Protein AF-A0A8X6FNW6-F1 (afdb_monomer_lite)

InterPro domains:
  IPR007780 NAD-glutamate dehydrogenase, bacteria [PTHR43403] (2-848)
  IPR028971 NAD-glutamate dehydrogenase, catalytic domain [PF05088] (2-462)
  IPR036291 NAD(P)-binding domain superfamily [SSF51735] (190-478)
  IPR046346 Aminoacid dehydrogenase-like, N-terminal domain superfamily [SSF53223] (3-201)
  IPR048381 NAD-specific glutamate dehydrogenase, C-terminal [PF21074] (510-844)

Secondary structure (DSSP, 8-state):
--EEEE-TTSTT-SEEEEEEEGGGSTTPPSSPPSEEEEEEESSEEEEEEESSSSEEEEEEE-S-TTTHHHHHHHHHHHHHHHGGGSSSEEEEEEEEESS--SSHHHHHHHHHHHHHHHHHHHHTTS-EEETTEEEPPTT-EE-S------EEEE-TTTTT-HHHHHHHHHHTT-TTGGGSEETSTTS--HHHHTHHHHHHHHHHHHHHHHTT--TTS-EEEEEES-TTSHHHHHHHTS-TTEEEEEEE-SSEEEE-SS--HHHHHHHHHHHHHSTT--GGGS-GGGSPTT-EEEETT-S-EE--HHHHHHHT---SEE-HHHHHHHHHT---SEEEE-SSS--EE-TT--HHHH--GGGGGG-EEGGG--SSEEEE-SS-SB-HHHHHHHHHTT-B---HHHHTHHHHHHHHHHHHHHHHHHHHHHTTS--HHHHHHHHHTTHHHHHHHHIIIIIHHHHHHHHHHHHTHHHHHHHHHHHHHHHHHTTS--HHHHTPPPHHHHHHHHHHT----HHHHHHHHHHHHHHHHHHHHTSSGGG-HHHHHHHHHHHS-HHHHHHHHHHHHT-TTHHHHHHHHHHHHHHHHH-TTHHHHHHHHH---HHHHHHHHHHHHHHTTHHHHHHHHHTTTTTS-HHHHHHHHHHHHHHHHHHHHHHHHHTTTS----HHHHHHHHHHHHHHHHTHHHHS-HHHHHHHHHHHHHHHTTT--HHHHHHHHHHHHHTTHHHHHHHHHHHT--HHHHHHHHHHHHHHTTHHHHHHHHHHHHTTS-HHHHHHHHHHHHHHHHHHHHHHHHHHHT---STTHHHHHHHHTHHHHHHHHHHHHHHHHS---HHHHHHHHHHHHHHH-

Sequence (849 aa):
MAILRTSYYQDNKPYLSIKFDSSKVNGLPDPRPYRELYVYSNLFEGIHLRGGKLARGGLRWSDRTEDFRTEVLGLMKAQMTKNAVIVPVGAKGGFVIKQVYKDKDTLREKSVECYKSFIRGMLDITDNVVDGEIIPPENVIRYDEDDPYLVVAADKGTASFSDYANQIASEYNFWLGDAFASGGSAGYDHKKMGITARGAWIAAQRHFWKMNKDIYQDTTVIGIGDMAGDLFGNGMLLSKNIHLIGAFNHMHIFVDPNPDAEKSFTERKRLFELPFSTWMDYNKDLISKGGGVFERSSKQVNISQEIKKCFDITEDILPPSDLIRYLLKAKVDFIWNGGIGTFVKAKSENHSMVGDKANDELRVNGKDIRASMFIEGGNLGCTQLGRIEYAEKGGYINADFVDNSAGVICSDLEVNIKIAFVSAMKAGGISLEKRNEILASMVDEVASKVLENHNKIETKALLLECLQAKERLEQHHRLLLSLEKSGLLNRSVEFLPTEEEIARMLTGAEGFSSPQLSVLMSYARTAIKNEIIHSDLSEKDLISHDYLLGYFPKKMVTKFKDFILKHQLRREIISTCIANDVVNRMGCIFINNLTENTGIKIQEAVNIYIVVNHLYDLNSLWQKIDELDGKIDVNSYLQIVRNVQKFIGRVSFWLVKNLGKLSFIELDDVTKFKDAIETLGQNLTDVLDEHLLKIYSHGSTSLVELNINKDLAKKVADLCVLAYALDIISVAEQTSLSILDAGKIYFELKSLLRFDLIRTIAIKMKSRSSYWDRSLVNDLLDDLSNYHHKLAVKVIKATDNPEDKVQTWACNDKDYIERYNSFLDEMVASKLDLSKLIFIIRRIKVLAS

pLDDT: mean 91.39, std 7.03, range [43.12, 98.56]

Structure (mmCIF, N/CA/C/O backbone):
data_AF-A0A8X6FNW6-F1
#
_entry.id   AF-A0A8X6FNW6-F1
#
loop_
_atom_site.group_PDB
_atom_site.id
_atom_site.type_symbol
_atom_site.label_atom_id
_atom_site.label_alt_id
_atom_site.label_comp_id
_atom_site.label_asym_id
_atom_site.label_entity_id
_atom_site.label_seq_id
_atom_site.pdbx_PDB_ins_code
_atom_site.Cartn_x
_atom_site.Cartn_y
_atom_site.Cartn_z
_atom_site.occupancy
_atom_site.B_iso_or_equiv
_atom_site.auth_seq_id
_atom_site.auth_comp_id
_atom_site.auth_asym_id
_atom_site.auth_atom_id
_atom_site.pdbx_PDB_model_num
ATOM 1 N N . MET A 1 1 ? -10.280 -33.467 -13.645 1.00 69.62 1 MET A N 1
ATOM 2 C CA . MET A 1 1 ? -9.731 -33.067 -14.957 1.00 69.62 1 MET A CA 1
ATOM 3 C C . MET A 1 1 ? -9.057 -31.706 -14.830 1.00 69.62 1 MET A C 1
ATOM 5 O O . MET A 1 1 ? -9.580 -30.884 -14.086 1.00 69.62 1 MET A O 1
ATOM 9 N N . ALA A 1 2 ? -7.900 -31.500 -15.471 1.00 91.56 2 ALA A N 1
ATOM 10 C CA . ALA A 1 2 ? -7.172 -30.225 -15.433 1.00 91.56 2 ALA A CA 1
ATOM 11 C C . ALA A 1 2 ? -7.619 -29.248 -16.535 1.00 91.56 2 ALA A C 1
ATOM 13 O O . ALA A 1 2 ? -7.612 -28.046 -16.310 1.00 91.56 2 ALA A O 1
ATOM 14 N N . ILE A 1 3 ? -8.044 -29.745 -17.701 1.00 95.81 3 ILE A N 1
ATOM 15 C CA . ILE A 1 3 ? -8.644 -28.920 -18.760 1.00 95.81 3 ILE A CA 1
ATOM 16 C C . ILE A 1 3 ? -10.084 -28.582 -18.367 1.00 95.81 3 ILE A C 1
ATOM 18 O O . ILE A 1 3 ? -10.847 -29.479 -18.020 1.00 95.81 3 ILE A O 1
ATOM 22 N N . LEU A 1 4 ? -10.441 -27.301 -18.412 1.00 96.69 4 LEU A N 1
ATOM 23 C CA . LEU A 1 4 ? -11.764 -26.785 -18.051 1.00 96.69 4 LEU A CA 1
ATOM 24 C C . LEU A 1 4 ? -12.568 -26.310 -19.257 1.00 96.69 4 LEU A C 1
ATOM 26 O O . LEU A 1 4 ? -13.781 -26.489 -19.276 1.00 96.69 4 LEU A O 1
ATOM 30 N N . ARG A 1 5 ? -11.899 -25.702 -20.244 1.00 97.19 5 ARG A N 1
ATOM 31 C CA . ARG A 1 5 ? -12.516 -25.214 -21.485 1.00 97.19 5 ARG A CA 1
ATOM 32 C C . ARG A 1 5 ? -11.602 -25.449 -22.675 1.00 97.19 5 ARG A C 1
ATOM 34 O O . ARG A 1 5 ? -10.382 -25.431 -22.511 1.00 97.19 5 ARG A O 1
ATOM 41 N N . THR A 1 6 ? -12.183 -25.648 -23.854 1.00 95.81 6 THR A N 1
ATOM 42 C CA . THR A 1 6 ? -11.438 -25.788 -25.112 1.00 95.81 6 THR A CA 1
ATOM 43 C C . THR A 1 6 ? -12.213 -25.207 -26.289 1.00 95.81 6 THR A C 1
ATOM 45 O O . THR A 1 6 ? -13.417 -25.439 -26.400 1.00 95.81 6 THR A O 1
ATOM 48 N N . SER A 1 7 ? -11.513 -24.494 -27.175 1.00 94.81 7 SER A N 1
ATOM 49 C CA . SER A 1 7 ? -12.056 -23.989 -28.444 1.00 94.81 7 SER A CA 1
ATOM 50 C C . SER A 1 7 ? -11.981 -25.014 -29.582 1.00 94.81 7 SER A C 1
ATOM 52 O O . SER A 1 7 ? -12.259 -24.672 -30.723 1.00 94.81 7 SER A O 1
ATOM 54 N N . TYR A 1 8 ? -11.576 -26.261 -29.307 1.00 93.81 8 TYR A N 1
ATOM 55 C CA . TYR A 1 8 ? -11.372 -27.295 -30.334 1.00 93.81 8 TYR A CA 1
ATOM 56 C C . TYR A 1 8 ? -12.597 -27.537 -31.233 1.00 93.81 8 TYR A C 1
ATOM 58 O O . TYR A 1 8 ? -12.437 -27.908 -32.390 1.00 93.81 8 TYR A O 1
ATOM 66 N N . TYR A 1 9 ? -13.805 -27.322 -30.708 1.00 93.12 9 TYR A N 1
ATOM 67 C CA . TYR A 1 9 ? -15.066 -27.535 -31.426 1.00 93.12 9 TYR A CA 1
ATOM 68 C C . TYR A 1 9 ? -15.568 -26.284 -32.164 1.00 93.12 9 TYR A C 1
ATOM 70 O O . TYR A 1 9 ? -16.660 -26.302 -32.723 1.00 93.12 9 TYR A O 1
ATOM 78 N N . GLN A 1 10 ? -14.795 -25.195 -32.161 1.00 92.06 10 GLN A N 1
ATOM 79 C CA . GLN A 1 10 ? -15.064 -24.022 -32.985 1.00 92.06 10 GLN A CA 1
ATOM 80 C C . GLN A 1 10 ? -14.381 -24.193 -34.345 1.00 92.06 10 GLN A C 1
ATOM 82 O O . GLN A 1 10 ? -13.161 -24.343 -34.427 1.00 92.06 10 GLN A O 1
ATOM 87 N N . ASP A 1 11 ? -15.162 -24.145 -35.422 1.00 86.12 11 ASP A N 1
ATOM 88 C CA . ASP A 1 11 ? -14.648 -24.342 -36.776 1.00 86.12 11 ASP A CA 1
ATOM 89 C C . ASP A 1 11 ? -13.796 -23.155 -37.273 1.00 86.12 11 ASP A C 1
ATOM 91 O O . ASP A 1 11 ? -14.007 -21.997 -36.908 1.00 86.12 11 ASP A O 1
ATOM 95 N N . ASN A 1 12 ? -12.857 -23.441 -38.186 1.00 84.75 12 ASN A N 1
ATOM 96 C CA . ASN A 1 12 ? -12.107 -22.455 -38.982 1.00 84.75 12 ASN A CA 1
ATOM 97 C C . ASN A 1 12 ? -11.229 -21.448 -38.203 1.00 84.75 12 ASN A C 1
ATOM 99 O O . ASN A 1 12 ? -10.963 -20.348 -38.695 1.00 84.75 12 ASN A O 1
ATOM 103 N N . LYS A 1 13 ? -10.721 -21.803 -37.016 1.00 90.06 13 LYS A N 1
ATOM 104 C CA . LYS A 1 13 ? -9.771 -20.963 -36.259 1.00 90.06 13 LYS A CA 1
ATOM 105 C C . LYS A 1 13 ? -8.309 -21.382 -36.519 1.00 90.06 13 LYS A C 1
ATOM 107 O O . LYS A 1 13 ? -7.996 -22.569 -36.453 1.00 90.06 13 LYS A O 1
ATOM 112 N N . PRO A 1 14 ? -7.365 -20.445 -36.755 1.00 92.38 14 PRO A N 1
ATOM 113 C CA . PRO A 1 14 ? -5.943 -20.758 -36.975 1.00 92.38 14 PRO A CA 1
ATOM 114 C C . PRO A 1 14 ? -5.152 -20.998 -35.669 1.00 92.38 14 PRO A C 1
ATOM 116 O O . PRO A 1 14 ? -3.916 -20.930 -35.654 1.00 92.38 14 PRO A O 1
ATOM 119 N N . TYR A 1 15 ? -5.851 -21.220 -34.555 1.00 95.88 15 TYR A N 1
ATOM 120 C CA . TYR A 1 15 ? -5.300 -21.422 -33.219 1.00 95.88 15 TYR A CA 1
ATOM 121 C C . TYR A 1 15 ? -6.226 -22.312 -32.374 1.00 95.88 15 TYR A C 1
ATOM 123 O O . TYR A 1 15 ? -7.418 -22.422 -32.654 1.00 95.88 15 TYR A O 1
ATOM 131 N N . LEU A 1 16 ? -5.675 -22.918 -31.322 1.00 96.69 16 LEU A N 1
ATOM 132 C CA . LEU A 1 16 ? -6.391 -23.686 -30.305 1.00 96.69 16 LEU A CA 1
ATOM 133 C C . LEU A 1 16 ? -6.255 -22.991 -28.950 1.00 96.69 16 LEU A C 1
ATOM 135 O O . LEU A 1 16 ? -5.136 -22.706 -28.521 1.00 96.69 16 LEU A O 1
ATOM 139 N N . SER A 1 17 ? -7.376 -22.788 -28.265 1.00 97.25 17 SER A N 1
ATOM 140 C CA . SER A 1 17 ? -7.434 -22.188 -26.936 1.00 97.25 17 SER A CA 1
ATOM 141 C C . SER A 1 17 ? -7.870 -23.206 -25.890 1.00 97.25 17 SER A C 1
ATOM 143 O O . SER A 1 17 ? -8.838 -23.939 -26.093 1.00 97.25 17 SER A O 1
ATOM 145 N N . ILE A 1 18 ? -7.177 -23.242 -24.751 1.00 97.44 18 ILE A N 1
ATOM 146 C CA . ILE A 1 18 ? -7.451 -24.157 -23.639 1.00 97.44 18 ILE A CA 1
ATOM 147 C C . ILE A 1 18 ? -7.398 -23.388 -22.317 1.00 97.44 18 ILE A C 1
ATOM 149 O O . ILE A 1 18 ? -6.474 -22.614 -22.079 1.00 97.44 18 ILE A O 1
ATOM 153 N N . LYS A 1 19 ? -8.364 -23.632 -21.427 1.00 97.56 19 LYS A N 1
ATOM 154 C CA . LYS A 1 19 ? -8.332 -23.161 -20.034 1.00 97.56 19 LYS A CA 1
ATOM 155 C C . LYS A 1 19 ? -7.944 -24.301 -19.104 1.00 97.56 19 LYS A C 1
ATOM 157 O O . LYS A 1 19 ? -8.602 -25.341 -19.123 1.00 97.56 19 LYS A O 1
ATOM 162 N N . PHE A 1 20 ? -6.948 -24.089 -18.249 1.00 96.69 20 PHE A N 1
ATOM 163 C CA . PHE A 1 20 ? -6.513 -25.063 -17.249 1.00 96.69 20 PHE A CA 1
ATOM 164 C C . PHE A 1 20 ? -6.850 -24.632 -15.820 1.00 96.69 20 PHE A C 1
ATOM 166 O O . PHE A 1 20 ? -6.682 -23.471 -15.444 1.00 96.69 20 PHE A O 1
ATOM 173 N N . ASP A 1 21 ? -7.256 -25.604 -15.004 1.00 96.19 21 ASP A N 1
ATOM 174 C CA . ASP A 1 21 ? -7.169 -25.565 -13.547 1.00 96.19 21 ASP A CA 1
ATOM 175 C C . ASP A 1 21 ? -5.727 -25.871 -13.129 1.00 96.19 21 ASP A C 1
ATOM 177 O O . ASP A 1 21 ? -5.350 -27.036 -12.975 1.00 96.19 21 ASP A O 1
ATOM 181 N N . SER A 1 22 ? -4.906 -24.832 -12.967 1.00 94.25 22 SER A N 1
ATOM 182 C CA . SER A 1 22 ? -3.479 -24.995 -12.670 1.00 94.25 22 SER A CA 1
ATOM 183 C C . SER A 1 22 ? -3.233 -25.744 -11.352 1.00 94.25 22 SER A C 1
ATOM 185 O O . SER A 1 22 ? -2.226 -26.432 -11.224 1.00 94.25 22 SER A O 1
ATOM 187 N N . SER A 1 23 ? -4.172 -25.717 -10.397 1.00 91.25 23 SER A N 1
ATOM 188 C CA . SER A 1 23 ? -4.050 -26.490 -9.150 1.00 91.25 23 SER A CA 1
ATOM 189 C C . SER A 1 23 ? -4.001 -28.010 -9.380 1.00 91.25 23 SER A C 1
ATOM 191 O O . SER A 1 23 ? -3.415 -28.733 -8.573 1.00 91.25 23 SER A O 1
ATOM 193 N N . LYS A 1 24 ? -4.565 -28.485 -10.501 1.00 93.38 24 LYS A N 1
ATOM 194 C CA . LYS A 1 24 ? -4.645 -29.899 -10.901 1.00 93.38 24 LYS A CA 1
ATOM 195 C C . LYS A 1 24 ? -3.563 -30.318 -11.902 1.00 93.38 24 LYS A C 1
ATOM 197 O O . LYS A 1 24 ? -3.575 -31.464 -12.350 1.00 93.38 24 LYS A O 1
ATOM 202 N N . VAL A 1 25 ? -2.661 -29.414 -12.289 1.00 90.94 25 VAL A N 1
ATOM 203 C CA . VAL A 1 25 ? -1.548 -29.723 -13.196 1.00 90.94 25 VAL A CA 1
ATOM 204 C C . VAL A 1 25 ? -0.340 -30.168 -12.372 1.00 90.94 25 VAL A C 1
ATOM 206 O O . VAL A 1 25 ? 0.179 -29.422 -11.541 1.00 90.94 25 VAL A O 1
ATOM 209 N N . ASN A 1 26 ? 0.113 -31.401 -12.599 1.00 87.62 26 ASN A N 1
ATOM 210 C CA . ASN A 1 26 ? 1.246 -31.975 -11.876 1.00 87.62 26 ASN A CA 1
ATOM 211 C C . ASN A 1 26 ? 2.559 -31.273 -12.250 1.00 87.62 26 ASN A C 1
ATOM 213 O O . ASN A 1 26 ? 2.825 -31.033 -13.425 1.00 87.62 26 ASN A O 1
ATOM 217 N N . GLY A 1 27 ? 3.399 -30.996 -11.249 1.00 84.38 27 GLY A N 1
ATOM 218 C CA . GLY A 1 27 ? 4.738 -30.434 -11.453 1.00 84.38 27 GLY A CA 1
ATOM 219 C C . GLY A 1 27 ? 4.792 -28.924 -11.702 1.00 84.38 27 GLY A C 1
ATOM 220 O O . GLY A 1 27 ? 5.873 -28.418 -11.995 1.00 84.38 27 GLY A O 1
ATOM 221 N N . LEU A 1 28 ? 3.677 -28.190 -11.573 1.00 85.88 28 LEU A N 1
ATOM 222 C CA . LEU A 1 28 ? 3.727 -26.726 -11.626 1.00 85.88 28 LEU A CA 1
ATOM 223 C C . LEU A 1 28 ? 4.434 -26.147 -10.385 1.00 85.88 28 LEU A C 1
ATOM 225 O O . LEU A 1 28 ? 4.091 -26.537 -9.263 1.00 85.88 28 LEU A O 1
ATOM 229 N N . PRO A 1 29 ? 5.382 -25.209 -10.572 1.00 85.38 29 PRO A N 1
ATOM 230 C CA . PRO A 1 29 ? 6.039 -24.516 -9.470 1.00 85.38 29 PRO A CA 1
ATOM 231 C C . PRO A 1 29 ? 5.087 -23.537 -8.772 1.00 85.38 29 PRO A C 1
ATOM 233 O O . PRO A 1 29 ? 4.120 -23.053 -9.365 1.00 85.38 29 PRO A O 1
ATOM 236 N N . ASP A 1 30 ? 5.392 -23.222 -7.515 1.00 83.38 30 ASP A N 1
ATOM 237 C CA . ASP A 1 30 ? 4.671 -22.201 -6.757 1.00 83.38 30 ASP A CA 1
ATOM 238 C C . ASP A 1 30 ? 5.130 -20.772 -7.124 1.00 83.38 30 ASP A C 1
ATOM 240 O O . ASP A 1 30 ? 6.300 -20.565 -7.465 1.00 83.38 30 ASP A O 1
ATOM 244 N N . PRO A 1 31 ? 4.244 -19.762 -7.008 1.00 85.25 31 PRO A N 1
ATOM 245 C CA . PRO A 1 31 ? 2.820 -19.890 -6.693 1.00 85.25 31 PRO A CA 1
ATOM 246 C C . PRO A 1 31 ? 2.027 -20.423 -7.892 1.00 85.25 31 PRO A C 1
ATOM 248 O O . PRO A 1 31 ? 2.167 -19.928 -9.011 1.00 85.25 31 PRO A O 1
ATOM 251 N N . ARG A 1 32 ? 1.152 -21.408 -7.662 1.00 90.06 32 ARG A N 1
ATOM 252 C CA . ARG A 1 32 ? 0.285 -21.930 -8.725 1.00 90.06 32 ARG A CA 1
ATOM 253 C C . ARG A 1 32 ? -0.775 -20.886 -9.090 1.00 90.06 32 ARG A C 1
ATOM 255 O O . ARG A 1 32 ? -1.486 -20.425 -8.197 1.00 90.06 32 ARG A O 1
ATOM 262 N N . PRO A 1 33 ? -0.932 -20.534 -10.379 1.00 93.00 33 PRO A N 1
ATOM 263 C CA . PRO A 1 33 ? -2.035 -19.688 -10.816 1.00 93.00 33 PRO A CA 1
ATOM 264 C C . PRO A 1 33 ? -3.387 -20.292 -10.411 1.00 93.00 33 PRO A C 1
ATOM 266 O O . PRO A 1 33 ? -3.526 -21.505 -10.275 1.00 93.00 33 PRO A O 1
ATOM 269 N N . TYR A 1 34 ? -4.419 -19.466 -10.276 1.00 93.69 34 TYR A N 1
ATOM 270 C CA . TYR A 1 34 ? -5.795 -19.955 -10.231 1.00 93.69 34 TYR A CA 1
ATOM 271 C C . TYR A 1 34 ? -6.136 -20.632 -11.562 1.00 93.69 34 TYR A C 1
ATOM 273 O O . TYR A 1 34 ? -6.587 -21.776 -11.577 1.00 93.69 34 TYR A O 1
ATOM 281 N N . ARG A 1 35 ? -5.886 -19.954 -12.691 1.00 94.94 35 ARG A N 1
ATOM 282 C CA . ARG A 1 35 ? -6.144 -20.479 -14.042 1.00 94.94 35 ARG A CA 1
ATOM 283 C C . ARG A 1 35 ? -5.074 -20.045 -15.033 1.00 94.94 35 ARG A C 1
ATOM 285 O O . ARG A 1 35 ? -4.542 -18.939 -14.936 1.00 94.94 35 ARG A O 1
ATOM 292 N N . GLU A 1 36 ? -4.842 -20.889 -16.029 1.00 96.19 36 GLU A N 1
ATOM 293 C CA . GLU A 1 36 ? -4.059 -20.573 -17.224 1.00 96.19 36 GLU A CA 1
ATOM 294 C C . GLU A 1 36 ? -4.981 -20.589 -18.445 1.00 96.19 36 GLU A C 1
ATOM 296 O O . GLU A 1 36 ? -5.675 -21.578 -18.680 1.00 96.19 36 GLU A O 1
ATOM 301 N N . LEU A 1 37 ? -4.983 -19.501 -19.218 1.00 97.44 37 LEU A N 1
ATOM 302 C CA . LEU A 1 37 ? -5.491 -19.496 -20.588 1.00 97.44 37 LEU A CA 1
ATOM 303 C C . LEU A 1 37 ? -4.305 -19.716 -21.517 1.00 97.44 37 LEU A C 1
ATOM 305 O O . LEU A 1 37 ? -3.367 -18.924 -21.511 1.00 97.44 37 LEU A O 1
ATOM 309 N N . TYR A 1 38 ? -4.349 -20.784 -22.294 1.00 97.56 38 TYR A N 1
ATOM 310 C CA . TYR A 1 38 ? -3.318 -21.157 -23.246 1.00 97.56 38 TYR A CA 1
ATOM 311 C C . TYR A 1 38 ? -3.856 -21.016 -24.661 1.00 97.56 38 TYR A C 1
ATOM 313 O O . TYR A 1 38 ? -4.935 -21.530 -24.945 1.00 97.56 38 TYR A O 1
ATOM 321 N N . VAL A 1 39 ? -3.115 -20.346 -25.541 1.00 98.06 39 VAL A N 1
ATOM 322 C CA . VAL A 1 39 ? -3.467 -20.207 -26.957 1.00 98.06 39 VAL A CA 1
ATOM 323 C C . VAL A 1 39 ? -2.274 -20.621 -27.803 1.00 98.06 39 VAL A C 1
ATOM 325 O O . VAL A 1 39 ? -1.193 -20.035 -27.718 1.00 98.06 39 VAL A O 1
ATOM 328 N N . TYR A 1 40 ? -2.478 -21.630 -28.641 1.00 97.38 40 TYR A N 1
ATOM 329 C CA . TYR A 1 40 ? -1.457 -22.179 -29.519 1.00 97.38 40 TYR A CA 1
ATOM 330 C C . TYR A 1 40 ? -1.823 -21.959 -30.983 1.00 97.38 40 TYR A C 1
ATOM 332 O O . TYR A 1 40 ? -2.922 -22.292 -31.411 1.00 97.38 40 TYR A O 1
ATOM 340 N N . SER A 1 41 ? -0.869 -21.480 -31.776 1.00 95.94 41 SER A N 1
ATOM 341 C CA . SER A 1 41 ? -0.936 -21.438 -33.237 1.00 95.94 41 SER A CA 1
ATOM 342 C C . SER A 1 41 ? 0.387 -21.923 -33.837 1.00 95.94 41 SER A C 1
ATOM 344 O O . SER A 1 41 ? 1.416 -21.959 -33.162 1.00 95.94 41 SER A O 1
ATOM 346 N N . ASN A 1 42 ? 0.411 -22.224 -35.135 1.00 93.62 42 ASN A N 1
ATOM 347 C CA . ASN A 1 42 ? 1.668 -22.462 -35.853 1.00 93.62 42 ASN A CA 1
ATOM 348 C C . ASN A 1 42 ? 2.562 -21.206 -35.902 1.00 93.62 42 ASN A C 1
ATOM 350 O O . ASN A 1 42 ? 3.773 -21.322 -36.067 1.00 93.62 42 ASN A O 1
ATOM 354 N N . LEU A 1 43 ? 1.983 -20.009 -35.733 1.00 93.94 43 LEU A N 1
ATOM 355 C CA . LEU A 1 43 ? 2.712 -18.736 -35.783 1.00 93.94 43 LEU A CA 1
ATOM 356 C C . LEU A 1 43 ? 3.188 -18.245 -34.410 1.00 93.94 43 LEU A C 1
ATOM 358 O O . LEU A 1 43 ? 4.223 -17.583 -34.321 1.00 93.94 43 LEU A O 1
ATOM 362 N N . PHE A 1 44 ? 2.459 -18.566 -33.341 1.00 96.25 44 PHE A N 1
ATOM 363 C CA . PHE A 1 44 ? 2.745 -18.071 -31.996 1.00 96.25 44 PHE A CA 1
ATOM 364 C C . PHE A 1 44 ? 2.290 -19.047 -30.911 1.00 96.25 44 PHE A C 1
ATOM 366 O O . PHE A 1 44 ? 1.548 -19.999 -31.154 1.00 96.25 44 PHE A O 1
ATOM 373 N N . GLU A 1 45 ? 2.739 -18.796 -29.692 1.00 96.81 45 GLU A N 1
ATOM 374 C CA . GLU A 1 45 ? 2.238 -19.444 -28.485 1.00 96.81 45 GLU A CA 1
ATOM 375 C C . GLU A 1 45 ? 2.076 -18.395 -27.393 1.00 96.81 45 GLU A C 1
ATOM 377 O O . GLU A 1 45 ? 2.947 -17.539 -27.237 1.00 96.81 45 GLU A O 1
ATOM 382 N N . GLY A 1 46 ? 0.960 -18.435 -26.668 1.00 97.38 46 GLY A N 1
ATOM 383 C CA . GLY A 1 46 ? 0.639 -17.463 -25.632 1.00 97.38 46 GLY A CA 1
ATOM 384 C C . GLY A 1 46 ? 0.011 -18.099 -24.401 1.00 97.38 46 GLY A C 1
ATOM 385 O O . GLY A 1 46 ? -0.753 -19.059 -24.500 1.00 97.38 46 GLY A O 1
ATOM 386 N N . ILE A 1 47 ? 0.321 -17.531 -23.237 1.00 97.25 47 ILE A N 1
ATOM 387 C CA . ILE A 1 47 ? -0.328 -17.850 -21.964 1.00 97.25 47 ILE A CA 1
ATOM 388 C C . ILE A 1 47 ? -0.839 -16.598 -21.271 1.00 97.25 47 ILE A C 1
ATOM 390 O O . ILE A 1 47 ? -0.238 -15.532 -21.382 1.00 97.25 47 ILE A O 1
ATOM 394 N N . HIS A 1 48 ? -1.908 -16.745 -20.497 1.00 97.38 48 HIS A N 1
ATOM 395 C CA . HIS A 1 48 ? -2.377 -15.759 -19.535 1.00 97.38 48 HIS A CA 1
ATOM 396 C C . HIS A 1 48 ? -2.684 -16.443 -18.200 1.00 97.38 48 HIS A C 1
ATOM 398 O O . HIS A 1 48 ? -3.635 -17.217 -18.080 1.00 97.38 48 HIS A O 1
ATOM 404 N N . LEU A 1 49 ? -1.845 -16.170 -17.202 1.00 96.75 49 LEU A N 1
ATOM 405 C CA . LEU A 1 49 ? -1.912 -16.722 -15.855 1.00 96.75 49 LEU A CA 1
ATOM 406 C C . LEU A 1 49 ? -2.682 -15.764 -14.951 1.00 96.75 49 LEU A C 1
ATOM 408 O O . LEU A 1 49 ? -2.345 -14.583 -14.862 1.00 96.75 49 LEU A O 1
ATOM 412 N N . ARG A 1 50 ? -3.712 -16.266 -14.273 1.00 95.81 50 ARG A N 1
ATOM 413 C CA . ARG A 1 50 ? -4.585 -15.484 -13.388 1.00 95.81 50 ARG A CA 1
ATOM 414 C C . ARG A 1 50 ? -4.428 -15.952 -11.955 1.00 95.81 50 ARG A C 1
ATOM 416 O O . ARG A 1 50 ? -4.488 -17.151 -11.715 1.00 95.81 50 ARG A O 1
ATOM 423 N N . GLY A 1 51 ? -4.315 -15.024 -11.008 1.00 92.25 51 GLY A N 1
ATOM 424 C CA . GLY A 1 51 ? -4.326 -15.313 -9.570 1.00 92.25 51 GLY A CA 1
ATOM 425 C C . GLY A 1 51 ? -5.725 -15.518 -8.973 1.00 92.25 51 GLY A C 1
ATOM 426 O O . GLY A 1 51 ? -5.840 -15.926 -7.826 1.00 92.25 51 GLY A O 1
ATOM 427 N N . GLY A 1 52 ? -6.794 -15.249 -9.731 1.00 92.69 52 GLY A N 1
ATOM 428 C CA . GLY A 1 52 ? -8.185 -15.381 -9.284 1.00 92.69 52 GLY A CA 1
ATOM 429 C C . GLY A 1 52 ? -9.189 -15.095 -10.406 1.00 92.69 52 GLY A C 1
ATOM 430 O O . GLY A 1 52 ? -8.791 -14.851 -11.550 1.00 92.69 52 GLY A O 1
ATOM 431 N N . LYS A 1 53 ? -10.490 -15.123 -10.085 1.00 91.62 53 LYS A N 1
ATOM 432 C CA . LYS A 1 53 ? -11.575 -14.819 -11.040 1.00 91.62 53 LYS A CA 1
ATOM 433 C C . LYS A 1 53 ? -11.496 -13.376 -11.547 1.00 91.62 53 LYS A C 1
ATOM 435 O O . LYS A 1 53 ? -11.383 -13.126 -12.739 1.00 91.62 53 LYS A O 1
ATOM 440 N N . LEU A 1 54 ? -11.459 -12.408 -10.646 1.00 91.88 54 LEU A N 1
ATOM 441 C CA . LEU A 1 54 ? -11.256 -11.008 -11.005 1.00 91.88 54 LEU A CA 1
ATOM 442 C C . LEU A 1 54 ? -9.762 -10.718 -11.003 1.00 91.88 54 LEU A C 1
ATOM 444 O O . LEU A 1 54 ? -9.203 -10.391 -9.962 1.00 91.88 54 LEU A O 1
ATOM 448 N N . ALA A 1 55 ? -9.100 -10.899 -12.145 1.00 91.25 55 ALA A N 1
ATOM 449 C CA . ALA A 1 55 ? -7.657 -10.718 -12.260 1.00 91.25 55 ALA A CA 1
ATOM 450 C C . ALA A 1 55 ? -7.288 -9.856 -13.467 1.00 91.25 55 ALA A C 1
ATOM 452 O O . ALA A 1 55 ? -7.950 -9.903 -14.503 1.00 91.25 55 ALA A O 1
ATOM 453 N N . ARG A 1 56 ? -6.209 -9.083 -13.324 1.00 88.12 56 ARG A N 1
ATOM 454 C CA . ARG A 1 56 ? -5.742 -8.130 -14.335 1.00 88.12 56 ARG A CA 1
ATOM 455 C C . ARG A 1 56 ? -4.233 -8.202 -14.498 1.00 88.12 56 ARG A C 1
ATOM 457 O O . ARG A 1 56 ? -3.492 -8.230 -13.515 1.00 88.12 56 ARG A O 1
ATOM 464 N N . GLY A 1 57 ? -3.782 -8.180 -15.750 1.00 85.75 57 GLY A N 1
ATOM 465 C CA . GLY A 1 57 ? -2.377 -8.358 -16.082 1.00 85.75 57 GLY A CA 1
ATOM 466 C C . GLY A 1 57 ? -1.975 -7.780 -17.427 1.00 85.75 57 GLY A C 1
ATOM 467 O O . GLY A 1 57 ? -2.755 -7.759 -18.373 1.00 85.75 57 GLY A O 1
ATOM 468 N N . GLY A 1 58 ? -0.723 -7.330 -17.510 1.00 89.75 58 GLY A N 1
ATOM 469 C CA . GLY A 1 58 ? -0.117 -6.933 -18.779 1.00 89.75 58 GLY A CA 1
ATOM 470 C C . GLY A 1 58 ? 0.201 -8.141 -19.665 1.00 89.75 58 GLY A C 1
ATOM 471 O O . GLY A 1 58 ? 0.552 -9.201 -19.137 1.00 89.75 58 GLY A O 1
ATOM 472 N N . LEU A 1 59 ? 0.125 -7.973 -20.987 1.00 93.75 59 LEU A N 1
ATOM 473 C CA . LEU A 1 59 ? 0.523 -8.979 -21.977 1.00 93.75 59 LEU A CA 1
ATOM 474 C C . LEU A 1 59 ? 1.895 -8.645 -22.561 1.00 93.75 59 LEU A C 1
ATOM 476 O O . LEU A 1 59 ? 2.036 -7.653 -23.271 1.00 93.75 59 LEU A O 1
ATOM 480 N N . ARG A 1 60 ? 2.908 -9.469 -22.287 1.00 92.75 60 ARG A N 1
ATOM 481 C CA . ARG A 1 60 ? 4.276 -9.269 -22.784 1.00 92.75 60 ARG A CA 1
ATOM 482 C C . ARG A 1 60 ? 4.497 -9.955 -24.129 1.00 92.75 60 ARG A C 1
ATOM 484 O O . ARG A 1 60 ? 4.212 -11.139 -24.273 1.00 92.75 60 ARG A O 1
ATOM 491 N N . TRP A 1 61 ? 5.088 -9.245 -25.082 1.00 93.50 61 TRP A N 1
ATOM 492 C CA . TRP A 1 61 ? 5.741 -9.907 -26.210 1.00 93.50 61 TRP A CA 1
ATOM 493 C C . TRP A 1 61 ? 7.161 -10.275 -25.770 1.00 93.50 61 TRP A C 1
ATOM 495 O O . TRP A 1 61 ? 7.982 -9.390 -25.520 1.00 93.50 61 TRP A O 1
ATOM 505 N N . SER A 1 62 ? 7.410 -11.573 -25.589 1.00 89.00 62 SER A N 1
ATOM 506 C CA . SER A 1 62 ? 8.692 -12.091 -25.109 1.00 89.00 62 SER A CA 1
ATOM 507 C C . SER A 1 62 ? 9.584 -12.517 -26.274 1.00 89.00 62 SER A C 1
ATOM 509 O O . SER A 1 62 ? 9.119 -13.081 -27.266 1.00 89.00 62 SER A O 1
ATOM 511 N N . ASP A 1 63 ? 10.877 -12.252 -26.133 1.00 83.75 63 ASP A N 1
ATOM 512 C CA . ASP A 1 63 ? 11.960 -12.757 -26.978 1.00 83.75 63 ASP A CA 1
ATOM 513 C C . ASP A 1 63 ? 12.532 -14.094 -26.462 1.00 83.75 63 ASP A C 1
ATOM 515 O O . ASP A 1 63 ? 13.417 -14.675 -27.087 1.00 83.75 63 ASP A O 1
ATOM 519 N N . ARG A 1 64 ? 12.007 -14.618 -25.345 1.00 83.50 64 ARG A N 1
ATOM 520 C CA . ARG A 1 64 ? 12.501 -15.817 -24.656 1.00 83.50 64 ARG A CA 1
ATOM 521 C C . ARG A 1 64 ? 11.728 -17.081 -25.040 1.00 83.50 64 ARG A C 1
ATOM 523 O O . ARG A 1 64 ? 10.964 -17.624 -24.247 1.00 83.50 64 ARG A O 1
ATOM 530 N N . THR A 1 65 ? 11.917 -17.581 -26.257 1.00 83.19 65 THR A N 1
ATOM 531 C CA . THR A 1 65 ? 11.129 -18.715 -26.789 1.00 83.19 65 THR A CA 1
ATOM 532 C C . THR A 1 65 ? 11.162 -19.984 -25.930 1.00 83.19 65 THR A C 1
ATOM 534 O O . THR A 1 65 ? 10.174 -20.710 -25.905 1.00 83.19 65 THR A O 1
ATOM 537 N N . GLU A 1 66 ? 12.259 -20.253 -25.218 1.00 83.06 66 GLU A N 1
ATOM 538 C CA . GLU A 1 66 ? 12.434 -21.487 -24.434 1.00 83.06 66 GLU A CA 1
ATOM 539 C C . GLU A 1 66 ? 11.843 -21.417 -23.017 1.00 83.06 66 GLU A C 1
ATOM 541 O O . GLU A 1 66 ? 11.414 -22.438 -22.484 1.00 83.06 66 GLU A O 1
ATOM 546 N N . ASP A 1 67 ? 11.799 -20.234 -22.394 1.00 84.06 67 ASP A N 1
ATOM 547 C CA . ASP A 1 67 ? 11.427 -20.091 -20.981 1.00 84.06 67 ASP A CA 1
ATOM 548 C C . ASP A 1 67 ? 10.485 -18.911 -20.674 1.00 84.06 67 ASP A C 1
ATOM 550 O O . ASP A 1 67 ? 10.297 -18.557 -19.504 1.00 84.06 67 ASP A O 1
ATOM 554 N N . PHE A 1 68 ? 9.800 -18.350 -21.685 1.00 89.56 68 PHE A N 1
ATOM 555 C CA . PHE A 1 68 ? 8.813 -17.273 -21.489 1.00 89.56 68 PHE A CA 1
ATOM 556 C C . PHE A 1 68 ? 7.717 -17.639 -20.478 1.00 89.56 68 PHE A C 1
ATOM 558 O O . PHE A 1 68 ? 7.183 -16.764 -19.802 1.00 89.56 68 PHE A O 1
ATOM 565 N N . ARG A 1 69 ? 7.378 -18.927 -20.329 1.00 91.44 69 ARG A N 1
ATOM 566 C CA . ARG A 1 69 ? 6.386 -19.374 -19.339 1.00 91.44 69 ARG A CA 1
ATOM 567 C C . ARG A 1 69 ? 6.848 -19.094 -17.906 1.00 91.44 69 ARG A C 1
ATOM 569 O O . ARG A 1 69 ? 6.064 -18.604 -17.096 1.00 91.44 69 ARG A O 1
ATOM 576 N N . THR A 1 70 ? 8.126 -19.339 -17.616 1.00 86.94 70 THR A N 1
ATOM 577 C CA . THR A 1 70 ? 8.756 -19.027 -16.324 1.00 86.94 70 THR A CA 1
ATOM 578 C C . THR A 1 70 ? 8.842 -17.516 -16.111 1.00 86.94 70 THR A C 1
ATOM 580 O O . THR A 1 70 ? 8.548 -17.032 -15.018 1.00 86.94 70 THR A O 1
ATOM 583 N N . GLU A 1 71 ? 9.169 -16.755 -17.162 1.00 85.38 71 GLU A N 1
ATOM 584 C CA . GLU A 1 71 ? 9.153 -15.286 -17.129 1.00 85.38 71 GLU A CA 1
ATOM 585 C C . GLU A 1 71 ? 7.760 -14.748 -16.754 1.00 85.38 71 GLU A C 1
ATOM 587 O O . GLU A 1 71 ? 7.624 -13.944 -15.829 1.00 85.38 71 GLU A O 1
ATOM 592 N N . VAL A 1 72 ? 6.711 -15.210 -17.440 1.00 90.81 72 VAL A N 1
ATOM 593 C CA . VAL A 1 72 ? 5.328 -14.779 -17.194 1.00 90.81 72 VAL A CA 1
ATOM 594 C C . VAL A 1 72 ? 4.872 -15.166 -15.787 1.00 90.81 72 VAL A C 1
ATOM 596 O O . VAL A 1 72 ? 4.215 -14.356 -15.134 1.00 90.81 72 VAL A O 1
ATOM 599 N N . LEU A 1 73 ? 5.253 -16.346 -15.285 1.00 90.06 73 LEU A N 1
ATOM 600 C CA . LEU A 1 73 ? 4.943 -16.759 -13.915 1.00 90.06 73 LEU A CA 1
ATOM 601 C C . LEU A 1 73 ? 5.594 -15.838 -12.872 1.00 90.06 73 LEU A C 1
ATOM 603 O O . LEU A 1 73 ? 4.911 -15.378 -11.956 1.00 90.06 73 LEU A O 1
ATOM 607 N N . GLY A 1 74 ? 6.880 -15.511 -13.033 1.00 84.75 74 GLY A N 1
ATOM 608 C CA . GLY A 1 74 ? 7.576 -14.577 -12.141 1.00 84.75 74 GLY A CA 1
ATOM 609 C C . GLY A 1 74 ? 6.928 -13.187 -12.124 1.00 84.75 74 GLY A C 1
ATOM 610 O O . GLY A 1 74 ? 6.753 -12.582 -11.066 1.00 84.75 74 GLY A O 1
ATOM 611 N N . LEU A 1 75 ? 6.487 -12.704 -13.288 1.00 86.69 75 LEU A N 1
ATOM 612 C CA . LEU A 1 75 ? 5.774 -11.430 -13.414 1.00 86.69 75 LEU A CA 1
ATOM 613 C C . LEU A 1 75 ? 4.345 -11.479 -12.850 1.00 86.69 75 LEU A C 1
ATOM 615 O O . LEU A 1 75 ? 3.879 -10.480 -12.304 1.00 86.69 75 LEU A O 1
ATOM 619 N N . MET A 1 76 ? 3.644 -12.610 -12.977 1.00 90.81 76 MET A N 1
ATOM 620 C CA . MET A 1 76 ? 2.335 -12.815 -12.348 1.00 90.81 76 MET A CA 1
ATOM 621 C C . MET A 1 76 ? 2.468 -12.758 -10.827 1.00 90.81 76 MET A C 1
ATOM 623 O O . MET A 1 76 ? 1.695 -12.049 -10.189 1.00 90.81 76 MET A O 1
ATOM 627 N N . LYS A 1 77 ? 3.477 -13.433 -10.261 1.00 86.50 77 LYS A N 1
ATOM 628 C CA . LYS A 1 77 ? 3.778 -13.382 -8.825 1.00 86.50 77 LYS A CA 1
ATOM 629 C C . LYS A 1 77 ? 3.979 -11.941 -8.352 1.00 86.50 77 LYS A C 1
ATOM 631 O O . LYS A 1 77 ? 3.320 -11.522 -7.409 1.00 86.50 77 LYS A O 1
ATOM 636 N N . ALA A 1 78 ? 4.816 -11.164 -9.043 1.00 83.94 78 ALA A N 1
ATOM 637 C CA . ALA A 1 78 ? 5.024 -9.753 -8.706 1.00 83.94 78 ALA A CA 1
ATOM 638 C C . ALA A 1 78 ? 3.720 -8.930 -8.773 1.00 83.94 78 ALA A C 1
ATOM 640 O O . ALA A 1 78 ? 3.515 -8.016 -7.977 1.00 83.94 78 ALA A O 1
ATOM 641 N N . GLN A 1 79 ? 2.805 -9.273 -9.687 1.00 86.50 79 GLN A N 1
ATOM 642 C CA . GLN A 1 79 ? 1.497 -8.622 -9.755 1.00 86.50 79 GLN A CA 1
ATOM 643 C C . GLN A 1 79 ? 0.537 -9.024 -8.635 1.00 86.50 79 GLN A C 1
ATOM 645 O O . GLN A 1 79 ? -0.386 -8.267 -8.345 1.00 86.50 79 GLN A O 1
ATOM 650 N N . MET A 1 80 ? 0.713 -10.180 -7.990 1.00 86.25 80 MET A N 1
ATOM 651 C CA . MET A 1 80 ? -0.163 -10.585 -6.888 1.00 86.25 80 MET A CA 1
ATOM 652 C C . MET A 1 80 ? -0.020 -9.655 -5.682 1.00 86.25 80 MET A C 1
ATOM 654 O O . MET A 1 80 ? -1.033 -9.211 -5.146 1.00 86.25 80 MET A O 1
ATOM 658 N N . THR A 1 81 ? 1.211 -9.304 -5.298 1.00 86.94 81 THR A N 1
ATOM 659 C CA . THR A 1 81 ? 1.462 -8.349 -4.207 1.00 86.94 81 THR A CA 1
ATOM 660 C C . THR A 1 81 ? 1.129 -6.922 -4.629 1.00 86.94 81 THR A C 1
ATOM 662 O O . THR A 1 81 ? 0.437 -6.213 -3.899 1.00 86.94 81 THR A O 1
ATOM 665 N N . LYS A 1 82 ? 1.515 -6.520 -5.847 1.00 87.31 82 LYS A N 1
ATOM 666 C CA . LYS A 1 82 ? 1.229 -5.181 -6.383 1.00 87.31 82 LYS A CA 1
ATOM 667 C C . LYS A 1 82 ? -0.260 -4.866 -6.487 1.00 87.31 82 LYS A C 1
ATOM 669 O O . LYS A 1 82 ? -0.663 -3.734 -6.245 1.00 87.31 82 LYS A O 1
ATOM 674 N N . ASN A 1 83 ? -1.089 -5.856 -6.804 1.00 90.88 83 ASN A N 1
ATOM 675 C CA . ASN A 1 83 ? -2.526 -5.654 -6.936 1.00 90.88 83 ASN A CA 1
ATOM 676 C C . ASN A 1 83 ? -3.292 -5.751 -5.604 1.00 90.88 83 ASN A C 1
ATOM 678 O O . ASN A 1 83 ? -4.512 -5.591 -5.594 1.00 90.88 83 ASN A O 1
ATOM 682 N N . ALA A 1 84 ? -2.620 -5.968 -4.466 1.00 91.19 84 ALA A N 1
ATOM 683 C CA . ALA A 1 84 ? -3.287 -6.042 -3.162 1.00 91.19 84 ALA A CA 1
ATOM 684 C C . ALA A 1 84 ? -4.082 -4.764 -2.824 1.00 91.19 84 ALA A C 1
ATOM 686 O O . ALA A 1 84 ? -5.066 -4.826 -2.091 1.00 91.19 84 ALA A O 1
ATOM 687 N N . VAL A 1 85 ? -3.661 -3.620 -3.372 1.00 92.25 85 VAL A N 1
ATOM 688 C CA . VAL A 1 85 ? -4.251 -2.285 -3.175 1.00 92.25 85 VAL A CA 1
ATOM 689 C C . VAL A 1 85 ? -5.452 -1.950 -4.053 1.00 92.25 85 VAL A C 1
ATOM 691 O O . VAL A 1 85 ? -6.109 -0.934 -3.807 1.00 92.25 85 VAL A O 1
ATOM 694 N N . ILE A 1 86 ? -5.705 -2.747 -5.090 1.00 93.69 86 ILE A N 1
ATOM 695 C CA . ILE A 1 86 ? -6.745 -2.507 -6.094 1.00 93.69 86 ILE A CA 1
ATOM 696 C C . ILE A 1 86 ? -7.739 -3.670 -6.146 1.00 93.69 86 ILE A C 1
ATOM 698 O O . ILE A 1 86 ? -7.588 -4.676 -5.445 1.00 93.69 86 ILE A O 1
ATOM 702 N N . VAL A 1 87 ? -8.780 -3.507 -6.963 1.00 94.19 87 VAL A N 1
ATOM 703 C CA . VAL A 1 87 ? -9.902 -4.443 -7.055 1.00 94.19 87 VAL A CA 1
ATOM 704 C C . VAL A 1 87 ? -9.463 -5.824 -7.567 1.00 94.19 87 VAL A C 1
ATOM 706 O O . VAL A 1 87 ? -9.512 -6.783 -6.784 1.00 94.19 87 VAL A O 1
ATOM 709 N N . PRO A 1 88 ? -8.989 -5.971 -8.822 1.00 92.25 88 PRO A N 1
ATOM 710 C CA . PRO A 1 88 ? -8.604 -7.270 -9.354 1.00 92.25 88 PRO A CA 1
ATOM 711 C C . PRO A 1 88 ? -7.301 -7.763 -8.725 1.00 92.25 88 PRO A C 1
ATOM 713 O O . PRO A 1 88 ? -6.401 -6.981 -8.443 1.00 92.25 88 PRO A O 1
ATOM 716 N N . VAL A 1 89 ? -7.156 -9.078 -8.570 1.00 91.31 89 VAL A N 1
ATOM 717 C CA . VAL A 1 89 ? -5.880 -9.703 -8.194 1.00 91.31 89 VAL A CA 1
ATOM 718 C C . VAL A 1 89 ? -4.893 -9.721 -9.370 1.00 91.31 89 VAL A C 1
ATOM 720 O O . VAL A 1 89 ? -5.212 -9.334 -10.499 1.00 91.31 89 VAL A O 1
ATOM 723 N N . GLY A 1 90 ? -3.657 -10.148 -9.109 1.00 90.56 90 GLY A N 1
ATOM 724 C CA . GLY A 1 90 ? -2.605 -10.232 -10.121 1.00 90.56 90 GLY A CA 1
ATOM 725 C C . GLY A 1 90 ? -2.915 -11.223 -11.245 1.00 90.56 90 GLY A C 1
ATOM 726 O O . GLY A 1 90 ? -3.317 -12.359 -10.998 1.00 90.56 90 GLY A O 1
ATOM 727 N N . ALA A 1 91 ? -2.678 -10.808 -12.486 1.00 93.00 91 ALA A N 1
ATOM 728 C CA . ALA A 1 91 ? -2.512 -11.697 -13.629 1.00 93.00 91 ALA A CA 1
ATOM 729 C C . ALA A 1 91 ? -1.296 -11.272 -14.459 1.00 93.00 91 ALA A C 1
ATOM 731 O O . ALA A 1 91 ? -0.766 -10.163 -14.326 1.00 93.00 91 ALA A O 1
ATOM 732 N N . LYS A 1 92 ? -0.863 -12.153 -15.355 1.00 95.12 92 LYS A N 1
ATOM 733 C CA . LYS A 1 92 ? 0.108 -11.818 -16.390 1.00 95.12 92 LYS A CA 1
ATOM 734 C C . LYS A 1 92 ? -0.080 -12.710 -17.594 1.00 95.12 92 LYS A C 1
ATOM 736 O O . LYS A 1 92 ? -0.240 -13.915 -17.439 1.00 95.12 92 LYS A O 1
ATOM 741 N N . GLY A 1 93 ? 0.014 -12.132 -18.784 1.00 95.31 93 GLY A N 1
ATOM 742 C CA . GLY A 1 93 ? 0.175 -12.921 -19.990 1.00 95.31 93 GLY A CA 1
ATOM 743 C C . GLY A 1 93 ? 1.469 -12.627 -20.717 1.00 95.31 93 GLY A C 1
ATOM 744 O O . GLY A 1 93 ? 2.126 -11.605 -20.504 1.00 95.31 93 GLY A O 1
ATOM 745 N N . GLY A 1 94 ? 1.820 -13.537 -21.605 1.00 95.69 94 GLY A N 1
ATOM 746 C CA . GLY A 1 94 ? 2.916 -13.351 -22.528 1.00 95.69 94 GLY A CA 1
ATOM 747 C C . GLY A 1 94 ? 2.798 -14.288 -23.710 1.00 95.69 94 GLY A C 1
ATOM 748 O O . GLY A 1 94 ? 2.217 -15.367 -23.596 1.00 95.69 94 GLY A O 1
ATOM 749 N N . PHE A 1 95 ? 3.332 -13.852 -24.842 1.00 96.75 95 PHE A N 1
ATOM 750 C CA . PHE A 1 95 ? 3.366 -14.641 -26.060 1.00 96.75 95 PHE A CA 1
ATOM 751 C C . PHE A 1 95 ? 4.717 -14.519 -26.759 1.00 96.75 95 PHE A C 1
ATOM 753 O O . PHE A 1 95 ? 5.421 -13.511 -26.632 1.00 96.75 95 PHE A O 1
ATOM 760 N N . VAL A 1 96 ? 5.052 -15.564 -27.507 1.00 95.50 96 VAL A N 1
ATOM 761 C CA . VAL A 1 96 ? 6.252 -15.668 -28.337 1.00 95.50 96 VAL A CA 1
ATOM 762 C C . VAL A 1 96 ? 5.847 -15.931 -29.780 1.00 95.50 96 VAL A C 1
ATOM 764 O O . VAL A 1 96 ? 4.874 -16.639 -30.049 1.00 95.50 96 VAL A O 1
ATOM 767 N N . ILE A 1 97 ? 6.600 -15.366 -30.719 1.00 94.31 97 ILE A N 1
ATOM 768 C CA . ILE A 1 97 ? 6.433 -15.622 -32.152 1.00 94.31 97 ILE A CA 1
ATOM 769 C C . ILE A 1 97 ? 7.385 -16.757 -32.524 1.00 94.31 97 ILE A C 1
ATOM 771 O O . ILE A 1 97 ? 8.568 -16.703 -32.198 1.00 94.31 97 ILE A O 1
ATOM 775 N N . LYS A 1 98 ? 6.871 -17.792 -33.190 1.00 91.50 98 LYS A N 1
ATOM 776 C CA . LYS A 1 98 ? 7.641 -19.004 -33.525 1.00 91.50 98 LYS A CA 1
ATOM 777 C C . LYS A 1 98 ? 8.492 -18.843 -34.780 1.00 91.50 98 LYS A C 1
ATOM 779 O O . LYS A 1 98 ? 9.465 -19.567 -34.966 1.00 91.50 98 LYS A O 1
ATOM 784 N N . GLN A 1 99 ? 8.113 -17.914 -35.653 1.00 86.38 99 GLN A N 1
ATOM 785 C CA . GLN A 1 99 ? 8.835 -17.622 -36.886 1.00 86.38 99 GLN A CA 1
ATOM 786 C C . GLN A 1 99 ? 9.796 -16.448 -36.701 1.00 86.38 99 GLN A C 1
ATOM 788 O O . GLN A 1 99 ? 9.452 -15.431 -36.099 1.00 86.38 99 GLN A O 1
ATOM 793 N N . VAL A 1 100 ? 11.000 -16.585 -37.257 1.00 80.38 100 VAL A N 1
ATOM 794 C CA . VAL A 1 100 ? 12.028 -15.542 -37.230 1.00 80.38 100 VAL A CA 1
ATOM 795 C C . VAL A 1 100 ? 11.884 -14.660 -38.465 1.00 80.38 100 VAL A C 1
ATOM 797 O O . VAL A 1 100 ? 12.080 -15.119 -39.590 1.00 80.38 100 VAL A O 1
ATOM 800 N N . TYR A 1 101 ? 11.601 -13.379 -38.250 1.00 85.00 101 TYR A N 1
ATOM 801 C CA . TYR A 1 101 ? 11.555 -12.365 -39.301 1.00 85.00 101 TYR A CA 1
ATOM 802 C C . TYR A 1 101 ? 12.779 -11.453 -39.175 1.00 85.00 101 TYR A C 1
ATOM 804 O O . TYR A 1 101 ? 13.031 -10.897 -38.109 1.00 85.00 101 TYR A O 1
ATOM 812 N N . LYS A 1 102 ? 13.567 -11.322 -40.252 1.00 85.19 102 LYS A N 1
ATOM 813 C CA . LYS A 1 102 ? 14.777 -10.472 -40.266 1.00 85.19 102 LYS A CA 1
ATOM 814 C C . LYS A 1 102 ? 14.451 -8.984 -40.391 1.00 85.19 102 LYS A C 1
ATOM 816 O O . LYS A 1 102 ? 15.196 -8.151 -39.885 1.00 85.19 102 LYS A O 1
ATOM 821 N N . ASP A 1 103 ? 13.364 -8.671 -41.087 1.00 89.88 103 ASP A N 1
ATOM 822 C CA . ASP A 1 103 ? 12.891 -7.307 -41.277 1.00 89.88 103 ASP A CA 1
ATOM 823 C C . ASP A 1 103 ? 12.077 -6.837 -40.061 1.00 89.88 103 ASP A C 1
ATOM 825 O O . ASP A 1 103 ? 11.173 -7.539 -39.600 1.00 89.88 103 ASP A O 1
ATOM 829 N N . LYS A 1 104 ? 12.414 -5.657 -39.526 1.00 84.06 104 LYS A N 1
ATOM 830 C CA . LYS A 1 104 ? 11.819 -5.141 -38.281 1.00 84.06 104 LYS A CA 1
ATOM 831 C C . LYS A 1 104 ? 10.363 -4.724 -38.462 1.00 84.06 104 LYS A C 1
ATOM 833 O O . LYS A 1 104 ? 9.571 -4.935 -37.542 1.00 84.06 104 LYS A O 1
ATOM 838 N N . ASP A 1 105 ? 10.017 -4.162 -39.615 1.00 87.69 105 ASP A N 1
ATOM 839 C CA . ASP A 1 105 ? 8.654 -3.707 -39.890 1.00 87.69 105 ASP A CA 1
ATOM 840 C C . ASP A 1 105 ? 7.722 -4.908 -40.066 1.00 87.69 105 ASP A C 1
ATOM 842 O O . ASP A 1 105 ? 6.695 -4.993 -39.393 1.00 87.69 105 ASP A O 1
ATOM 846 N N . THR A 1 106 ? 8.157 -5.911 -40.832 1.00 89.56 106 THR A N 1
ATOM 847 C CA . THR A 1 106 ? 7.462 -7.199 -40.969 1.00 89.56 106 THR A CA 1
ATOM 848 C C . THR A 1 106 ? 7.308 -7.898 -39.618 1.00 89.56 106 THR A C 1
ATOM 850 O O . THR A 1 106 ? 6.230 -8.392 -39.290 1.00 89.56 106 THR A O 1
ATOM 853 N N . LEU A 1 107 ? 8.362 -7.934 -38.792 1.00 88.56 107 LEU A N 1
ATOM 854 C CA . LEU A 1 107 ? 8.293 -8.531 -37.456 1.00 88.56 107 LEU A CA 1
ATOM 855 C C . LEU A 1 107 ? 7.241 -7.832 -36.585 1.00 88.56 107 LEU A C 1
ATOM 857 O O . LEU A 1 107 ? 6.495 -8.495 -35.864 1.00 88.56 107 LEU A O 1
ATOM 861 N N . ARG A 1 108 ? 7.172 -6.498 -36.652 1.00 88.38 108 ARG A N 1
ATOM 862 C CA . ARG A 1 108 ? 6.192 -5.701 -35.910 1.00 88.38 108 ARG A CA 1
ATOM 863 C C . ARG A 1 108 ? 4.770 -5.926 -36.417 1.00 88.38 108 ARG A C 1
ATOM 865 O O . ARG A 1 108 ? 3.855 -6.058 -35.611 1.00 88.38 108 ARG A O 1
ATOM 872 N N . GLU A 1 109 ? 4.568 -5.985 -37.726 1.00 92.00 109 GLU A N 1
ATOM 873 C CA . GLU A 1 109 ? 3.265 -6.297 -38.313 1.00 92.00 109 GLU A CA 1
ATOM 874 C C . GLU A 1 109 ? 2.782 -7.685 -37.865 1.00 92.00 109 GLU A C 1
ATOM 876 O O . GLU A 1 109 ? 1.678 -7.835 -37.335 1.00 92.00 109 GLU A O 1
ATOM 881 N N . LYS A 1 110 ? 3.655 -8.693 -37.964 1.00 92.81 110 LYS A N 1
ATOM 882 C CA . LYS A 1 110 ? 3.350 -10.069 -37.554 1.00 92.81 110 LYS A CA 1
ATOM 883 C C . LYS A 1 110 ? 3.138 -10.200 -36.049 1.00 92.81 110 LYS A C 1
ATOM 885 O O . LYS A 1 110 ? 2.299 -10.998 -35.626 1.00 92.81 110 LYS A O 1
ATOM 890 N N . SER A 1 111 ? 3.827 -9.406 -35.229 1.00 92.56 111 SER A N 1
ATOM 891 C CA . SER A 1 111 ? 3.589 -9.390 -33.783 1.00 92.56 111 SER A CA 1
ATOM 892 C C . SER A 1 111 ? 2.213 -8.830 -33.433 1.00 92.56 111 SER A C 1
ATOM 894 O O . SER A 1 111 ? 1.542 -9.388 -32.563 1.00 92.56 111 SER A O 1
ATOM 896 N N . VAL A 1 112 ? 1.743 -7.806 -34.154 1.00 94.88 112 VAL A N 1
ATOM 897 C CA . VAL A 1 112 ? 0.375 -7.287 -34.017 1.00 94.88 112 VAL A CA 1
ATOM 898 C C . VAL A 1 112 ? -0.654 -8.341 -34.434 1.00 94.88 112 VAL A C 1
ATOM 900 O O . VAL A 1 112 ? -1.629 -8.545 -33.714 1.00 94.88 112 VAL A O 1
ATOM 903 N N . GLU A 1 113 ? -0.453 -9.052 -35.547 1.00 95.25 113 GLU A N 1
ATOM 904 C CA . GLU A 1 113 ? -1.358 -10.136 -35.975 1.00 95.25 113 GLU A CA 1
ATOM 905 C C . GLU A 1 113 ? -1.447 -11.276 -34.945 1.00 95.25 113 GLU A C 1
ATOM 907 O O . GLU A 1 113 ? -2.545 -11.737 -34.610 1.00 95.25 113 GLU A O 1
ATOM 912 N N . CYS A 1 114 ? -0.301 -11.707 -34.407 1.00 96.12 114 CYS A N 1
ATOM 913 C CA . CYS A 1 114 ? -0.241 -12.737 -33.369 1.00 96.12 114 CYS A CA 1
ATOM 914 C C . CYS A 1 114 ? -0.918 -12.261 -32.080 1.00 96.12 114 CYS A C 1
ATOM 916 O O . CYS A 1 114 ? -1.713 -12.997 -31.502 1.00 96.12 114 CYS A O 1
ATOM 918 N N . TYR A 1 115 ? -0.678 -11.013 -31.666 1.00 96.56 115 TYR A N 1
ATOM 919 C CA . TYR A 1 115 ? -1.344 -10.405 -30.515 1.00 96.56 115 TYR A CA 1
ATOM 920 C C . TYR A 1 115 ? -2.866 -10.376 -30.685 1.00 96.56 115 TYR A C 1
ATOM 922 O O . TYR A 1 115 ? -3.596 -10.820 -29.802 1.00 96.56 115 TYR A O 1
ATOM 930 N N . LYS A 1 116 ? -3.359 -9.916 -31.842 1.00 96.88 116 LYS A N 1
ATOM 931 C CA . LYS A 1 116 ? -4.797 -9.901 -32.149 1.00 96.88 116 LYS A CA 1
ATOM 932 C C . LYS A 1 116 ? -5.392 -11.309 -32.082 1.00 96.88 116 LYS A C 1
ATOM 934 O O . LYS A 1 116 ? -6.444 -11.504 -31.482 1.00 96.88 116 LYS A O 1
ATOM 939 N N . SER A 1 117 ? -4.702 -12.297 -32.651 1.00 97.06 117 SER A N 1
ATOM 940 C CA . SER A 1 117 ? -5.120 -13.704 -32.598 1.00 97.06 117 SER A CA 1
ATOM 941 C C . SER A 1 117 ? -5.114 -14.257 -31.172 1.00 97.06 117 SER A C 1
ATOM 943 O O . SER A 1 117 ? -6.014 -15.001 -30.802 1.00 97.06 117 SER A O 1
ATOM 945 N N . PHE A 1 118 ? -4.148 -13.851 -30.348 1.00 97.75 118 PHE A N 1
ATOM 946 C CA . PHE A 1 118 ? -4.080 -14.236 -28.944 1.00 97.75 118 PHE A CA 1
ATOM 947 C C . PHE A 1 118 ? -5.263 -13.683 -28.135 1.00 97.75 118 PHE A C 1
ATOM 949 O O . PHE A 1 118 ? -5.899 -14.438 -27.402 1.00 97.75 118 PHE A O 1
ATOM 956 N N . ILE A 1 119 ? -5.608 -12.400 -28.309 1.00 97.31 119 ILE A N 1
ATOM 957 C CA . ILE A 1 119 ? -6.792 -11.797 -27.674 1.00 97.31 119 ILE A CA 1
ATOM 958 C C . ILE A 1 119 ? -8.068 -12.534 -28.091 1.00 97.31 119 ILE A C 1
ATOM 960 O O . ILE A 1 119 ? -8.850 -12.923 -27.225 1.00 97.31 119 ILE A O 1
ATOM 964 N N . ARG A 1 120 ? -8.255 -12.774 -29.398 1.00 97.31 120 ARG A N 1
ATOM 965 C CA . ARG A 1 120 ? -9.410 -13.527 -29.911 1.00 97.31 120 ARG A CA 1
ATOM 966 C C . ARG A 1 120 ? -9.480 -14.925 -29.306 1.00 97.31 120 ARG A C 1
ATOM 968 O O . ARG A 1 120 ? -10.517 -15.297 -28.778 1.00 97.31 120 ARG A O 1
ATOM 975 N N . GLY A 1 121 ? -8.358 -15.641 -29.270 1.00 96.81 121 GLY A N 1
ATOM 976 C CA . GLY A 1 121 ? -8.281 -16.963 -28.659 1.00 96.81 121 GLY A CA 1
ATOM 977 C C . GLY A 1 121 ? -8.650 -16.984 -27.174 1.00 96.81 121 GLY A C 1
ATOM 978 O O . GLY A 1 121 ? -9.269 -17.947 -26.730 1.00 96.81 121 GLY A O 1
ATOM 979 N N . MET A 1 122 ? -8.323 -15.943 -26.403 1.00 97.25 122 MET A N 1
ATOM 980 C CA . MET A 1 122 ? -8.761 -15.853 -25.005 1.00 97.25 122 MET A CA 1
ATOM 981 C C . MET A 1 122 ? -10.262 -15.555 -24.886 1.00 97.25 122 MET A C 1
ATOM 983 O O . MET A 1 122 ? -10.934 -16.169 -24.055 1.00 97.25 122 MET A O 1
ATOM 987 N N . LEU A 1 123 ? -10.799 -14.652 -25.712 1.00 96.69 123 LEU A N 1
ATOM 988 C CA . LEU A 1 123 ? -12.231 -14.325 -25.719 1.00 96.69 123 LEU A CA 1
ATOM 989 C C . LEU A 1 123 ? -13.090 -15.505 -26.195 1.00 96.69 123 LEU A C 1
ATOM 991 O O . LEU A 1 123 ? -14.155 -15.735 -25.636 1.00 96.69 123 LEU A O 1
ATOM 995 N N . ASP A 1 124 ? -12.579 -16.314 -27.125 1.00 96.19 124 ASP A N 1
ATOM 996 C CA . ASP A 1 124 ? -13.230 -17.520 -27.653 1.00 96.19 124 ASP A CA 1
ATOM 997 C C . ASP A 1 124 ? -13.566 -18.564 -26.559 1.00 96.19 124 ASP A C 1
ATOM 999 O O . ASP A 1 124 ? -14.384 -19.446 -26.800 1.00 96.19 124 ASP A O 1
ATOM 1003 N N . ILE A 1 125 ? -12.967 -18.477 -25.360 1.00 96.44 125 ILE A N 1
ATOM 1004 C CA . ILE A 1 125 ? -13.212 -19.376 -24.211 1.00 96.44 125 ILE A CA 1
ATOM 1005 C C . ILE A 1 125 ? -13.645 -18.642 -22.923 1.00 96.44 125 ILE A C 1
ATOM 1007 O O . ILE A 1 125 ? -13.705 -19.262 -21.853 1.00 96.44 125 ILE A O 1
ATOM 1011 N N . THR A 1 126 ? -13.955 -17.345 -23.004 1.00 96.62 126 THR A N 1
ATOM 1012 C CA . THR A 1 126 ? -14.370 -16.492 -21.871 1.00 96.62 126 THR A CA 1
ATOM 1013 C C . THR A 1 126 ? -15.857 -16.155 -21.981 1.00 96.62 126 THR A C 1
ATOM 1015 O O . THR A 1 126 ? -16.316 -15.809 -23.061 1.00 96.62 126 THR A O 1
ATOM 1018 N N . ASP A 1 127 ? -16.616 -16.245 -20.885 1.00 96.56 127 ASP A N 1
ATOM 1019 C CA . ASP A 1 127 ? -18.053 -15.918 -20.925 1.00 96.56 127 ASP A CA 1
ATOM 1020 C C . ASP A 1 127 ? -18.272 -14.411 -21.157 1.00 96.56 127 ASP A C 1
ATOM 1022 O O . ASP A 1 127 ? -17.392 -13.600 -20.885 1.00 96.56 127 ASP A O 1
ATOM 1026 N N . ASN A 1 128 ? -19.441 -14.010 -21.652 1.00 95.56 128 ASN A N 1
ATOM 1027 C CA . ASN A 1 128 ? -19.821 -12.606 -21.836 1.00 95.56 128 ASN A CA 1
ATOM 1028 C C . ASN A 1 128 ? -20.999 -12.230 -20.917 1.00 95.56 128 ASN A C 1
ATOM 1030 O O . ASN A 1 128 ? -21.647 -13.109 -20.357 1.00 95.56 128 ASN A O 1
ATOM 1034 N N . VAL A 1 129 ? -21.293 -10.932 -20.776 1.00 93.50 129 VAL A N 1
ATOM 1035 C CA . VAL A 1 129 ? -22.484 -10.428 -20.069 1.00 93.50 129 VAL A CA 1
ATOM 1036 C C . VAL A 1 129 ? -23.359 -9.627 -21.031 1.00 93.50 129 VAL A C 1
ATOM 1038 O O . VAL A 1 129 ? -22.980 -8.545 -21.490 1.00 93.50 129 VAL A O 1
ATOM 1041 N N . VAL A 1 130 ? -24.553 -10.137 -21.317 1.00 90.25 130 VAL A N 1
ATOM 1042 C CA . VAL A 1 130 ? -25.532 -9.499 -22.207 1.00 90.25 130 VAL A CA 1
ATOM 1043 C C . VAL A 1 130 ? -26.810 -9.268 -21.415 1.00 90.25 130 VAL A C 1
ATOM 1045 O O . VAL A 1 130 ? -27.360 -10.199 -20.844 1.00 90.25 130 VAL A O 1
ATOM 1048 N N . ASP A 1 131 ? -27.234 -8.007 -21.314 1.00 84.88 131 ASP A N 1
ATOM 1049 C CA . ASP A 1 131 ? -28.428 -7.587 -20.562 1.00 84.88 131 ASP A CA 1
ATOM 1050 C C . ASP A 1 131 ? -28.494 -8.082 -19.103 1.00 84.88 131 ASP A C 1
ATOM 1052 O O . ASP A 1 131 ? -29.565 -8.262 -18.535 1.00 84.88 131 ASP A O 1
ATOM 1056 N N . GLY A 1 132 ? -27.325 -8.247 -18.475 1.00 84.75 132 GLY A N 1
ATOM 1057 C CA . GLY A 1 132 ? -27.185 -8.715 -17.091 1.00 84.75 132 GLY A CA 1
ATOM 1058 C C . GLY A 1 132 ? -27.040 -10.230 -16.950 1.00 84.75 132 GLY A C 1
ATOM 1059 O O . GLY A 1 132 ? -26.663 -10.690 -15.876 1.00 84.75 132 GLY A O 1
ATOM 1060 N N . GLU A 1 133 ? -27.243 -10.984 -18.028 1.00 91.50 133 GLU A N 1
ATOM 1061 C CA . GLU A 1 133 ? -27.139 -12.441 -18.052 1.00 91.50 133 GLU A CA 1
ATOM 1062 C C . GLU A 1 133 ? -25.777 -12.901 -18.576 1.00 91.50 133 GLU A C 1
ATOM 1064 O O . GLU A 1 133 ? -25.190 -12.291 -19.478 1.00 91.50 133 GLU A O 1
ATOM 1069 N N . ILE A 1 134 ? -25.270 -14.001 -18.017 1.00 94.88 134 ILE A N 1
ATOM 1070 C CA . ILE A 1 134 ? -23.997 -14.589 -18.436 1.00 94.88 134 ILE A CA 1
ATOM 1071 C C . ILE A 1 134 ? -24.231 -15.487 -19.650 1.00 94.88 134 ILE A C 1
ATOM 1073 O O . ILE A 1 134 ? -24.974 -16.465 -19.587 1.00 94.88 134 ILE A O 1
ATOM 1077 N N . ILE A 1 135 ? -23.554 -15.171 -20.753 1.00 95.50 135 ILE A N 1
ATOM 1078 C CA . ILE A 1 135 ? -23.646 -15.907 -22.014 1.00 95.50 135 ILE A CA 1
ATOM 1079 C C . ILE A 1 135 ? -22.319 -16.630 -22.278 1.00 95.50 135 ILE A C 1
ATOM 1081 O O . ILE A 1 135 ? -21.294 -15.968 -22.461 1.00 95.50 135 ILE A O 1
ATOM 1085 N N . PRO A 1 136 ? -22.293 -17.973 -22.309 1.00 94.44 136 PRO A N 1
ATOM 1086 C CA . PRO A 1 136 ? -21.083 -18.717 -22.638 1.00 94.44 136 PRO A CA 1
ATOM 1087 C C . PRO A 1 136 ? -20.724 -18.625 -24.132 1.00 94.44 136 PRO A C 1
ATOM 1089 O O . PRO A 1 136 ? -21.616 -18.437 -24.960 1.00 94.44 136 PRO A O 1
ATOM 1092 N N . PRO A 1 137 ? -19.445 -18.827 -24.509 1.00 93.06 137 PRO A N 1
ATOM 1093 C CA . PRO A 1 137 ? -19.043 -18.902 -25.910 1.00 93.06 137 PRO A CA 1
ATOM 1094 C C . PRO A 1 137 ? -19.697 -20.071 -26.647 1.00 93.06 137 PRO A C 1
ATOM 1096 O O . PRO A 1 137 ? -19.848 -21.168 -26.099 1.00 93.06 137 PRO A O 1
ATOM 1099 N N . GLU A 1 138 ? -20.011 -19.860 -27.923 1.00 91.62 138 GLU A N 1
ATOM 1100 C CA . GLU A 1 138 ? -20.539 -20.910 -28.791 1.00 91.62 138 GLU A CA 1
ATOM 1101 C C . GLU A 1 138 ? -19.517 -22.034 -29.002 1.00 91.62 138 GLU A C 1
ATOM 1103 O O . GLU A 1 138 ? -18.315 -21.794 -29.156 1.00 91.62 138 GLU A O 1
ATOM 1108 N N . ASN A 1 139 ? -20.012 -23.275 -29.040 1.00 93.69 139 ASN A N 1
ATOM 1109 C CA . ASN A 1 139 ? -19.223 -24.478 -29.321 1.00 93.69 139 ASN A CA 1
ATOM 1110 C C . ASN A 1 139 ? -17.981 -24.641 -28.420 1.00 93.69 139 ASN A C 1
ATOM 1112 O O . ASN A 1 139 ? -16.932 -25.113 -28.856 1.00 93.69 139 ASN A O 1
ATOM 1116 N N . VAL A 1 140 ? -18.104 -24.280 -27.137 1.00 93.81 140 VAL A N 1
ATOM 1117 C CA . VAL A 1 140 ? -17.086 -24.528 -26.106 1.00 93.81 140 VAL A CA 1
ATOM 1118 C C . VAL A 1 140 ? -17.616 -25.510 -25.073 1.00 93.81 140 VAL A C 1
ATOM 1120 O O . VAL A 1 140 ? -18.664 -25.301 -24.466 1.00 93.81 140 VAL A O 1
ATOM 1123 N N . ILE A 1 141 ? -16.852 -26.571 -24.811 1.00 88.25 141 ILE A N 1
ATOM 1124 C CA . ILE A 1 141 ? -17.135 -27.459 -23.680 1.00 88.25 141 ILE A CA 1
ATOM 1125 C C . ILE A 1 141 ? -16.652 -26.784 -22.395 1.00 88.25 141 ILE A C 1
ATOM 1127 O O . ILE A 1 141 ? -15.487 -26.397 -22.318 1.00 88.25 141 ILE A O 1
ATOM 1131 N N . ARG A 1 142 ? -17.528 -26.672 -21.389 1.00 91.88 142 ARG A N 1
ATOM 1132 C CA . ARG A 1 142 ? -17.261 -26.028 -20.091 1.00 91.88 142 ARG A CA 1
ATOM 1133 C C . ARG A 1 142 ? -17.375 -27.048 -18.956 1.00 91.88 142 ARG A C 1
ATOM 1135 O O . ARG A 1 142 ? -18.363 -27.769 -18.871 1.00 91.88 142 ARG A O 1
ATOM 1142 N N . TYR A 1 143 ? -16.369 -27.092 -18.086 1.00 93.94 143 TYR A N 1
ATOM 1143 C CA . TYR A 1 143 ? -16.340 -27.930 -16.874 1.00 93.94 143 TYR A CA 1
ATOM 1144 C C . TYR A 1 143 ? -16.152 -27.119 -15.587 1.00 93.94 143 TYR A C 1
ATOM 1146 O O . TYR A 1 143 ? -15.950 -27.683 -14.511 1.00 93.94 143 TYR A O 1
ATOM 1154 N N . ASP A 1 144 ? -16.155 -25.798 -15.704 1.00 94.31 144 ASP A N 1
ATOM 1155 C CA . ASP A 1 144 ? -16.072 -24.847 -14.611 1.00 94.31 144 ASP A CA 1
ATOM 1156 C C . ASP A 1 144 ? -17.325 -23.971 -14.540 1.00 94.31 144 ASP A C 1
ATOM 1158 O O . ASP A 1 144 ? -18.254 -24.097 -15.333 1.00 94.31 144 ASP A O 1
ATOM 1162 N N . GLU A 1 145 ? -17.341 -23.110 -13.533 1.00 93.62 145 GLU A N 1
ATOM 1163 C CA . GLU A 1 145 ? -18.360 -22.089 -13.325 1.00 93.62 145 GLU A CA 1
ATOM 1164 C C . GLU A 1 145 ? -18.244 -20.926 -14.323 1.00 93.62 145 GLU A C 1
ATOM 1166 O O . GLU A 1 145 ? -17.313 -20.853 -15.137 1.00 93.62 145 GLU A O 1
ATOM 1171 N N . ASP A 1 146 ? -19.194 -20.000 -14.219 1.00 95.19 146 ASP A N 1
ATOM 1172 C CA . ASP A 1 146 ? -19.212 -18.769 -14.993 1.00 95.19 146 ASP A CA 1
ATOM 1173 C C . ASP A 1 146 ? -17.971 -17.904 -14.731 1.00 95.19 146 ASP A C 1
ATOM 1175 O O . ASP A 1 146 ? -17.537 -17.694 -13.594 1.00 95.19 146 ASP A O 1
ATOM 1179 N N . ASP A 1 147 ? -17.392 -17.395 -15.813 1.00 94.62 147 ASP A N 1
ATOM 1180 C CA . ASP A 1 147 ? -16.156 -16.625 -15.809 1.00 94.62 147 ASP A CA 1
ATOM 1181 C C . ASP A 1 147 ? -16.175 -15.538 -16.895 1.00 94.62 147 ASP A C 1
ATOM 1183 O O . ASP A 1 147 ? -15.515 -15.684 -17.932 1.00 94.62 147 ASP A O 1
ATOM 1187 N N . PRO A 1 148 ? -16.950 -14.456 -16.684 1.00 94.81 148 PRO A N 1
ATOM 1188 C CA . PRO A 1 148 ? -17.123 -13.415 -17.687 1.00 94.81 148 PRO A CA 1
ATOM 1189 C C . PRO A 1 148 ? -16.073 -12.299 -17.628 1.00 94.81 148 PRO A C 1
ATOM 1191 O O . PRO A 1 148 ? -16.106 -11.373 -18.437 1.00 94.81 148 PRO A O 1
ATOM 1194 N N . TYR A 1 149 ? -15.164 -12.314 -16.649 1.00 93.81 149 TYR A N 1
ATOM 1195 C CA . TYR A 1 149 ? -14.226 -11.213 -16.435 1.00 93.81 149 TYR A CA 1
ATOM 1196 C C . TYR A 1 149 ? -12.841 -11.515 -17.013 1.00 93.81 149 TYR A C 1
ATOM 1198 O O . TYR A 1 149 ? -12.102 -12.364 -16.508 1.00 93.81 149 TYR A O 1
ATOM 1206 N N . LEU A 1 150 ? -12.452 -10.741 -18.028 1.00 93.31 150 LEU A N 1
ATOM 1207 C CA . LEU A 1 150 ? -11.110 -10.741 -18.603 1.00 93.31 150 LEU A CA 1
ATOM 1208 C C . LEU A 1 150 ? -10.695 -9.300 -18.909 1.00 93.31 150 LEU A C 1
ATOM 1210 O O . LEU A 1 150 ? -11.314 -8.641 -19.737 1.00 93.31 150 LEU A O 1
ATOM 1214 N N . VAL A 1 151 ? -9.639 -8.824 -18.246 1.00 90.75 151 VAL A N 1
ATOM 1215 C CA . VAL A 1 151 ? -9.042 -7.502 -18.489 1.00 90.75 151 VAL A CA 1
ATOM 1216 C C . VAL A 1 151 ? -7.553 -7.664 -18.736 1.00 90.75 151 VAL A C 1
ATOM 1218 O O . VAL A 1 151 ? -6.844 -8.321 -17.968 1.00 90.75 151 VAL A O 1
ATOM 1221 N N . VAL A 1 152 ? -7.071 -7.015 -19.789 1.00 90.81 152 VAL A N 1
ATOM 1222 C CA . VAL A 1 152 ? -5.664 -7.024 -20.187 1.00 90.81 152 VAL A CA 1
ATOM 1223 C C . VAL A 1 152 ? -5.058 -5.627 -20.056 1.00 90.81 152 VAL A C 1
ATOM 1225 O O . VAL A 1 152 ? -5.747 -4.616 -19.936 1.00 90.81 152 VAL A O 1
ATOM 1228 N N . ALA A 1 153 ? -3.736 -5.549 -20.049 1.00 86.81 153 ALA A N 1
ATOM 1229 C CA . ALA A 1 153 ? -3.012 -4.286 -20.105 1.00 86.81 153 ALA A CA 1
ATOM 1230 C C . ALA A 1 153 ? -1.798 -4.408 -21.030 1.00 86.81 153 ALA A C 1
ATOM 1232 O O . ALA A 1 153 ? -1.367 -5.510 -21.387 1.00 86.81 153 ALA A O 1
ATOM 1233 N N . ALA A 1 154 ? -1.231 -3.269 -21.407 1.00 83.38 154 ALA A N 1
ATOM 1234 C CA . ALA A 1 154 ? 0.036 -3.241 -22.116 1.00 83.38 154 ALA A CA 1
ATOM 1235 C C . ALA A 1 154 ? 1.208 -3.641 -21.197 1.00 83.38 154 ALA A C 1
ATOM 1237 O O . ALA A 1 154 ? 1.173 -3.437 -19.982 1.00 83.38 154 ALA A O 1
ATOM 1238 N N . ASP A 1 155 ? 2.256 -4.210 -21.789 1.00 84.06 155 ASP A N 1
ATOM 1239 C CA . ASP A 1 155 ? 3.540 -4.497 -21.147 1.00 84.06 155 ASP A CA 1
ATOM 1240 C C . ASP A 1 155 ? 4.698 -4.285 -22.147 1.00 84.06 155 ASP A C 1
ATOM 1242 O O . ASP A 1 155 ? 4.527 -3.693 -23.219 1.00 84.06 155 ASP A O 1
ATOM 1246 N N . LYS A 1 156 ? 5.903 -4.766 -21.816 1.00 80.50 156 LYS A N 1
ATOM 1247 C CA . LYS A 1 156 ? 7.060 -4.738 -22.713 1.00 80.50 156 LYS A CA 1
ATOM 1248 C C . LYS A 1 156 ? 6.697 -5.396 -24.052 1.00 80.50 156 LYS A C 1
ATOM 1250 O O . LYS A 1 156 ? 6.179 -6.512 -24.098 1.00 80.50 156 LYS A O 1
ATOM 1255 N N . GLY A 1 157 ? 6.975 -4.672 -25.136 1.00 81.44 157 GLY A N 1
ATOM 1256 C CA . GLY A 1 157 ? 6.697 -5.097 -26.510 1.00 81.44 157 GLY A CA 1
ATOM 1257 C C . GLY A 1 157 ? 5.253 -4.881 -26.984 1.00 81.44 157 GLY A C 1
ATOM 1258 O O . GLY A 1 157 ? 4.995 -5.042 -28.169 1.00 81.44 157 GLY A O 1
ATOM 1259 N N . THR A 1 158 ? 4.328 -4.462 -26.113 1.00 84.88 158 THR A N 1
ATOM 1260 C CA . THR A 1 158 ? 2.904 -4.255 -26.452 1.00 84.88 158 THR A CA 1
ATOM 1261 C C . THR A 1 158 ? 2.374 -2.883 -26.020 1.00 84.88 158 THR A C 1
ATOM 1263 O O . THR A 1 158 ? 1.167 -2.662 -26.006 1.00 84.88 158 THR A O 1
ATOM 1266 N N . ALA A 1 159 ? 3.263 -1.934 -25.700 1.00 76.38 159 ALA A N 1
ATOM 1267 C CA . ALA A 1 159 ? 2.925 -0.602 -25.182 1.00 76.38 159 ALA A CA 1
ATOM 1268 C C . ALA A 1 159 ? 1.824 0.130 -25.978 1.00 76.38 159 ALA A C 1
ATOM 1270 O O . ALA A 1 159 ? 0.974 0.779 -25.384 1.00 76.38 159 ALA A O 1
ATOM 1271 N N . SER A 1 160 ? 1.812 0.002 -27.310 1.00 81.12 160 SER A N 1
ATOM 1272 C CA . SER A 1 160 ? 0.830 0.654 -28.188 1.00 81.12 160 SER A CA 1
ATOM 1273 C C . SER A 1 160 ? -0.337 -0.253 -28.607 1.00 81.12 160 SER A C 1
ATOM 1275 O O . SER A 1 160 ? -1.015 0.056 -29.582 1.00 81.12 160 SER A O 1
ATOM 1277 N N . PHE A 1 161 ? -0.518 -1.424 -27.983 1.00 89.50 161 PHE A N 1
ATOM 1278 C CA . PHE A 1 161 ? -1.447 -2.454 -28.475 1.00 89.50 161 PHE A CA 1
ATOM 1279 C C . PHE A 1 161 ? -2.819 -2.445 -27.781 1.00 89.50 161 PHE A C 1
ATOM 1281 O O . PHE A 1 161 ? -3.723 -3.132 -28.255 1.00 89.50 161 PHE A O 1
ATOM 1288 N N . SER A 1 162 ? -3.014 -1.660 -26.712 1.00 88.19 162 SER A N 1
ATOM 1289 C CA . SER A 1 162 ? -4.292 -1.599 -25.979 1.00 88.19 162 SER A CA 1
ATOM 1290 C C . SER A 1 162 ? -5.487 -1.249 -26.873 1.00 88.19 162 SER A C 1
ATOM 1292 O O . SER A 1 162 ? -6.564 -1.815 -26.704 1.00 88.19 162 SER A O 1
ATOM 1294 N N . ASP A 1 163 ? -5.296 -0.385 -27.873 1.00 89.50 163 ASP A N 1
ATOM 1295 C CA . ASP A 1 163 ? -6.361 -0.023 -28.815 1.00 89.50 163 ASP A CA 1
ATOM 1296 C C . ASP A 1 163 ? -6.802 -1.211 -29.680 1.00 89.50 163 ASP A C 1
ATOM 1298 O O . ASP A 1 163 ? -7.995 -1.385 -29.914 1.00 89.50 163 ASP A O 1
ATOM 1302 N N . TYR A 1 164 ? -5.877 -2.095 -30.074 1.00 93.38 164 TYR A N 1
ATOM 1303 C CA . TYR A 1 164 ? -6.236 -3.328 -30.781 1.00 93.38 164 TYR A CA 1
ATOM 1304 C C . TYR A 1 164 ? -7.036 -4.284 -29.896 1.00 93.38 164 TYR A C 1
ATOM 1306 O O . TYR A 1 164 ? -7.975 -4.914 -30.375 1.00 93.38 164 TYR A O 1
ATOM 1314 N N . ALA A 1 165 ? -6.683 -4.396 -28.613 1.00 93.50 165 ALA A N 1
ATOM 1315 C CA . ALA A 1 165 ? -7.431 -5.221 -27.669 1.00 93.50 165 ALA A CA 1
ATOM 1316 C C . ALA A 1 165 ? -8.858 -4.692 -27.461 1.00 93.50 165 ALA A C 1
ATOM 1318 O O . ALA A 1 165 ? -9.805 -5.471 -27.523 1.00 93.50 165 ALA A O 1
ATOM 1319 N N . ASN A 1 166 ? -9.022 -3.376 -27.289 1.00 92.19 166 ASN A N 1
ATOM 1320 C CA . ASN A 1 166 ? -10.338 -2.744 -27.157 1.00 92.19 166 ASN A CA 1
ATOM 1321 C C . ASN A 1 166 ? -11.169 -2.845 -28.446 1.00 92.19 166 ASN A C 1
ATOM 1323 O O . ASN A 1 166 ? -12.370 -3.104 -28.379 1.00 92.19 166 ASN A O 1
ATOM 1327 N N . GLN A 1 167 ? -10.541 -2.709 -29.619 1.00 93.06 167 GLN A N 1
ATOM 1328 C CA . GLN A 1 167 ? -11.205 -2.938 -30.903 1.00 93.06 167 GLN A CA 1
ATOM 1329 C C . GLN A 1 167 ? -11.747 -4.371 -30.995 1.00 93.06 167 GLN A C 1
ATOM 1331 O O . GLN A 1 167 ? -12.905 -4.561 -31.351 1.00 93.06 167 GLN A O 1
ATOM 1336 N N . ILE A 1 168 ? -10.948 -5.374 -30.623 1.00 95.62 168 ILE A N 1
ATOM 1337 C CA . ILE A 1 168 ? -11.393 -6.774 -30.632 1.00 95.62 168 ILE A CA 1
ATOM 1338 C C . ILE A 1 168 ? -12.503 -7.008 -29.603 1.00 95.62 168 ILE A C 1
ATOM 1340 O O . ILE A 1 168 ? -13.485 -7.668 -29.919 1.00 95.62 168 ILE A O 1
ATOM 1344 N N . ALA A 1 169 ? -12.408 -6.450 -28.396 1.00 94.06 169 ALA A N 1
ATOM 1345 C CA . ALA A 1 169 ? -13.494 -6.549 -27.419 1.00 94.06 169 ALA A CA 1
ATOM 1346 C C . ALA A 1 169 ? -14.817 -5.990 -27.978 1.00 94.06 169 ALA A C 1
ATOM 1348 O O . ALA A 1 169 ? -15.873 -6.590 -27.785 1.00 94.06 169 ALA A O 1
ATOM 1349 N N . SER A 1 170 ? -14.746 -4.893 -28.740 1.00 91.75 170 SER A N 1
ATOM 1350 C CA . SER A 1 170 ? -15.884 -4.330 -29.471 1.00 91.75 170 SER A CA 1
ATOM 1351 C C . SER A 1 170 ? -16.405 -5.269 -30.569 1.00 91.75 170 SER A C 1
ATOM 1353 O O . SER A 1 170 ? -17.615 -5.423 -30.688 1.00 91.75 170 SER A O 1
ATOM 1355 N N . GLU A 1 171 ? -15.530 -5.929 -31.342 1.00 94.19 171 GLU A N 1
ATOM 1356 C CA . GLU A 1 171 ? -15.919 -6.948 -32.343 1.00 94.19 171 GLU A CA 1
ATOM 1357 C C . GLU A 1 171 ? -16.712 -8.108 -31.710 1.00 94.19 171 GLU A C 1
ATOM 1359 O O . GLU A 1 171 ? -17.642 -8.625 -32.323 1.00 94.19 171 GLU A O 1
ATOM 1364 N N . TYR A 1 172 ? -16.370 -8.495 -30.477 1.00 93.62 172 TYR A N 1
ATOM 1365 C CA . TYR A 1 172 ? -17.035 -9.569 -29.726 1.00 93.62 172 TYR A CA 1
ATOM 1366 C C . TYR A 1 172 ? -18.289 -9.099 -28.970 1.00 93.62 172 TYR A C 1
ATOM 1368 O O . TYR A 1 172 ? -18.912 -9.900 -28.274 1.00 93.62 172 TYR A O 1
ATOM 1376 N N . ASN A 1 173 ? -18.655 -7.811 -29.057 1.00 92.50 173 ASN A N 1
ATOM 1377 C CA . ASN A 1 173 ? -19.663 -7.186 -28.192 1.00 92.50 173 ASN A CA 1
ATOM 1378 C C . ASN A 1 173 ? -19.433 -7.523 -26.709 1.00 92.50 173 ASN A C 1
ATOM 1380 O O . ASN A 1 173 ? -20.367 -7.792 -25.947 1.00 92.50 173 ASN A O 1
ATOM 1384 N N . PHE A 1 174 ? -18.164 -7.570 -26.307 1.00 94.75 174 PHE A N 1
ATOM 1385 C CA . PHE A 1 174 ? -17.785 -7.950 -24.962 1.00 94.75 174 PHE A CA 1
ATOM 1386 C C . PHE A 1 174 ? -18.220 -6.868 -23.974 1.00 94.75 174 PHE A C 1
ATOM 1388 O O . PHE A 1 174 ? -18.043 -5.673 -24.222 1.00 94.75 174 PHE A O 1
ATOM 1395 N N . TRP A 1 175 ? -18.796 -7.273 -22.846 1.00 92.44 175 TRP A N 1
ATOM 1396 C CA . TRP A 1 175 ? -19.512 -6.370 -21.942 1.00 92.44 175 TRP A CA 1
ATOM 1397 C C . TRP A 1 175 ? -18.665 -5.238 -21.353 1.00 92.44 175 TRP A C 1
ATOM 1399 O O . TRP A 1 175 ? -19.212 -4.184 -21.032 1.00 92.44 175 TRP A O 1
ATOM 1409 N N . LEU A 1 176 ? -17.348 -5.440 -21.242 1.00 90.81 176 LEU A N 1
ATOM 1410 C CA . LEU A 1 176 ? -16.397 -4.429 -20.778 1.00 90.81 176 LEU A CA 1
ATOM 1411 C C . LEU A 1 176 ? -16.155 -3.311 -21.803 1.00 90.81 176 LEU A C 1
ATOM 1413 O O . LEU A 1 176 ? -15.678 -2.243 -21.424 1.00 90.81 176 LEU A O 1
ATOM 1417 N N . GLY A 1 177 ? -16.467 -3.521 -23.086 1.00 88.00 177 GLY A N 1
ATOM 1418 C CA . GLY A 1 177 ? -16.195 -2.550 -24.144 1.00 88.00 177 GLY A CA 1
ATOM 1419 C C . GLY A 1 177 ? -14.732 -2.092 -24.138 1.00 88.00 177 GLY A C 1
ATOM 1420 O O . GLY A 1 177 ? -13.811 -2.906 -24.078 1.00 88.00 177 GLY A O 1
ATOM 1421 N N . ASP A 1 178 ? -14.504 -0.778 -24.136 1.00 86.00 178 ASP A N 1
ATOM 1422 C CA . ASP A 1 178 ? -13.163 -0.178 -24.101 1.00 86.00 178 ASP A CA 1
ATOM 1423 C C . ASP A 1 178 ? -12.525 -0.109 -22.694 1.00 86.00 178 ASP A C 1
ATOM 1425 O O . ASP A 1 178 ? -11.461 0.498 -22.511 1.00 86.00 178 ASP A O 1
ATOM 1429 N N . ALA A 1 179 ? -13.169 -0.726 -21.695 1.00 88.31 179 ALA A N 1
ATOM 1430 C CA . ALA A 1 179 ? -12.576 -1.044 -20.397 1.00 88.31 179 ALA A CA 1
ATOM 1431 C C . ALA A 1 179 ? -11.795 -2.373 -20.420 1.00 88.31 179 ALA A C 1
ATOM 1433 O O . ALA A 1 179 ? -11.102 -2.682 -19.451 1.00 88.31 179 ALA A O 1
ATOM 1434 N N . PHE A 1 180 ? -11.888 -3.153 -21.508 1.00 91.38 180 PHE A N 1
ATOM 1435 C CA . PHE A 1 180 ? -11.195 -4.436 -21.663 1.00 91.38 180 PHE A CA 1
ATOM 1436 C C . PHE A 1 180 ? -9.670 -4.304 -21.558 1.00 91.38 180 PHE A C 1
ATOM 1438 O O . PHE A 1 180 ? -9.011 -5.146 -20.943 1.00 91.38 180 PHE A O 1
ATOM 1445 N N . ALA A 1 181 ? -9.109 -3.237 -22.131 1.00 88.88 181 ALA A N 1
ATOM 1446 C CA . ALA A 1 181 ? -7.700 -2.897 -22.037 1.00 88.88 181 ALA A CA 1
ATOM 1447 C C . ALA A 1 181 ? -7.492 -1.458 -21.545 1.00 88.88 181 ALA A C 1
ATOM 1449 O O . ALA A 1 181 ? -7.934 -0.488 -22.166 1.00 88.88 181 ALA A O 1
ATOM 1450 N N . SER A 1 182 ? -6.759 -1.313 -20.438 1.00 79.88 182 SER A N 1
ATOM 1451 C CA . SER A 1 182 ? -6.370 -0.005 -19.890 1.00 79.88 182 SER A CA 1
ATOM 1452 C C . SER A 1 182 ? -5.224 0.641 -20.681 1.00 79.88 182 SER A C 1
ATOM 1454 O O . SER A 1 182 ? -4.374 -0.071 -21.228 1.00 79.88 182 SER A O 1
ATOM 1456 N N . GLY A 1 183 ? -5.139 1.976 -20.665 1.00 71.69 183 GLY A N 1
ATOM 1457 C CA . GLY A 1 183 ? -4.024 2.718 -21.274 1.00 71.69 183 GLY A CA 1
ATOM 1458 C C . GLY A 1 183 ? -4.087 2.817 -22.803 1.00 71.69 183 GLY A C 1
ATOM 1459 O O . GLY A 1 183 ? -3.058 2.981 -23.452 1.00 71.69 183 GLY A O 1
ATOM 1460 N N . GLY A 1 184 ? -5.283 2.666 -23.380 1.00 73.50 184 GLY A N 1
ATOM 1461 C CA . GLY A 1 184 ? -5.543 3.003 -24.783 1.00 73.50 184 GLY A CA 1
ATOM 1462 C C . GLY A 1 184 ? -5.649 4.515 -25.016 1.00 73.50 184 GLY A C 1
ATOM 1463 O O . GLY A 1 184 ? -5.606 5.310 -24.077 1.00 73.50 184 GLY A O 1
ATOM 1464 N N . SER A 1 185 ? -5.848 4.913 -26.269 1.00 73.56 185 SER A N 1
ATOM 1465 C CA . SER A 1 185 ? -5.944 6.314 -26.718 1.00 73.56 185 SER A CA 1
ATOM 1466 C C . SER A 1 185 ? -7.077 7.123 -26.073 1.00 73.56 185 SER A C 1
ATOM 1468 O O . SER A 1 185 ? -6.958 8.338 -25.935 1.00 73.56 185 SER A O 1
ATOM 1470 N N . ALA A 1 186 ? -8.151 6.459 -25.642 1.00 71.62 186 ALA A N 1
ATOM 1471 C CA . ALA A 1 186 ? -9.261 7.064 -24.899 1.00 71.62 186 ALA A CA 1
ATOM 1472 C C . ALA A 1 186 ? -9.116 6.936 -23.365 1.00 71.62 186 ALA A C 1
ATOM 1474 O O . ALA A 1 186 ? -10.094 7.103 -22.642 1.00 71.62 186 ALA A O 1
ATOM 1475 N N . GLY A 1 187 ? -7.939 6.551 -22.858 1.00 81.06 187 GLY A N 1
ATOM 1476 C CA . GLY A 1 187 ? -7.645 6.377 -21.432 1.00 81.06 187 GLY A CA 1
ATOM 1477 C C . GLY A 1 187 ? -6.852 7.531 -20.815 1.00 81.06 187 GLY A C 1
ATOM 1478 O O . GLY A 1 187 ? -6.674 8.591 -21.416 1.00 81.06 187 GLY A O 1
ATOM 1479 N N . TYR A 1 188 ? -6.354 7.314 -19.598 1.00 86.25 188 TYR A N 1
ATOM 1480 C CA . TYR A 1 188 ? -5.464 8.258 -18.933 1.00 86.25 188 TYR A CA 1
ATOM 1481 C C . TYR A 1 188 ? -4.014 8.030 -19.382 1.00 86.25 188 TYR A C 1
ATOM 1483 O O . TYR A 1 188 ? -3.486 6.924 -19.300 1.00 86.25 188 TYR A O 1
ATOM 1491 N N . ASP A 1 189 ? -3.347 9.079 -19.864 1.00 85.44 189 ASP A N 1
ATOM 1492 C CA . ASP A 1 189 ? -1.957 9.001 -20.327 1.00 85.44 189 ASP A CA 1
ATOM 1493 C C . ASP A 1 189 ? -0.998 9.132 -19.135 1.00 85.44 189 ASP A C 1
ATOM 1495 O O . ASP A 1 189 ? -0.749 10.226 -18.621 1.00 85.44 189 ASP A O 1
ATOM 1499 N N . HIS A 1 190 ? -0.460 7.998 -18.683 1.00 84.44 190 HIS A N 1
ATOM 1500 C CA . HIS A 1 190 ? 0.394 7.934 -17.495 1.00 84.44 190 HIS A CA 1
ATOM 1501 C C . HIS A 1 190 ? 1.673 8.765 -17.630 1.00 84.44 190 HIS A C 1
ATOM 1503 O O . HIS A 1 190 ? 2.112 9.331 -16.626 1.00 84.44 190 HIS A O 1
ATOM 1509 N N . LYS A 1 191 ? 2.227 8.884 -18.848 1.00 85.12 191 LYS A N 1
ATOM 1510 C CA . LYS A 1 191 ? 3.435 9.673 -19.104 1.00 85.12 191 LYS A CA 1
ATOM 1511 C C . LYS A 1 191 ? 3.140 11.159 -19.035 1.00 85.12 191 LYS A C 1
ATOM 1513 O O . LYS A 1 191 ? 3.887 11.883 -18.383 1.00 85.12 191 LYS A O 1
ATOM 1518 N N . LYS A 1 192 ? 2.044 11.614 -19.651 1.00 88.69 192 LYS A N 1
ATOM 1519 C CA . LYS A 1 192 ? 1.616 13.021 -19.553 1.00 88.69 192 LYS A CA 1
ATOM 1520 C C . LYS A 1 192 ? 1.227 13.403 -18.129 1.00 88.69 192 LYS A C 1
ATOM 1522 O O . LYS A 1 192 ? 1.523 14.508 -17.694 1.00 88.69 192 LYS A O 1
ATOM 1527 N N . MET A 1 193 ? 0.584 12.496 -17.396 1.00 92.25 193 MET A N 1
ATOM 1528 C CA . MET A 1 193 ? 0.229 12.719 -15.991 1.00 92.25 193 MET A CA 1
ATOM 1529 C C . MET A 1 193 ? 1.432 12.615 -15.041 1.00 92.25 193 MET A C 1
ATOM 1531 O O . MET A 1 193 ? 1.353 13.091 -13.903 1.00 92.25 193 MET A O 1
ATOM 1535 N N . GLY A 1 194 ? 2.501 11.932 -15.466 1.00 93.12 194 GLY A N 1
ATOM 1536 C CA . GLY A 1 194 ? 3.648 11.564 -14.636 1.00 93.12 194 GLY A CA 1
ATOM 1537 C C . GLY A 1 194 ? 3.261 10.743 -13.405 1.00 93.12 194 GLY A C 1
ATOM 1538 O O . GLY A 1 194 ? 3.940 10.815 -12.382 1.00 93.12 194 GLY A O 1
ATOM 1539 N N . ILE A 1 195 ? 2.139 10.015 -13.454 1.00 94.62 195 ILE A N 1
ATOM 1540 C CA . ILE A 1 195 ? 1.445 9.538 -12.247 1.00 94.62 195 ILE A CA 1
ATOM 1541 C C . ILE A 1 195 ? 2.287 8.544 -11.438 1.00 94.62 195 ILE A C 1
ATOM 1543 O O . ILE A 1 195 ? 2.353 8.642 -10.214 1.00 94.62 195 ILE A O 1
ATOM 1547 N N . THR A 1 196 ? 2.996 7.638 -12.116 1.00 94.00 196 THR A N 1
ATOM 1548 C CA . THR A 1 196 ? 3.875 6.653 -11.471 1.00 94.00 196 THR A CA 1
ATOM 1549 C C . THR A 1 196 ? 5.086 7.330 -10.828 1.00 94.00 196 THR A C 1
ATOM 1551 O O . THR A 1 196 ? 5.411 7.035 -9.682 1.00 94.00 196 THR A O 1
ATOM 1554 N N . ALA A 1 197 ? 5.721 8.278 -11.529 1.00 96.06 197 ALA A N 1
ATOM 1555 C CA . ALA A 1 197 ? 6.865 9.024 -11.003 1.00 96.06 197 ALA A CA 1
ATOM 1556 C C . ALA A 1 197 ? 6.476 9.883 -9.796 1.00 96.06 197 ALA A C 1
ATOM 1558 O O . ALA A 1 197 ? 7.185 9.898 -8.795 1.00 96.06 197 ALA A O 1
ATOM 1559 N N . ARG A 1 198 ? 5.318 10.547 -9.859 1.00 97.31 198 ARG A N 1
ATOM 1560 C CA . ARG A 1 198 ? 4.769 11.326 -8.743 1.00 97.31 198 ARG A CA 1
ATOM 1561 C C . ARG A 1 198 ? 4.470 10.447 -7.528 1.00 97.31 198 ARG A C 1
ATOM 1563 O O . ARG A 1 198 ? 4.766 10.865 -6.415 1.00 97.31 198 ARG A O 1
ATOM 1570 N N . GLY A 1 199 ? 3.948 9.235 -7.729 1.00 96.94 199 GLY A N 1
ATOM 1571 C CA . GLY A 1 199 ? 3.742 8.268 -6.644 1.00 96.94 199 GLY A CA 1
ATOM 1572 C C . GLY A 1 199 ? 5.049 7.824 -5.981 1.00 96.94 199 GLY A C 1
ATOM 1573 O O . GLY A 1 199 ? 5.193 7.921 -4.764 1.00 96.94 199 GLY A O 1
ATOM 1574 N N . ALA A 1 200 ? 6.051 7.444 -6.778 1.00 96.56 200 ALA A N 1
ATOM 1575 C CA . ALA A 1 200 ? 7.372 7.076 -6.260 1.00 96.56 200 ALA A CA 1
ATOM 1576 C C . ALA A 1 200 ? 8.055 8.250 -5.532 1.00 96.56 200 ALA A C 1
ATOM 1578 O O . ALA A 1 200 ? 8.737 8.065 -4.525 1.00 96.56 200 ALA A O 1
ATOM 1579 N N . TRP A 1 201 ? 7.814 9.482 -5.985 1.00 97.06 201 TRP A N 1
ATOM 1580 C CA . TRP A 1 201 ? 8.288 10.691 -5.313 1.00 97.06 201 TRP A CA 1
ATOM 1581 C C . TRP A 1 201 ? 7.620 10.918 -3.950 1.00 97.06 201 TRP A C 1
ATOM 1583 O O . TRP A 1 201 ? 8.289 11.307 -2.995 1.00 97.06 201 TRP A O 1
ATOM 1593 N N . ILE A 1 202 ? 6.320 10.632 -3.816 1.00 96.38 202 ILE A N 1
ATOM 1594 C CA . ILE A 1 202 ? 5.620 10.664 -2.519 1.00 96.38 202 ILE A CA 1
ATOM 1595 C C . ILE A 1 202 ? 6.192 9.608 -1.564 1.00 96.38 202 ILE A C 1
ATOM 1597 O O . ILE A 1 202 ? 6.358 9.897 -0.376 1.00 96.38 202 ILE A O 1
ATOM 1601 N N . ALA A 1 203 ? 6.542 8.419 -2.063 1.00 95.38 203 ALA A N 1
ATOM 1602 C CA . ALA A 1 203 ? 7.229 7.404 -1.266 1.00 95.38 203 ALA A CA 1
ATOM 1603 C C . ALA A 1 203 ? 8.609 7.900 -0.792 1.00 95.38 203 ALA A C 1
ATOM 1605 O O . ALA A 1 203 ? 8.927 7.805 0.396 1.00 95.38 203 ALA A O 1
ATOM 1606 N N . ALA A 1 204 ? 9.381 8.544 -1.673 1.00 95.81 204 ALA A N 1
ATOM 1607 C CA . ALA A 1 204 ? 10.652 9.175 -1.316 1.00 95.81 204 ALA A CA 1
ATOM 1608 C C . ALA A 1 204 ? 10.482 10.256 -0.230 1.00 95.81 204 ALA A C 1
ATOM 1610 O O . ALA A 1 204 ? 11.241 10.278 0.742 1.00 95.81 204 ALA A O 1
ATOM 1611 N N . GLN A 1 205 ? 9.436 11.089 -0.313 1.00 95.75 205 GLN A N 1
ATOM 1612 C CA . GLN A 1 205 ? 9.112 12.078 0.727 1.00 95.75 205 GLN A CA 1
ATOM 1613 C C . GLN A 1 205 ? 8.944 11.442 2.114 1.00 95.75 205 GLN A C 1
ATOM 1615 O O . GLN A 1 205 ? 9.317 12.059 3.108 1.00 95.75 205 GLN A O 1
ATOM 1620 N N . ARG A 1 206 ? 8.429 10.206 2.211 1.00 95.69 206 ARG A N 1
ATOM 1621 C CA . ARG A 1 206 ? 8.302 9.497 3.498 1.00 95.69 206 ARG A CA 1
ATOM 1622 C C . ARG A 1 206 ? 9.667 9.214 4.124 1.00 95.69 206 ARG A C 1
ATOM 1624 O O . ARG A 1 206 ? 9.834 9.363 5.335 1.00 95.69 206 ARG A O 1
ATOM 1631 N N . HIS A 1 207 ? 10.646 8.816 3.313 1.00 95.88 207 HIS A N 1
ATOM 1632 C CA . HIS A 1 207 ? 12.013 8.591 3.779 1.00 95.88 207 HIS A CA 1
ATOM 1633 C C . HIS A 1 207 ? 12.682 9.902 4.192 1.00 95.88 207 HIS A C 1
ATOM 1635 O O . HIS A 1 207 ? 13.255 9.966 5.278 1.00 95.88 207 HIS A O 1
ATOM 1641 N N . PHE A 1 208 ? 12.535 10.961 3.391 1.00 94.81 208 PHE A N 1
ATOM 1642 C CA . PHE A 1 208 ? 12.992 12.313 3.735 1.00 94.81 208 PHE A CA 1
ATOM 1643 C C . PHE A 1 208 ? 12.405 12.802 5.061 1.00 94.81 208 PHE A C 1
ATOM 1645 O O . PHE A 1 208 ? 13.152 13.232 5.939 1.00 94.81 208 PHE A O 1
ATOM 1652 N N . TRP A 1 209 ? 11.099 12.614 5.261 1.00 95.25 209 TRP A N 1
ATOM 1653 C CA . TRP A 1 209 ? 10.430 12.962 6.509 1.00 95.25 209 TRP A CA 1
ATOM 1654 C C . TRP A 1 209 ? 11.007 12.197 7.706 1.00 95.25 209 TRP A C 1
ATOM 1656 O O . TRP A 1 209 ? 11.309 12.801 8.730 1.00 95.25 209 TRP A O 1
ATOM 1666 N N . LYS A 1 210 ? 11.268 10.889 7.563 1.00 93.94 210 LYS A N 1
ATOM 1667 C CA . LYS A 1 210 ? 11.943 10.085 8.598 1.00 93.94 210 LYS A CA 1
ATOM 1668 C C . LYS A 1 210 ? 13.360 10.583 8.917 1.00 93.94 210 LYS A C 1
ATOM 1670 O O . LYS A 1 210 ? 13.820 10.421 10.044 1.00 93.94 210 LYS A O 1
ATOM 1675 N N . MET A 1 211 ? 14.049 11.171 7.943 1.00 92.94 211 MET A N 1
ATOM 1676 C CA . MET A 1 211 ? 15.383 11.756 8.107 1.00 92.94 211 MET A CA 1
ATOM 1677 C C . MET A 1 211 ? 15.363 13.214 8.584 1.00 92.94 211 MET A C 1
ATOM 1679 O O . MET A 1 211 ? 16.434 13.803 8.719 1.00 92.94 211 MET A O 1
ATOM 1683 N N . ASN A 1 212 ? 14.185 13.806 8.820 1.00 91.88 212 ASN A N 1
ATOM 1684 C CA . ASN A 1 212 ? 14.021 15.240 9.079 1.00 91.88 212 ASN A CA 1
ATOM 1685 C C . ASN A 1 212 ? 14.661 16.122 7.988 1.00 91.88 212 ASN A C 1
ATOM 1687 O O . ASN A 1 212 ? 15.245 17.166 8.275 1.00 91.88 212 ASN A O 1
ATOM 1691 N N . LYS A 1 213 ? 14.557 15.684 6.729 1.00 90.69 213 LYS A N 1
ATOM 1692 C CA . LYS A 1 213 ? 14.982 16.419 5.532 1.00 90.69 213 LYS A CA 1
ATOM 1693 C C . LYS A 1 213 ? 13.771 16.729 4.650 1.00 90.69 213 LYS A C 1
ATOM 1695 O O . LYS A 1 213 ? 12.772 16.014 4.688 1.00 90.69 213 LYS A O 1
ATOM 1700 N N . ASP A 1 214 ? 13.896 17.746 3.804 1.00 89.00 214 ASP A N 1
ATOM 1701 C CA . ASP A 1 214 ? 12.924 18.053 2.752 1.00 89.00 214 ASP A CA 1
ATOM 1702 C C . ASP A 1 214 ? 13.493 17.643 1.386 1.00 89.00 214 ASP A C 1
ATOM 1704 O O . ASP A 1 214 ? 14.612 18.014 1.038 1.00 89.00 214 ASP A O 1
ATOM 1708 N N . ILE A 1 215 ? 12.721 16.876 0.612 1.00 89.44 215 ILE A N 1
ATOM 1709 C CA . ILE A 1 215 ? 13.107 16.405 -0.726 1.00 89.44 215 ILE A CA 1
ATOM 1710 C C . ILE A 1 215 ? 13.265 17.552 -1.737 1.00 89.44 215 ILE A C 1
ATOM 1712 O O . ILE A 1 215 ? 13.874 17.379 -2.792 1.00 89.44 215 ILE A O 1
ATOM 1716 N N . TYR A 1 216 ? 12.692 18.722 -1.446 1.00 90.94 216 TYR A N 1
ATOM 1717 C CA . TYR A 1 216 ? 12.813 19.904 -2.291 1.00 90.94 216 TYR A CA 1
ATOM 1718 C C . TYR A 1 216 ? 14.052 20.747 -1.972 1.00 90.94 216 TYR A C 1
ATOM 1720 O O . TYR A 1 216 ? 14.222 21.789 -2.591 1.00 90.94 216 TYR A O 1
ATOM 1728 N N . GLN A 1 217 ? 14.926 20.332 -1.053 1.00 91.62 217 GLN A N 1
ATOM 1729 C CA . GLN A 1 217 ? 16.250 20.942 -0.869 1.00 91.62 217 GLN A CA 1
ATOM 1730 C C . GLN A 1 217 ? 17.286 20.344 -1.836 1.00 91.62 217 GLN A C 1
ATOM 1732 O O . GLN A 1 217 ? 17.005 19.369 -2.538 1.00 91.62 217 GLN A O 1
ATOM 1737 N N . ASP A 1 218 ? 18.484 20.933 -1.878 1.00 93.19 218 ASP A N 1
ATOM 1738 C CA . ASP A 1 218 ? 19.592 20.454 -2.713 1.00 93.19 218 ASP A CA 1
ATOM 1739 C C . ASP A 1 218 ? 19.916 18.994 -2.397 1.00 93.19 218 ASP A C 1
ATOM 1741 O O . ASP A 1 218 ? 20.241 18.638 -1.263 1.00 93.19 218 ASP A O 1
ATOM 1745 N N . THR A 1 219 ? 19.790 18.141 -3.414 1.00 94.88 219 THR A N 1
ATOM 1746 C CA . THR A 1 219 ? 19.848 16.688 -3.244 1.00 94.88 219 THR A CA 1
ATOM 1747 C C . THR A 1 219 ? 20.685 16.039 -4.337 1.00 94.88 219 THR A C 1
ATOM 1749 O O . THR A 1 219 ? 20.453 16.263 -5.526 1.00 94.88 219 THR A O 1
ATOM 1752 N N . THR A 1 220 ? 21.632 15.188 -3.944 1.00 97.19 220 THR A N 1
ATOM 1753 C CA . THR A 1 220 ? 22.472 14.423 -4.880 1.00 97.19 220 THR A CA 1
ATOM 1754 C C . THR A 1 220 ? 21.794 13.127 -5.317 1.00 97.19 220 THR A C 1
ATOM 1756 O O . THR A 1 220 ? 21.300 12.359 -4.487 1.00 97.19 220 THR A O 1
ATOM 1759 N N . VAL A 1 221 ? 21.775 12.871 -6.628 1.00 97.81 221 VAL A N 1
ATOM 1760 C CA . VAL A 1 221 ? 21.044 11.740 -7.215 1.00 97.81 221 VAL A CA 1
ATOM 1761 C C . VAL A 1 221 ? 21.910 10.944 -8.184 1.00 97.81 221 VAL A C 1
ATOM 1763 O O . VAL A 1 221 ? 22.596 11.511 -9.036 1.00 97.81 221 VAL A O 1
ATOM 1766 N N . ILE A 1 222 ? 21.806 9.616 -8.084 1.00 98.56 222 ILE A N 1
ATOM 1767 C CA . ILE A 1 222 ? 22.196 8.684 -9.146 1.00 98.56 222 ILE A CA 1
ATOM 1768 C C . ILE A 1 222 ? 20.942 8.133 -9.814 1.00 98.56 222 ILE A C 1
ATOM 1770 O O . ILE A 1 222 ? 20.020 7.663 -9.151 1.00 98.56 222 ILE A O 1
ATOM 1774 N N . GLY A 1 223 ? 20.912 8.180 -11.138 1.00 97.62 223 GLY A N 1
ATOM 1775 C CA . GLY A 1 223 ? 19.772 7.777 -11.937 1.00 97.62 223 GLY A CA 1
ATOM 1776 C C . GLY A 1 223 ? 19.964 6.452 -12.681 1.00 97.62 223 GLY A C 1
ATOM 1777 O O . GLY A 1 223 ? 21.013 6.195 -13.263 1.00 97.62 223 GLY A O 1
ATOM 1778 N N . ILE A 1 224 ? 18.914 5.639 -12.758 1.00 97.69 224 ILE A N 1
ATOM 1779 C CA . ILE A 1 224 ? 18.849 4.494 -13.675 1.00 97.69 224 ILE A CA 1
ATOM 1780 C C . ILE A 1 224 ? 17.759 4.778 -14.706 1.00 97.69 224 ILE A C 1
ATOM 1782 O O . ILE A 1 224 ? 16.576 4.701 -14.384 1.00 97.69 224 ILE A O 1
ATOM 1786 N N . GLY A 1 225 ? 18.133 5.138 -15.931 1.00 95.25 225 GLY A N 1
ATOM 1787 C CA . GLY A 1 225 ? 17.195 5.503 -16.992 1.00 95.25 225 GLY A CA 1
ATOM 1788 C C . GLY A 1 225 ? 17.672 6.646 -17.890 1.00 95.25 225 GLY A C 1
ATOM 1789 O O . GLY A 1 225 ? 18.860 6.959 -17.968 1.00 95.25 225 GLY A O 1
ATOM 1790 N N . ASP A 1 226 ? 16.721 7.231 -18.616 1.00 93.31 226 ASP A N 1
ATOM 1791 C CA . ASP A 1 226 ? 16.934 8.302 -19.595 1.00 93.31 226 ASP A CA 1
ATOM 1792 C C . ASP A 1 226 ? 15.804 9.338 -19.494 1.00 93.31 226 ASP A C 1
ATOM 1794 O O . ASP A 1 226 ? 14.670 8.978 -19.161 1.00 93.31 226 ASP A O 1
ATOM 1798 N N . MET A 1 227 ? 16.090 10.603 -19.807 1.00 95.25 227 MET A N 1
ATOM 1799 C CA . MET A 1 227 ? 15.108 11.687 -19.819 1.00 95.25 227 MET A CA 1
ATOM 1800 C C . MET A 1 227 ? 13.937 11.419 -20.771 1.00 95.25 227 MET A C 1
ATOM 1802 O O . MET A 1 227 ? 12.828 11.828 -20.461 1.00 95.25 227 MET A O 1
ATOM 1806 N N . ALA A 1 228 ? 14.108 10.675 -21.867 1.00 90.81 228 ALA A N 1
ATOM 1807 C CA . ALA A 1 228 ? 12.974 10.307 -22.726 1.00 90.81 228 ALA A CA 1
ATOM 1808 C C . ALA A 1 228 ? 11.968 9.342 -22.050 1.00 90.81 228 ALA A C 1
ATOM 1810 O O . ALA A 1 228 ? 10.816 9.206 -22.494 1.00 90.81 228 ALA A O 1
ATOM 1811 N N . GLY A 1 229 ? 12.395 8.643 -20.993 1.00 88.62 229 GLY A N 1
ATOM 1812 C CA . GLY A 1 229 ? 11.589 7.671 -20.261 1.00 88.62 229 GLY A CA 1
ATOM 1813 C C . GLY A 1 229 ? 10.484 8.329 -19.436 1.00 88.62 229 GLY A C 1
ATOM 1814 O O . GLY A 1 229 ? 10.694 9.375 -18.834 1.00 88.62 229 GLY A O 1
ATOM 1815 N N . ASP A 1 230 ? 9.314 7.686 -19.369 1.00 86.75 230 ASP A N 1
ATOM 1816 C CA . ASP A 1 230 ? 8.173 8.157 -18.566 1.00 86.75 230 ASP A CA 1
ATOM 1817 C C . ASP A 1 230 ? 8.581 8.386 -17.104 1.00 86.75 230 ASP A C 1
ATOM 1819 O O . ASP A 1 230 ? 8.558 9.504 -16.600 1.00 86.75 230 ASP A O 1
ATOM 1823 N N . LEU A 1 231 ? 9.024 7.326 -16.439 1.00 91.38 231 LEU A N 1
ATOM 1824 C CA . LEU A 1 231 ? 9.284 7.354 -15.010 1.00 91.38 231 LEU A CA 1
ATOM 1825 C C . LEU A 1 231 ? 10.533 8.167 -14.641 1.00 91.38 231 LEU A C 1
ATOM 1827 O O . LEU A 1 231 ? 10.507 8.971 -13.709 1.00 91.38 231 LEU A O 1
ATOM 1831 N N . PHE A 1 232 ? 11.634 7.940 -15.360 1.00 95.19 232 PHE A N 1
ATOM 1832 C CA . PHE A 1 232 ? 12.890 8.643 -15.121 1.00 95.19 232 PHE A CA 1
ATOM 1833 C C . PHE A 1 232 ? 12.747 10.137 -15.407 1.00 95.19 232 PHE A C 1
ATOM 1835 O O . PHE A 1 232 ? 13.041 10.958 -14.542 1.00 95.19 232 PHE A O 1
ATOM 1842 N N . GLY A 1 233 ? 12.254 10.475 -16.599 1.00 94.94 233 GLY A N 1
ATOM 1843 C CA . GLY A 1 233 ? 12.125 11.846 -17.056 1.00 94.94 233 GLY A CA 1
ATOM 1844 C C . GLY A 1 233 ? 11.182 12.661 -16.182 1.00 94.94 233 GLY A C 1
ATOM 1845 O O . GLY A 1 233 ? 11.583 13.710 -15.684 1.00 94.94 233 GLY A O 1
ATOM 1846 N N . ASN A 1 234 ? 9.976 12.145 -15.906 1.00 96.31 234 ASN A N 1
ATOM 1847 C CA . ASN A 1 234 ? 9.046 12.822 -15.002 1.00 96.31 234 ASN A CA 1
ATOM 1848 C C . ASN A 1 234 ? 9.657 12.996 -13.605 1.00 96.31 234 ASN A C 1
ATOM 1850 O O . ASN A 1 234 ? 9.622 14.100 -13.073 1.00 96.31 234 ASN A O 1
ATOM 1854 N N . GLY A 1 235 ? 10.263 11.948 -13.031 1.00 95.81 235 GLY A N 1
ATOM 1855 C CA . GLY A 1 235 ? 10.853 11.997 -11.688 1.00 95.81 235 GLY A CA 1
ATOM 1856 C C . GLY A 1 235 ? 11.971 13.029 -11.554 1.00 95.81 235 GLY A C 1
ATOM 1857 O O . GLY A 1 235 ? 11.990 13.815 -10.609 1.00 95.81 235 GLY A O 1
ATOM 1858 N N . MET A 1 236 ? 12.865 13.093 -12.542 1.00 96.00 236 MET A N 1
ATOM 1859 C CA . MET A 1 236 ? 13.965 14.059 -12.569 1.00 96.00 236 MET A CA 1
ATOM 1860 C C . MET A 1 236 ? 13.511 15.508 -12.799 1.00 96.00 236 MET A C 1
ATOM 1862 O O . MET A 1 236 ? 14.315 16.419 -12.615 1.00 96.00 236 MET A O 1
ATOM 1866 N N . LEU A 1 237 ? 12.241 15.741 -13.144 1.00 96.75 237 LEU A N 1
ATOM 1867 C CA . LEU A 1 237 ? 11.659 17.075 -13.313 1.00 96.75 237 LEU A CA 1
ATOM 1868 C C . LEU A 1 237 ? 10.748 17.509 -12.152 1.00 96.75 237 LEU A C 1
ATOM 1870 O O . LEU A 1 237 ? 10.227 18.623 -12.182 1.00 96.75 237 LEU A O 1
ATOM 1874 N N . LEU A 1 238 ? 10.579 16.684 -11.110 1.00 95.75 238 LEU A N 1
ATOM 1875 C CA . LEU A 1 238 ? 9.747 17.027 -9.945 1.00 95.75 238 LEU A CA 1
ATOM 1876 C C . LEU A 1 238 ? 10.402 18.038 -8.992 1.00 95.75 238 LEU A C 1
ATOM 1878 O O . LEU A 1 238 ? 9.703 18.645 -8.182 1.00 95.75 238 LEU A O 1
ATOM 1882 N N . SER A 1 239 ? 11.717 18.249 -9.089 1.00 95.56 239 SER A N 1
ATOM 1883 C CA . SER A 1 239 ? 12.436 19.259 -8.309 1.00 95.56 239 SER A CA 1
ATOM 1884 C C . SER A 1 239 ? 13.560 19.900 -9.123 1.00 95.56 239 SER A C 1
ATOM 1886 O O . SER A 1 239 ? 14.310 19.223 -9.831 1.00 95.56 239 SER A O 1
ATOM 1888 N N . LYS A 1 240 ? 13.690 21.225 -8.989 1.00 95.44 240 LYS A N 1
ATOM 1889 C CA . LYS A 1 240 ? 14.785 22.009 -9.580 1.00 95.44 240 LYS A CA 1
ATOM 1890 C C . LYS A 1 240 ? 16.105 21.844 -8.828 1.00 95.44 240 LYS A C 1
ATOM 1892 O O . LYS A 1 240 ? 17.145 22.102 -9.412 1.00 95.44 240 LYS A O 1
ATOM 1897 N N . ASN A 1 241 ? 16.057 21.356 -7.589 1.00 95.31 241 ASN A N 1
ATOM 1898 C CA . ASN A 1 241 ? 17.205 21.268 -6.680 1.00 95.31 241 ASN A CA 1
ATOM 1899 C C . ASN A 1 241 ? 17.898 19.889 -6.737 1.00 95.31 241 ASN A C 1
ATOM 1901 O O . ASN A 1 241 ? 18.674 19.509 -5.863 1.00 95.31 241 ASN A O 1
ATOM 1905 N N . ILE A 1 242 ? 17.600 19.100 -7.774 1.00 96.25 242 ILE A N 1
ATOM 1906 C CA . ILE A 1 242 ? 18.261 17.816 -8.022 1.00 96.25 242 ILE A CA 1
ATOM 1907 C C . ILE A 1 242 ? 19.625 18.066 -8.665 1.00 96.25 242 ILE A C 1
ATOM 1909 O O . ILE A 1 242 ? 19.700 18.550 -9.795 1.00 96.25 242 ILE A O 1
ATOM 1913 N N . HIS A 1 243 ? 20.677 17.610 -7.994 1.00 97.44 243 HIS A N 1
ATOM 1914 C CA . HIS A 1 243 ? 22.012 17.440 -8.552 1.00 97.44 243 HIS A CA 1
ATOM 1915 C C . HIS A 1 243 ? 22.148 16.006 -9.077 1.00 97.44 243 HIS A C 1
ATOM 1917 O O . HIS A 1 243 ? 22.528 15.089 -8.344 1.00 97.44 243 HIS A O 1
ATOM 1923 N N . LEU A 1 244 ? 21.794 15.793 -10.349 1.00 97.88 244 LEU A N 1
ATOM 1924 C CA . LEU A 1 244 ? 21.965 14.499 -11.013 1.00 97.88 244 LEU A CA 1
ATOM 1925 C C . LEU A 1 244 ? 23.438 14.325 -11.395 1.00 97.88 244 LEU A C 1
ATOM 1927 O O . LEU A 1 244 ? 23.863 14.814 -12.437 1.00 97.88 244 LEU A O 1
ATOM 1931 N N . ILE A 1 245 ? 24.208 13.645 -10.546 1.00 98.44 245 ILE A N 1
ATOM 1932 C CA . ILE A 1 245 ? 25.665 13.541 -10.723 1.00 98.44 245 ILE A CA 1
ATOM 1933 C C . ILE A 1 245 ? 26.089 12.348 -11.586 1.00 98.44 245 ILE A C 1
ATOM 1935 O O . ILE A 1 245 ? 27.197 12.302 -12.117 1.00 98.44 245 ILE A O 1
ATOM 1939 N N . GLY A 1 246 ? 25.196 11.375 -11.758 1.00 98.31 246 GLY A N 1
ATOM 1940 C CA . GLY A 1 246 ? 25.415 10.235 -12.633 1.00 98.31 246 GLY A CA 1
ATOM 1941 C C . GLY A 1 246 ? 24.107 9.564 -13.023 1.00 98.31 246 GLY A C 1
ATOM 1942 O O . GLY A 1 246 ? 23.184 9.473 -12.216 1.00 98.31 246 GLY A O 1
ATOM 1943 N N . ALA A 1 247 ? 24.017 9.078 -14.254 1.00 98.31 247 ALA A N 1
ATOM 1944 C CA . ALA A 1 247 ? 22.908 8.259 -14.715 1.00 98.31 247 ALA A CA 1
ATOM 1945 C C . ALA A 1 247 ? 23.373 7.231 -15.745 1.00 98.31 247 ALA A C 1
ATOM 1947 O O . ALA A 1 247 ? 24.371 7.438 -16.429 1.00 98.31 247 ALA A O 1
ATOM 1948 N N . PHE A 1 248 ? 22.654 6.124 -15.896 1.00 97.69 248 PHE A N 1
ATOM 1949 C CA . PHE A 1 248 ? 22.943 5.173 -16.968 1.00 97.69 248 PHE A CA 1
ATOM 1950 C C . PHE A 1 248 ? 21.677 4.535 -17.530 1.00 97.69 248 PHE A C 1
ATOM 1952 O O . PHE A 1 248 ? 20.684 4.348 -16.826 1.00 97.69 248 PHE A O 1
ATOM 1959 N N . ASN A 1 249 ? 21.727 4.167 -18.809 1.00 94.06 249 ASN A N 1
ATOM 1960 C CA . ASN A 1 249 ? 20.683 3.401 -19.483 1.00 94.06 249 ASN A CA 1
ATOM 1961 C C . ASN A 1 249 ? 21.303 2.192 -20.229 1.00 94.06 249 ASN A C 1
ATOM 1963 O O . ASN A 1 249 ? 22.372 1.684 -19.877 1.00 94.06 249 ASN A O 1
ATOM 1967 N N . HIS A 1 250 ? 20.608 1.665 -21.237 1.00 90.00 250 HIS A N 1
ATOM 1968 C CA . HIS A 1 250 ? 21.097 0.537 -22.036 1.00 90.00 250 HIS A CA 1
ATOM 1969 C C . HIS A 1 250 ? 22.180 0.923 -23.065 1.00 90.00 250 HIS A C 1
ATOM 1971 O O . HIS A 1 250 ? 22.860 0.033 -23.564 1.00 90.00 250 HIS A O 1
ATOM 1977 N N . MET A 1 251 ? 22.361 2.217 -23.352 1.00 93.94 251 MET A N 1
ATOM 1978 C CA . MET A 1 251 ? 23.295 2.760 -24.350 1.00 93.94 251 MET A CA 1
ATOM 1979 C C . MET A 1 251 ? 24.428 3.582 -23.728 1.00 93.94 251 MET A C 1
ATOM 1981 O O . MET A 1 251 ? 25.578 3.409 -24.102 1.00 93.94 251 MET A O 1
ATOM 1985 N N . HIS A 1 252 ? 24.129 4.443 -22.757 1.00 97.69 252 HIS A N 1
ATOM 1986 C CA . HIS A 1 252 ? 25.020 5.497 -22.288 1.00 97.69 252 HIS A CA 1
ATOM 1987 C C . HIS A 1 252 ? 25.162 5.518 -20.763 1.00 97.69 252 HIS A C 1
ATOM 1989 O O . HIS A 1 252 ? 24.269 5.089 -20.024 1.00 97.69 252 HIS A O 1
ATOM 1995 N N . ILE A 1 253 ? 26.274 6.096 -20.311 1.00 98.31 253 ILE A N 1
ATOM 1996 C CA . ILE A 1 253 ? 26.542 6.506 -18.934 1.00 98.31 253 ILE A CA 1
ATOM 1997 C C . ILE A 1 253 ? 26.766 8.022 -18.949 1.00 98.31 253 ILE A C 1
ATOM 1999 O O . ILE A 1 253 ? 27.722 8.502 -19.552 1.00 98.31 253 ILE A O 1
ATOM 2003 N N . PHE A 1 254 ? 25.879 8.773 -18.307 1.00 98.56 254 PHE A N 1
ATOM 2004 C CA . PHE A 1 254 ? 25.991 10.210 -18.074 1.00 98.56 254 PHE A CA 1
ATOM 2005 C C . PHE A 1 254 ? 26.669 10.457 -16.725 1.00 98.56 254 PHE A C 1
ATOM 2007 O O . PHE A 1 254 ? 26.308 9.826 -15.731 1.00 98.56 254 PHE A O 1
ATOM 2014 N N . VAL A 1 255 ? 27.632 11.375 -16.677 1.00 98.56 255 VAL A N 1
ATOM 2015 C CA . VAL A 1 255 ? 28.313 11.786 -15.446 1.00 98.56 255 VAL A CA 1
ATOM 2016 C C . VAL A 1 255 ? 28.521 13.293 -15.445 1.00 98.56 255 VAL A C 1
ATOM 2018 O O . VAL A 1 255 ? 29.140 13.839 -16.357 1.00 98.56 255 VAL A O 1
ATOM 2021 N N . ASP A 1 256 ? 28.083 13.944 -14.375 1.00 98.38 256 ASP A N 1
ATOM 2022 C CA . ASP A 1 256 ? 28.315 15.359 -14.117 1.00 98.38 256 ASP A CA 1
ATOM 2023 C C . ASP A 1 256 ? 28.795 15.521 -12.661 1.00 98.38 256 ASP A C 1
ATOM 2025 O O . ASP A 1 256 ? 27.987 15.439 -11.741 1.00 98.38 256 ASP A O 1
ATOM 2029 N N . PRO A 1 257 ? 30.106 15.682 -12.400 1.00 97.50 257 PRO A N 1
ATOM 2030 C CA . PRO A 1 257 ? 30.633 15.669 -11.031 1.00 97.50 257 PRO A CA 1
ATOM 2031 C C . PRO A 1 257 ? 30.109 16.780 -10.108 1.00 97.50 257 PRO A C 1
ATOM 2033 O O . PRO A 1 257 ? 30.133 16.614 -8.888 1.00 97.50 257 PRO A O 1
ATOM 2036 N N . ASN A 1 258 ? 29.695 17.921 -10.666 1.00 96.88 258 ASN A N 1
ATOM 2037 C CA . ASN A 1 258 ? 29.228 19.092 -9.926 1.00 96.88 258 ASN A CA 1
ATOM 2038 C C . ASN A 1 258 ? 28.221 19.921 -10.759 1.00 96.88 258 ASN A C 1
ATOM 2040 O O . ASN A 1 258 ? 28.560 21.027 -11.200 1.00 96.88 258 ASN A O 1
ATOM 2044 N N . PRO A 1 259 ? 27.005 19.399 -11.006 1.00 97.00 259 PRO A N 1
ATOM 2045 C CA . PRO A 1 259 ? 26.015 20.046 -11.856 1.00 97.00 259 PRO A CA 1
ATOM 2046 C C . PRO A 1 259 ? 25.470 21.317 -11.198 1.00 97.00 259 PRO A C 1
ATOM 2048 O O . PRO A 1 259 ? 25.174 21.342 -10.000 1.00 97.00 259 PRO A O 1
ATOM 2051 N N . ASP A 1 260 ? 25.253 22.350 -12.011 1.00 97.12 260 ASP A N 1
ATOM 2052 C CA . ASP A 1 260 ? 24.429 23.509 -11.656 1.00 97.12 260 ASP A CA 1
ATOM 2053 C C . ASP A 1 260 ? 22.950 23.098 -11.723 1.00 97.12 260 ASP A C 1
ATOM 2055 O O . ASP A 1 260 ? 22.462 22.678 -12.778 1.00 97.12 260 ASP A O 1
ATOM 2059 N N . ALA A 1 261 ? 22.243 23.161 -10.595 1.00 94.88 261 ALA A N 1
ATOM 2060 C CA . ALA A 1 261 ? 20.895 22.609 -10.466 1.00 94.88 261 ALA A CA 1
ATOM 2061 C C . ALA A 1 261 ? 19.886 23.276 -11.423 1.00 94.88 261 ALA A C 1
ATOM 2063 O O . ALA A 1 261 ? 19.111 22.590 -12.092 1.00 94.88 261 ALA A O 1
ATOM 2064 N N . GLU A 1 262 ? 19.943 24.602 -11.578 1.00 95.81 262 GLU A N 1
ATOM 2065 C CA . GLU A 1 262 ? 19.008 25.356 -12.418 1.00 95.81 262 GLU A CA 1
ATOM 2066 C C . GLU A 1 262 ? 19.273 25.137 -13.915 1.00 95.81 262 GLU A C 1
ATOM 2068 O O . GLU A 1 262 ? 18.346 24.859 -14.692 1.00 95.81 262 GLU A O 1
ATOM 2073 N N . LYS A 1 263 ? 20.545 25.207 -14.331 1.00 97.31 263 LYS A N 1
ATOM 2074 C CA . LYS A 1 263 ? 20.933 24.980 -15.732 1.00 97.31 263 LYS A CA 1
ATOM 2075 C C . LYS A 1 263 ? 20.675 23.539 -16.151 1.00 97.31 263 LYS A C 1
ATOM 2077 O O . LYS A 1 263 ? 20.069 23.306 -17.197 1.00 97.31 263 LYS A O 1
ATOM 2082 N N . SER A 1 264 ? 21.078 22.578 -15.321 1.00 96.56 264 SER A N 1
ATOM 2083 C CA . SER A 1 264 ? 20.859 21.155 -15.598 1.00 96.56 264 SER A CA 1
ATOM 2084 C C . SER A 1 264 ? 19.376 20.784 -15.564 1.00 96.56 264 SER A C 1
ATOM 2086 O O . SER A 1 264 ? 18.950 19.924 -16.328 1.00 96.56 264 SER A O 1
ATOM 2088 N N . PHE A 1 265 ? 18.543 21.429 -14.736 1.00 97.81 265 PHE A N 1
ATOM 2089 C CA . PHE A 1 265 ? 17.089 21.249 -14.787 1.00 97.81 265 PHE A CA 1
ATOM 2090 C C . PHE A 1 265 ? 16.511 21.703 -16.130 1.00 97.81 265 PHE A C 1
ATOM 2092 O O . PHE A 1 265 ? 15.741 20.969 -16.752 1.00 97.81 265 PHE A O 1
ATOM 2099 N N . THR A 1 266 ? 16.899 22.894 -16.591 1.00 98.19 266 THR A N 1
ATOM 2100 C CA . THR A 1 266 ? 16.431 23.439 -17.874 1.00 98.19 266 THR A CA 1
ATOM 2101 C C . THR A 1 266 ? 16.824 22.526 -19.035 1.00 98.19 266 THR A C 1
ATOM 2103 O O . THR A 1 266 ? 15.997 22.227 -19.896 1.00 98.19 266 THR A O 1
ATOM 2106 N N . GLU A 1 267 ? 18.052 22.009 -19.018 1.00 98.06 267 GLU A N 1
ATOM 2107 C CA . GLU A 1 267 ? 18.539 21.084 -20.039 1.00 98.06 267 GLU A CA 1
ATOM 2108 C C . GLU A 1 267 ? 17.851 19.714 -19.984 1.00 98.06 267 GLU A C 1
ATOM 2110 O O . GLU A 1 267 ? 17.407 19.197 -21.009 1.00 98.06 267 GLU A O 1
ATOM 2115 N N . ARG A 1 268 ? 17.663 19.145 -18.787 1.00 97.62 268 ARG A N 1
ATOM 2116 C CA . ARG A 1 268 ? 16.878 17.915 -18.599 1.00 97.62 268 ARG A CA 1
ATOM 2117 C C . ARG A 1 268 ? 15.455 18.078 -19.132 1.00 97.62 268 ARG A C 1
ATOM 2119 O O . ARG A 1 268 ? 14.951 17.179 -19.802 1.00 97.62 268 ARG A O 1
ATOM 2126 N N . LYS A 1 269 ? 14.818 19.230 -18.895 1.00 97.75 269 LYS A N 1
ATOM 2127 C CA . LYS A 1 269 ? 13.482 19.527 -19.426 1.00 97.75 269 LYS A CA 1
ATOM 2128 C C . LYS A 1 269 ? 13.480 19.564 -20.957 1.00 97.75 269 LYS A C 1
ATOM 2130 O O . LYS A 1 269 ? 12.621 18.933 -21.567 1.00 97.75 269 LYS A O 1
ATOM 2135 N N . ARG A 1 270 ? 14.467 20.223 -21.575 1.00 97.88 270 ARG A N 1
ATOM 2136 C CA . ARG A 1 270 ? 14.630 20.232 -23.038 1.00 97.88 270 ARG A CA 1
ATOM 2137 C C . ARG A 1 270 ? 14.762 18.813 -23.596 1.00 97.88 270 ARG A C 1
ATOM 2139 O O . ARG A 1 270 ? 14.114 18.492 -24.587 1.00 97.88 270 ARG A O 1
ATOM 2146 N N . LEU A 1 271 ? 15.565 17.957 -22.957 1.00 97.12 271 LEU A N 1
ATOM 2147 C CA . LEU A 1 271 ? 15.711 16.555 -23.361 1.00 97.12 271 LEU A CA 1
ATOM 2148 C C . LEU A 1 271 ? 14.413 15.761 -23.209 1.00 97.12 271 LEU A C 1
ATOM 2150 O O . LEU A 1 271 ? 14.085 14.981 -24.094 1.00 97.12 271 LEU A O 1
ATOM 2154 N N . PHE A 1 272 ? 13.659 15.964 -22.129 1.00 96.19 272 PHE A N 1
ATOM 2155 C CA . PHE A 1 272 ? 12.367 15.302 -21.922 1.00 96.19 272 PHE A CA 1
ATOM 2156 C C . PHE A 1 272 ? 11.348 15.636 -23.025 1.00 96.19 272 PHE A C 1
ATOM 2158 O O . PHE A 1 272 ? 10.586 14.769 -23.454 1.00 96.19 272 PHE A O 1
ATOM 2165 N N . GLU A 1 273 ? 11.340 16.891 -23.484 1.00 95.12 273 GLU A N 1
ATOM 2166 C CA . GLU A 1 273 ? 10.438 17.390 -24.530 1.00 95.12 273 GLU A CA 1
ATOM 2167 C C . GLU A 1 273 ? 10.911 17.031 -25.950 1.00 95.12 273 GLU A C 1
ATOM 2169 O O . GLU A 1 273 ? 10.098 16.991 -26.876 1.00 95.12 273 GLU A O 1
ATOM 2174 N N . LEU A 1 274 ? 12.203 16.735 -26.131 1.00 94.62 274 LEU A N 1
ATOM 2175 C CA . LEU A 1 274 ? 12.781 16.337 -27.412 1.00 94.62 274 LEU A CA 1
ATOM 2176 C C . LEU A 1 274 ? 12.386 14.886 -27.768 1.00 94.62 274 LEU A C 1
ATOM 2178 O O . LEU A 1 274 ? 12.731 13.952 -27.036 1.00 94.62 274 LEU A O 1
ATOM 2182 N N . PRO A 1 275 ? 11.699 14.649 -28.903 1.00 88.75 275 PRO A N 1
ATOM 2183 C CA . PRO A 1 275 ? 11.324 13.301 -29.317 1.00 88.75 275 PRO A CA 1
ATOM 2184 C C . PRO A 1 275 ? 12.543 12.401 -29.540 1.00 88.75 275 PRO A C 1
ATOM 2186 O O . PRO A 1 275 ? 13.469 12.779 -30.250 1.00 88.75 275 PRO A O 1
ATOM 2189 N N . PHE A 1 276 ? 12.500 11.186 -28.982 1.00 85.19 276 PHE A N 1
ATOM 2190 C CA . PHE A 1 276 ? 13.556 10.166 -29.104 1.00 85.19 276 PHE A CA 1
ATOM 2191 C C . PHE A 1 276 ? 14.940 10.611 -28.610 1.00 85.19 276 PHE A C 1
ATOM 2193 O O . PHE A 1 276 ? 15.949 10.077 -29.069 1.00 85.19 276 PHE A O 1
ATOM 2200 N N . SER A 1 277 ? 14.983 11.565 -27.679 1.00 93.50 277 SER A N 1
ATOM 2201 C CA . SER A 1 277 ? 16.230 12.018 -27.077 1.00 93.50 277 SER A CA 1
ATOM 2202 C C . SER A 1 277 ? 16.981 10.897 -26.363 1.00 93.50 277 SER A C 1
ATOM 2204 O O . SER A 1 277 ? 16.418 9.893 -25.913 1.00 93.50 277 SER A O 1
ATOM 2206 N N . THR A 1 278 ? 18.286 11.099 -26.267 1.00 95.56 278 THR A N 1
ATOM 2207 C CA . THR A 1 278 ? 19.228 10.254 -25.549 1.00 95.56 278 THR A CA 1
ATOM 2208 C C . THR A 1 278 ? 20.176 11.127 -24.734 1.00 95.56 278 THR A C 1
ATOM 2210 O O . THR A 1 278 ? 20.304 12.328 -24.973 1.00 95.56 278 THR A O 1
ATOM 2213 N N . TRP A 1 279 ? 20.932 10.522 -23.818 1.00 97.19 279 TRP A N 1
ATOM 2214 C CA . TRP A 1 279 ? 22.007 11.237 -23.119 1.00 97.19 279 TRP A CA 1
ATOM 2215 C C . TRP A 1 279 ? 23.023 11.929 -24.045 1.00 97.19 279 TRP A C 1
ATOM 2217 O O . TRP A 1 279 ? 23.582 12.944 -23.646 1.00 97.19 279 TRP A O 1
ATOM 2227 N N . MET A 1 280 ? 23.241 11.448 -25.275 1.00 96.62 280 MET A N 1
ATOM 2228 C CA . MET A 1 280 ? 24.157 12.093 -26.229 1.00 96.62 280 MET A CA 1
ATOM 2229 C C . MET A 1 280 ? 23.654 13.448 -26.739 1.00 96.62 280 MET A C 1
ATOM 2231 O O . MET A 1 280 ? 24.461 14.259 -27.192 1.00 96.62 280 MET A O 1
ATOM 2235 N N . ASP A 1 281 ? 22.352 13.711 -26.625 1.00 97.25 281 ASP A N 1
ATOM 2236 C CA . ASP A 1 281 ? 21.750 14.995 -26.976 1.00 97.25 281 ASP A CA 1
ATOM 2237 C C . ASP A 1 281 ? 21.951 16.057 -25.885 1.00 97.25 281 ASP A C 1
ATOM 2239 O O . ASP A 1 281 ? 21.613 17.218 -26.117 1.00 97.25 281 ASP A O 1
ATOM 2243 N N . TYR A 1 282 ? 22.470 15.687 -24.703 1.00 97.88 282 TYR A N 1
ATOM 2244 C CA . TYR A 1 282 ? 22.746 16.619 -23.607 1.00 97.88 282 TYR A CA 1
ATOM 2245 C C . TYR A 1 282 ? 23.830 17.623 -24.017 1.00 97.88 282 TYR A C 1
ATOM 2247 O O . TYR A 1 282 ? 24.903 17.248 -24.502 1.00 97.88 282 TYR A O 1
ATOM 2255 N N . ASN A 1 283 ? 23.578 18.911 -23.792 1.00 97.56 283 ASN A N 1
ATOM 2256 C CA . ASN A 1 283 ? 24.526 19.967 -24.117 1.00 97.56 283 ASN A CA 1
ATOM 2257 C C . ASN A 1 283 ? 25.801 19.846 -23.264 1.00 97.56 283 ASN A C 1
ATOM 2259 O O . ASN A 1 283 ? 25.801 20.125 -22.064 1.00 97.56 283 ASN A O 1
ATOM 2263 N N . LYS A 1 284 ? 26.908 19.471 -23.914 1.00 95.94 284 LYS A N 1
ATOM 2264 C CA . LYS A 1 284 ? 28.212 19.239 -23.278 1.00 95.94 284 LYS A CA 1
ATOM 2265 C C . LYS A 1 284 ? 28.773 20.473 -22.574 1.00 95.94 284 LYS A C 1
ATOM 2267 O O . LYS A 1 284 ? 29.468 20.309 -21.580 1.00 95.94 284 LYS A O 1
ATOM 2272 N N . ASP A 1 285 ? 28.433 21.677 -23.033 1.00 96.50 285 ASP A N 1
ATOM 2273 C CA . ASP A 1 285 ? 28.893 22.930 -22.418 1.00 96.50 285 ASP A CA 1
ATOM 2274 C C . ASP A 1 285 ? 28.276 23.166 -21.028 1.00 96.50 285 ASP A C 1
ATOM 2276 O O . ASP A 1 285 ? 28.770 23.987 -20.255 1.00 96.50 285 ASP A O 1
ATOM 2280 N N . LEU A 1 286 ? 27.189 22.454 -20.705 1.00 97.31 286 LEU A N 1
ATOM 2281 C CA . LEU A 1 286 ? 26.521 22.514 -19.404 1.00 97.31 286 LEU A CA 1
ATOM 2282 C C . LEU A 1 286 ? 27.006 21.440 -18.424 1.00 97.31 286 LEU A C 1
ATOM 2284 O O . LEU A 1 286 ? 26.652 21.516 -17.249 1.00 97.31 286 LEU A O 1
ATOM 2288 N N . ILE A 1 287 ? 27.786 20.457 -18.883 1.00 97.75 287 ILE A N 1
ATOM 2289 C CA . ILE A 1 287 ? 28.360 19.418 -18.023 1.00 97.75 287 ILE A CA 1
ATOM 2290 C C . ILE A 1 287 ? 29.562 20.013 -17.290 1.00 97.75 287 ILE A C 1
ATOM 2292 O O . ILE A 1 287 ? 30.431 20.638 -17.904 1.00 97.75 287 ILE A O 1
ATOM 2296 N N . SER A 1 288 ? 29.637 19.824 -15.972 1.00 97.62 288 SER A N 1
ATOM 2297 C CA . SER A 1 288 ? 30.763 20.347 -15.201 1.00 97.62 288 SER A CA 1
ATOM 2298 C C . SER A 1 288 ? 32.097 19.706 -15.597 1.00 97.62 288 SER A C 1
ATOM 2300 O O . SER A 1 288 ? 32.180 18.647 -16.230 1.00 97.62 288 SER A O 1
ATOM 2302 N N . LYS A 1 289 ? 33.187 20.380 -15.218 1.00 97.12 289 LYS A N 1
ATOM 2303 C CA . LYS A 1 289 ? 34.546 19.972 -15.569 1.00 97.12 289 LYS A CA 1
ATOM 2304 C C . LYS A 1 289 ? 34.806 18.506 -15.198 1.00 97.12 289 LYS A C 1
ATOM 2306 O O . LYS A 1 289 ? 34.582 18.087 -14.068 1.00 97.12 289 LYS A O 1
ATOM 2311 N N . GLY A 1 290 ? 35.336 17.756 -16.162 1.00 94.56 290 GLY A N 1
ATOM 2312 C CA . GLY A 1 290 ? 35.690 16.348 -15.999 1.00 94.56 290 GLY A CA 1
ATOM 2313 C C . GLY A 1 290 ? 34.527 15.370 -16.186 1.00 94.56 290 GLY A C 1
ATOM 2314 O O . GLY A 1 290 ? 34.797 14.172 -16.240 1.00 94.56 290 GLY A O 1
ATOM 2315 N N . GLY A 1 291 ? 33.282 15.846 -16.307 1.00 97.12 291 GLY A N 1
ATOM 2316 C CA . GLY A 1 291 ? 32.115 15.031 -16.650 1.00 97.12 291 GLY A CA 1
ATOM 2317 C C . GLY A 1 291 ? 31.998 14.719 -18.144 1.00 97.12 291 GLY A C 1
ATOM 2318 O O . GLY A 1 291 ? 32.793 15.176 -18.968 1.00 97.12 291 GLY A O 1
ATOM 2319 N N . GLY A 1 292 ? 30.988 13.929 -18.502 1.00 97.38 292 GLY A N 1
ATOM 2320 C CA . GLY A 1 292 ? 30.696 13.587 -19.888 1.00 97.38 292 GLY A CA 1
ATOM 2321 C C . GLY A 1 292 ? 29.617 12.520 -20.049 1.00 97.38 292 GLY A C 1
ATOM 2322 O O . GLY A 1 292 ? 29.050 12.012 -19.083 1.00 97.38 292 GLY A O 1
ATOM 2323 N N . VAL A 1 293 ? 29.359 12.175 -21.311 1.00 98.00 293 VAL A N 1
ATOM 2324 C CA . VAL A 1 293 ? 28.491 11.062 -21.711 1.00 98.00 293 VAL A CA 1
ATOM 2325 C C . VAL A 1 293 ? 29.361 10.006 -22.376 1.00 98.00 293 VAL A C 1
ATOM 2327 O O . VAL A 1 293 ? 30.108 10.310 -23.308 1.00 98.00 293 VAL A O 1
ATOM 2330 N N . PHE A 1 294 ? 29.274 8.776 -21.884 1.00 97.75 294 PHE A N 1
ATOM 2331 C CA . PHE A 1 294 ? 30.099 7.654 -22.312 1.00 97.75 294 PHE A CA 1
ATOM 2332 C C . PHE A 1 294 ? 29.239 6.544 -22.909 1.00 97.75 294 PHE A C 1
ATOM 2334 O O . PHE A 1 294 ? 28.212 6.171 -22.346 1.00 97.75 294 PHE A O 1
ATOM 2341 N N . GLU A 1 295 ? 29.690 5.977 -24.023 1.00 97.06 295 GLU A N 1
ATOM 2342 C CA . GLU A 1 295 ? 29.052 4.825 -24.663 1.00 97.06 295 GLU A CA 1
ATOM 2343 C C . GLU A 1 295 ? 29.297 3.555 -23.846 1.00 97.06 295 GLU A C 1
ATOM 2345 O O . GLU A 1 295 ? 30.447 3.178 -23.592 1.00 97.06 295 GLU A O 1
ATOM 2350 N N . ARG A 1 296 ? 28.227 2.847 -23.483 1.00 94.94 296 ARG A N 1
ATOM 2351 C CA . ARG A 1 296 ? 28.284 1.598 -22.709 1.00 94.94 296 ARG A CA 1
ATOM 2352 C C . ARG A 1 296 ? 28.912 0.452 -23.508 1.00 94.94 296 ARG A C 1
ATOM 2354 O O . ARG A 1 296 ? 29.436 -0.484 -22.913 1.00 94.94 296 ARG A O 1
ATOM 2361 N N . SER A 1 297 ? 28.907 0.539 -24.839 1.00 94.00 297 SER A N 1
ATOM 2362 C CA . SER A 1 297 ? 29.601 -0.397 -25.734 1.00 94.00 297 SER A CA 1
ATOM 2363 C C . SER A 1 297 ? 31.111 -0.151 -25.841 1.00 94.00 297 SER A C 1
ATOM 2365 O O . SER A 1 297 ? 31.807 -0.909 -26.521 1.00 94.00 297 SER A O 1
ATOM 2367 N N . SER A 1 298 ? 31.639 0.907 -25.219 1.00 94.81 298 SER A N 1
ATOM 2368 C CA . SER A 1 298 ? 33.077 1.186 -25.214 1.00 94.81 298 SER A CA 1
ATOM 2369 C C . SER A 1 298 ? 33.849 0.104 -24.464 1.00 94.81 298 SER A C 1
ATOM 2371 O O . SER A 1 298 ? 33.380 -0.433 -23.466 1.00 94.81 298 SER A O 1
ATOM 2373 N N . LYS A 1 299 ? 35.087 -0.174 -24.888 1.00 93.38 299 LYS A N 1
ATOM 2374 C CA . LYS A 1 299 ? 35.968 -1.094 -24.144 1.00 93.38 299 LYS A CA 1
ATOM 2375 C C . LYS A 1 299 ? 36.405 -0.522 -22.797 1.00 93.38 299 LYS A C 1
ATOM 2377 O O . LYS A 1 299 ? 36.598 -1.270 -21.848 1.00 93.38 299 LYS A O 1
ATOM 2382 N N . GLN A 1 300 ? 36.599 0.792 -22.742 1.00 95.81 300 GLN A N 1
ATOM 2383 C CA . GLN A 1 300 ? 37.119 1.487 -21.576 1.00 95.81 300 GLN A CA 1
ATOM 2384 C C . GLN A 1 300 ? 36.689 2.956 -21.574 1.00 95.81 300 GLN A C 1
ATOM 2386 O O . GLN A 1 300 ? 36.460 3.540 -22.634 1.00 95.81 300 GLN A O 1
ATOM 2391 N N . VAL A 1 301 ? 36.622 3.542 -20.384 1.00 96.38 301 VAL A N 1
ATOM 2392 C CA . VAL A 1 301 ? 36.302 4.941 -20.108 1.00 96.38 301 VAL A CA 1
ATOM 2393 C C . VAL A 1 301 ? 37.469 5.547 -19.335 1.00 96.38 301 VAL A C 1
ATOM 2395 O O . VAL A 1 301 ? 37.886 4.990 -18.322 1.00 96.38 301 VAL A O 1
ATOM 2398 N N . ASN A 1 302 ? 37.995 6.679 -19.808 1.00 96.56 302 ASN A N 1
ATOM 2399 C CA . ASN A 1 302 ? 38.997 7.445 -19.067 1.00 96.56 302 ASN A CA 1
ATOM 2400 C C . ASN A 1 302 ? 38.312 8.205 -17.928 1.00 96.56 302 ASN A C 1
ATOM 2402 O O . ASN A 1 302 ? 37.347 8.934 -18.161 1.00 96.56 302 ASN A O 1
ATOM 2406 N N . ILE A 1 303 ? 38.825 8.057 -16.713 1.00 97.94 303 ILE A N 1
ATOM 2407 C CA . ILE A 1 303 ? 38.239 8.620 -15.501 1.00 97.94 303 ILE A CA 1
ATOM 2408 C C . ILE A 1 303 ? 39.017 9.876 -15.106 1.00 97.94 303 ILE A C 1
ATOM 2410 O O . ILE A 1 303 ? 40.191 9.819 -14.739 1.00 97.94 303 ILE A O 1
ATOM 2414 N N . SER A 1 304 ? 38.354 11.030 -15.187 1.00 97.88 304 SER A N 1
ATOM 2415 C CA . SER A 1 304 ? 38.920 12.320 -14.779 1.00 97.88 304 SER A CA 1
ATOM 2416 C C . SER A 1 304 ? 39.112 12.403 -13.261 1.00 97.88 304 SER A C 1
ATOM 2418 O O . SER A 1 304 ? 38.476 11.676 -12.498 1.00 97.88 304 SER A O 1
ATOM 2420 N N . GLN A 1 305 ? 39.959 13.326 -12.798 1.00 97.88 305 GLN A N 1
ATOM 2421 C CA . GLN A 1 305 ? 40.176 13.541 -11.361 1.00 97.88 305 GLN A CA 1
ATOM 2422 C C . GLN A 1 305 ? 38.888 13.976 -10.645 1.00 97.88 305 GLN A C 1
ATOM 2424 O O . GLN A 1 305 ? 38.649 13.595 -9.499 1.00 97.88 305 GLN A O 1
ATOM 2429 N N . GLU A 1 306 ? 38.032 14.737 -11.327 1.00 98.19 306 GLU A N 1
ATOM 2430 C CA . GLU A 1 306 ? 36.726 15.147 -10.823 1.00 98.19 306 GLU A CA 1
ATOM 2431 C C . GLU A 1 306 ? 35.781 13.945 -10.644 1.00 98.19 306 GLU A C 1
ATOM 2433 O O . GLU A 1 306 ? 35.172 13.816 -9.581 1.00 98.19 306 GLU A O 1
ATOM 2438 N N . ILE A 1 307 ? 35.722 13.016 -11.611 1.00 98.06 307 ILE A N 1
ATOM 2439 C CA . ILE A 1 307 ? 34.938 11.770 -11.490 1.00 98.06 307 ILE A CA 1
ATOM 2440 C C . ILE A 1 307 ? 35.500 10.880 -10.373 1.00 98.06 307 ILE A C 1
ATOM 2442 O O . ILE A 1 307 ? 34.731 10.355 -9.565 1.00 98.06 307 ILE A O 1
ATOM 2446 N N . LYS A 1 308 ? 36.832 10.755 -10.275 1.00 98.06 308 LYS A N 1
ATOM 2447 C CA . LYS A 1 308 ? 37.492 10.009 -9.193 1.00 98.06 308 LYS A CA 1
ATOM 2448 C C . LYS A 1 308 ? 37.076 10.494 -7.817 1.00 98.06 308 LYS A C 1
ATOM 2450 O O . LYS A 1 308 ? 36.678 9.694 -6.975 1.00 98.06 308 LYS A O 1
ATOM 2455 N N . LYS A 1 309 ? 37.120 11.811 -7.612 1.00 97.38 309 LYS A N 1
ATOM 2456 C CA . LYS A 1 309 ? 36.712 12.442 -6.356 1.00 97.38 309 LYS A CA 1
ATOM 2457 C C . LYS A 1 309 ? 35.212 12.294 -6.089 1.00 97.38 309 LYS A C 1
ATOM 2459 O O . LYS A 1 309 ? 34.826 12.148 -4.937 1.00 97.38 309 LYS A O 1
ATOM 2464 N N . CYS A 1 310 ? 34.379 12.354 -7.128 1.00 96.81 310 CYS A N 1
ATOM 2465 C CA . CYS A 1 310 ? 32.924 12.263 -7.000 1.00 96.81 310 CYS A CA 1
ATOM 2466 C C . CYS A 1 310 ? 32.463 10.870 -6.529 1.00 96.81 310 CYS A C 1
ATOM 2468 O O . CYS A 1 310 ? 31.569 10.769 -5.691 1.00 96.81 310 CYS A O 1
ATOM 2470 N N . PHE A 1 311 ? 33.092 9.797 -7.027 1.00 97.44 311 PHE A N 1
ATOM 2471 C CA . PHE A 1 311 ? 32.643 8.415 -6.784 1.00 97.44 311 PHE A CA 1
ATOM 2472 C C . PHE A 1 311 ? 33.618 7.537 -5.993 1.00 97.44 311 PHE A C 1
ATOM 2474 O O . PHE A 1 311 ? 33.392 6.332 -5.883 1.00 97.44 311 PHE A O 1
ATOM 2481 N N . ASP A 1 312 ? 34.668 8.126 -5.417 1.00 96.81 312 ASP A N 1
ATOM 2482 C CA . ASP A 1 312 ? 35.757 7.422 -4.725 1.00 96.81 312 ASP A CA 1
ATOM 2483 C C . ASP A 1 312 ? 36.451 6.364 -5.612 1.00 96.81 312 ASP A C 1
ATOM 2485 O O . ASP A 1 312 ? 36.696 5.235 -5.182 1.00 96.81 312 ASP A O 1
ATOM 2489 N N . ILE A 1 313 ? 36.755 6.721 -6.866 1.00 97.62 313 ILE A N 1
ATOM 2490 C CA . ILE A 1 313 ? 37.454 5.852 -7.832 1.00 97.62 313 ILE A CA 1
ATOM 2491 C C . ILE A 1 313 ? 38.958 6.132 -7.782 1.00 97.62 313 ILE A C 1
ATOM 2493 O O . ILE A 1 313 ? 39.383 7.286 -7.737 1.00 97.62 313 ILE A O 1
ATOM 2497 N N . THR A 1 314 ? 39.780 5.085 -7.845 1.00 96.94 314 THR A N 1
ATOM 2498 C CA . THR A 1 314 ? 41.249 5.219 -7.843 1.00 96.94 314 THR A CA 1
ATOM 2499 C C . THR A 1 314 ? 41.861 5.064 -9.236 1.00 96.94 314 THR A C 1
ATOM 2501 O O . THR A 1 314 ? 42.876 5.683 -9.556 1.00 96.94 314 THR A O 1
ATOM 2504 N N . GLU A 1 315 ? 41.209 4.293 -10.093 1.00 97.56 315 GLU A N 1
ATOM 2505 C CA . GLU A 1 315 ? 41.651 3.849 -11.406 1.00 97.56 315 GLU A CA 1
ATOM 2506 C C . GLU A 1 315 ? 41.521 4.966 -12.449 1.00 97.56 315 GLU A C 1
ATOM 2508 O O . GLU A 1 315 ? 40.525 5.681 -12.482 1.00 97.56 315 GLU A O 1
ATOM 2513 N N . ASP A 1 316 ? 42.523 5.130 -13.319 1.00 96.94 316 ASP A N 1
ATOM 2514 C CA . ASP A 1 316 ? 42.480 6.108 -14.424 1.00 96.94 316 ASP A CA 1
ATOM 2515 C C . ASP A 1 316 ? 41.586 5.662 -15.587 1.00 96.94 316 ASP A C 1
ATOM 2517 O O . ASP A 1 316 ? 41.130 6.488 -16.376 1.00 96.94 316 ASP A O 1
ATOM 2521 N N . ILE A 1 317 ? 41.361 4.354 -15.719 1.00 97.25 317 ILE A N 1
ATOM 2522 C CA . ILE A 1 317 ? 40.639 3.740 -16.829 1.00 97.25 317 ILE A CA 1
ATOM 2523 C C . ILE A 1 317 ? 39.783 2.601 -16.275 1.00 97.25 317 ILE A C 1
ATOM 2525 O O . ILE A 1 317 ? 40.298 1.741 -15.562 1.00 97.25 317 ILE A O 1
ATOM 2529 N N . LEU A 1 318 ? 38.495 2.575 -16.626 1.00 97.12 318 LEU A N 1
ATOM 2530 C CA . LEU A 1 318 ? 37.558 1.523 -16.220 1.00 97.12 318 LEU A CA 1
ATOM 2531 C C . LEU A 1 318 ? 36.744 0.998 -17.408 1.00 97.12 318 LEU A C 1
ATOM 2533 O O . LEU A 1 318 ? 36.378 1.780 -18.287 1.00 97.12 318 LEU A O 1
ATOM 2537 N N . PRO A 1 319 ? 36.368 -0.290 -17.429 1.00 97.00 319 PRO A N 1
ATOM 2538 C CA . PRO A 1 319 ? 35.244 -0.748 -18.236 1.00 97.00 319 PRO A CA 1
ATOM 2539 C C . PRO A 1 319 ? 33.952 0.012 -17.865 1.00 97.00 319 PRO A C 1
ATOM 2541 O O . PRO A 1 319 ? 33.749 0.332 -16.689 1.00 97.00 319 PRO A O 1
ATOM 2544 N N . PRO A 1 320 ? 33.025 0.261 -18.813 1.00 97.00 320 PRO A N 1
ATOM 2545 C CA . PRO A 1 320 ? 31.738 0.894 -18.506 1.00 97.00 320 PRO A CA 1
ATOM 2546 C C . PRO A 1 320 ? 30.933 0.174 -17.413 1.00 97.00 320 PRO A C 1
ATOM 2548 O O . PRO A 1 320 ? 30.252 0.817 -16.614 1.00 97.00 320 PRO A O 1
ATOM 2551 N N . SER A 1 321 ? 31.025 -1.158 -17.351 1.00 96.56 321 SER A N 1
ATOM 2552 C CA . SER A 1 321 ? 30.362 -1.971 -16.329 1.00 96.56 321 SER A CA 1
ATOM 255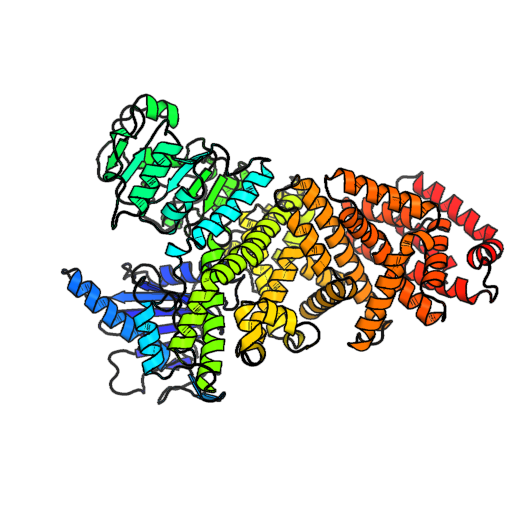3 C C . SER A 1 321 ? 30.856 -1.656 -14.917 1.00 96.56 321 SER A C 1
ATOM 2555 O O . SER A 1 321 ? 30.044 -1.508 -14.004 1.00 96.56 321 SER A O 1
ATOM 2557 N N . ASP A 1 322 ? 32.164 -1.465 -14.741 1.00 97.19 322 ASP A N 1
ATOM 2558 C CA . ASP A 1 322 ? 32.740 -1.084 -13.453 1.00 97.19 322 ASP A CA 1
ATOM 2559 C C . ASP A 1 322 ? 32.376 0.348 -13.065 1.00 97.19 322 ASP A C 1
ATOM 2561 O O . ASP A 1 322 ? 32.038 0.589 -11.905 1.00 97.19 322 ASP A O 1
ATOM 2565 N N . LEU A 1 323 ? 32.333 1.284 -14.020 1.00 98.19 323 LEU A N 1
ATOM 2566 C CA . LEU A 1 323 ? 31.849 2.640 -13.745 1.00 98.19 323 LEU A CA 1
ATOM 2567 C C . LEU A 1 323 ? 30.405 2.623 -13.216 1.00 98.19 323 LEU A C 1
ATOM 2569 O O . LEU A 1 323 ? 30.122 3.262 -12.206 1.00 98.19 323 LEU A O 1
ATOM 2573 N N . ILE A 1 324 ? 29.506 1.835 -13.817 1.00 98.25 324 ILE A N 1
ATOM 2574 C CA . ILE A 1 324 ? 28.130 1.672 -13.312 1.00 98.25 324 ILE A CA 1
ATOM 2575 C C . ILE A 1 324 ? 28.123 1.107 -11.884 1.00 98.25 324 ILE A C 1
ATOM 2577 O O . ILE A 1 324 ? 27.359 1.579 -11.040 1.00 98.25 324 ILE A O 1
ATOM 2581 N N . ARG A 1 325 ? 28.993 0.138 -11.569 1.00 98.25 325 ARG A N 1
ATOM 2582 C CA . ARG A 1 325 ? 29.118 -0.399 -10.202 1.00 98.25 325 ARG A CA 1
ATOM 2583 C C . ARG A 1 325 ? 29.568 0.671 -9.210 1.00 98.25 325 ARG A C 1
ATOM 2585 O O . ARG A 1 325 ? 29.076 0.671 -8.083 1.00 98.25 325 ARG A O 1
ATOM 2592 N N . TYR A 1 326 ? 30.464 1.575 -9.607 1.00 98.50 326 TYR A N 1
ATOM 2593 C CA . TYR A 1 326 ? 30.843 2.727 -8.787 1.00 98.50 326 TYR A CA 1
ATOM 2594 C C . TYR A 1 326 ? 29.672 3.698 -8.588 1.00 98.50 326 TYR A C 1
ATOM 2596 O O . TYR A 1 326 ? 29.433 4.106 -7.454 1.00 98.50 326 TYR A O 1
ATOM 2604 N N . LEU A 1 327 ? 28.880 3.985 -9.631 1.00 98.44 327 LEU A N 1
ATOM 2605 C CA . LEU A 1 327 ? 27.674 4.818 -9.513 1.00 98.44 327 LEU A CA 1
ATOM 2606 C C . LEU A 1 327 ? 26.649 4.213 -8.540 1.00 98.44 327 LEU A C 1
ATOM 2608 O O . LEU A 1 327 ? 26.161 4.903 -7.650 1.00 98.44 327 LEU A O 1
ATOM 2612 N N . LEU A 1 328 ? 26.362 2.911 -8.645 1.00 98.38 328 LEU A N 1
ATOM 2613 C CA . LEU A 1 328 ? 25.434 2.212 -7.740 1.00 98.38 328 LEU A CA 1
ATOM 2614 C C . LEU A 1 328 ? 25.920 2.183 -6.280 1.00 98.38 328 LEU A C 1
ATOM 2616 O O . LEU A 1 328 ? 25.119 2.043 -5.357 1.00 98.38 328 LEU A O 1
ATOM 2620 N N . LYS A 1 329 ? 27.232 2.316 -6.060 1.00 98.44 329 LYS A N 1
ATOM 2621 C CA . LYS A 1 329 ? 27.860 2.387 -4.735 1.00 98.44 329 LYS A CA 1
ATOM 2622 C C . LYS A 1 329 ? 28.192 3.819 -4.320 1.00 98.44 329 LYS A C 1
ATOM 2624 O O . LYS A 1 329 ? 28.854 3.996 -3.299 1.00 98.44 329 LYS A O 1
ATOM 2629 N N . ALA A 1 330 ? 27.801 4.839 -5.078 1.00 98.12 330 ALA A N 1
ATOM 2630 C CA . ALA A 1 330 ? 28.136 6.221 -4.761 1.00 98.12 330 ALA A CA 1
ATOM 2631 C C . ALA A 1 330 ? 27.491 6.658 -3.436 1.00 98.12 330 ALA A C 1
ATOM 2633 O O . ALA A 1 330 ? 26.404 6.205 -3.065 1.00 98.12 330 ALA A O 1
ATOM 2634 N N . LYS A 1 331 ? 28.169 7.549 -2.708 1.00 97.56 331 LYS A N 1
ATOM 2635 C CA . LYS A 1 331 ? 27.610 8.179 -1.511 1.00 97.56 331 LYS A CA 1
ATOM 2636 C C . LYS A 1 331 ? 26.768 9.380 -1.939 1.00 97.56 331 LYS A C 1
ATOM 2638 O O . LYS A 1 331 ? 27.308 10.453 -2.183 1.00 97.56 331 LYS A O 1
ATOM 2643 N N . VAL A 1 332 ? 25.459 9.178 -2.023 1.00 97.25 332 VAL A N 1
ATOM 2644 C CA . VAL A 1 332 ? 24.477 10.187 -2.452 1.00 97.25 332 VAL A CA 1
ATOM 2645 C C . VAL A 1 332 ? 23.245 10.178 -1.551 1.00 97.25 332 VAL A C 1
ATOM 2647 O O . VAL A 1 332 ? 23.062 9.270 -0.735 1.00 97.25 332 VAL A O 1
ATOM 2650 N N . ASP A 1 333 ? 22.378 11.175 -1.688 1.00 96.25 333 ASP A N 1
ATOM 2651 C CA . ASP A 1 333 ? 21.111 11.190 -0.962 1.00 96.25 333 ASP A CA 1
ATOM 2652 C C . ASP A 1 333 ? 20.187 10.077 -1.461 1.00 96.25 333 ASP A C 1
ATOM 2654 O O . ASP A 1 333 ? 19.690 9.305 -0.638 1.00 96.25 333 ASP A O 1
ATOM 2658 N N . PHE A 1 334 ? 20.006 9.914 -2.779 1.00 95.00 334 PHE A N 1
ATOM 2659 C CA . PHE A 1 334 ? 19.240 8.772 -3.279 1.00 95.00 334 PHE A CA 1
ATOM 2660 C C . PHE A 1 334 ? 19.579 8.261 -4.676 1.00 95.00 334 PHE A C 1
ATOM 2662 O O . PHE A 1 334 ? 20.029 8.996 -5.553 1.00 95.00 334 PHE A O 1
ATOM 2669 N N . ILE A 1 335 ? 19.309 6.969 -4.882 1.00 98.31 335 ILE A N 1
ATOM 2670 C CA . ILE A 1 335 ? 19.269 6.343 -6.206 1.00 98.31 335 ILE A CA 1
ATOM 2671 C C . ILE A 1 335 ? 17.821 6.344 -6.703 1.00 98.31 335 ILE A C 1
ATOM 2673 O O . ILE A 1 335 ? 16.925 5.846 -6.020 1.00 98.31 335 ILE A O 1
ATOM 2677 N N . TRP A 1 336 ? 17.595 6.884 -7.901 1.00 97.88 336 TRP A N 1
ATOM 2678 C CA . TRP A 1 336 ? 16.304 6.859 -8.586 1.00 97.88 336 TRP A CA 1
ATOM 2679 C C . TRP A 1 336 ? 16.293 5.778 -9.661 1.00 97.88 336 TRP A C 1
ATOM 2681 O O . TRP A 1 336 ? 16.889 5.942 -10.733 1.00 97.88 336 TRP A O 1
ATOM 2691 N N . ASN A 1 337 ? 15.590 4.676 -9.405 1.00 97.38 337 ASN A N 1
ATOM 2692 C CA . ASN A 1 337 ? 15.409 3.641 -10.409 1.00 97.38 337 ASN A CA 1
ATOM 2693 C C . ASN A 1 337 ? 14.205 3.950 -11.307 1.00 97.38 337 ASN A C 1
ATOM 2695 O O . ASN A 1 337 ? 13.065 3.634 -10.972 1.00 97.38 337 ASN A O 1
ATOM 2699 N N . GLY A 1 338 ? 14.485 4.549 -12.465 1.00 93.94 338 GLY A N 1
ATOM 2700 C CA . GLY A 1 338 ? 13.531 4.811 -13.540 1.00 93.94 338 GLY A CA 1
ATOM 2701 C C . GLY A 1 338 ? 13.519 3.751 -14.652 1.00 93.94 338 GLY A C 1
ATOM 2702 O O . GLY A 1 338 ? 12.812 3.926 -15.648 1.00 93.94 338 GLY A O 1
ATOM 2703 N N . GLY A 1 339 ? 14.340 2.704 -14.525 1.00 85.75 339 GLY A N 1
ATOM 2704 C CA . GLY A 1 339 ? 14.665 1.750 -15.582 1.00 85.75 339 GLY A CA 1
ATOM 2705 C C . GLY A 1 339 ? 14.107 0.347 -15.350 1.00 85.75 339 GLY A C 1
ATOM 2706 O O . GLY A 1 339 ? 13.313 0.099 -14.445 1.00 85.75 339 GLY A O 1
ATOM 2707 N N . ILE A 1 340 ? 14.525 -0.586 -16.210 1.00 82.38 340 ILE A N 1
ATOM 2708 C CA . ILE A 1 340 ? 14.175 -2.009 -16.129 1.00 82.38 340 ILE A CA 1
ATOM 2709 C C . ILE A 1 340 ? 15.470 -2.808 -15.985 1.00 82.38 340 ILE A C 1
ATOM 2711 O O . ILE A 1 340 ? 16.387 -2.638 -16.790 1.00 82.38 340 ILE A O 1
ATOM 2715 N N . GLY A 1 341 ? 15.514 -3.696 -14.997 1.00 86.06 341 GLY A N 1
ATOM 2716 C CA . GLY A 1 341 ? 16.650 -4.574 -14.725 1.00 86.06 341 GLY A CA 1
ATOM 2717 C C . GLY A 1 341 ? 16.894 -4.714 -13.230 1.00 86.06 341 GLY A C 1
ATOM 2718 O O . GLY A 1 341 ? 16.488 -3.848 -12.460 1.00 86.06 341 GLY A O 1
ATOM 2719 N N . THR A 1 342 ? 17.566 -5.791 -12.831 1.00 93.38 342 THR A N 1
ATOM 2720 C CA . THR A 1 342 ? 17.919 -6.055 -11.434 1.00 93.38 342 THR A CA 1
ATOM 2721 C C . THR A 1 342 ? 19.393 -5.755 -11.196 1.00 93.38 342 THR A C 1
ATOM 2723 O O . THR A 1 342 ? 20.279 -6.542 -11.546 1.00 93.38 342 THR A O 1
ATOM 2726 N N . PHE A 1 343 ? 19.646 -4.602 -10.577 1.00 96.44 343 PHE A N 1
ATOM 2727 C CA . PHE A 1 343 ? 20.968 -4.014 -10.337 1.00 96.44 343 PHE A CA 1
ATOM 2728 C C . PHE A 1 343 ? 21.517 -4.312 -8.941 1.00 96.44 343 PHE A C 1
ATOM 2730 O O . PHE A 1 343 ? 22.717 -4.164 -8.706 1.00 96.44 343 PHE A O 1
ATOM 2737 N N . VAL A 1 344 ? 20.666 -4.776 -8.025 1.00 98.00 344 VAL A N 1
ATOM 2738 C CA . VAL A 1 344 ? 21.039 -5.071 -6.638 1.00 98.00 344 VAL A CA 1
ATOM 2739 C C . VAL A 1 344 ? 20.556 -6.463 -6.246 1.00 98.00 344 VAL A C 1
ATOM 2741 O O . VAL A 1 344 ? 19.406 -6.818 -6.501 1.00 98.00 344 VAL A O 1
ATOM 2744 N N . LYS A 1 345 ? 21.426 -7.243 -5.601 1.00 97.88 345 LYS A N 1
ATOM 2745 C CA . LYS A 1 345 ? 21.094 -8.527 -4.957 1.00 97.88 345 LYS A CA 1
ATOM 2746 C C . LYS A 1 345 ? 21.650 -8.603 -3.535 1.00 97.88 345 LYS A C 1
ATOM 2748 O O . LYS A 1 345 ? 22.418 -7.732 -3.145 1.00 97.88 345 LYS A O 1
ATOM 2753 N N . ALA A 1 346 ? 21.331 -9.636 -2.768 1.00 97.81 346 ALA A N 1
ATOM 2754 C CA . ALA A 1 346 ? 22.066 -9.935 -1.540 1.00 97.81 346 ALA A CA 1
ATOM 2755 C C . ALA A 1 346 ? 23.420 -10.593 -1.843 1.00 97.81 346 ALA A C 1
ATOM 2757 O O . ALA A 1 346 ? 23.614 -11.235 -2.884 1.00 97.81 346 ALA A O 1
ATOM 2758 N N . LYS A 1 347 ? 24.364 -10.516 -0.896 1.00 97.38 347 LYS A N 1
ATOM 2759 C CA . LYS A 1 347 ? 25.629 -11.266 -0.979 1.00 97.38 347 LYS A CA 1
ATOM 2760 C C . LYS A 1 347 ? 25.404 -12.783 -1.073 1.00 97.38 347 LYS A C 1
ATOM 2762 O O . LYS A 1 347 ? 26.203 -13.465 -1.708 1.00 97.38 347 LYS A O 1
ATOM 2767 N N . SER A 1 348 ? 24.349 -13.298 -0.442 1.00 95.94 348 SER A N 1
ATOM 2768 C CA . SER A 1 348 ? 23.984 -14.722 -0.437 1.00 95.94 348 SER A CA 1
ATOM 2769 C C . SER A 1 348 ? 23.417 -15.223 -1.769 1.00 95.94 348 SER A C 1
ATOM 2771 O O . SER A 1 348 ? 23.381 -16.431 -1.991 1.00 95.94 348 SER A O 1
ATOM 2773 N N . GLU A 1 349 ? 22.994 -14.325 -2.660 1.00 95.50 349 GLU A N 1
ATOM 2774 C CA . GLU A 1 349 ? 22.457 -14.682 -3.971 1.00 95.50 349 GLU A CA 1
ATOM 2775 C C . GLU A 1 349 ? 23.565 -14.734 -5.026 1.00 95.50 349 GLU A C 1
ATOM 2777 O O . GLU A 1 349 ? 24.413 -13.841 -5.117 1.00 95.50 349 GLU A O 1
ATOM 2782 N N . ASN A 1 350 ? 23.511 -15.739 -5.897 1.00 93.19 350 ASN A N 1
ATOM 2783 C CA . ASN A 1 350 ? 24.352 -15.802 -7.090 1.00 93.19 350 ASN A CA 1
ATOM 2784 C C . ASN A 1 350 ? 23.624 -15.182 -8.289 1.00 93.19 350 ASN A C 1
ATOM 2786 O O . ASN A 1 350 ? 22.398 -15.177 -8.347 1.00 93.19 350 ASN A O 1
ATOM 2790 N N . HIS A 1 351 ? 24.366 -14.696 -9.288 1.00 89.62 351 HIS A N 1
ATOM 2791 C CA . HIS A 1 351 ? 23.780 -14.041 -10.467 1.00 89.62 351 HIS A CA 1
ATOM 2792 C C . HIS A 1 351 ? 22.775 -14.926 -11.223 1.00 89.62 351 HIS A C 1
ATOM 2794 O O . HIS A 1 351 ? 21.716 -14.449 -11.626 1.00 89.62 351 HIS A O 1
ATOM 2800 N N . SER A 1 352 ? 23.048 -16.231 -11.314 1.00 86.56 352 SER A N 1
ATOM 2801 C CA . SER A 1 352 ? 22.153 -17.205 -11.947 1.00 86.56 352 SER A CA 1
ATOM 2802 C C . SER A 1 352 ? 20.782 -17.318 -11.273 1.00 86.56 352 SER A C 1
ATOM 2804 O O . SER A 1 352 ? 19.805 -17.587 -11.965 1.00 86.56 352 SER A O 1
ATOM 2806 N N . MET A 1 353 ? 20.691 -17.084 -9.957 1.00 85.75 353 MET A N 1
ATOM 2807 C CA . MET A 1 353 ? 19.427 -17.115 -9.207 1.00 85.75 353 MET A CA 1
ATOM 2808 C C . MET A 1 353 ? 18.547 -15.898 -9.512 1.00 85.75 353 MET A C 1
ATOM 2810 O O . MET A 1 353 ? 17.327 -15.997 -9.445 1.00 85.75 353 MET A O 1
ATOM 2814 N N . VAL A 1 354 ? 19.157 -14.763 -9.870 1.00 86.81 354 VAL A N 1
ATOM 2815 C CA . VAL A 1 354 ? 18.439 -13.515 -10.178 1.00 86.81 354 VAL A CA 1
ATOM 2816 C C . VAL A 1 354 ? 17.743 -13.591 -11.541 1.00 86.81 354 VAL A C 1
ATOM 2818 O O . VAL A 1 354 ? 16.670 -13.027 -11.722 1.00 86.81 354 VAL A O 1
ATOM 2821 N N . GLY A 1 355 ? 18.340 -14.294 -12.511 1.00 79.81 355 GLY A N 1
ATOM 2822 C CA . GLY A 1 355 ? 17.719 -14.548 -13.818 1.00 79.81 355 GLY A CA 1
ATOM 2823 C C . GLY A 1 355 ? 17.778 -13.388 -14.825 1.00 79.81 355 GLY A C 1
ATOM 2824 O O . GLY A 1 355 ? 17.220 -13.508 -15.919 1.00 79.81 355 GLY A O 1
ATOM 2825 N N . ASP A 1 356 ? 18.486 -12.301 -14.501 1.00 84.38 356 ASP A N 1
ATOM 2826 C CA . ASP A 1 356 ? 18.696 -11.131 -15.367 1.00 84.38 356 ASP A CA 1
ATOM 2827 C C . ASP A 1 356 ? 20.147 -11.051 -15.877 1.00 84.38 356 ASP A C 1
ATOM 2829 O O . ASP A 1 356 ? 20.960 -10.246 -15.414 1.00 84.38 356 ASP A O 1
ATOM 2833 N N . LYS A 1 357 ? 20.471 -11.910 -16.851 1.00 85.25 357 LYS A N 1
ATOM 2834 C CA . LYS A 1 357 ? 21.834 -12.056 -17.394 1.00 85.25 357 LYS A CA 1
ATOM 2835 C C . LYS A 1 357 ? 22.417 -10.750 -17.945 1.00 85.25 357 LYS A C 1
ATOM 2837 O O . LYS A 1 357 ? 23.618 -10.525 -17.845 1.00 85.25 357 LYS A O 1
ATOM 2842 N N . ALA A 1 358 ? 21.576 -9.876 -18.505 1.00 84.62 358 ALA A N 1
ATOM 2843 C CA . ALA A 1 358 ? 22.011 -8.626 -19.135 1.00 84.62 358 ALA A CA 1
ATOM 2844 C C . ALA A 1 358 ? 22.636 -7.629 -18.143 1.00 84.62 358 ALA A C 1
ATOM 2846 O O . ALA A 1 358 ? 23.372 -6.728 -18.551 1.00 84.62 358 ALA A O 1
ATOM 2847 N N . ASN A 1 359 ? 22.345 -7.792 -16.851 1.00 90.69 359 ASN A N 1
ATOM 2848 C CA . ASN A 1 359 ? 22.845 -6.931 -15.786 1.00 90.69 359 ASN A CA 1
ATOM 2849 C C . ASN A 1 359 ? 23.778 -7.667 -14.812 1.00 90.69 359 ASN A C 1
ATOM 2851 O O . ASN A 1 359 ? 24.151 -7.089 -13.793 1.00 90.69 359 ASN A O 1
ATOM 2855 N N . ASP A 1 360 ? 24.192 -8.906 -15.108 1.00 92.88 360 ASP A N 1
ATOM 2856 C CA . ASP A 1 360 ? 25.049 -9.697 -14.214 1.00 92.88 360 ASP A CA 1
ATOM 2857 C C . ASP A 1 360 ? 26.355 -8.971 -13.870 1.00 92.88 360 ASP A C 1
ATOM 2859 O O . ASP A 1 360 ? 26.683 -8.837 -12.694 1.00 92.88 360 ASP A O 1
ATOM 2863 N N . GLU A 1 361 ? 27.043 -8.422 -14.872 1.00 92.69 361 GLU A N 1
ATOM 2864 C CA . GLU A 1 361 ? 28.308 -7.695 -14.688 1.00 92.69 361 GLU A CA 1
ATOM 2865 C C . GLU A 1 361 ? 28.143 -6.345 -13.975 1.00 92.69 361 GLU A C 1
ATOM 2867 O O . GLU A 1 361 ? 29.105 -5.823 -13.419 1.00 92.69 361 GLU A O 1
ATOM 2872 N N . LEU A 1 362 ? 26.936 -5.773 -13.973 1.00 94.31 362 LEU A N 1
ATOM 2873 C CA . LEU A 1 362 ? 26.649 -4.474 -13.352 1.00 94.31 362 LEU A CA 1
ATOM 2874 C C . LEU A 1 362 ? 26.225 -4.601 -11.890 1.00 94.31 362 LEU A C 1
ATOM 2876 O O . LEU A 1 362 ? 26.297 -3.638 -11.126 1.00 94.31 362 LEU A O 1
ATOM 2880 N N . ARG A 1 363 ? 25.715 -5.774 -11.515 1.00 96.50 363 ARG A N 1
ATOM 2881 C CA . ARG A 1 363 ? 24.969 -5.965 -10.277 1.00 96.50 363 ARG A CA 1
ATOM 2882 C C . ARG A 1 363 ? 25.870 -5.859 -9.049 1.00 96.50 363 ARG A C 1
ATOM 2884 O O . ARG A 1 363 ? 26.935 -6.473 -8.975 1.00 96.50 363 ARG A O 1
ATOM 2891 N N . VAL A 1 364 ? 25.408 -5.115 -8.050 1.00 98.12 364 VAL A N 1
ATOM 2892 C CA . VAL A 1 364 ? 26.085 -4.944 -6.755 1.00 98.12 364 VAL A CA 1
ATOM 2893 C C . VAL A 1 364 ? 25.316 -5.649 -5.637 1.00 98.12 364 VAL A C 1
ATOM 2895 O O . VAL A 1 364 ? 24.182 -6.090 -5.838 1.00 98.12 364 VAL A O 1
ATOM 2898 N N . ASN A 1 365 ? 25.935 -5.791 -4.461 1.00 98.56 365 ASN A N 1
ATOM 2899 C CA . ASN A 1 365 ? 25.217 -6.297 -3.292 1.00 98.56 365 ASN A CA 1
ATOM 2900 C C . ASN A 1 365 ? 24.565 -5.143 -2.523 1.00 98.56 365 ASN A C 1
ATOM 2902 O O . ASN A 1 365 ? 25.151 -4.060 -2.450 1.00 98.56 365 ASN A O 1
ATOM 2906 N N . GLY A 1 366 ? 23.411 -5.383 -1.903 1.00 98.19 366 GLY A N 1
ATOM 2907 C CA . GLY A 1 366 ? 22.685 -4.391 -1.104 1.00 98.19 366 GLY A CA 1
ATOM 2908 C C . GLY A 1 366 ? 23.542 -3.791 0.011 1.00 98.19 366 GLY A C 1
ATOM 2909 O O . GLY A 1 366 ? 23.550 -2.577 0.199 1.00 98.19 366 GLY A O 1
ATOM 2910 N N . LYS A 1 367 ? 24.375 -4.610 0.666 1.00 97.94 367 LYS A N 1
ATOM 2911 C CA . LYS A 1 367 ? 25.316 -4.147 1.706 1.00 97.94 367 LYS A CA 1
ATOM 2912 C C . LYS A 1 367 ? 26.383 -3.159 1.216 1.00 97.94 367 LYS A C 1
ATOM 2914 O O . LYS A 1 367 ? 27.050 -2.547 2.046 1.00 97.94 367 LYS A O 1
ATOM 2919 N N . ASP A 1 368 ? 26.630 -3.095 -0.095 1.00 98.06 368 ASP A N 1
ATOM 2920 C CA . ASP A 1 368 ? 27.679 -2.259 -0.690 1.00 98.06 368 ASP A CA 1
ATOM 2921 C C . ASP A 1 368 ? 27.123 -0.891 -1.150 1.00 98.06 368 ASP A C 1
ATOM 2923 O O . ASP A 1 368 ? 27.897 -0.020 -1.552 1.00 98.06 368 ASP A O 1
ATOM 2927 N N . ILE A 1 369 ? 25.800 -0.685 -1.097 1.00 98.44 369 ILE A N 1
ATOM 2928 C CA . ILE A 1 369 ? 25.148 0.581 -1.457 1.00 98.44 369 ILE A CA 1
ATOM 2929 C C . ILE A 1 369 ? 25.371 1.607 -0.347 1.00 98.44 369 ILE A C 1
ATOM 2931 O O . ILE A 1 369 ? 25.127 1.338 0.828 1.00 98.44 369 ILE A O 1
ATOM 2935 N N . ARG A 1 370 ? 25.810 2.809 -0.737 1.00 98.19 370 ARG A N 1
ATOM 2936 C CA . ARG A 1 370 ? 26.096 3.930 0.177 1.00 98.19 370 ARG A CA 1
ATOM 2937 C C . ARG A 1 370 ? 25.127 5.105 0.037 1.00 98.19 370 ARG A C 1
ATOM 2939 O O . ARG A 1 370 ? 25.278 6.092 0.755 1.00 98.19 370 ARG A O 1
ATOM 2946 N N . ALA A 1 371 ? 24.162 5.015 -0.878 1.00 98.06 371 ALA A N 1
ATOM 2947 C CA . ALA A 1 371 ? 23.078 5.983 -0.967 1.00 98.06 371 ALA A CA 1
ATOM 2948 C C . ALA A 1 371 ? 22.262 5.976 0.335 1.00 98.06 371 ALA A C 1
ATOM 2950 O O . ALA A 1 371 ? 22.121 4.922 0.961 1.00 98.06 371 ALA A O 1
ATOM 2951 N N . SER A 1 372 ? 21.712 7.122 0.740 1.00 97.44 372 SER A N 1
ATOM 2952 C 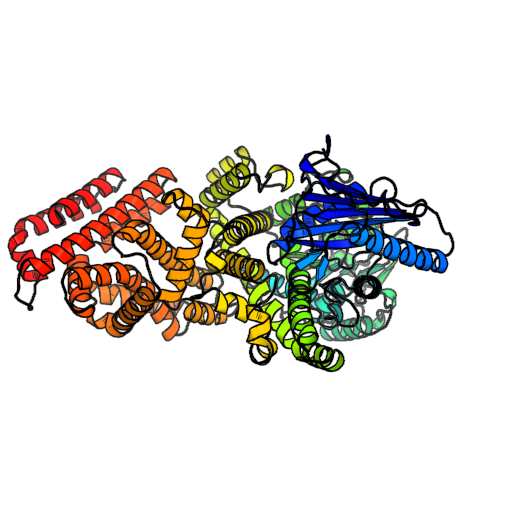CA . SER A 1 372 ? 20.863 7.176 1.941 1.00 97.44 372 SER A CA 1
ATOM 2953 C C . SER A 1 372 ? 19.536 6.448 1.710 1.00 97.44 372 SER A C 1
ATOM 2955 O O . SER A 1 372 ? 19.048 5.760 2.604 1.00 97.44 372 SER A O 1
ATOM 2957 N N . MET A 1 373 ? 18.978 6.544 0.501 1.00 96.56 373 MET A N 1
ATOM 2958 C CA . MET A 1 373 ? 17.795 5.783 0.096 1.00 96.56 373 MET A CA 1
ATOM 2959 C C . MET A 1 373 ? 17.875 5.294 -1.357 1.00 96.56 373 MET A C 1
ATOM 2961 O O . MET A 1 373 ? 18.634 5.817 -2.176 1.00 96.56 373 MET A O 1
ATOM 2965 N N . PHE A 1 374 ? 17.045 4.313 -1.690 1.00 98.12 374 PHE A N 1
ATOM 2966 C CA . PHE A 1 374 ? 16.891 3.777 -3.039 1.00 98.12 374 PHE A CA 1
ATOM 2967 C C . PHE A 1 374 ? 15.397 3.711 -3.361 1.00 98.12 374 PHE A C 1
ATOM 2969 O O . PHE A 1 374 ? 14.653 3.032 -2.657 1.00 98.12 374 PHE A O 1
ATOM 2976 N N . ILE A 1 375 ? 14.968 4.412 -4.413 1.00 97.50 375 ILE A N 1
ATOM 2977 C CA . ILE A 1 375 ? 13.556 4.523 -4.799 1.00 97.50 375 ILE A CA 1
ATOM 2978 C C . ILE A 1 375 ? 13.298 3.701 -6.057 1.00 97.50 375 ILE A C 1
ATOM 2980 O O . ILE A 1 375 ? 13.875 3.965 -7.118 1.00 97.50 375 ILE A O 1
ATOM 2984 N N . GLU A 1 376 ? 12.412 2.715 -5.951 1.00 95.56 376 GLU A N 1
ATOM 2985 C CA . GLU A 1 376 ? 12.075 1.803 -7.043 1.00 95.56 376 GLU A CA 1
ATOM 2986 C C . GLU A 1 376 ? 10.802 2.228 -7.768 1.00 95.56 376 GLU A C 1
ATOM 2988 O O . GLU A 1 376 ? 9.749 1.598 -7.679 1.00 95.56 376 GLU A O 1
ATOM 2993 N N . GLY A 1 377 ? 10.911 3.287 -8.570 1.00 90.69 377 GLY A N 1
ATOM 2994 C CA . GLY A 1 377 ? 9.845 3.604 -9.516 1.00 90.69 377 GLY A CA 1
ATOM 2995 C C . GLY A 1 377 ? 9.676 2.497 -10.572 1.00 90.69 377 GLY A C 1
ATOM 2996 O O . GLY A 1 377 ? 8.564 2.201 -11.009 1.00 90.69 377 GLY A O 1
ATOM 2997 N N . GLY A 1 378 ? 10.784 1.902 -11.025 1.00 86.75 378 GLY A N 1
ATOM 2998 C CA . GLY A 1 378 ? 10.806 0.776 -11.956 1.00 86.75 378 GLY A CA 1
ATOM 2999 C C . GLY A 1 378 ? 10.534 -0.543 -11.237 1.00 86.75 378 GLY A C 1
ATOM 3000 O O . GLY A 1 378 ? 10.661 -0.629 -10.020 1.00 86.75 378 GLY A O 1
ATOM 3001 N N . ASN A 1 379 ? 10.173 -1.591 -11.978 1.00 84.31 379 ASN A N 1
ATOM 3002 C CA . ASN A 1 379 ? 9.992 -2.917 -11.376 1.00 84.31 379 ASN A CA 1
ATOM 3003 C C . ASN A 1 379 ? 11.345 -3.636 -11.239 1.00 84.31 379 ASN A C 1
ATOM 3005 O O . ASN A 1 379 ? 12.142 -3.626 -12.181 1.00 84.31 379 ASN A O 1
ATOM 3009 N N . LEU A 1 380 ? 11.533 -4.341 -10.121 1.00 84.12 380 LEU A N 1
ATOM 3010 C CA . LEU A 1 380 ? 12.630 -5.277 -9.851 1.00 84.12 380 LEU A CA 1
ATOM 3011 C C . LEU A 1 380 ? 14.044 -4.685 -9.990 1.00 84.12 380 LEU A C 1
ATOM 3013 O O . LEU A 1 380 ? 14.950 -5.381 -10.450 1.00 84.12 380 LEU A O 1
ATOM 3017 N N . GLY A 1 381 ? 14.253 -3.436 -9.558 1.00 93.31 381 GLY A N 1
ATOM 3018 C CA . GLY A 1 381 ? 15.588 -2.831 -9.437 1.00 93.31 381 GLY A CA 1
ATOM 3019 C C . GLY A 1 381 ? 16.503 -3.601 -8.487 1.00 93.31 381 GLY A C 1
ATOM 3020 O O . GLY A 1 381 ? 17.703 -3.747 -8.734 1.00 93.31 381 GLY A O 1
ATOM 3021 N N . CYS A 1 382 ? 15.901 -4.144 -7.435 1.00 96.62 382 CYS A N 1
ATOM 3022 C CA . CYS A 1 382 ? 16.532 -4.945 -6.401 1.00 96.62 382 CYS A CA 1
ATOM 3023 C C . CYS A 1 382 ? 15.836 -6.311 -6.284 1.00 96.62 382 CYS A C 1
ATOM 3025 O O . CYS A 1 382 ? 14.611 -6.408 -6.393 1.00 96.62 382 CYS A O 1
ATOM 3027 N N . THR A 1 383 ? 16.588 -7.376 -5.995 1.00 95.38 383 THR A N 1
ATOM 3028 C CA . THR A 1 383 ? 15.981 -8.605 -5.455 1.00 95.38 383 THR A CA 1
ATOM 3029 C C . THR A 1 383 ? 15.425 -8.332 -4.058 1.00 95.38 383 THR A C 1
ATOM 3031 O O . THR A 1 383 ? 15.898 -7.432 -3.361 1.00 95.38 383 THR A O 1
ATOM 3034 N N . GLN A 1 384 ? 14.460 -9.134 -3.601 1.00 94.75 384 GLN A N 1
ATOM 3035 C CA . GLN A 1 384 ? 13.897 -8.970 -2.257 1.00 94.75 384 GLN A CA 1
ATOM 3036 C C . GLN A 1 384 ? 14.971 -9.077 -1.163 1.00 94.75 384 GLN A C 1
ATOM 3038 O O . GLN A 1 384 ? 15.029 -8.227 -0.276 1.00 94.75 384 GLN A O 1
ATOM 3043 N N . LEU A 1 385 ? 15.867 -10.063 -1.259 1.00 97.06 385 LEU A N 1
ATOM 3044 C CA . LEU A 1 385 ? 16.975 -10.212 -0.315 1.00 97.06 385 LEU A CA 1
ATOM 3045 C C . LEU A 1 385 ? 17.975 -9.050 -0.416 1.00 97.06 385 LEU A C 1
ATOM 3047 O O . LEU A 1 385 ? 18.496 -8.612 0.605 1.00 97.06 385 LEU A O 1
ATOM 3051 N N . GLY A 1 386 ? 18.212 -8.503 -1.613 1.00 98.00 386 GLY A N 1
ATOM 3052 C CA . GLY A 1 386 ? 19.040 -7.311 -1.802 1.00 98.00 386 GLY A CA 1
ATOM 3053 C C . GLY A 1 386 ? 18.461 -6.068 -1.125 1.00 98.00 386 GLY A C 1
ATOM 3054 O O . GLY A 1 386 ? 19.210 -5.308 -0.510 1.00 98.00 386 GLY A O 1
ATOM 3055 N N . ARG A 1 387 ? 17.131 -5.890 -1.167 1.00 98.12 387 ARG A N 1
ATOM 3056 C CA . ARG A 1 387 ? 16.446 -4.819 -0.421 1.00 98.12 387 ARG A CA 1
ATOM 3057 C C . ARG A 1 387 ? 16.625 -4.984 1.082 1.00 98.12 387 ARG A C 1
ATOM 3059 O O . ARG A 1 387 ? 16.922 -4.009 1.764 1.00 98.12 387 ARG A O 1
ATOM 3066 N N . ILE A 1 388 ? 16.444 -6.207 1.586 1.00 97.94 388 ILE A N 1
ATOM 3067 C CA . ILE A 1 388 ? 16.588 -6.524 3.012 1.00 97.94 388 ILE A CA 1
ATOM 3068 C C . ILE A 1 388 ? 18.028 -6.251 3.464 1.00 97.94 388 ILE A C 1
ATOM 3070 O O . ILE A 1 388 ? 18.225 -5.504 4.416 1.00 97.94 388 ILE A O 1
ATOM 3074 N N . GLU A 1 389 ? 19.031 -6.745 2.730 1.00 98.19 389 GLU A N 1
ATOM 3075 C CA . GLU A 1 389 ? 20.449 -6.534 3.051 1.00 98.19 389 GLU A CA 1
ATOM 3076 C C . GLU A 1 389 ? 20.826 -5.037 3.063 1.00 98.19 389 GLU A C 1
ATOM 3078 O O . GLU A 1 389 ? 21.582 -4.592 3.927 1.00 98.19 389 GLU A O 1
ATOM 3083 N N . TYR A 1 390 ? 20.287 -4.240 2.132 1.00 98.56 390 TYR A N 1
ATOM 3084 C CA . TYR A 1 390 ? 20.479 -2.785 2.125 1.00 98.56 390 TYR A CA 1
ATOM 3085 C C . TYR A 1 390 ? 19.786 -2.100 3.317 1.00 98.56 390 TYR A C 1
ATOM 3087 O O . TYR A 1 390 ? 20.392 -1.260 3.989 1.00 98.56 390 TYR A O 1
ATOM 3095 N N . ALA A 1 391 ? 18.548 -2.494 3.633 1.00 97.56 391 ALA A N 1
ATOM 3096 C CA . ALA A 1 391 ? 17.795 -1.955 4.764 1.00 97.56 391 ALA A CA 1
ATOM 3097 C C . ALA A 1 391 ? 18.461 -2.264 6.117 1.00 97.56 391 ALA A C 1
ATOM 3099 O O . ALA A 1 391 ? 18.536 -1.396 6.986 1.00 97.56 391 ALA A O 1
ATOM 3100 N N . GLU A 1 392 ? 19.018 -3.466 6.285 1.00 95.25 392 GLU A N 1
ATOM 3101 C CA . GLU A 1 392 ? 19.781 -3.873 7.474 1.00 95.25 392 GLU A CA 1
ATOM 3102 C C . GLU A 1 392 ? 21.066 -3.051 7.675 1.00 95.25 392 GLU A C 1
ATOM 3104 O O . GLU A 1 392 ? 21.554 -2.914 8.797 1.00 95.25 392 GLU A O 1
ATOM 3109 N N . LYS A 1 393 ? 21.615 -2.459 6.605 1.00 96.44 393 LYS A N 1
ATOM 3110 C CA . LYS A 1 393 ? 22.738 -1.507 6.678 1.00 96.44 393 LYS A CA 1
ATOM 3111 C C . LYS A 1 393 ? 22.316 -0.065 6.949 1.00 96.44 393 LYS A C 1
ATOM 3113 O O . LYS A 1 393 ? 23.173 0.814 6.984 1.00 96.44 393 LYS A O 1
ATOM 3118 N N . GLY A 1 394 ? 21.030 0.172 7.200 1.00 94.62 394 GLY A N 1
ATOM 3119 C CA . GLY A 1 394 ? 20.479 1.491 7.502 1.00 94.62 394 GLY A CA 1
ATOM 3120 C C . GLY A 1 394 ? 20.026 2.276 6.272 1.00 94.62 394 GLY A C 1
ATOM 3121 O O . GLY A 1 394 ? 19.660 3.440 6.414 1.00 94.62 394 GLY A O 1
ATOM 3122 N N . GLY A 1 395 ? 20.032 1.658 5.086 1.00 97.06 395 GLY A N 1
ATOM 3123 C CA . GLY A 1 395 ? 19.465 2.241 3.876 1.00 97.06 395 GLY A CA 1
ATOM 3124 C C . GLY A 1 395 ? 17.940 2.321 3.927 1.00 97.06 395 GLY A C 1
ATOM 3125 O O . GLY A 1 395 ? 17.275 1.437 4.472 1.00 97.06 395 GLY A O 1
ATOM 3126 N N . TYR A 1 396 ? 17.359 3.369 3.346 1.00 97.69 396 TYR A N 1
ATOM 3127 C CA . TYR A 1 396 ? 15.905 3.485 3.222 1.00 97.69 396 TYR A CA 1
ATOM 3128 C C . TYR A 1 396 ? 15.432 2.960 1.863 1.00 97.69 396 TYR A C 1
ATOM 3130 O O . TYR A 1 396 ? 15.830 3.467 0.817 1.00 97.69 396 TYR A O 1
ATOM 3138 N N . ILE A 1 397 ? 14.591 1.929 1.879 1.00 98.00 397 ILE A N 1
ATOM 3139 C CA . ILE A 1 397 ? 14.032 1.299 0.680 1.00 98.00 397 ILE A CA 1
ATOM 3140 C C . ILE A 1 397 ? 12.685 0.653 1.022 1.00 98.00 397 ILE A C 1
ATOM 3142 O O . ILE A 1 397 ? 12.531 0.082 2.105 1.00 98.00 397 ILE A O 1
ATOM 3146 N N . ASN A 1 398 ? 11.725 0.718 0.102 1.00 97.00 398 ASN A N 1
ATOM 3147 C CA . ASN A 1 398 ? 10.491 -0.070 0.151 1.00 97.00 398 ASN A CA 1
ATOM 3148 C C . ASN A 1 398 ? 10.541 -1.175 -0.911 1.00 97.00 398 ASN A C 1
ATOM 3150 O O . ASN A 1 398 ? 11.493 -1.275 -1.681 1.00 97.00 398 ASN A O 1
ATOM 3154 N N . ALA A 1 399 ? 9.517 -2.023 -0.976 1.00 95.06 399 ALA A N 1
ATOM 3155 C CA . ALA A 1 399 ? 9.345 -2.842 -2.171 1.00 95.06 399 ALA A CA 1
ATOM 3156 C C . ALA A 1 399 ? 8.876 -1.976 -3.356 1.00 95.06 399 ALA A C 1
ATOM 3158 O O . ALA A 1 399 ? 8.072 -1.059 -3.183 1.00 95.06 399 ALA A O 1
ATOM 3159 N N . ASP A 1 400 ? 9.327 -2.308 -4.566 1.00 93.19 400 ASP A N 1
ATOM 3160 C CA . ASP A 1 400 ? 8.961 -1.621 -5.813 1.00 93.19 400 ASP A CA 1
ATOM 3161 C C . ASP A 1 400 ? 7.447 -1.457 -6.000 1.00 93.19 400 ASP A C 1
ATOM 3163 O O . ASP A 1 400 ? 6.967 -0.389 -6.371 1.00 93.19 400 ASP A O 1
ATOM 3167 N N . PHE A 1 401 ? 6.676 -2.496 -5.683 1.00 91.81 401 PHE A N 1
ATOM 3168 C CA . PHE A 1 401 ? 5.222 -2.488 -5.801 1.00 91.81 401 PHE A CA 1
ATOM 3169 C C . PHE A 1 401 ? 4.514 -1.514 -4.848 1.00 91.81 401 PHE A C 1
ATOM 3171 O O . PHE A 1 401 ? 3.326 -1.259 -5.043 1.00 91.81 401 PHE A O 1
ATOM 3178 N N . VAL A 1 402 ? 5.218 -0.966 -3.851 1.00 94.62 402 VAL A N 1
ATOM 3179 C CA . VAL A 1 402 ? 4.743 0.141 -3.009 1.00 94.62 402 VAL A CA 1
ATOM 3180 C C . VAL A 1 402 ? 5.086 1.479 -3.661 1.00 94.62 402 VAL A C 1
ATOM 3182 O O . VAL A 1 402 ? 4.199 2.308 -3.859 1.00 94.62 402 VAL A O 1
ATOM 3185 N N . ASP A 1 403 ? 6.349 1.677 -4.046 1.00 94.62 403 ASP A N 1
ATOM 3186 C CA . ASP A 1 403 ? 6.826 2.943 -4.620 1.00 94.62 403 ASP A CA 1
ATOM 3187 C C . ASP A 1 403 ? 6.114 3.268 -5.945 1.00 94.62 403 ASP A C 1
ATOM 3189 O O . ASP A 1 403 ? 5.715 4.406 -6.191 1.00 94.62 403 ASP A O 1
ATOM 3193 N N . ASN A 1 404 ? 5.886 2.261 -6.792 1.00 91.62 404 ASN A N 1
ATOM 3194 C CA . ASN A 1 404 ? 5.302 2.433 -8.122 1.00 91.62 404 ASN A CA 1
ATOM 3195 C C . ASN A 1 404 ? 3.805 2.073 -8.220 1.00 91.62 404 ASN A C 1
ATOM 3197 O O . ASN A 1 404 ? 3.266 1.910 -9.325 1.00 91.62 404 ASN A O 1
ATOM 3201 N N . SER A 1 405 ? 3.108 1.984 -7.078 1.00 92.69 405 SER A N 1
ATOM 3202 C CA . SER A 1 405 ? 1.695 1.579 -7.002 1.00 92.69 405 SER A CA 1
ATOM 3203 C C . SER A 1 405 ? 0.743 2.556 -7.706 1.00 92.69 405 SER A C 1
ATOM 3205 O O . SER A 1 405 ? -0.258 2.137 -8.292 1.00 92.69 405 SER A O 1
ATOM 3207 N N . ALA A 1 406 ? 1.075 3.852 -7.748 1.00 94.44 406 ALA A N 1
ATOM 3208 C CA . ALA A 1 406 ? 0.222 4.896 -8.328 1.00 94.44 406 ALA A CA 1
ATOM 3209 C C . ALA A 1 406 ? -0.208 4.600 -9.777 1.00 94.44 406 ALA A C 1
ATOM 3211 O O . ALA A 1 406 ? -1.355 4.850 -10.150 1.00 94.44 406 ALA A O 1
ATOM 3212 N N . GLY A 1 407 ? 0.676 4.002 -10.583 1.00 90.69 407 GLY A N 1
ATOM 3213 C CA . GLY A 1 407 ? 0.336 3.598 -11.946 1.00 90.69 407 GLY A CA 1
ATOM 3214 C C . GLY A 1 407 ? -0.780 2.550 -11.981 1.00 90.69 407 GLY A C 1
ATOM 3215 O O . GLY A 1 407 ? -1.751 2.702 -12.718 1.00 90.69 407 GLY A O 1
ATOM 3216 N N . VAL A 1 408 ? -0.692 1.499 -11.159 1.00 90.12 408 VAL A N 1
ATOM 3217 C CA . VAL A 1 408 ? -1.699 0.426 -11.188 1.00 90.12 408 VAL A CA 1
ATOM 3218 C C . VAL A 1 408 ? -3.049 0.887 -10.630 1.00 90.12 408 VAL A C 1
ATOM 3220 O O . VAL A 1 408 ? -4.082 0.506 -11.182 1.00 90.12 408 VAL A O 1
ATOM 3223 N N . ILE A 1 409 ? -3.029 1.771 -9.624 1.00 93.81 409 ILE A N 1
ATOM 3224 C CA . ILE A 1 409 ? -4.218 2.401 -9.029 1.00 93.81 409 ILE A CA 1
ATOM 3225 C C . ILE A 1 409 ? -4.923 3.306 -10.048 1.00 93.81 409 ILE A C 1
ATOM 3227 O O . ILE A 1 409 ? -6.139 3.222 -10.201 1.00 93.81 409 ILE A O 1
ATOM 3231 N N . CYS A 1 410 ? -4.171 4.133 -10.785 1.00 93.75 410 CYS A N 1
ATOM 3232 C CA . CYS A 1 410 ? -4.718 4.998 -11.837 1.00 93.75 410 CYS A CA 1
ATOM 3233 C C . CYS A 1 410 ? -5.483 4.184 -12.885 1.00 93.75 410 CYS A C 1
ATOM 3235 O O . CYS A 1 410 ? -6.616 4.506 -13.239 1.00 93.75 410 CYS A O 1
ATOM 3237 N N . SER A 1 411 ? -4.899 3.072 -13.330 1.00 89.81 411 SER A N 1
ATOM 3238 C CA . SER A 1 411 ? -5.569 2.220 -14.303 1.00 89.81 411 SER A CA 1
ATOM 3239 C C . SER A 1 411 ? -6.758 1.433 -13.735 1.00 89.81 411 SER A C 1
ATOM 3241 O O . SER A 1 411 ? -7.677 1.132 -14.487 1.00 89.81 411 SER A O 1
ATOM 3243 N N . ASP A 1 412 ? -6.749 1.059 -12.451 1.00 93.25 412 ASP A N 1
ATOM 3244 C CA . ASP A 1 412 ? -7.911 0.428 -11.803 1.00 93.25 412 ASP A CA 1
ATOM 3245 C C . ASP A 1 412 ? -9.109 1.389 -11.774 1.00 93.25 412 ASP A C 1
ATOM 3247 O O . ASP A 1 412 ? -10.214 1.025 -12.180 1.00 93.25 412 ASP A O 1
ATOM 3251 N N . LEU A 1 413 ? -8.858 2.652 -11.408 1.00 94.06 413 LEU A N 1
ATOM 3252 C CA . LEU A 1 413 ? -9.857 3.717 -11.484 1.00 94.06 413 LEU A CA 1
ATOM 3253 C C . LEU A 1 413 ? -10.357 3.918 -12.916 1.00 94.06 413 LEU A C 1
ATOM 3255 O O . LEU A 1 413 ? -11.564 4.011 -13.118 1.00 94.06 413 LEU A O 1
ATOM 3259 N N . GLU A 1 414 ? -9.463 3.948 -13.912 1.00 92.62 414 GLU A N 1
ATOM 3260 C CA . GLU A 1 414 ? -9.847 4.072 -15.325 1.00 92.62 414 GLU A CA 1
ATOM 3261 C C . GLU A 1 414 ? -10.838 2.979 -15.743 1.00 92.62 414 GLU A C 1
ATOM 3263 O O . GLU A 1 414 ? -11.886 3.285 -16.312 1.00 92.62 414 GLU A O 1
ATOM 3268 N N . VAL A 1 415 ? -10.523 1.714 -15.444 1.00 92.19 415 VAL A N 1
ATOM 3269 C CA . VAL A 1 415 ? -11.360 0.565 -15.818 1.00 92.19 415 VAL A CA 1
ATOM 3270 C C . VAL A 1 415 ? -12.738 0.674 -15.169 1.00 92.19 415 VAL A C 1
ATOM 3272 O O . VAL A 1 415 ? -13.745 0.587 -15.867 1.00 92.19 415 VAL A O 1
ATOM 3275 N N . ASN A 1 416 ? -12.810 0.939 -13.864 1.00 95.00 416 ASN A N 1
ATOM 3276 C CA . ASN A 1 416 ? -14.092 1.034 -13.159 1.00 95.00 416 ASN A CA 1
ATOM 3277 C C . ASN A 1 416 ? -14.915 2.266 -13.585 1.00 95.00 416 ASN A C 1
ATOM 3279 O O . ASN A 1 416 ? -16.134 2.180 -13.732 1.00 95.00 416 ASN A O 1
ATOM 3283 N N . ILE A 1 417 ? -14.272 3.405 -13.867 1.00 95.00 417 ILE A N 1
ATOM 3284 C CA . ILE A 1 417 ? -14.943 4.579 -14.453 1.00 95.00 417 ILE A CA 1
ATOM 3285 C C . ILE A 1 417 ? -15.560 4.215 -15.811 1.00 95.00 417 ILE A C 1
ATOM 3287 O O . ILE A 1 417 ? -16.716 4.547 -16.080 1.00 95.00 417 ILE A O 1
ATOM 3291 N N . LYS A 1 418 ? -14.816 3.501 -16.664 1.00 92.62 418 LYS A N 1
ATOM 3292 C CA . LYS A 1 418 ? -15.313 3.062 -17.972 1.00 92.62 418 LYS A CA 1
ATOM 3293 C C . LYS A 1 418 ? -16.460 2.060 -17.850 1.00 92.62 418 LYS A C 1
ATOM 3295 O O . LYS A 1 418 ? -17.445 2.227 -18.557 1.00 92.62 418 LYS A O 1
ATOM 3300 N N . ILE A 1 419 ? -16.404 1.096 -16.927 1.00 92.56 419 ILE A N 1
ATOM 3301 C CA . ILE A 1 419 ? -17.507 0.142 -16.685 1.00 92.56 419 ILE A CA 1
ATOM 3302 C C . ILE A 1 419 ? -18.805 0.878 -16.312 1.00 92.56 419 ILE A C 1
ATOM 3304 O O . ILE A 1 419 ? -19.878 0.586 -16.856 1.00 92.56 419 ILE A O 1
ATOM 3308 N N . ALA A 1 420 ? -18.719 1.877 -15.429 1.00 93.69 420 ALA A N 1
ATOM 3309 C CA . ALA A 1 420 ? -19.872 2.701 -15.076 1.00 93.69 420 ALA A CA 1
ATOM 3310 C C . ALA A 1 420 ? -20.422 3.475 -16.288 1.00 93.69 420 ALA A C 1
ATOM 3312 O O . ALA A 1 420 ? -21.636 3.533 -16.493 1.00 93.69 420 ALA A O 1
ATOM 3313 N N . PHE A 1 421 ? -19.542 4.032 -17.127 1.00 93.12 421 PHE A N 1
ATOM 3314 C CA . PHE A 1 421 ? -19.957 4.735 -18.339 1.00 93.12 421 PHE A CA 1
ATOM 3315 C C . PHE A 1 421 ? -20.543 3.820 -19.410 1.00 93.12 421 PHE A C 1
ATOM 3317 O O . PHE A 1 421 ? -21.521 4.213 -20.037 1.00 93.12 421 PHE A O 1
ATOM 3324 N N . VAL A 1 422 ? -20.016 2.608 -19.596 1.00 89.94 422 VAL A N 1
ATOM 3325 C CA . VAL A 1 422 ? -20.603 1.610 -20.503 1.00 89.94 422 VAL A CA 1
ATOM 3326 C C . VAL A 1 422 ? -22.052 1.338 -20.105 1.00 89.94 422 VAL A C 1
ATOM 3328 O O . VAL A 1 422 ? -22.937 1.326 -20.959 1.00 89.94 422 VAL A O 1
ATOM 3331 N N . SER A 1 423 ? -22.319 1.210 -18.803 1.00 88.62 423 SER A N 1
ATOM 3332 C CA . SER A 1 423 ? -23.680 1.031 -18.285 1.00 88.62 423 SER A CA 1
ATOM 3333 C C . SER A 1 423 ? -24.570 2.253 -18.562 1.00 88.62 423 SER A C 1
ATOM 3335 O O . SER A 1 423 ? -25.703 2.101 -19.018 1.00 88.62 423 SER A O 1
ATOM 3337 N N . ALA A 1 424 ? -24.047 3.468 -18.364 1.00 90.44 424 ALA A N 1
ATOM 3338 C CA . ALA A 1 424 ? -24.766 4.710 -18.661 1.00 90.44 424 ALA A CA 1
ATOM 3339 C C . ALA A 1 424 ? -25.061 4.898 -20.159 1.00 90.44 424 ALA A C 1
ATOM 3341 O O . ALA A 1 424 ? -26.142 5.358 -20.524 1.00 90.44 424 ALA A O 1
ATOM 3342 N N . MET A 1 425 ? -24.124 4.517 -21.029 1.00 90.38 425 MET A N 1
ATOM 3343 C CA . MET A 1 425 ? -24.281 4.562 -22.484 1.00 90.38 425 MET A CA 1
ATOM 3344 C C . MET A 1 425 ? -25.329 3.556 -22.967 1.00 90.38 425 MET A C 1
ATOM 3346 O O . MET A 1 425 ? -26.200 3.924 -23.751 1.00 90.38 425 MET A O 1
ATOM 3350 N N . LYS A 1 426 ? -25.299 2.312 -22.463 1.00 86.25 426 LYS A N 1
ATOM 3351 C CA . LYS A 1 426 ? -26.301 1.282 -22.796 1.00 86.25 426 LYS A CA 1
ATOM 3352 C C . LYS A 1 426 ? -27.721 1.703 -22.407 1.00 86.25 426 LYS A C 1
ATOM 3354 O O . LYS A 1 426 ? -28.658 1.426 -23.143 1.00 86.25 426 LYS A O 1
ATOM 3359 N N . ALA A 1 427 ? -27.874 2.426 -21.298 1.00 86.31 427 ALA A N 1
ATOM 3360 C CA . ALA A 1 427 ? -29.156 2.986 -20.870 1.00 86.31 427 ALA A CA 1
ATOM 3361 C C . ALA A 1 427 ? -29.597 4.240 -21.662 1.00 86.31 427 ALA A C 1
ATOM 3363 O O . ALA A 1 427 ? -30.600 4.857 -21.312 1.00 86.31 427 ALA A O 1
ATOM 3364 N N . GLY A 1 428 ? -28.846 4.659 -22.690 1.00 83.00 428 GLY A N 1
ATOM 3365 C CA . GLY A 1 428 ? -29.127 5.866 -23.475 1.00 83.00 428 GLY A CA 1
ATOM 3366 C C . GLY A 1 428 ? -28.839 7.180 -22.739 1.00 83.00 428 GLY A C 1
ATOM 3367 O O . GLY A 1 428 ? -29.274 8.239 -23.185 1.00 83.00 428 GLY A O 1
ATOM 3368 N N . GLY A 1 429 ? -28.119 7.137 -21.613 1.00 80.06 429 GLY A N 1
ATOM 3369 C CA . GLY A 1 429 ? -27.887 8.295 -20.748 1.00 80.06 429 GLY A CA 1
ATOM 3370 C C . GLY A 1 429 ? -26.826 9.277 -21.258 1.00 80.06 429 GLY A C 1
ATOM 3371 O O . GLY A 1 429 ? -26.901 10.462 -20.935 1.00 80.06 429 GLY A O 1
ATOM 3372 N N . ILE A 1 430 ? -25.841 8.815 -22.041 1.00 92.12 430 ILE A N 1
ATOM 3373 C CA . ILE A 1 430 ? -24.777 9.641 -22.648 1.00 92.12 430 ILE A CA 1
ATOM 3374 C C . ILE A 1 430 ? -24.275 9.040 -23.969 1.00 92.12 430 ILE A C 1
ATOM 3376 O O . ILE A 1 430 ? -24.280 7.822 -24.135 1.00 92.12 430 ILE A O 1
ATOM 3380 N N . SER A 1 431 ? -23.786 9.886 -24.884 1.00 91.69 431 SER A N 1
ATOM 3381 C CA . SER A 1 431 ? -23.075 9.444 -26.094 1.00 91.69 431 SER A CA 1
ATOM 3382 C C . SER A 1 431 ? -21.594 9.146 -25.817 1.00 91.69 431 SER A C 1
ATOM 3384 O O . SER A 1 431 ? -21.044 9.561 -24.790 1.00 91.69 431 SER A O 1
ATOM 3386 N N . LEU A 1 432 ? -20.926 8.464 -26.755 1.00 89.19 432 LEU A N 1
ATOM 3387 C CA . LEU A 1 432 ? -19.492 8.165 -26.684 1.00 89.19 432 LEU A CA 1
ATOM 3388 C C . LEU A 1 432 ? -18.638 9.443 -26.653 1.00 89.19 432 LEU A C 1
ATOM 3390 O O . LEU A 1 432 ? -17.695 9.543 -25.867 1.00 89.19 432 LEU A O 1
ATOM 3394 N N . GLU A 1 433 ? -18.992 10.436 -27.467 1.00 90.12 433 GLU A N 1
ATOM 3395 C CA . GLU A 1 433 ? -18.315 11.733 -27.535 1.00 90.12 433 GLU A CA 1
ATOM 3396 C C . GLU A 1 433 ? -18.424 12.438 -26.186 1.00 90.12 433 GLU A C 1
ATOM 3398 O O . GLU A 1 433 ? -17.417 12.855 -25.608 1.00 90.12 433 GLU A O 1
ATOM 3403 N N . LYS A 1 434 ? -19.641 12.483 -25.623 1.00 91.44 434 LYS A N 1
ATOM 3404 C CA . LYS A 1 434 ? -19.862 13.137 -24.335 1.00 91.44 434 LYS A CA 1
ATOM 3405 C C . LYS A 1 434 ? -19.142 12.423 -23.195 1.00 91.44 434 LYS A C 1
ATOM 3407 O O . LYS A 1 434 ? -18.601 13.079 -22.303 1.00 91.44 434 LYS A O 1
ATOM 3412 N N . ARG A 1 435 ? -19.103 11.089 -23.226 1.00 92.56 435 ARG A N 1
ATOM 3413 C CA . ARG A 1 435 ? -18.327 10.271 -22.288 1.00 92.56 435 ARG A CA 1
ATOM 3414 C C . ARG A 1 435 ? -16.847 10.647 -22.326 1.00 92.56 435 ARG A C 1
ATOM 3416 O O . ARG A 1 435 ? -16.263 10.878 -21.269 1.00 92.56 435 ARG A O 1
ATOM 3423 N N . ASN A 1 436 ? -16.255 10.740 -23.517 1.00 91.69 436 ASN A N 1
ATOM 3424 C CA . ASN A 1 436 ? -14.838 11.072 -23.689 1.00 91.69 436 ASN A CA 1
ATOM 3425 C C . ASN A 1 436 ? -14.513 12.491 -23.193 1.00 91.69 436 ASN A C 1
ATOM 3427 O O . ASN A 1 436 ? -13.507 12.679 -22.510 1.00 91.69 436 ASN A O 1
ATOM 3431 N N . GLU A 1 437 ? -15.389 13.471 -23.447 1.00 92.19 437 GLU A N 1
ATOM 3432 C CA . GLU A 1 437 ? -15.253 14.824 -22.884 1.00 92.19 437 GLU A CA 1
ATOM 3433 C C . GLU A 1 437 ? -15.235 14.809 -21.348 1.00 92.19 437 GLU A C 1
ATOM 3435 O O . GLU A 1 437 ? -14.399 15.460 -20.715 1.00 92.19 437 GLU A O 1
ATOM 3440 N N . ILE A 1 438 ? -16.155 14.059 -20.728 1.00 92.31 438 ILE A N 1
ATOM 3441 C CA . ILE A 1 438 ? -16.235 13.960 -19.266 1.00 92.31 438 ILE A CA 1
ATOM 3442 C C . ILE A 1 438 ? -14.971 13.294 -18.716 1.00 92.31 438 ILE A C 1
ATOM 3444 O O . ILE A 1 438 ? -14.389 13.824 -17.768 1.00 92.31 438 ILE A O 1
ATOM 3448 N N . LEU A 1 439 ? -14.526 12.190 -19.323 1.00 91.81 439 LEU A N 1
ATOM 3449 C CA . LEU A 1 439 ? -13.327 11.453 -18.919 1.00 91.81 439 LEU A CA 1
ATOM 3450 C C . LEU A 1 439 ? -12.075 12.342 -18.945 1.00 91.81 439 LEU A C 1
ATOM 3452 O O . LEU A 1 439 ? -11.357 12.411 -17.944 1.00 91.81 439 LEU A O 1
ATOM 3456 N N . ALA A 1 440 ? -11.874 13.088 -20.037 1.00 91.38 440 ALA A N 1
ATOM 3457 C CA . ALA A 1 440 ? -10.779 14.047 -20.179 1.00 91.38 440 ALA A CA 1
ATOM 3458 C C . ALA A 1 440 ? -10.852 15.175 -19.135 1.00 91.38 440 ALA A C 1
ATOM 3460 O O . ALA A 1 440 ? -9.833 15.599 -18.597 1.00 91.38 440 ALA A O 1
ATOM 3461 N N . SER A 1 441 ? -12.057 15.622 -18.768 1.00 93.00 441 SER A N 1
ATOM 3462 C CA . SER A 1 441 ? -12.233 16.656 -17.739 1.00 93.00 441 SER A CA 1
ATOM 3463 C C . SER A 1 441 ? -11.920 16.188 -16.306 1.00 93.00 441 SER A C 1
ATOM 3465 O O . SER A 1 441 ? -11.908 17.016 -15.391 1.00 93.00 441 SER A O 1
ATOM 3467 N N . MET A 1 442 ? -11.740 14.881 -16.079 1.00 94.50 442 MET A N 1
ATOM 3468 C CA . MET A 1 442 ? -11.502 14.282 -14.757 1.00 94.50 442 MET A CA 1
ATOM 3469 C C . MET A 1 442 ? -10.027 13.943 -14.491 1.00 94.50 442 MET A C 1
ATOM 3471 O O . MET A 1 442 ? -9.731 13.446 -13.410 1.00 94.50 442 MET A O 1
ATOM 3475 N N . VAL A 1 443 ? -9.102 14.218 -15.423 1.00 93.38 443 VAL A N 1
ATOM 3476 C CA . VAL A 1 443 ? -7.670 13.858 -15.302 1.00 93.38 443 VAL A CA 1
ATOM 3477 C C . VAL A 1 443 ? -7.067 14.308 -13.965 1.00 93.38 443 VAL A C 1
ATOM 3479 O O . VAL A 1 443 ? -6.503 13.485 -13.243 1.00 93.38 443 VAL A O 1
ATOM 3482 N N . ASP A 1 444 ? -7.232 15.581 -13.597 1.00 93.94 444 ASP A N 1
ATOM 3483 C CA . ASP A 1 444 ? -6.662 16.127 -12.356 1.00 93.94 444 ASP A CA 1
ATOM 3484 C C . ASP A 1 444 ? -7.312 15.540 -11.100 1.00 93.94 444 ASP A C 1
ATOM 3486 O O . ASP A 1 444 ? -6.641 15.283 -10.099 1.00 93.94 444 ASP A O 1
ATOM 3490 N N . GLU A 1 445 ? -8.620 15.285 -11.157 1.00 94.62 445 GLU A N 1
ATOM 3491 C CA . GLU A 1 445 ? -9.362 14.686 -10.051 1.00 94.62 445 GLU A CA 1
ATOM 3492 C C . GLU A 1 445 ? -8.936 13.229 -9.824 1.00 94.62 445 GLU A C 1
ATOM 3494 O O . GLU A 1 445 ? -8.698 12.828 -8.685 1.00 94.62 445 GLU A O 1
ATOM 3499 N N . VAL A 1 446 ? -8.758 12.454 -10.899 1.00 95.56 446 VAL A N 1
ATOM 3500 C CA . VAL A 1 446 ? -8.221 11.089 -10.832 1.00 95.56 446 VAL A CA 1
ATOM 3501 C C . VAL A 1 446 ? -6.787 11.102 -10.310 1.00 95.56 446 VAL A C 1
ATOM 3503 O O . VAL A 1 446 ? -6.475 10.340 -9.397 1.00 95.56 446 VAL A O 1
ATOM 3506 N N . ALA A 1 447 ? -5.929 12.002 -10.802 1.00 95.75 447 ALA A N 1
ATOM 3507 C CA . ALA A 1 447 ? -4.559 12.134 -10.309 1.00 95.75 447 ALA A CA 1
ATOM 3508 C C . ALA A 1 447 ? -4.514 12.453 -8.806 1.00 95.75 447 ALA A C 1
ATOM 3510 O O . ALA A 1 447 ? -3.775 11.811 -8.061 1.00 95.75 447 ALA A O 1
ATOM 3511 N N . SER A 1 448 ? -5.328 13.409 -8.345 1.00 95.19 448 SER A N 1
ATOM 3512 C CA . SER A 1 448 ? -5.442 13.751 -6.923 1.00 95.19 448 SER A CA 1
ATOM 3513 C C . SER A 1 448 ? -5.912 12.554 -6.099 1.00 95.19 448 SER A C 1
ATOM 3515 O O . SER A 1 448 ? -5.347 12.267 -5.047 1.00 95.19 448 SER A O 1
ATOM 3517 N N . LYS A 1 449 ? -6.886 11.794 -6.602 1.00 94.62 449 LYS A N 1
ATOM 3518 C CA . LYS A 1 449 ? -7.418 10.626 -5.905 1.00 94.62 449 LYS A CA 1
ATOM 3519 C C . LYS A 1 449 ? -6.405 9.486 -5.786 1.00 94.62 449 LYS A C 1
ATOM 3521 O O . LYS A 1 449 ? -6.337 8.846 -4.741 1.00 94.62 449 LYS A O 1
ATOM 3526 N N . VAL A 1 450 ? -5.604 9.258 -6.825 1.00 96.38 450 VAL A N 1
ATOM 3527 C CA . VAL A 1 450 ? -4.502 8.284 -6.811 1.00 96.38 450 VAL A CA 1
ATOM 3528 C C . VAL A 1 450 ? -3.416 8.704 -5.819 1.00 96.38 450 VAL A C 1
ATOM 3530 O O . VAL A 1 450 ? -2.957 7.885 -5.027 1.00 96.38 450 VAL A O 1
ATOM 3533 N N . LEU A 1 451 ? -2.994 9.969 -5.858 1.00 96.19 451 LEU A N 1
ATOM 3534 C CA . LEU A 1 451 ? -1.832 10.434 -5.102 1.00 96.19 451 LEU A CA 1
ATOM 3535 C C . LEU A 1 451 ? -2.163 10.740 -3.638 1.00 96.19 451 LEU A C 1
ATOM 3537 O O . LEU A 1 451 ? -1.499 10.217 -2.748 1.00 96.19 451 LEU A O 1
ATOM 3541 N N . GLU A 1 452 ? -3.197 11.537 -3.372 1.00 91.44 452 GLU A N 1
ATOM 3542 C CA . GLU A 1 452 ? -3.524 12.000 -2.017 1.00 91.44 452 GLU A CA 1
ATOM 3543 C C . GLU A 1 452 ? -4.366 10.984 -1.242 1.00 91.44 452 GLU A C 1
ATOM 3545 O O . GLU A 1 452 ? -4.066 10.693 -0.087 1.00 91.44 452 GLU A O 1
ATOM 3550 N N . ASN A 1 453 ? -5.395 10.408 -1.872 1.00 86.31 453 ASN A N 1
ATOM 3551 C CA . ASN A 1 453 ? -6.360 9.550 -1.169 1.00 86.31 453 ASN A CA 1
ATOM 3552 C C . ASN A 1 453 ? -5.949 8.073 -1.137 1.00 86.31 453 ASN A C 1
ATOM 3554 O O . ASN A 1 453 ? -6.627 7.269 -0.497 1.00 86.31 453 ASN A O 1
ATOM 3558 N N . HIS A 1 454 ? -4.875 7.700 -1.837 1.00 91.19 454 HIS A N 1
ATOM 3559 C CA . HIS A 1 454 ? -4.381 6.327 -1.861 1.00 91.19 454 HIS A CA 1
ATOM 3560 C C . HIS A 1 454 ? -2.877 6.263 -1.583 1.00 91.19 454 HIS A C 1
ATOM 3562 O O . HIS A 1 454 ? -2.484 5.923 -0.467 1.00 91.19 454 HIS A O 1
ATOM 3568 N N . ASN A 1 455 ? -2.036 6.662 -2.541 1.00 93.31 455 ASN A N 1
ATOM 3569 C CA . ASN A 1 455 ? -0.588 6.442 -2.488 1.00 93.31 455 ASN A CA 1
ATOM 3570 C C . ASN A 1 455 ? 0.090 7.098 -1.265 1.00 93.31 455 ASN A C 1
ATOM 3572 O O . ASN A 1 455 ? 0.901 6.467 -0.583 1.00 93.31 455 ASN A O 1
ATOM 3576 N N . LYS A 1 456 ? -0.283 8.335 -0.920 1.00 94.56 456 LYS A N 1
ATOM 3577 C CA . LYS A 1 456 ? 0.223 9.036 0.271 1.00 94.56 456 LYS A CA 1
ATOM 3578 C C . LYS A 1 456 ? -0.170 8.350 1.577 1.00 94.56 456 LYS A C 1
ATOM 3580 O O . LYS A 1 456 ? 0.653 8.235 2.484 1.00 94.56 456 LYS A O 1
ATOM 3585 N N . ILE A 1 457 ? -1.411 7.875 1.679 1.00 94.06 457 ILE A N 1
ATOM 3586 C CA . ILE A 1 457 ? -1.899 7.193 2.884 1.00 94.06 457 ILE A CA 1
ATOM 3587 C C . ILE A 1 457 ? -1.213 5.828 3.027 1.00 94.06 457 ILE A C 1
ATOM 3589 O O . ILE A 1 457 ? -0.767 5.486 4.120 1.00 94.06 457 ILE A O 1
ATOM 3593 N N . GLU A 1 458 ? -1.063 5.082 1.933 1.00 94.19 458 GLU A N 1
ATOM 3594 C CA . GLU A 1 458 ? -0.398 3.777 1.924 1.00 94.19 458 GLU A CA 1
ATOM 3595 C C . GLU A 1 458 ? 1.081 3.867 2.326 1.00 94.19 458 GLU A C 1
ATOM 3597 O O . GLU A 1 458 ? 1.525 3.177 3.246 1.00 94.19 458 GLU A O 1
ATOM 3602 N N . THR A 1 459 ? 1.849 4.738 1.670 1.00 96.00 459 THR A N 1
ATOM 3603 C CA . THR A 1 459 ? 3.287 4.888 1.949 1.00 96.00 459 THR A CA 1
ATOM 3604 C C . THR A 1 459 ? 3.529 5.410 3.370 1.00 96.00 459 THR A C 1
ATOM 3606 O O . THR A 1 459 ? 4.477 4.994 4.041 1.00 96.00 459 THR A O 1
ATOM 3609 N N . LYS A 1 460 ? 2.630 6.260 3.889 1.00 96.50 460 LYS A N 1
ATOM 3610 C CA . LYS A 1 460 ? 2.622 6.667 5.299 1.00 96.50 460 LYS A CA 1
ATOM 3611 C C . LYS A 1 460 ? 2.319 5.498 6.233 1.00 96.50 460 LYS A C 1
ATOM 3613 O O . LYS A 1 460 ? 3.019 5.343 7.229 1.00 96.50 460 LYS A O 1
ATOM 3618 N N . ALA A 1 461 ? 1.316 4.676 5.933 1.00 97.12 461 ALA A N 1
ATOM 3619 C CA . ALA A 1 461 ? 0.977 3.518 6.755 1.00 97.12 461 ALA A CA 1
ATOM 3620 C C . ALA A 1 461 ? 2.170 2.560 6.888 1.00 97.12 461 ALA A C 1
ATOM 3622 O O . ALA A 1 461 ? 2.494 2.145 8.001 1.00 97.12 461 ALA A O 1
ATOM 3623 N N . LEU A 1 462 ? 2.886 2.296 5.788 1.00 98.12 462 LEU A N 1
ATOM 3624 C CA . LEU A 1 462 ? 4.112 1.495 5.809 1.00 98.12 462 LEU A CA 1
ATOM 3625 C C . LEU A 1 462 ? 5.201 2.132 6.683 1.00 98.12 462 LEU A C 1
ATOM 3627 O O . LEU A 1 462 ? 5.785 1.445 7.522 1.00 98.12 462 LEU A O 1
ATOM 3631 N N . LEU A 1 463 ? 5.454 3.439 6.542 1.00 97.69 463 LEU A N 1
ATOM 3632 C CA . LEU A 1 463 ? 6.423 4.155 7.380 1.00 97.69 463 LEU A CA 1
ATOM 3633 C C . LEU A 1 463 ? 6.088 4.018 8.875 1.00 97.69 463 LEU A C 1
ATOM 3635 O O . LEU A 1 463 ? 6.965 3.695 9.679 1.00 97.69 463 LEU A O 1
ATOM 3639 N N . LEU A 1 464 ? 4.827 4.242 9.250 1.00 97.62 464 LEU A N 1
ATOM 3640 C CA . LEU A 1 464 ? 4.377 4.150 10.641 1.00 97.62 464 LEU A CA 1
ATOM 3641 C C . LEU A 1 464 ? 4.439 2.716 11.181 1.00 97.62 464 LEU A C 1
ATOM 3643 O O . LEU A 1 464 ? 4.725 2.527 12.365 1.00 97.62 464 LEU A O 1
ATOM 3647 N N . GLU A 1 465 ? 4.193 1.708 10.342 1.00 97.88 465 GLU A N 1
ATOM 3648 C CA . GLU A 1 465 ? 4.366 0.304 10.719 1.00 97.88 465 GLU A CA 1
ATOM 3649 C C . GLU A 1 465 ? 5.852 -0.018 10.939 1.00 97.88 465 GLU A C 1
ATOM 3651 O O . GLU A 1 465 ? 6.202 -0.618 11.954 1.00 97.88 465 GLU A O 1
ATOM 3656 N N . CYS A 1 466 ? 6.743 0.477 10.070 1.00 97.12 466 CYS A N 1
ATOM 3657 C CA . CYS A 1 466 ? 8.194 0.316 10.206 1.00 97.12 466 CYS A CA 1
ATOM 3658 C C . CYS A 1 466 ? 8.734 0.930 11.505 1.00 97.12 466 CYS A C 1
ATOM 3660 O O . CYS A 1 466 ? 9.566 0.324 12.177 1.00 97.12 466 CYS A O 1
ATOM 3662 N N . LEU A 1 467 ? 8.257 2.119 11.892 1.00 96.19 467 LEU A N 1
ATOM 3663 C CA . LEU A 1 467 ? 8.655 2.769 13.150 1.00 96.19 467 LEU A CA 1
ATOM 3664 C C . LEU A 1 467 ? 8.235 1.972 14.394 1.00 96.19 467 LEU A C 1
ATOM 3666 O O . LEU A 1 467 ? 8.820 2.135 15.461 1.00 96.19 467 LEU A O 1
ATOM 3670 N N . GLN A 1 468 ? 7.239 1.097 14.259 1.00 94.56 468 GLN A N 1
ATOM 3671 C CA . GLN A 1 468 ? 6.718 0.264 15.342 1.00 94.56 468 GLN A CA 1
ATOM 3672 C C . GLN A 1 468 ? 7.135 -1.207 15.219 1.00 94.56 468 GLN A C 1
ATOM 3674 O O . GLN A 1 468 ? 6.759 -2.007 16.076 1.00 94.56 468 GLN A O 1
ATOM 3679 N N . ALA A 1 469 ? 7.912 -1.571 14.192 1.00 95.44 469 ALA A N 1
ATOM 3680 C CA . ALA A 1 469 ? 8.217 -2.957 13.841 1.00 95.44 469 ALA A CA 1
ATOM 3681 C C . ALA A 1 469 ? 8.820 -3.742 15.007 1.00 95.44 469 ALA A C 1
ATOM 3683 O O . ALA A 1 469 ? 8.367 -4.832 15.344 1.00 95.44 469 ALA A O 1
ATOM 3684 N N . LYS A 1 470 ? 9.789 -3.130 15.688 1.00 93.38 470 LYS A N 1
ATOM 3685 C CA . LYS A 1 470 ? 10.462 -3.702 16.857 1.00 93.38 470 LYS A CA 1
ATOM 3686 C C . LYS A 1 470 ? 9.501 -4.000 18.014 1.00 93.38 470 LYS A C 1
ATOM 3688 O O . LYS A 1 470 ? 9.566 -5.066 18.610 1.00 93.38 470 LYS A O 1
ATOM 3693 N N . GLU A 1 471 ? 8.588 -3.078 18.332 1.00 89.19 471 GLU A N 1
ATOM 3694 C CA . GLU A 1 471 ? 7.606 -3.256 19.420 1.00 89.19 471 GLU A CA 1
ATOM 3695 C C . GLU A 1 471 ? 6.498 -4.266 19.064 1.00 89.19 471 GLU A C 1
ATOM 3697 O O . GLU A 1 471 ? 5.754 -4.714 19.941 1.00 89.19 471 GLU A O 1
ATOM 3702 N N . ARG A 1 472 ? 6.347 -4.585 17.774 1.00 91.69 472 ARG A N 1
ATOM 3703 C CA . ARG A 1 472 ? 5.245 -5.383 17.224 1.00 91.69 472 ARG A CA 1
ATOM 3704 C C . ARG A 1 472 ? 5.688 -6.724 16.635 1.00 91.69 472 ARG A C 1
ATOM 3706 O O . ARG A 1 472 ? 4.819 -7.448 16.157 1.00 91.69 472 ARG A O 1
ATOM 3713 N N . LEU A 1 473 ? 6.973 -7.085 16.720 1.00 94.25 473 LEU A N 1
ATOM 3714 C CA . LEU A 1 473 ? 7.532 -8.282 16.078 1.00 94.25 473 LEU A CA 1
ATOM 3715 C C . LEU A 1 473 ? 6.741 -9.561 16.400 1.00 94.25 473 LEU A C 1
ATOM 3717 O O . LEU A 1 473 ? 6.425 -10.325 15.495 1.00 94.25 473 LEU A O 1
ATOM 3721 N N . GLU A 1 474 ? 6.351 -9.774 17.660 1.00 91.00 474 GLU A N 1
ATOM 3722 C CA . GLU A 1 474 ? 5.556 -10.952 18.045 1.00 91.00 474 GLU A CA 1
ATOM 3723 C C . GLU A 1 474 ? 4.169 -10.966 17.369 1.00 91.00 474 GLU A C 1
ATOM 3725 O O . GLU A 1 474 ? 3.678 -12.016 16.959 1.00 91.00 474 GLU A O 1
ATOM 3730 N N . GLN A 1 475 ? 3.537 -9.802 17.194 1.00 93.00 475 GLN A N 1
ATOM 3731 C CA . GLN A 1 475 ? 2.266 -9.688 16.470 1.00 93.00 475 GLN A CA 1
ATOM 3732 C C . GLN A 1 475 ? 2.445 -9.858 14.953 1.00 93.00 475 GLN A C 1
ATOM 3734 O O . GLN A 1 475 ? 1.581 -10.446 14.304 1.00 93.00 475 GLN A O 1
ATOM 3739 N N . HIS A 1 476 ? 3.558 -9.385 14.382 1.00 97.31 476 HIS A N 1
ATOM 3740 C CA . HIS A 1 476 ? 3.899 -9.635 12.976 1.00 97.31 476 HIS A CA 1
ATOM 3741 C C . HIS A 1 476 ? 4.156 -11.120 12.712 1.00 97.31 476 HIS A C 1
ATOM 3743 O O . HIS A 1 476 ? 3.683 -11.646 11.708 1.00 97.31 476 HIS A O 1
ATOM 3749 N N . HIS A 1 477 ? 4.834 -11.810 13.631 1.00 96.00 477 HIS A N 1
ATOM 3750 C CA . HIS A 1 477 ? 5.060 -13.255 13.561 1.00 96.00 477 HIS A CA 1
ATOM 3751 C C . HIS A 1 477 ? 3.752 -14.049 13.615 1.00 96.00 477 HIS A C 1
ATOM 3753 O O . HIS A 1 477 ? 3.544 -14.960 12.820 1.00 96.00 477 HIS A O 1
ATOM 3759 N N . ARG A 1 478 ? 2.819 -13.668 14.489 1.00 94.75 478 ARG A N 1
ATOM 3760 C CA . ARG A 1 478 ? 1.498 -14.313 14.553 1.00 94.75 478 ARG A CA 1
ATOM 3761 C C . ARG A 1 478 ? 0.678 -14.120 13.286 1.00 94.75 478 ARG A C 1
ATOM 3763 O O . ARG A 1 478 ? 0.101 -15.078 12.779 1.00 94.75 478 ARG A O 1
ATOM 3770 N N . LEU A 1 479 ? 0.697 -12.912 12.727 1.00 97.44 479 LEU A N 1
ATOM 3771 C CA . LEU A 1 479 ? 0.086 -12.647 11.428 1.00 97.44 479 LEU A CA 1
ATOM 3772 C C . LEU A 1 479 ? 0.723 -13.502 10.318 1.00 97.44 479 LEU A C 1
ATOM 3774 O O . LEU A 1 479 ? -0.005 -14.088 9.523 1.00 97.44 479 LEU A O 1
ATOM 3778 N N . LEU A 1 480 ? 2.056 -13.616 10.289 1.00 97.75 480 LEU A N 1
ATOM 3779 C CA . LEU A 1 480 ? 2.785 -14.484 9.357 1.00 97.75 480 LEU A CA 1
ATOM 3780 C C . LEU A 1 480 ? 2.287 -15.938 9.446 1.00 97.75 480 LEU A C 1
ATOM 3782 O O . LEU A 1 480 ? 1.880 -16.504 8.434 1.00 97.75 480 LEU A O 1
ATOM 3786 N N . LEU A 1 481 ? 2.223 -16.504 10.655 1.00 96.56 481 LEU A N 1
ATOM 3787 C CA . LEU A 1 481 ? 1.727 -17.866 10.893 1.00 96.56 481 LEU A CA 1
ATOM 3788 C C . LEU A 1 481 ? 0.259 -18.048 10.476 1.00 96.56 481 LEU A C 1
ATOM 3790 O O . LEU A 1 481 ? -0.107 -19.075 9.905 1.00 96.56 481 LEU A O 1
ATOM 3794 N N . SER A 1 482 ? -0.589 -17.056 10.749 1.00 96.06 482 SER A N 1
ATOM 3795 C CA . SER A 1 482 ? -2.010 -17.060 10.377 1.00 96.06 482 SER A CA 1
ATOM 3796 C C . SER A 1 482 ? -2.202 -17.077 8.851 1.00 96.06 482 SER A C 1
ATOM 3798 O O . SER A 1 482 ? -2.985 -17.867 8.309 1.00 96.06 482 SER A O 1
ATOM 3800 N N . LEU A 1 483 ? -1.419 -16.270 8.129 1.00 96.38 483 LEU A N 1
ATOM 3801 C CA . LEU A 1 483 ? -1.434 -16.213 6.665 1.00 96.38 483 LEU A CA 1
ATOM 3802 C C . LEU A 1 483 ? -0.907 -17.504 6.017 1.00 96.38 483 LEU A C 1
ATOM 3804 O O . LEU A 1 483 ? -1.427 -17.932 4.988 1.00 96.38 483 LEU A O 1
ATOM 3808 N N . GLU A 1 484 ? 0.077 -18.163 6.625 1.00 95.56 484 GLU A N 1
ATOM 3809 C CA . GLU A 1 484 ? 0.544 -19.473 6.157 1.00 95.56 484 GLU A CA 1
ATOM 3810 C C . GLU A 1 484 ? -0.467 -20.582 6.426 1.00 95.56 484 GLU A C 1
ATOM 3812 O O . GLU A 1 484 ? -0.741 -21.403 5.552 1.00 95.56 484 GLU A O 1
ATOM 3817 N N . LYS A 1 485 ? -1.078 -20.585 7.615 1.00 94.81 485 LYS A N 1
ATOM 3818 C CA . LYS A 1 485 ? -2.104 -21.568 7.980 1.00 94.81 485 LYS A CA 1
ATOM 3819 C C . LYS A 1 485 ? -3.326 -21.493 7.060 1.00 94.81 485 LYS A C 1
ATOM 3821 O O . LYS A 1 485 ? -3.942 -22.520 6.791 1.00 94.81 485 LYS A O 1
ATOM 3826 N N . SER A 1 486 ? -3.671 -20.299 6.580 1.00 91.06 486 SER A N 1
ATOM 3827 C CA . SER A 1 486 ? -4.745 -20.095 5.595 1.00 91.06 486 SER A CA 1
ATOM 3828 C C . SER A 1 486 ? -4.335 -20.424 4.152 1.00 91.06 486 SER A C 1
ATOM 3830 O O . SER A 1 486 ? -5.183 -20.402 3.263 1.00 91.06 486 SER A O 1
ATOM 3832 N N . GLY A 1 487 ? -3.060 -20.743 3.900 1.00 90.25 487 GLY A N 1
ATOM 3833 C CA . GLY A 1 487 ? -2.535 -21.034 2.564 1.00 90.25 487 GLY A CA 1
ATOM 3834 C C . GLY A 1 487 ? -2.401 -19.807 1.658 1.00 90.25 487 GLY A C 1
ATOM 3835 O O . GLY A 1 487 ? -2.128 -19.962 0.470 1.00 90.25 487 GLY A O 1
ATOM 3836 N N . LEU A 1 488 ? -2.589 -18.594 2.191 1.00 88.56 488 LEU A N 1
ATOM 3837 C CA . LEU A 1 488 ? -2.471 -17.350 1.426 1.00 88.56 488 LEU A CA 1
ATOM 3838 C C . LEU A 1 488 ? -1.017 -16.943 1.198 1.00 88.56 488 LEU A C 1
ATOM 3840 O O . LEU A 1 488 ? -0.730 -16.274 0.213 1.00 88.56 488 LEU A O 1
ATOM 3844 N N . LEU A 1 489 ? -0.116 -17.324 2.102 1.00 92.56 489 LEU A N 1
ATOM 3845 C CA . LEU A 1 489 ? 1.285 -16.926 2.091 1.00 92.56 489 LEU A CA 1
ATOM 3846 C C . LEU A 1 489 ? 2.190 -18.156 2.189 1.00 92.56 489 LEU A C 1
ATOM 3848 O O . LEU A 1 489 ? 1.921 -19.076 2.954 1.00 92.56 489 LEU A O 1
ATOM 3852 N N . ASN A 1 490 ? 3.304 -18.133 1.461 1.00 91.44 490 ASN A N 1
ATOM 3853 C CA . ASN A 1 490 ? 4.417 -19.053 1.663 1.00 91.44 490 ASN A CA 1
ATOM 3854 C C . ASN A 1 490 ? 5.673 -18.226 1.957 1.00 91.44 490 ASN A C 1
ATOM 3856 O O . ASN A 1 490 ? 6.206 -17.566 1.059 1.00 91.44 490 ASN A O 1
ATOM 3860 N N . ARG A 1 491 ? 6.156 -18.254 3.208 1.00 93.81 491 ARG A N 1
ATOM 3861 C CA . ARG A 1 491 ? 7.266 -17.387 3.634 1.00 93.81 491 ARG A CA 1
ATOM 3862 C C . ARG A 1 491 ? 8.560 -17.626 2.858 1.00 93.81 491 ARG A C 1
ATOM 3864 O O . ARG A 1 491 ? 9.288 -16.675 2.599 1.00 93.81 491 ARG A O 1
ATOM 3871 N N . SER A 1 492 ? 8.820 -18.866 2.433 1.00 91.19 492 SER A N 1
ATOM 3872 C CA . SER A 1 492 ? 10.031 -19.208 1.673 1.00 91.19 492 SER A CA 1
ATOM 3873 C C . SER A 1 492 ? 10.023 -18.596 0.270 1.00 91.19 492 SER A C 1
ATOM 3875 O O . SER A 1 492 ? 11.050 -18.125 -0.210 1.00 91.19 492 SER A O 1
ATOM 3877 N N . VAL A 1 493 ? 8.844 -18.536 -0.358 1.00 87.81 493 VAL A N 1
ATOM 3878 C CA . VAL A 1 493 ? 8.646 -17.930 -1.681 1.00 87.81 493 VAL A CA 1
ATOM 3879 C C . VAL A 1 493 ? 8.776 -16.410 -1.604 1.00 87.81 493 VAL A C 1
ATOM 3881 O O . VAL A 1 493 ? 9.275 -15.792 -2.543 1.00 87.81 493 VAL A O 1
ATOM 3884 N N . GLU A 1 494 ? 8.341 -15.802 -0.503 1.00 91.44 494 GLU A N 1
ATOM 3885 C CA . GLU A 1 494 ? 8.369 -14.348 -0.303 1.00 91.44 494 GLU A CA 1
ATOM 3886 C C . GLU A 1 494 ? 9.617 -13.826 0.421 1.00 91.44 494 GLU A C 1
ATOM 3888 O O . GLU A 1 494 ? 9.738 -12.623 0.658 1.00 91.44 494 GLU A O 1
ATOM 3893 N N . PHE A 1 495 ? 10.564 -14.711 0.742 1.00 92.94 495 PHE A N 1
ATOM 3894 C CA . PHE A 1 495 ? 11.794 -14.370 1.462 1.00 92.94 495 PHE A CA 1
ATOM 3895 C C . PHE A 1 495 ? 11.520 -13.695 2.822 1.00 92.94 495 PHE A C 1
ATOM 3897 O O . PHE A 1 495 ? 12.200 -12.744 3.218 1.00 92.94 495 PHE A O 1
ATOM 3904 N N . LEU A 1 496 ? 10.490 -14.172 3.527 1.00 96.25 496 LEU A N 1
ATOM 3905 C CA . LEU A 1 496 ? 10.160 -13.747 4.886 1.00 96.25 496 LEU A CA 1
ATOM 3906 C C . LEU A 1 496 ? 10.880 -14.631 5.926 1.00 96.25 496 LEU A C 1
ATOM 3908 O O . LEU A 1 496 ? 11.147 -15.800 5.636 1.00 96.25 496 LEU A O 1
ATOM 3912 N N . PRO A 1 497 ? 11.173 -14.108 7.136 1.00 96.25 497 PRO A N 1
ATOM 3913 C CA . PRO A 1 497 ? 11.993 -14.810 8.122 1.00 96.25 497 PRO A CA 1
ATOM 3914 C C . PRO A 1 497 ? 11.465 -16.183 8.565 1.00 96.25 497 PRO A C 1
ATOM 3916 O O . PRO A 1 497 ? 10.272 -16.385 8.818 1.00 96.25 497 PRO A O 1
ATOM 3919 N N . THR A 1 498 ? 12.396 -17.118 8.714 1.00 96.06 498 THR A N 1
ATOM 3920 C CA . THR A 1 498 ? 12.207 -18.430 9.350 1.00 96.06 498 THR A CA 1
ATOM 3921 C C . THR A 1 498 ? 11.919 -18.303 10.848 1.00 96.06 498 THR A C 1
ATOM 3923 O O . THR A 1 498 ? 12.124 -17.249 11.452 1.00 96.06 498 THR A O 1
ATOM 3926 N N . GLU A 1 499 ? 11.457 -19.385 11.476 1.00 95.25 499 GLU A N 1
ATOM 3927 C CA . GLU A 1 499 ? 11.236 -19.417 12.928 1.00 95.25 499 GLU A CA 1
ATOM 3928 C C . GLU A 1 499 ? 12.534 -19.141 13.707 1.00 95.25 499 GLU A C 1
ATOM 3930 O O . GLU A 1 499 ? 12.535 -18.370 14.668 1.00 95.25 499 GLU A O 1
ATOM 3935 N N . GLU A 1 500 ? 13.666 -19.690 13.256 1.00 95.56 500 GLU A N 1
ATOM 3936 C CA . GLU A 1 500 ? 14.977 -19.467 13.870 1.00 95.56 500 GLU A CA 1
ATOM 3937 C C . GLU A 1 500 ? 15.454 -18.015 13.722 1.00 95.56 500 GLU A C 1
ATOM 3939 O O . GLU A 1 500 ? 16.096 -17.465 14.622 1.00 95.56 500 GLU A O 1
ATOM 3944 N N . GLU A 1 501 ? 15.161 -17.368 12.593 1.00 95.38 501 GLU A N 1
ATOM 3945 C CA . GLU A 1 501 ? 15.437 -15.943 12.395 1.00 95.38 501 GLU A CA 1
ATOM 3946 C C . GLU A 1 501 ? 14.577 -15.075 13.309 1.00 95.38 501 GLU A C 1
ATOM 3948 O O . GLU A 1 501 ? 15.122 -14.216 13.998 1.00 95.38 501 GLU A O 1
ATOM 3953 N N . ILE A 1 502 ? 13.272 -15.339 13.404 1.00 95.31 502 ILE A N 1
ATOM 3954 C CA . ILE A 1 502 ? 12.369 -14.576 14.278 1.00 95.31 502 ILE A CA 1
ATOM 3955 C C . ILE A 1 502 ? 12.776 -14.716 15.748 1.00 95.31 502 ILE A C 1
ATOM 3957 O O . ILE A 1 502 ? 12.814 -13.719 16.472 1.00 95.31 502 ILE A O 1
ATOM 3961 N N . ALA A 1 503 ? 13.154 -15.920 16.189 1.00 92.25 503 ALA A N 1
ATOM 3962 C CA . ALA A 1 503 ? 13.665 -16.140 17.540 1.00 92.25 503 ALA A CA 1
ATOM 3963 C C . ALA A 1 503 ? 14.916 -15.289 17.825 1.00 92.25 503 ALA A C 1
ATOM 3965 O O . ALA A 1 503 ? 15.010 -14.654 18.879 1.00 92.25 503 ALA A O 1
ATOM 3966 N N . ARG A 1 504 ? 15.850 -15.202 16.867 1.00 93.50 504 ARG A N 1
ATOM 3967 C CA . ARG A 1 504 ? 17.021 -14.318 16.979 1.00 93.50 504 ARG A CA 1
ATOM 3968 C C . ARG A 1 504 ? 16.618 -12.845 17.018 1.00 93.50 504 ARG A C 1
ATOM 3970 O O . ARG A 1 504 ? 17.087 -12.129 17.902 1.00 93.50 504 ARG A O 1
ATOM 3977 N N . MET A 1 505 ? 15.713 -12.410 16.144 1.00 93.56 505 MET A N 1
ATOM 3978 C CA . MET A 1 505 ? 15.227 -11.025 16.100 1.00 93.56 505 MET A CA 1
ATOM 3979 C C . MET A 1 505 ? 14.570 -10.597 17.422 1.00 93.56 505 MET A C 1
ATOM 3981 O O . MET A 1 505 ? 14.811 -9.485 17.893 1.00 93.56 505 MET A O 1
ATOM 3985 N N . LEU A 1 506 ? 13.809 -11.488 18.072 1.00 87.94 506 LEU A N 1
ATOM 3986 C CA . LEU A 1 506 ? 13.226 -11.242 19.398 1.00 87.94 506 LEU A CA 1
ATOM 3987 C C . LEU A 1 506 ? 14.310 -10.997 20.458 1.00 87.94 506 LEU A C 1
ATOM 3989 O O . LEU A 1 506 ? 14.192 -10.064 21.251 1.00 87.94 506 LEU A O 1
ATOM 3993 N N . THR A 1 507 ? 15.388 -11.789 20.451 1.00 87.75 507 THR A N 1
ATOM 3994 C CA . THR A 1 507 ? 16.512 -11.604 21.389 1.00 87.75 507 THR A CA 1
ATOM 3995 C C . THR A 1 507 ? 17.365 -10.370 21.081 1.00 87.75 507 THR A C 1
ATOM 3997 O O . THR A 1 507 ? 17.833 -9.710 22.006 1.00 87.75 507 THR A O 1
ATOM 4000 N N . GLY A 1 508 ? 17.534 -10.029 19.799 1.00 86.81 508 GLY A N 1
ATOM 4001 C CA . GLY A 1 508 ? 18.279 -8.853 19.334 1.00 86.81 508 GLY A CA 1
ATOM 4002 C C . GLY A 1 508 ? 17.497 -7.541 19.434 1.00 86.81 508 GLY A C 1
ATOM 4003 O O . GLY A 1 508 ? 18.053 -6.468 19.203 1.00 86.81 508 GLY A O 1
ATOM 4004 N N . ALA A 1 509 ? 16.214 -7.611 19.805 1.00 84.00 509 ALA A N 1
ATOM 4005 C CA . ALA A 1 509 ? 15.297 -6.481 19.809 1.00 84.00 509 ALA A CA 1
ATOM 4006 C C . ALA A 1 509 ? 15.246 -5.792 18.427 1.00 84.00 509 ALA A C 1
ATOM 4008 O O . ALA A 1 509 ? 15.338 -4.565 18.318 1.00 84.00 509 ALA A O 1
ATOM 4009 N N . GLU A 1 510 ? 15.119 -6.602 17.380 1.00 91.19 510 GLU A N 1
ATOM 4010 C CA . GLU A 1 510 ? 14.952 -6.199 15.983 1.00 91.19 510 GLU A CA 1
ATOM 4011 C C . GLU A 1 510 ? 13.473 -6.311 15.567 1.00 91.19 510 GLU A C 1
ATOM 4013 O O . GLU A 1 510 ? 12.621 -6.741 16.342 1.00 91.19 510 GLU A O 1
ATOM 4018 N N . GLY A 1 511 ? 13.138 -5.880 14.354 1.00 95.00 511 GLY A N 1
ATOM 4019 C CA . GLY A 1 511 ? 11.797 -5.998 13.778 1.00 95.00 511 GLY A CA 1
ATOM 4020 C C . GLY A 1 511 ? 11.889 -6.208 12.270 1.00 95.00 511 GLY A C 1
ATOM 4021 O O . GLY A 1 511 ? 12.970 -6.071 11.700 1.00 95.00 511 GLY A O 1
ATOM 4022 N N . PHE A 1 512 ? 10.776 -6.539 11.615 1.00 97.44 512 PHE A N 1
ATOM 4023 C CA . PHE A 1 512 ? 10.769 -6.664 10.155 1.00 97.44 512 PHE A CA 1
ATOM 4024 C C . PHE A 1 512 ? 11.178 -5.350 9.477 1.00 97.44 512 PHE A C 1
ATOM 4026 O O . PHE A 1 512 ? 10.759 -4.260 9.872 1.00 97.44 512 PHE A O 1
ATOM 4033 N N . SER A 1 513 ? 11.999 -5.474 8.437 1.00 97.12 513 SER A N 1
ATOM 4034 C CA . SER A 1 513 ? 12.417 -4.365 7.580 1.00 97.12 513 SER A CA 1
ATOM 4035 C C . SER A 1 513 ? 11.258 -3.859 6.709 1.00 97.12 513 SER A C 1
ATOM 4037 O O . SER A 1 513 ? 10.257 -4.555 6.518 1.00 97.12 513 SER A O 1
ATOM 4039 N N . SER A 1 514 ? 11.392 -2.659 6.129 1.00 97.44 514 SER A N 1
ATOM 4040 C CA . SER A 1 514 ? 10.365 -2.102 5.227 1.00 97.44 514 SER A CA 1
ATOM 4041 C C . SER A 1 514 ? 10.016 -3.032 4.047 1.00 97.44 514 SER A C 1
ATOM 4043 O O . SER A 1 514 ? 8.825 -3.262 3.815 1.00 97.44 514 SER A O 1
ATOM 4045 N N . PRO A 1 515 ? 10.981 -3.671 3.350 1.00 97.50 515 PRO A N 1
ATOM 4046 C CA . PRO A 1 515 ? 10.668 -4.642 2.297 1.00 97.50 515 PRO A CA 1
ATOM 4047 C C . PRO A 1 515 ? 9.871 -5.859 2.788 1.00 97.50 515 PRO A C 1
ATOM 4049 O O . PRO A 1 515 ? 8.996 -6.345 2.073 1.00 97.50 515 PRO A O 1
ATOM 4052 N N . GLN A 1 516 ? 10.133 -6.349 4.004 1.00 97.81 516 GLN A N 1
ATOM 4053 C CA . GLN A 1 516 ? 9.388 -7.469 4.598 1.00 97.81 516 GLN A CA 1
ATOM 4054 C C . GLN A 1 516 ? 7.975 -7.043 5.019 1.00 97.81 516 GLN A C 1
ATOM 4056 O O . GLN A 1 516 ? 7.005 -7.753 4.753 1.00 97.81 516 GLN A O 1
ATOM 4061 N N . LEU A 1 517 ? 7.834 -5.857 5.619 1.00 98.12 517 LEU A N 1
ATOM 4062 C CA . LEU A 1 517 ? 6.531 -5.301 5.990 1.00 98.12 517 LEU A CA 1
ATOM 4063 C C . LEU A 1 517 ? 5.674 -4.963 4.766 1.00 98.12 517 LEU A C 1
ATOM 4065 O O . LEU A 1 517 ? 4.470 -5.190 4.807 1.00 98.12 517 LEU A O 1
ATOM 4069 N N . SER A 1 518 ? 6.278 -4.512 3.663 1.00 97.31 518 SER A N 1
ATOM 4070 C CA . SER A 1 518 ? 5.581 -4.272 2.389 1.00 97.31 518 SER A CA 1
ATOM 4071 C C . SER A 1 518 ? 4.853 -5.532 1.901 1.00 97.31 518 SER A C 1
ATOM 4073 O O . SER A 1 518 ? 3.686 -5.482 1.503 1.00 97.31 518 SER A O 1
ATOM 4075 N N . VAL A 1 519 ? 5.522 -6.687 1.991 1.00 96.62 519 VAL A N 1
ATOM 4076 C CA . VAL A 1 519 ? 4.942 -7.995 1.663 1.00 96.62 519 VAL A CA 1
ATOM 4077 C C . VAL A 1 519 ? 3.850 -8.360 2.669 1.00 96.62 519 VAL A C 1
ATOM 4079 O O . VAL A 1 519 ? 2.712 -8.614 2.273 1.00 96.62 519 VAL A O 1
ATOM 4082 N N . LEU A 1 520 ? 4.157 -8.337 3.970 1.00 97.44 520 LEU A N 1
ATOM 4083 C CA . LEU A 1 520 ? 3.215 -8.756 5.012 1.00 97.44 520 LEU A CA 1
ATOM 4084 C C . LEU A 1 520 ? 1.917 -7.929 4.997 1.00 97.44 520 LEU A C 1
ATOM 4086 O O . LEU A 1 520 ? 0.826 -8.487 5.111 1.00 97.44 520 LEU A O 1
ATOM 4090 N N . MET A 1 521 ? 2.018 -6.611 4.793 1.00 97.56 521 MET A N 1
ATOM 4091 C CA . MET A 1 521 ? 0.864 -5.717 4.657 1.00 97.56 521 MET A CA 1
ATOM 4092 C C . MET A 1 521 ? 0.009 -6.058 3.432 1.00 97.56 521 MET A C 1
ATOM 4094 O O . MET A 1 521 ? -1.219 -6.060 3.533 1.00 97.56 521 MET A O 1
ATOM 4098 N N . SER A 1 522 ? 0.633 -6.398 2.301 1.00 95.88 522 SER A N 1
ATOM 4099 C CA . SER A 1 522 ? -0.075 -6.780 1.071 1.00 95.88 522 SER A CA 1
ATOM 4100 C C . SER A 1 522 ? -0.883 -8.069 1.254 1.00 95.88 522 SER A C 1
ATOM 4102 O O . SER A 1 522 ? -2.049 -8.143 0.852 1.00 95.88 522 SER A O 1
ATOM 4104 N N . TYR A 1 523 ? -0.306 -9.069 1.924 1.00 96.38 523 TYR A N 1
ATOM 4105 C CA . TYR A 1 523 ? -1.001 -10.324 2.218 1.00 96.38 523 TYR A CA 1
ATOM 4106 C C . TYR A 1 523 ? -2.097 -10.161 3.276 1.00 96.38 523 TYR A C 1
ATOM 4108 O O . TYR A 1 523 ? -3.187 -10.702 3.099 1.00 96.38 523 TYR A O 1
ATOM 4116 N N . ALA A 1 524 ? -1.875 -9.353 4.318 1.00 97.38 524 ALA A N 1
ATOM 4117 C CA . ALA A 1 524 ? -2.909 -9.037 5.306 1.00 97.38 524 ALA A CA 1
ATOM 4118 C C . ALA A 1 524 ? -4.126 -8.353 4.664 1.00 97.38 524 ALA A C 1
ATOM 4120 O O . ALA A 1 524 ? -5.270 -8.732 4.913 1.00 97.38 524 ALA A O 1
ATOM 4121 N N . ARG A 1 525 ? -3.879 -7.383 3.778 1.00 96.38 525 ARG A N 1
ATOM 4122 C CA . ARG A 1 525 ? -4.922 -6.695 3.011 1.00 96.38 525 ARG A CA 1
ATOM 4123 C C . ARG A 1 525 ? -5.684 -7.657 2.104 1.00 96.38 525 ARG A C 1
ATOM 4125 O O . ARG A 1 525 ? -6.908 -7.603 2.051 1.00 96.38 525 ARG A O 1
ATOM 4132 N N . THR A 1 526 ? -4.972 -8.562 1.435 1.00 94.12 526 THR A N 1
ATOM 4133 C CA . THR A 1 526 ? -5.578 -9.591 0.580 1.00 94.12 526 THR A CA 1
ATOM 4134 C C . THR A 1 526 ? -6.459 -10.544 1.389 1.00 94.12 526 THR A C 1
ATOM 4136 O O . THR A 1 526 ? -7.578 -10.827 0.968 1.00 94.12 526 THR A O 1
ATOM 4139 N N . ALA A 1 527 ? -6.007 -10.977 2.570 1.00 95.50 527 ALA A N 1
ATOM 4140 C CA . ALA A 1 527 ? -6.795 -11.815 3.472 1.00 95.50 527 ALA A CA 1
ATOM 4141 C C . ALA A 1 527 ? -8.093 -11.115 3.902 1.00 95.50 527 ALA A C 1
ATOM 4143 O O . ALA A 1 527 ? -9.176 -11.670 3.741 1.00 95.50 527 ALA A O 1
ATOM 4144 N N . ILE A 1 528 ? -7.996 -9.860 4.359 1.00 96.50 528 ILE A N 1
ATOM 4145 C CA . ILE A 1 528 ? -9.161 -9.055 4.752 1.00 96.50 528 ILE A CA 1
ATOM 4146 C C . ILE A 1 528 ? -10.118 -8.867 3.567 1.00 96.50 528 ILE A C 1
ATOM 4148 O O . ILE A 1 528 ? -11.316 -9.103 3.702 1.00 96.50 528 ILE A O 1
ATOM 4152 N N . LYS A 1 529 ? -9.598 -8.488 2.392 1.00 95.31 529 LYS A N 1
ATOM 4153 C CA . LYS A 1 529 ? -10.395 -8.292 1.173 1.00 95.31 529 LYS A CA 1
ATOM 4154 C C . LYS A 1 529 ? -11.172 -9.558 0.804 1.00 95.31 529 LYS A C 1
ATOM 4156 O O . LYS A 1 529 ? -12.368 -9.473 0.539 1.00 95.31 529 LYS A O 1
ATOM 4161 N N . ASN A 1 530 ? -10.511 -10.715 0.810 1.00 92.44 530 ASN A N 1
ATOM 4162 C CA . ASN A 1 530 ? -11.136 -11.986 0.451 1.00 92.44 530 ASN A CA 1
ATOM 4163 C C . ASN A 1 530 ? -12.278 -12.350 1.407 1.00 92.44 530 ASN A C 1
ATOM 4165 O O . ASN A 1 530 ? -13.339 -12.754 0.941 1.00 92.44 530 ASN A O 1
ATOM 4169 N N . GLU A 1 531 ? -12.108 -12.162 2.714 1.00 92.81 531 GLU A N 1
ATOM 4170 C CA . GLU A 1 531 ? -13.165 -12.447 3.695 1.00 92.81 531 GLU A CA 1
ATOM 4171 C C . GLU A 1 531 ? -14.374 -11.513 3.540 1.00 92.81 531 GLU A C 1
ATOM 4173 O O . GLU A 1 531 ? -15.516 -11.956 3.650 1.00 92.81 531 GLU A O 1
ATOM 4178 N N . ILE A 1 532 ? -14.151 -10.234 3.213 1.00 92.00 532 ILE A N 1
ATOM 4179 C CA . ILE A 1 532 ? -15.247 -9.280 2.987 1.00 92.00 532 ILE A CA 1
ATOM 4180 C C . ILE A 1 532 ? -16.036 -9.639 1.718 1.00 92.00 532 ILE A C 1
ATOM 4182 O O . ILE A 1 532 ? -17.266 -9.649 1.766 1.00 92.00 532 ILE A O 1
ATOM 4186 N N . ILE A 1 533 ? -15.358 -9.984 0.613 1.00 91.12 533 ILE A N 1
ATOM 4187 C CA . ILE A 1 533 ? -16.000 -10.345 -0.670 1.00 91.12 533 ILE A CA 1
ATOM 4188 C C . ILE A 1 533 ? -16.962 -11.537 -0.514 1.00 91.12 533 ILE A C 1
ATOM 4190 O O . ILE A 1 533 ? -18.002 -11.585 -1.173 1.00 91.12 533 ILE A O 1
ATOM 4194 N N . HIS A 1 534 ? -16.637 -12.491 0.360 1.00 89.62 534 HIS A N 1
ATOM 4195 C CA . HIS A 1 534 ? -17.464 -13.676 0.615 1.00 89.62 534 HIS A CA 1
ATOM 4196 C C . HIS A 1 534 ? -18.486 -13.478 1.752 1.00 89.62 534 HIS A C 1
ATOM 4198 O O . HIS A 1 534 ? -19.104 -14.445 2.196 1.00 89.62 534 HIS A O 1
ATOM 4204 N N . SER A 1 535 ? -18.679 -12.241 2.219 1.00 88.25 535 SER A N 1
ATOM 4205 C CA . SER A 1 535 ? -19.633 -11.878 3.274 1.00 88.25 535 SER A CA 1
ATOM 4206 C C . SER A 1 535 ? -20.754 -10.963 2.762 1.00 88.25 535 SER A C 1
ATOM 4208 O O . SER A 1 535 ? -20.697 -10.440 1.649 1.00 88.25 535 SER A O 1
ATOM 4210 N N . ASP A 1 536 ? -21.756 -10.723 3.610 1.00 85.19 536 ASP A N 1
ATOM 4211 C CA . ASP A 1 536 ? -22.859 -9.779 3.382 1.00 85.19 536 ASP A CA 1
ATOM 4212 C C . ASP A 1 536 ? -22.474 -8.313 3.675 1.00 85.19 536 ASP A C 1
ATOM 4214 O O . ASP A 1 536 ? -23.273 -7.400 3.479 1.00 85.19 536 ASP A O 1
ATOM 4218 N N . LEU A 1 537 ? -21.248 -8.046 4.144 1.00 81.69 537 LEU A N 1
ATOM 4219 C CA . LEU A 1 537 ? -20.848 -6.720 4.630 1.00 81.69 537 LEU A CA 1
ATOM 4220 C C . LEU A 1 537 ? -20.941 -5.634 3.547 1.00 81.69 537 LEU A C 1
ATOM 4222 O O . LEU A 1 537 ? -21.312 -4.498 3.832 1.00 81.69 537 LEU A O 1
ATOM 4226 N N . SER A 1 538 ? -20.636 -5.991 2.298 1.00 79.94 538 SER A N 1
ATOM 4227 C CA . SER A 1 538 ? -20.719 -5.075 1.150 1.00 79.94 538 SER A CA 1
ATOM 4228 C C . SER A 1 538 ? -22.155 -4.700 0.746 1.00 79.94 538 SER A C 1
ATOM 4230 O O . SER A 1 538 ? -22.344 -3.732 0.008 1.00 79.94 538 SER A O 1
ATOM 4232 N N . GLU A 1 539 ? -23.151 -5.437 1.244 1.00 78.50 539 GLU A N 1
ATOM 4233 C CA . GLU A 1 539 ? -24.580 -5.242 0.964 1.00 78.50 539 GLU A CA 1
ATOM 4234 C C . GLU A 1 539 ? -25.276 -4.414 2.052 1.00 78.50 539 GLU A C 1
ATOM 4236 O O . GLU A 1 539 ? -26.391 -3.945 1.853 1.00 78.50 539 GLU A O 1
ATOM 4241 N N . LYS A 1 540 ? -24.620 -4.184 3.198 1.00 74.38 540 LYS A N 1
ATOM 4242 C CA . LYS A 1 540 ? -25.182 -3.382 4.293 1.00 74.38 540 LYS A CA 1
ATOM 4243 C C . LYS A 1 540 ? -25.146 -1.904 3.926 1.00 74.38 540 LYS A C 1
ATOM 4245 O O . LYS A 1 540 ? -24.082 -1.283 3.856 1.00 74.38 540 LYS A O 1
ATOM 4250 N N . ASP A 1 541 ? -26.319 -1.331 3.686 1.00 67.69 541 ASP A N 1
ATOM 4251 C CA . ASP A 1 541 ? -26.455 -0.001 3.089 1.00 67.69 541 ASP A CA 1
ATOM 4252 C C . ASP A 1 541 ? -25.925 1.150 3.953 1.00 67.69 541 ASP A C 1
ATOM 4254 O O . ASP A 1 541 ? -25.511 2.157 3.380 1.00 67.69 541 ASP A O 1
ATOM 4258 N N . LEU A 1 542 ? -25.867 0.988 5.286 1.00 61.97 542 LEU A N 1
ATOM 4259 C CA . LEU A 1 542 ? -25.497 2.051 6.235 1.00 61.97 542 LEU A CA 1
ATOM 4260 C C . LEU A 1 542 ? -24.157 2.728 5.881 1.00 61.97 542 LEU A C 1
ATOM 4262 O O . LEU A 1 542 ? -24.009 3.925 6.100 1.00 61.97 542 LEU A O 1
ATOM 4266 N N . ILE A 1 543 ? -23.171 1.970 5.373 1.00 69.12 543 ILE A N 1
ATOM 4267 C CA . ILE A 1 543 ? -21.783 2.456 5.199 1.00 69.12 543 ILE A CA 1
ATOM 4268 C C . ILE A 1 543 ? -21.163 2.019 3.859 1.00 69.12 543 ILE A C 1
ATOM 4270 O O . ILE A 1 543 ? -20.251 2.666 3.341 1.00 69.12 543 ILE A O 1
ATOM 4274 N N . SER A 1 544 ? -21.680 0.958 3.233 1.00 73.81 544 SER A N 1
ATOM 4275 C CA . SER A 1 544 ? -21.171 0.460 1.947 1.00 73.81 544 SER A CA 1
ATOM 4276 C C . SER A 1 544 ? -21.279 1.491 0.811 1.00 73.81 544 SER A C 1
ATOM 4278 O O . SER A 1 544 ? -20.421 1.539 -0.074 1.00 73.81 544 SER A O 1
ATOM 4280 N N . HIS A 1 545 ? -22.288 2.365 0.869 1.00 84.94 545 HIS A N 1
ATOM 4281 C CA . HIS A 1 545 ? -22.493 3.451 -0.085 1.00 84.94 545 HIS A CA 1
ATOM 4282 C C . HIS A 1 545 ? -21.369 4.488 -0.061 1.00 84.94 545 HIS A C 1
ATOM 4284 O O . HIS A 1 545 ? -20.899 4.889 -1.125 1.00 84.94 545 HIS A O 1
ATOM 4290 N N . ASP A 1 546 ? -20.903 4.893 1.119 1.00 87.25 546 ASP A N 1
ATOM 4291 C CA . ASP A 1 546 ? -19.880 5.934 1.245 1.00 87.25 546 ASP A CA 1
ATOM 4292 C C . ASP A 1 546 ? -18.528 5.461 0.711 1.00 87.25 546 ASP A C 1
ATOM 4294 O O . ASP A 1 546 ? -17.862 6.199 -0.018 1.00 87.25 546 ASP A O 1
ATOM 4298 N N . TYR A 1 547 ? -18.149 4.207 0.982 1.00 92.50 547 TYR A N 1
ATOM 4299 C CA . TYR A 1 547 ? -16.944 3.615 0.395 1.00 92.50 547 TYR A CA 1
ATOM 4300 C C . TYR A 1 547 ? -17.040 3.528 -1.134 1.00 92.50 547 TYR A C 1
ATOM 4302 O O . TYR A 1 547 ? -16.084 3.875 -1.830 1.00 92.50 547 TYR A O 1
ATOM 4310 N N . LEU A 1 548 ? -18.193 3.109 -1.668 1.00 94.56 548 LEU A N 1
ATOM 4311 C CA . LEU A 1 548 ? -18.401 2.996 -3.111 1.00 94.56 548 LEU A CA 1
ATOM 4312 C C . LEU A 1 548 ? -18.378 4.362 -3.803 1.00 94.56 548 LEU A C 1
ATOM 4314 O O . LEU A 1 548 ? -17.652 4.553 -4.773 1.00 94.56 548 LEU A O 1
ATOM 4318 N N . LEU A 1 549 ? -19.150 5.331 -3.314 1.00 94.19 549 LEU A N 1
ATOM 4319 C CA . LEU A 1 549 ? -19.196 6.672 -3.899 1.00 94.19 549 LEU A CA 1
ATOM 4320 C C . LEU A 1 549 ? -17.855 7.390 -3.722 1.00 94.19 549 LEU A C 1
ATOM 4322 O O . LEU A 1 549 ? -17.375 8.035 -4.651 1.00 94.19 549 LEU A O 1
ATOM 4326 N N . GLY A 1 550 ? -17.207 7.205 -2.570 1.00 93.12 550 GLY A N 1
ATOM 4327 C CA . GLY A 1 550 ? -15.868 7.702 -2.288 1.00 93.12 550 GLY A CA 1
ATOM 4328 C C . GLY A 1 550 ? -14.778 7.086 -3.166 1.00 93.12 550 GLY A C 1
ATOM 4329 O O . GLY A 1 550 ? -13.688 7.652 -3.236 1.00 93.12 550 GLY A O 1
ATOM 4330 N N . TYR A 1 551 ? -15.031 5.970 -3.864 1.00 95.31 551 TYR A N 1
ATOM 4331 C CA . TYR A 1 551 ? -14.112 5.387 -4.846 1.00 95.31 551 TYR A CA 1
ATOM 4332 C C . TYR A 1 551 ? -14.075 6.180 -6.163 1.00 95.31 551 TYR A C 1
ATOM 4334 O O . TYR A 1 551 ? -12.995 6.352 -6.733 1.00 95.31 551 TYR A O 1
ATOM 4342 N N . PHE A 1 552 ? -15.206 6.726 -6.613 1.00 96.12 552 PHE A N 1
ATOM 4343 C CA . PHE A 1 552 ? -15.318 7.413 -7.902 1.00 96.12 552 PHE A CA 1
ATOM 4344 C C . PHE A 1 552 ? -15.026 8.924 -7.810 1.00 96.12 552 PHE A C 1
ATOM 4346 O O . PHE A 1 552 ? -15.111 9.514 -6.731 1.00 96.12 552 PHE A O 1
ATOM 4353 N N . PRO A 1 553 ? -14.679 9.587 -8.932 1.00 95.56 553 PRO A N 1
ATOM 4354 C CA . PRO A 1 553 ? -14.588 11.047 -8.990 1.00 95.56 553 PRO A CA 1
ATOM 4355 C C . PRO A 1 553 ? -15.923 11.717 -8.623 1.00 95.56 553 PRO A C 1
ATOM 4357 O O . PRO A 1 553 ? -16.987 11.271 -9.062 1.00 95.56 553 PRO A O 1
ATOM 4360 N N . LYS A 1 554 ? -15.886 12.834 -7.888 1.00 93.44 554 LYS A N 1
ATOM 4361 C CA . LYS A 1 554 ? -17.059 13.617 -7.465 1.00 93.44 554 LYS A CA 1
ATOM 4362 C C . LYS A 1 554 ? -17.922 14.022 -8.652 1.00 93.44 554 LYS A C 1
ATOM 4364 O O . LYS A 1 554 ? -19.141 13.887 -8.583 1.00 93.44 554 LYS A O 1
ATOM 4369 N N . LYS A 1 555 ? -17.308 14.448 -9.766 1.00 90.44 555 LYS A N 1
ATOM 4370 C CA . LYS A 1 555 ? -18.036 14.769 -11.010 1.00 90.44 555 LYS A CA 1
ATOM 4371 C C . LYS A 1 555 ? -18.918 13.609 -11.479 1.00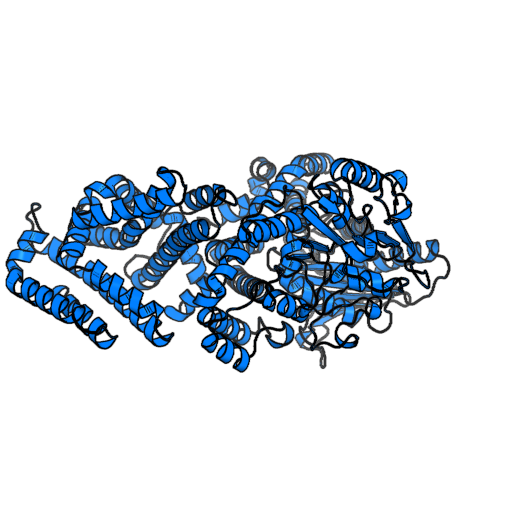 90.44 555 LYS A C 1
ATOM 4373 O O . LYS A 1 555 ? -20.027 13.839 -11.965 1.00 90.44 555 LYS A O 1
ATOM 4378 N N . MET A 1 556 ? -18.429 12.379 -11.331 1.00 93.62 556 MET A N 1
ATOM 4379 C CA . MET A 1 556 ? -19.155 11.174 -11.711 1.00 93.62 556 MET A CA 1
ATOM 4380 C C . MET A 1 556 ? -20.237 10.835 -10.686 1.00 93.62 556 MET A C 1
ATOM 4382 O O . MET A 1 556 ? -21.370 10.573 -11.074 1.00 93.62 556 MET A O 1
ATOM 4386 N N . VAL A 1 557 ? -19.928 10.939 -9.390 1.00 94.50 557 VAL A N 1
ATOM 4387 C CA . VAL A 1 557 ? -20.894 10.739 -8.298 1.00 94.50 557 VAL A CA 1
ATOM 4388 C C . VAL A 1 557 ? -22.100 11.670 -8.430 1.00 94.50 557 VAL A C 1
ATOM 4390 O O . VAL A 1 557 ? -23.226 11.223 -8.259 1.00 94.50 557 VAL A O 1
ATOM 4393 N N . THR A 1 558 ? -21.904 12.942 -8.786 1.00 92.44 558 THR A N 1
ATOM 4394 C CA . THR A 1 558 ? -23.013 13.899 -8.930 1.00 92.44 558 THR A CA 1
ATOM 4395 C C . THR A 1 558 ? -23.956 13.559 -10.087 1.00 92.44 558 THR A C 1
ATOM 4397 O O . THR A 1 558 ? -25.157 13.774 -9.965 1.00 92.44 558 THR A O 1
ATOM 4400 N N . LYS A 1 559 ? -23.439 13.057 -11.217 1.00 91.19 559 LYS A N 1
ATOM 4401 C CA . LYS A 1 559 ? -24.226 12.877 -12.456 1.00 91.19 559 LYS A CA 1
ATOM 4402 C C . LYS A 1 559 ? -24.647 11.438 -12.742 1.00 91.19 559 LYS A C 1
ATOM 4404 O O . LYS A 1 559 ? -25.636 11.224 -13.428 1.00 91.19 559 LYS A O 1
ATOM 4409 N N . PHE A 1 560 ? -23.891 10.466 -12.245 1.00 93.81 560 PHE A N 1
ATOM 4410 C CA . PHE A 1 560 ? -24.023 9.047 -12.579 1.00 93.81 560 PHE A CA 1
ATOM 4411 C C . PHE A 1 560 ? -24.148 8.175 -11.326 1.00 93.81 560 PHE A C 1
ATOM 4413 O O . PHE A 1 560 ? -23.807 6.993 -11.363 1.00 93.81 560 PHE A O 1
ATOM 4420 N N . LYS A 1 561 ? -24.638 8.752 -10.218 1.00 94.44 561 LYS A N 1
ATOM 4421 C CA . LYS A 1 561 ? -24.814 8.064 -8.931 1.00 94.44 561 LYS A CA 1
ATOM 4422 C C . LYS A 1 561 ? -25.491 6.706 -9.101 1.00 94.44 561 LYS A C 1
ATOM 4424 O O . LYS A 1 561 ? -24.941 5.705 -8.666 1.00 94.44 561 LYS A O 1
ATOM 4429 N N . ASP A 1 562 ? -26.624 6.654 -9.795 1.00 92.81 562 ASP A N 1
ATOM 4430 C CA . ASP A 1 562 ? -27.416 5.426 -9.931 1.00 92.81 562 ASP A CA 1
ATOM 4431 C C . ASP A 1 562 ? -26.668 4.308 -10.672 1.00 92.81 562 ASP A C 1
ATOM 4433 O O . ASP A 1 562 ? -26.801 3.136 -10.321 1.00 92.81 562 ASP A O 1
ATOM 4437 N N . PHE A 1 563 ? -25.831 4.660 -11.654 1.00 93.38 563 PHE A N 1
ATOM 4438 C CA . PHE A 1 563 ? -24.977 3.700 -12.361 1.00 93.38 563 PHE A CA 1
ATOM 4439 C C . PHE A 1 563 ? -23.823 3.210 -11.486 1.00 93.38 563 PHE A C 1
ATOM 4441 O O . PHE A 1 563 ? -23.451 2.043 -11.563 1.00 93.38 563 PHE A O 1
ATOM 4448 N N . ILE A 1 564 ? -23.287 4.074 -10.620 1.00 94.94 564 ILE A N 1
ATOM 4449 C CA . ILE A 1 564 ? -22.279 3.692 -9.626 1.00 94.94 564 ILE A CA 1
ATOM 4450 C C . ILE A 1 564 ? -22.880 2.726 -8.599 1.00 94.94 564 ILE A C 1
ATOM 4452 O O . ILE A 1 564 ? -22.268 1.709 -8.285 1.00 94.94 564 ILE A O 1
ATOM 4456 N N . LEU A 1 565 ? -24.091 2.992 -8.102 1.00 92.69 565 LEU A N 1
ATOM 4457 C CA . LEU A 1 565 ? -24.749 2.127 -7.113 1.00 92.69 565 LEU A CA 1
ATOM 4458 C C . LEU A 1 565 ? -25.080 0.730 -7.656 1.00 92.69 565 LEU A C 1
ATOM 4460 O O . LEU A 1 565 ? -25.124 -0.232 -6.888 1.00 92.69 565 LEU A O 1
ATOM 4464 N N . LYS A 1 566 ? -25.274 0.626 -8.974 1.00 91.62 566 LYS A N 1
ATOM 4465 C CA . LYS A 1 566 ? -25.512 -0.622 -9.715 1.00 91.62 566 LYS A CA 1
ATOM 4466 C C . LYS A 1 566 ? -24.250 -1.164 -10.398 1.00 91.62 566 LYS A C 1
ATOM 4468 O O . LYS A 1 566 ? -24.352 -2.019 -11.275 1.00 91.62 566 LYS A O 1
ATOM 4473 N N . HIS A 1 567 ? -23.069 -0.655 -10.045 1.00 93.25 567 HIS A N 1
ATOM 4474 C CA . HIS A 1 567 ? -21.817 -1.078 -10.664 1.00 93.25 567 HIS A CA 1
ATOM 4475 C C . HIS A 1 567 ? -21.611 -2.587 -10.484 1.00 93.25 567 HIS A C 1
ATOM 4477 O O . HIS A 1 567 ? -21.709 -3.094 -9.369 1.00 93.25 567 HIS A O 1
ATOM 4483 N N . GLN A 1 568 ? -21.274 -3.301 -11.561 1.00 90.75 568 GLN A N 1
ATOM 4484 C CA . GLN A 1 568 ? -21.161 -4.768 -11.533 1.00 90.75 568 GLN A CA 1
ATOM 4485 C C . GLN A 1 568 ? -20.103 -5.266 -10.537 1.00 90.75 568 GLN A C 1
ATOM 4487 O O . GLN A 1 568 ? -20.294 -6.294 -9.905 1.00 90.75 568 GLN A O 1
ATOM 4492 N N . LEU A 1 569 ? -19.026 -4.495 -10.346 1.00 93.44 569 LEU A N 1
ATOM 4493 C CA . LEU A 1 569 ? -17.970 -4.777 -9.360 1.00 93.44 569 LEU A CA 1
ATOM 4494 C C . LEU A 1 569 ? -18.153 -4.031 -8.027 1.00 93.44 569 LEU A C 1
ATOM 4496 O O . LEU A 1 569 ? -17.177 -3.753 -7.331 1.00 93.44 569 LEU A O 1
ATOM 4500 N N . ARG A 1 570 ? -19.380 -3.602 -7.690 1.00 93.56 570 ARG A N 1
ATOM 4501 C CA . ARG A 1 570 ? -19.662 -2.846 -6.453 1.00 93.56 570 ARG A CA 1
ATOM 4502 C C . ARG A 1 570 ? -19.091 -3.567 -5.229 1.00 93.56 570 ARG A C 1
ATOM 4504 O O . ARG A 1 570 ? -18.415 -2.938 -4.415 1.00 93.56 570 ARG A O 1
ATOM 4511 N N . ARG A 1 571 ? -19.337 -4.876 -5.120 1.00 93.06 571 ARG A N 1
ATOM 4512 C CA . ARG A 1 571 ? -18.899 -5.719 -3.999 1.00 93.06 571 ARG A CA 1
ATOM 4513 C C . ARG A 1 571 ? -17.381 -5.688 -3.833 1.00 93.06 571 ARG A C 1
ATOM 4515 O O . ARG A 1 571 ? -16.882 -5.477 -2.727 1.00 93.06 571 ARG A O 1
ATOM 4522 N N . GLU A 1 572 ? -16.638 -5.854 -4.918 1.00 94.62 572 GLU A N 1
ATOM 4523 C CA . GLU A 1 572 ? -15.181 -5.921 -4.888 1.00 94.62 572 GLU A CA 1
ATOM 4524 C C . GLU A 1 572 ? -14.536 -4.545 -4.701 1.00 94.62 572 GLU A C 1
ATOM 4526 O O . GLU A 1 572 ? -13.531 -4.444 -3.992 1.00 94.62 572 GLU A O 1
ATOM 4531 N N . ILE A 1 573 ? -15.138 -3.478 -5.242 1.00 96.00 573 ILE A N 1
ATOM 4532 C CA . ILE A 1 573 ? -14.730 -2.091 -4.969 1.00 96.00 573 ILE A CA 1
ATOM 4533 C C . ILE A 1 573 ? -14.856 -1.790 -3.474 1.00 96.00 573 ILE A C 1
ATOM 4535 O O . ILE A 1 573 ? -13.872 -1.402 -2.845 1.00 96.00 573 ILE A O 1
ATOM 4539 N N . ILE A 1 574 ? -16.032 -2.030 -2.883 1.00 95.12 574 ILE A N 1
ATOM 4540 C CA . ILE A 1 574 ? -16.282 -1.777 -1.456 1.00 95.12 574 ILE A CA 1
ATOM 4541 C C . ILE A 1 574 ? -15.312 -2.582 -0.589 1.00 95.12 574 ILE A C 1
ATOM 4543 O O . ILE A 1 574 ? -14.667 -2.024 0.297 1.00 95.12 574 ILE A O 1
ATOM 4547 N N . SER A 1 575 ? -15.154 -3.874 -0.880 1.00 95.19 575 SER A N 1
ATOM 4548 C CA . SER A 1 575 ? -14.256 -4.757 -0.126 1.00 95.19 575 SER A CA 1
ATOM 4549 C C . SER A 1 575 ? -12.805 -4.277 -0.166 1.00 95.19 575 SER A C 1
ATOM 4551 O O . SER A 1 575 ? -12.113 -4.283 0.851 1.00 95.19 575 SER A O 1
ATOM 4553 N N . THR A 1 576 ? -12.350 -3.812 -1.332 1.00 95.81 576 THR A N 1
ATOM 4554 C CA . THR A 1 576 ? -11.003 -3.256 -1.512 1.00 95.81 576 THR A CA 1
ATOM 4555 C C . THR A 1 576 ? -10.833 -1.950 -0.739 1.00 95.81 576 THR A C 1
ATOM 4557 O O . THR A 1 576 ? -9.827 -1.768 -0.055 1.00 95.81 576 THR A O 1
ATOM 4560 N N . CYS A 1 577 ? -11.817 -1.049 -0.804 1.00 95.69 577 CYS A N 1
ATOM 4561 C CA . CYS A 1 577 ? -11.800 0.212 -0.067 1.00 95.69 577 CYS A CA 1
ATOM 4562 C C . CYS A 1 577 ? -11.748 -0.006 1.450 1.00 95.69 577 CYS A C 1
ATOM 4564 O O . CYS A 1 577 ? -10.908 0.602 2.109 1.00 95.69 577 CYS A O 1
ATOM 4566 N N . ILE A 1 578 ? -12.574 -0.907 1.988 1.00 95.12 578 ILE A N 1
ATOM 4567 C CA . ILE A 1 578 ? -12.591 -1.240 3.419 1.00 95.12 578 ILE A CA 1
ATOM 4568 C C . ILE A 1 578 ? -11.259 -1.870 3.846 1.00 95.12 578 ILE A C 1
ATOM 4570 O O . ILE A 1 578 ? -10.678 -1.462 4.850 1.00 95.12 578 ILE A O 1
ATOM 4574 N N . ALA A 1 579 ? -10.741 -2.841 3.085 1.00 96.56 579 ALA A N 1
ATOM 4575 C CA . ALA A 1 579 ? -9.467 -3.484 3.406 1.00 96.56 579 ALA A CA 1
ATOM 4576 C C . ALA A 1 579 ? -8.302 -2.478 3.404 1.00 96.56 579 ALA A C 1
ATOM 4578 O O . ALA A 1 579 ? -7.452 -2.510 4.298 1.00 96.56 579 ALA A O 1
ATOM 4579 N N . ASN A 1 580 ? -8.279 -1.563 2.428 1.00 96.50 580 ASN A N 1
ATOM 4580 C CA . ASN A 1 580 ? -7.312 -0.469 2.380 1.00 96.50 580 ASN A CA 1
ATOM 4581 C C . ASN A 1 580 ? -7.440 0.444 3.599 1.00 96.50 580 ASN A C 1
ATOM 4583 O O . ASN A 1 580 ? -6.431 0.722 4.235 1.00 96.50 580 ASN A O 1
ATOM 4587 N N . ASP A 1 581 ? -8.650 0.878 3.943 1.00 95.62 581 ASP A N 1
ATOM 4588 C CA . ASP A 1 581 ? -8.898 1.772 5.074 1.00 95.62 581 ASP A CA 1
ATOM 4589 C C . ASP A 1 581 ? -8.428 1.158 6.402 1.00 95.62 581 ASP A C 1
ATOM 4591 O O . ASP A 1 581 ? -7.591 1.737 7.098 1.00 95.62 581 ASP A O 1
ATOM 4595 N N . VAL A 1 582 ? -8.833 -0.085 6.686 1.00 96.75 582 VAL A N 1
ATOM 4596 C CA . VAL A 1 582 ? -8.405 -0.827 7.882 1.00 96.75 582 VAL A CA 1
ATOM 4597 C C . VAL A 1 582 ? -6.881 -0.908 7.970 1.00 96.75 582 VAL A C 1
ATOM 4599 O O . VAL A 1 582 ? -6.299 -0.524 8.985 1.00 96.75 582 VAL A O 1
ATOM 4602 N N . VAL A 1 583 ? -6.216 -1.401 6.919 1.00 97.75 583 VAL A N 1
ATOM 4603 C CA . VAL A 1 583 ? -4.759 -1.609 6.942 1.00 97.75 583 VAL A CA 1
ATOM 4604 C C . VAL A 1 583 ? -4.016 -0.277 7.010 1.00 97.75 583 VAL A C 1
ATOM 4606 O O . VAL A 1 583 ? -3.039 -0.163 7.750 1.00 97.75 583 VAL A O 1
ATOM 4609 N N . ASN A 1 584 ? -4.490 0.746 6.300 1.00 96.69 584 ASN A N 1
ATOM 4610 C CA . ASN A 1 584 ? -3.838 2.049 6.256 1.00 96.69 584 ASN A CA 1
ATOM 4611 C C . ASN A 1 584 ? -3.985 2.826 7.576 1.00 96.69 584 ASN A C 1
ATOM 4613 O O . ASN A 1 584 ? -3.068 3.549 7.966 1.00 96.69 584 ASN A O 1
ATOM 4617 N N . ARG A 1 585 ? -5.115 2.685 8.284 1.00 95.94 585 ARG A N 1
ATOM 4618 C CA . ARG A 1 585 ? -5.368 3.384 9.556 1.00 95.94 585 ARG A CA 1
ATOM 4619 C C . ARG A 1 585 ? -4.873 2.616 10.774 1.00 95.94 585 ARG A C 1
ATOM 4621 O O . ARG A 1 585 ? -4.356 3.232 11.706 1.00 95.94 585 ARG A O 1
ATOM 4628 N N . MET A 1 586 ? -5.011 1.292 10.785 1.00 97.06 586 MET A N 1
ATOM 4629 C CA . MET A 1 586 ? -4.752 0.454 11.964 1.00 97.06 586 MET A CA 1
ATOM 4630 C C . MET A 1 586 ? -3.487 -0.407 11.866 1.00 97.06 586 MET A C 1
ATOM 4632 O O . MET A 1 586 ? -3.019 -0.915 12.889 1.00 97.06 586 MET A O 1
ATOM 4636 N N . GLY A 1 587 ? -2.908 -0.546 10.673 1.00 96.31 587 GLY A N 1
ATOM 4637 C CA . GLY A 1 587 ? -1.790 -1.449 10.403 1.00 96.31 587 GLY A CA 1
ATOM 4638 C C . GLY A 1 587 ? -2.238 -2.886 10.116 1.00 96.31 587 GLY A C 1
ATOM 4639 O O . GLY A 1 587 ? -3.393 -3.266 10.318 1.00 96.31 587 GLY A O 1
ATOM 4640 N N . CYS A 1 588 ? -1.304 -3.720 9.652 1.00 96.88 588 CYS A N 1
ATOM 4641 C CA . CYS A 1 588 ? -1.609 -5.081 9.183 1.00 96.88 588 CYS A CA 1
ATOM 4642 C C . CYS A 1 588 ? -1.986 -6.075 10.292 1.00 96.88 588 CYS A C 1
ATOM 4644 O O . CYS A 1 588 ? -2.646 -7.074 10.022 1.00 96.88 588 CYS A O 1
ATOM 4646 N N . ILE A 1 589 ? -1.601 -5.808 11.542 1.00 96.56 589 ILE A N 1
ATOM 4647 C CA . ILE A 1 589 ? -1.806 -6.739 12.662 1.00 96.56 589 ILE A CA 1
ATOM 4648 C C . ILE A 1 589 ? -3.159 -6.582 13.362 1.00 96.56 589 ILE A C 1
ATOM 4650 O O . ILE A 1 589 ? -3.524 -7.433 14.168 1.00 96.56 589 ILE A O 1
ATOM 4654 N N . PHE A 1 590 ? -3.887 -5.486 13.126 1.00 96.75 590 PHE A N 1
ATOM 4655 C CA . PHE A 1 590 ? -5.048 -5.122 13.943 1.00 96.75 590 PHE A CA 1
ATOM 4656 C C . PHE A 1 590 ? -6.158 -6.177 13.904 1.00 96.75 590 PHE A C 1
ATOM 4658 O O . PHE A 1 590 ? -6.570 -6.660 14.959 1.00 96.75 590 PHE A O 1
ATOM 4665 N N . ILE A 1 591 ? -6.589 -6.568 12.702 1.00 96.81 591 ILE A N 1
ATOM 4666 C CA . ILE A 1 591 ? -7.660 -7.553 12.527 1.00 96.81 591 ILE A CA 1
ATOM 4667 C C . ILE A 1 591 ? -7.245 -8.911 13.090 1.00 96.81 591 ILE A C 1
ATOM 4669 O O . ILE A 1 591 ? -7.977 -9.455 13.907 1.00 96.81 591 ILE A O 1
ATOM 4673 N N . ASN A 1 592 ? -6.046 -9.405 12.753 1.00 95.62 592 ASN A N 1
ATOM 4674 C CA . ASN A 1 592 ? -5.559 -10.690 13.267 1.00 95.62 592 ASN A CA 1
ATOM 4675 C C . ASN A 1 592 ? -5.478 -10.707 14.803 1.00 95.62 592 ASN A C 1
ATOM 4677 O O . ASN A 1 592 ? -5.864 -11.679 15.445 1.00 95.62 592 ASN A O 1
ATOM 4681 N N . ASN A 1 593 ? -5.027 -9.610 15.419 1.00 92.25 593 ASN A N 1
ATOM 4682 C CA . ASN A 1 593 ? -5.005 -9.501 16.876 1.00 92.25 593 ASN A CA 1
ATOM 4683 C C . ASN A 1 593 ? -6.416 -9.508 17.474 1.00 92.25 593 ASN A C 1
ATOM 4685 O O . ASN A 1 593 ? -6.620 -10.091 18.538 1.00 92.25 593 ASN A O 1
ATOM 4689 N N . LEU A 1 594 ? -7.384 -8.839 16.843 1.00 91.31 594 LEU A N 1
ATOM 4690 C CA . LEU A 1 594 ? -8.756 -8.826 17.342 1.00 91.31 594 LEU A CA 1
ATOM 4691 C C . LEU A 1 594 ? -9.381 -10.224 17.244 1.00 91.31 594 LEU A C 1
ATOM 4693 O O . LEU A 1 594 ? -9.962 -10.687 18.224 1.00 91.31 594 LEU A O 1
ATOM 4697 N N . THR A 1 595 ? -9.193 -10.922 16.121 1.00 92.50 595 THR A N 1
ATOM 4698 C CA . THR A 1 595 ? -9.707 -12.284 15.915 1.00 92.50 595 THR A CA 1
ATOM 4699 C C . THR A 1 595 ? -9.054 -13.292 16.858 1.00 92.50 595 THR A C 1
ATOM 4701 O O . THR A 1 595 ? -9.762 -14.065 17.494 1.00 92.50 595 THR A O 1
ATOM 4704 N N . GLU A 1 596 ? -7.728 -13.258 17.042 1.00 89.06 596 GLU A N 1
ATOM 4705 C CA . GLU A 1 596 ? -7.035 -14.183 17.956 1.00 89.06 596 GLU A CA 1
ATOM 4706 C C . GLU A 1 596 ? -7.467 -14.015 19.418 1.00 89.06 596 GLU A C 1
ATOM 4708 O O . GLU A 1 596 ? -7.656 -15.005 20.119 1.00 89.06 596 GLU A O 1
ATOM 4713 N N . ASN A 1 597 ? -7.638 -12.775 19.886 1.00 84.75 597 ASN A N 1
ATOM 4714 C CA . ASN A 1 597 ? -7.954 -12.510 21.295 1.00 84.75 597 ASN A CA 1
ATOM 4715 C C . ASN A 1 597 ? -9.438 -12.705 21.642 1.00 84.75 597 ASN A C 1
ATOM 4717 O O . ASN A 1 597 ? -9.796 -12.727 22.819 1.00 84.75 597 ASN A O 1
ATOM 4721 N N . THR A 1 598 ? -10.322 -12.775 20.645 1.00 85.56 598 THR A N 1
ATOM 4722 C CA . THR A 1 598 ? -11.774 -12.824 20.883 1.00 85.56 598 THR A CA 1
ATOM 4723 C C . THR A 1 598 ? -12.473 -14.027 20.261 1.00 85.56 598 THR A C 1
ATOM 4725 O O . THR A 1 598 ? -13.568 -14.366 20.699 1.00 85.56 598 THR A O 1
ATOM 4728 N N . GLY A 1 599 ? -11.853 -14.690 19.283 1.00 88.31 599 GLY A N 1
ATOM 4729 C CA . GLY A 1 599 ? -12.424 -15.833 18.570 1.00 88.31 599 GLY A CA 1
ATOM 4730 C C . GLY A 1 599 ? -13.430 -15.471 17.473 1.00 88.31 599 GLY A C 1
ATOM 4731 O O . GLY A 1 599 ? -13.996 -16.380 16.870 1.00 88.31 599 GLY A O 1
ATOM 4732 N N . ILE A 1 600 ? -13.656 -14.180 17.202 1.00 89.62 600 ILE A N 1
ATOM 4733 C CA . ILE A 1 600 ? -14.547 -13.728 16.121 1.00 89.62 600 ILE A CA 1
ATOM 4734 C C . ILE A 1 600 ? -13.909 -13.924 14.743 1.00 89.62 600 ILE A C 1
ATOM 4736 O O . ILE A 1 600 ? -12.686 -14.040 14.610 1.00 89.62 600 ILE A O 1
ATOM 4740 N N . LYS A 1 601 ? -14.738 -13.907 13.701 1.00 90.88 601 LYS A N 1
ATOM 4741 C CA . LYS A 1 601 ? -14.287 -13.992 12.309 1.00 90.88 601 LYS A CA 1
ATOM 4742 C C . LYS A 1 601 ? -13.759 -12.647 11.796 1.00 90.88 601 LYS A C 1
ATOM 4744 O O . LYS A 1 601 ? -14.066 -11.583 12.336 1.00 90.88 601 LYS A O 1
ATOM 4749 N N . ILE A 1 602 ? -12.990 -12.679 10.706 1.00 92.69 602 ILE A N 1
ATOM 4750 C CA . ILE A 1 602 ? -12.380 -11.483 10.099 1.00 92.69 602 ILE A CA 1
ATOM 4751 C C . ILE A 1 602 ? -13.443 -10.458 9.679 1.00 92.69 602 ILE A C 1
ATOM 4753 O O . ILE A 1 602 ? -13.315 -9.279 10.002 1.00 92.69 602 ILE A O 1
ATOM 4757 N N . GLN A 1 603 ? -14.519 -10.888 9.020 1.00 89.75 603 GLN A N 1
ATOM 4758 C CA . GLN A 1 603 ? -15.610 -10.009 8.593 1.00 89.75 603 GLN A CA 1
ATOM 4759 C C . GLN A 1 603 ? -16.335 -9.341 9.773 1.00 89.75 603 GLN A C 1
ATOM 4761 O O . GLN A 1 603 ? -16.745 -8.187 9.668 1.00 89.75 603 GLN A O 1
ATOM 4766 N N . GLU A 1 604 ? -16.438 -10.021 10.919 1.00 89.25 604 GLU A N 1
ATOM 4767 C CA . GLU A 1 604 ? -17.035 -9.466 12.140 1.00 89.25 604 GLU A CA 1
ATOM 4768 C C . GLU A 1 604 ? -16.116 -8.395 12.741 1.00 89.25 604 GLU A C 1
ATOM 4770 O O . GLU A 1 604 ? -16.570 -7.296 13.057 1.00 89.25 604 GLU A O 1
ATOM 4775 N N . ALA A 1 605 ? -14.810 -8.673 12.814 1.00 92.44 605 ALA A N 1
ATOM 4776 C CA . ALA A 1 605 ? -13.794 -7.715 13.250 1.00 92.44 605 ALA A CA 1
ATOM 4777 C C . ALA A 1 605 ? -13.780 -6.441 12.385 1.00 92.44 605 ALA A C 1
ATOM 4779 O O . ALA A 1 605 ? -13.700 -5.328 12.909 1.00 92.44 605 ALA A O 1
ATOM 4780 N N . VAL A 1 606 ? -13.893 -6.595 11.063 1.00 92.69 606 VAL A N 1
ATOM 4781 C CA . VAL A 1 606 ? -13.993 -5.472 10.121 1.00 92.69 606 VAL A CA 1
ATOM 4782 C C . VAL A 1 606 ? -15.293 -4.694 10.330 1.00 92.69 606 VAL A C 1
ATOM 4784 O O . VAL A 1 606 ? -15.260 -3.466 10.385 1.00 92.69 606 VAL A O 1
ATOM 4787 N N . ASN A 1 607 ? -16.428 -5.378 10.496 1.00 89.12 607 ASN A N 1
ATOM 4788 C CA . ASN A 1 607 ? -17.706 -4.722 10.773 1.00 89.12 607 ASN A CA 1
ATOM 4789 C C . ASN A 1 607 ? -17.646 -3.883 12.060 1.00 89.12 607 ASN A C 1
ATOM 4791 O O . ASN A 1 607 ? -18.097 -2.743 12.080 1.00 89.12 607 ASN A O 1
ATOM 4795 N N . ILE A 1 608 ? -17.022 -4.407 13.117 1.00 89.94 608 ILE A N 1
ATOM 4796 C CA . ILE A 1 608 ? -16.819 -3.669 14.370 1.00 89.94 608 ILE A CA 1
ATOM 4797 C C . ILE A 1 608 ? -15.963 -2.424 14.144 1.00 89.94 608 ILE A C 1
ATOM 4799 O O . ILE A 1 608 ? -16.324 -1.350 14.618 1.00 89.94 608 ILE A O 1
ATOM 4803 N N . TYR A 1 609 ? -14.864 -2.533 13.394 1.00 92.75 609 TYR A N 1
ATOM 4804 C CA . TYR A 1 609 ? -14.052 -1.369 13.036 1.00 92.75 609 TYR A CA 1
ATOM 4805 C C . TYR A 1 609 ? -14.886 -0.295 12.327 1.00 92.75 609 TYR A C 1
ATOM 4807 O O . TYR A 1 609 ? -14.818 0.879 12.688 1.00 92.75 609 TYR A O 1
ATOM 4815 N N . ILE A 1 610 ? -15.700 -0.694 11.352 1.00 89.88 610 ILE A N 1
ATOM 4816 C CA . ILE A 1 610 ? -16.575 0.210 10.604 1.00 89.88 610 ILE A CA 1
ATOM 4817 C C . ILE A 1 610 ? -17.567 0.919 11.546 1.00 89.88 610 ILE A C 1
ATOM 4819 O O . ILE A 1 610 ? -17.671 2.147 11.519 1.00 89.88 610 ILE A O 1
ATOM 4823 N N . VAL A 1 611 ? -18.235 0.168 12.428 1.00 88.06 611 VAL A N 1
ATOM 4824 C CA . VAL A 1 611 ? -19.176 0.712 13.423 1.00 88.06 611 VAL A CA 1
ATOM 4825 C C . VAL A 1 611 ? -18.481 1.703 14.358 1.00 88.06 611 VAL A C 1
ATOM 4827 O O . VAL A 1 611 ? -18.996 2.795 14.583 1.00 88.06 611 VAL A O 1
ATOM 4830 N N . VAL A 1 612 ? -17.282 1.380 14.854 1.00 91.94 612 VAL A N 1
ATOM 4831 C CA . VAL A 1 612 ? -16.507 2.280 15.728 1.00 91.94 612 VAL A CA 1
ATOM 4832 C C . VAL A 1 612 ? -16.144 3.583 15.019 1.00 91.94 612 VAL A C 1
ATOM 4834 O O . VAL A 1 612 ? -16.267 4.649 15.621 1.00 91.94 612 VAL A O 1
ATOM 4837 N N . ASN A 1 613 ? -15.725 3.532 13.750 1.00 91.94 613 ASN A N 1
ATOM 4838 C CA . ASN A 1 613 ? -15.425 4.757 13.004 1.00 91.94 613 ASN A CA 1
ATOM 4839 C C . ASN A 1 613 ? -16.660 5.644 12.835 1.00 91.94 613 ASN A C 1
ATOM 4841 O O . ASN A 1 613 ? -16.535 6.865 12.923 1.00 91.94 613 ASN A O 1
ATOM 4845 N N . HIS A 1 614 ? -17.834 5.045 12.627 1.00 88.38 614 HIS A N 1
ATOM 4846 C CA . HIS A 1 614 ? -19.079 5.787 12.460 1.00 88.38 614 HIS A CA 1
ATOM 4847 C C . HIS A 1 614 ? -19.589 6.392 13.777 1.00 88.38 614 HIS A C 1
ATOM 4849 O O . HIS A 1 614 ? -19.912 7.579 13.816 1.00 88.38 614 HIS A O 1
ATOM 4855 N N . LEU A 1 615 ? -19.618 5.605 14.860 1.00 90.00 615 LEU A N 1
ATOM 4856 C CA . LEU A 1 615 ? -20.112 6.031 16.177 1.00 90.00 615 LEU A CA 1
ATOM 4857 C C . LEU A 1 615 ? -19.364 7.248 16.735 1.00 90.00 615 LEU A C 1
ATOM 4859 O O . LEU A 1 615 ? -19.959 8.071 17.421 1.00 90.00 615 LEU A O 1
ATOM 4863 N N . TYR A 1 616 ? -18.069 7.360 16.438 1.00 93.25 616 TYR A N 1
ATOM 4864 C CA . TYR A 1 616 ? -17.200 8.406 16.980 1.00 93.25 616 TYR A CA 1
ATOM 4865 C C . TYR A 1 616 ? -16.752 9.449 15.941 1.00 93.25 616 TYR A C 1
ATOM 4867 O O . TYR A 1 616 ? -15.852 10.233 16.233 1.00 93.25 616 TYR A O 1
ATOM 4875 N N . ASP A 1 617 ? -17.334 9.447 14.734 1.00 91.62 617 ASP A N 1
ATOM 4876 C CA . ASP A 1 617 ? -16.944 10.322 13.610 1.00 91.62 617 ASP A CA 1
ATOM 4877 C C . ASP A 1 617 ? -15.417 10.376 13.378 1.00 91.62 617 ASP A C 1
ATOM 4879 O O . ASP A 1 617 ? -14.783 11.425 13.207 1.00 91.62 617 ASP A O 1
ATOM 4883 N N . LEU A 1 618 ? -14.782 9.200 13.393 1.00 94.88 618 LEU A N 1
ATOM 4884 C CA . LEU A 1 618 ? -13.324 9.113 13.293 1.00 94.88 618 LEU A CA 1
ATOM 4885 C C . LEU A 1 618 ? -12.816 9.523 11.911 1.00 94.88 618 LEU A C 1
ATOM 4887 O O . LEU A 1 618 ? -11.668 9.941 11.791 1.00 94.88 618 LEU A O 1
ATOM 4891 N N . ASN A 1 619 ? -13.663 9.480 10.881 1.00 92.19 619 ASN A N 1
ATOM 4892 C CA . ASN A 1 619 ? -13.320 9.959 9.543 1.00 92.19 619 ASN A CA 1
ATOM 4893 C C . ASN A 1 619 ? -12.961 11.453 9.549 1.00 92.19 619 ASN A C 1
ATOM 4895 O O . ASN A 1 619 ? -11.940 11.831 8.971 1.00 92.19 619 ASN A O 1
ATOM 4899 N N . SER A 1 620 ? -13.737 12.293 10.247 1.00 93.44 620 SER A N 1
ATOM 4900 C CA . SER A 1 620 ? -13.423 13.722 10.399 1.00 93.44 620 SER A CA 1
ATOM 4901 C C . SER A 1 620 ? -12.107 13.933 11.151 1.00 93.44 620 SER A C 1
ATOM 4903 O O . SER A 1 620 ? -11.276 14.762 10.771 1.00 93.44 620 SER A O 1
ATOM 4905 N N . LEU A 1 621 ? -11.872 13.143 12.204 1.00 95.81 621 LEU A N 1
ATOM 4906 C CA . LEU A 1 621 ? -10.627 13.206 12.965 1.00 95.81 621 LEU A CA 1
ATOM 4907 C C . LEU A 1 621 ? -9.415 12.799 12.114 1.00 95.81 621 LEU A C 1
ATOM 4909 O O . LEU A 1 621 ? -8.398 13.492 12.128 1.00 95.81 621 LEU A O 1
ATOM 4913 N N . TRP A 1 622 ? -9.525 11.714 11.344 1.00 95.75 622 TRP A N 1
ATOM 4914 C CA . TRP A 1 622 ? -8.462 11.253 10.456 1.00 95.75 622 TRP A CA 1
ATOM 4915 C C . TRP A 1 622 ? -8.106 12.287 9.395 1.00 95.75 622 TRP A C 1
ATOM 4917 O O . TRP A 1 622 ? -6.920 12.505 9.170 1.00 95.75 622 TRP A O 1
ATOM 4927 N N . GLN A 1 623 ? -9.091 12.976 8.810 1.00 93.62 623 GLN A N 1
ATOM 4928 C CA . GLN A 1 623 ? -8.841 14.064 7.859 1.00 93.62 623 GLN A CA 1
ATOM 4929 C C . GLN A 1 623 ? -7.987 15.176 8.484 1.00 93.62 623 GLN A C 1
ATOM 4931 O O . GLN A 1 623 ? -6.967 15.558 7.913 1.00 93.62 623 GLN A O 1
ATOM 4936 N N . LYS A 1 624 ? -8.323 15.626 9.702 1.00 95.62 624 LYS A N 1
ATOM 4937 C CA . LYS A 1 624 ? -7.524 16.636 10.423 1.00 95.62 624 LYS A CA 1
ATOM 4938 C C . LYS A 1 624 ? -6.115 16.146 10.764 1.00 95.62 624 LYS A C 1
ATOM 4940 O O . LYS A 1 624 ? -5.166 16.922 10.735 1.00 95.62 624 LYS A O 1
ATOM 4945 N N . ILE A 1 625 ? -5.960 14.864 11.095 1.00 95.75 625 ILE A N 1
ATOM 4946 C CA . ILE A 1 625 ? -4.643 14.264 11.349 1.00 95.75 625 ILE A CA 1
ATOM 4947 C C . ILE A 1 625 ? -3.838 14.167 10.046 1.00 95.75 625 ILE A C 1
ATOM 4949 O O . ILE A 1 625 ? -2.636 14.415 10.048 1.00 95.75 625 ILE A O 1
ATOM 4953 N N . ASP A 1 626 ? -4.468 13.838 8.919 1.00 93.69 626 ASP A N 1
ATOM 4954 C CA . ASP A 1 626 ? -3.813 13.764 7.610 1.00 93.69 626 ASP A CA 1
ATOM 4955 C C . ASP A 1 626 ? -3.283 15.128 7.139 1.00 93.69 626 ASP A C 1
ATOM 4957 O O . ASP A 1 626 ? -2.271 15.178 6.444 1.00 93.69 626 ASP A O 1
ATOM 4961 N N . GLU A 1 627 ? -3.878 16.240 7.578 1.00 93.62 627 GLU A N 1
ATOM 4962 C CA . GLU A 1 627 ? -3.373 17.591 7.299 1.00 93.62 627 GLU A CA 1
ATOM 4963 C C . GLU A 1 627 ? -2.016 17.898 7.955 1.00 93.62 627 GLU A C 1
ATOM 4965 O O . GLU A 1 627 ? -1.348 18.842 7.525 1.00 93.62 627 GLU A O 1
ATOM 4970 N N . LEU A 1 628 ? -1.599 17.132 8.972 1.00 94.00 628 LEU A N 1
ATOM 4971 C CA . LEU A 1 628 ? -0.304 17.278 9.658 1.00 94.00 628 LEU A CA 1
ATOM 4972 C C . LEU A 1 628 ? 0.850 16.557 8.944 1.00 94.00 628 LEU A C 1
ATOM 4974 O O . LEU A 1 628 ? 2.007 16.689 9.344 1.00 94.00 628 LEU A O 1
ATOM 4978 N N . ASP A 1 629 ? 0.537 15.764 7.922 1.00 91.38 629 ASP A N 1
ATOM 4979 C CA . ASP A 1 629 ? 1.486 14.970 7.147 1.00 91.38 629 ASP A CA 1
ATOM 4980 C C . ASP A 1 629 ? 2.654 15.828 6.625 1.00 91.38 629 ASP A C 1
ATOM 4982 O O . ASP A 1 629 ? 2.441 16.822 5.930 1.00 91.38 629 ASP A O 1
ATOM 4986 N N . GLY A 1 630 ? 3.884 15.469 7.014 1.00 89.19 630 GLY A N 1
ATOM 4987 C CA . GLY A 1 630 ? 5.104 16.198 6.651 1.00 89.19 630 GLY A CA 1
ATOM 4988 C C . GLY A 1 630 ? 5.281 17.571 7.318 1.00 89.19 630 GLY A C 1
ATOM 4989 O O . GLY A 1 630 ? 6.299 18.214 7.087 1.00 89.19 630 GLY A O 1
ATOM 4990 N N . LYS A 1 631 ? 4.329 18.033 8.144 1.00 91.88 631 LYS A N 1
ATOM 4991 C CA . LYS A 1 631 ? 4.382 19.350 8.815 1.00 91.88 631 LYS A CA 1
ATOM 4992 C C . LYS A 1 631 ? 4.937 19.303 10.237 1.00 91.88 631 LYS A C 1
ATOM 4994 O O . LYS A 1 631 ? 5.408 20.318 10.738 1.00 91.88 631 LYS A O 1
ATOM 4999 N N . ILE A 1 632 ? 4.853 18.149 10.892 1.00 94.44 632 ILE A N 1
ATOM 5000 C CA . ILE A 1 632 ? 5.394 17.906 12.238 1.00 94.44 632 ILE A CA 1
ATOM 5001 C C . ILE A 1 632 ? 6.397 16.754 12.197 1.00 94.44 632 ILE A C 1
ATOM 5003 O O . ILE A 1 632 ? 6.431 16.004 11.226 1.00 94.44 632 ILE A O 1
ATOM 5007 N N . ASP A 1 633 ? 7.195 16.580 13.250 1.00 94.31 633 ASP A N 1
ATOM 5008 C CA . ASP A 1 633 ? 8.092 15.426 13.378 1.00 94.31 633 ASP A CA 1
ATOM 5009 C C . ASP A 1 633 ? 7.319 14.094 13.284 1.00 94.31 633 ASP A C 1
ATOM 5011 O O . ASP A 1 633 ? 6.211 13.947 13.813 1.00 94.31 633 ASP A O 1
ATOM 5015 N N . VAL A 1 634 ? 7.911 13.102 12.612 1.00 95.94 634 VAL A N 1
ATOM 5016 C CA . VAL A 1 634 ? 7.251 11.817 12.338 1.00 95.94 634 VAL A CA 1
ATOM 5017 C C . VAL A 1 634 ? 6.911 11.037 13.615 1.00 95.94 634 VAL A C 1
ATOM 5019 O O . VAL A 1 634 ? 5.892 10.346 13.658 1.00 95.94 634 VAL A O 1
ATOM 5022 N N . ASN A 1 635 ? 7.707 11.161 14.684 1.00 94.94 635 ASN A N 1
ATOM 5023 C CA . ASN A 1 635 ? 7.424 10.488 15.954 1.00 94.94 635 ASN A CA 1
ATOM 5024 C C . ASN A 1 635 ? 6.272 11.172 16.694 1.00 94.94 635 ASN A C 1
ATOM 5026 O O . ASN A 1 635 ? 5.428 10.489 17.276 1.00 94.94 635 ASN A O 1
ATOM 5030 N N . SER A 1 636 ? 6.191 12.502 16.606 1.00 95.75 636 SER A N 1
ATOM 5031 C CA . SER A 1 636 ? 5.046 13.275 17.109 1.00 95.75 636 SER A CA 1
ATOM 5032 C C . SER A 1 636 ? 3.755 12.882 16.381 1.00 95.75 636 SER A C 1
ATOM 5034 O O . SER A 1 636 ? 2.737 12.597 17.015 1.00 95.75 636 SER A O 1
ATOM 5036 N N . TYR A 1 637 ? 3.812 12.754 15.050 1.00 96.75 637 TYR A N 1
ATOM 5037 C CA . TYR A 1 637 ? 2.696 12.244 14.248 1.00 96.75 637 TYR A CA 1
ATOM 5038 C C . TYR A 1 637 ? 2.293 10.827 14.672 1.00 96.75 637 TYR A C 1
ATOM 5040 O O . TYR A 1 637 ? 1.118 10.546 14.920 1.00 96.75 637 TYR A O 1
ATOM 5048 N N . LEU A 1 638 ? 3.273 9.930 14.809 1.00 96.38 638 LEU A N 1
ATOM 5049 C CA . LEU A 1 638 ? 3.046 8.557 15.242 1.00 96.38 638 LEU A CA 1
ATOM 5050 C C . LEU A 1 638 ? 2.397 8.496 16.631 1.00 96.38 638 LEU A C 1
ATOM 5052 O O . LEU A 1 638 ? 1.513 7.670 16.850 1.00 96.38 638 LEU A O 1
ATOM 5056 N N . GLN A 1 639 ? 2.789 9.362 17.566 1.00 95.12 639 GLN A N 1
ATOM 5057 C CA . GLN A 1 639 ? 2.181 9.428 18.894 1.00 95.12 639 GLN A CA 1
ATOM 5058 C C . GLN A 1 639 ? 0.681 9.747 18.819 1.00 95.12 639 GLN A C 1
ATOM 5060 O O . GLN A 1 639 ? -0.117 9.077 19.482 1.00 95.12 639 GLN A O 1
ATOM 5065 N N . ILE A 1 640 ? 0.286 10.702 17.973 1.00 96.44 640 ILE A N 1
ATOM 5066 C CA . ILE A 1 640 ? -1.122 11.061 17.748 1.00 96.44 640 ILE A CA 1
ATOM 5067 C C . ILE A 1 640 ? -1.882 9.873 17.147 1.00 96.44 640 ILE A C 1
ATOM 5069 O O . ILE A 1 640 ? -2.906 9.454 17.691 1.00 96.44 640 ILE A O 1
ATOM 5073 N N . VAL A 1 641 ? -1.345 9.264 16.084 1.00 96.88 641 VAL A N 1
ATOM 5074 C CA . VAL A 1 641 ? -1.948 8.082 15.443 1.00 96.88 641 VAL A CA 1
ATOM 5075 C C . VAL A 1 641 ? -2.108 6.933 16.439 1.00 96.88 641 VAL A C 1
ATOM 5077 O O . VAL A 1 641 ? -3.161 6.298 16.484 1.00 96.88 641 VAL A O 1
ATOM 5080 N N . ARG A 1 642 ? -1.107 6.680 17.294 1.00 94.94 642 ARG A N 1
ATOM 5081 C CA . ARG A 1 642 ? -1.173 5.632 18.324 1.00 94.94 642 ARG A CA 1
ATOM 5082 C C . ARG A 1 642 ? -2.290 5.879 19.331 1.00 94.94 642 ARG A C 1
ATOM 5084 O O . ARG A 1 642 ? -2.873 4.903 19.798 1.00 94.94 642 ARG A O 1
ATOM 5091 N N . ASN A 1 643 ? -2.590 7.128 19.684 1.00 94.75 643 ASN A N 1
ATOM 5092 C CA . ASN A 1 643 ? -3.700 7.429 20.592 1.00 94.75 643 ASN A CA 1
ATOM 5093 C C . ASN A 1 643 ? -5.042 7.038 19.963 1.00 94.75 643 ASN A C 1
ATOM 5095 O O . ASN A 1 643 ? -5.831 6.345 20.607 1.00 94.75 643 ASN A O 1
ATOM 5099 N N . VAL A 1 644 ? -5.246 7.367 18.684 1.00 97.44 644 VAL A N 1
ATOM 5100 C CA . VAL A 1 644 ? -6.457 6.978 17.944 1.00 97.44 644 VAL A CA 1
ATOM 5101 C C . VAL A 1 644 ? -6.529 5.458 17.745 1.00 97.44 644 VAL A C 1
ATOM 5103 O O . VAL A 1 644 ? -7.556 4.848 18.027 1.00 97.44 644 VAL A O 1
ATOM 5106 N N . GLN A 1 645 ? -5.429 4.801 17.361 1.00 96.50 645 GLN A N 1
ATOM 5107 C CA . GLN A 1 645 ? -5.384 3.339 17.207 1.00 96.50 645 GLN A CA 1
ATOM 5108 C C . GLN A 1 645 ? -5.672 2.602 18.527 1.00 96.50 645 GLN A C 1
ATOM 5110 O O . GLN A 1 645 ? -6.405 1.612 18.546 1.00 96.50 645 GLN A O 1
ATOM 5115 N N . LYS A 1 646 ? -5.120 3.078 19.653 1.00 92.88 646 LYS A N 1
ATOM 5116 C CA . LYS A 1 646 ? -5.401 2.517 20.987 1.00 92.88 646 LYS A CA 1
ATOM 5117 C C . LYS A 1 646 ? -6.869 2.684 21.362 1.00 92.88 646 LYS A C 1
ATOM 5119 O O . LYS A 1 646 ? -7.448 1.754 21.923 1.00 92.88 646 LYS A O 1
ATOM 5124 N N . PHE A 1 647 ? -7.448 3.844 21.062 1.00 96.00 647 PHE A N 1
ATOM 5125 C CA . PHE A 1 647 ? -8.867 4.108 21.259 1.00 96.00 647 PHE A CA 1
ATOM 5126 C C . PHE A 1 647 ? -9.726 3.120 20.458 1.00 96.00 647 PHE A C 1
ATOM 5128 O O . PHE A 1 647 ? -10.495 2.370 21.059 1.00 96.00 647 PHE A O 1
ATOM 5135 N N . ILE A 1 648 ? -9.511 3.027 19.140 1.00 96.94 648 ILE A N 1
ATOM 5136 C CA . ILE A 1 648 ? -10.254 2.113 18.259 1.00 96.94 648 ILE A CA 1
ATOM 5137 C C . ILE A 1 648 ? -10.129 0.674 18.752 1.00 96.94 648 ILE A C 1
ATOM 5139 O O . ILE A 1 648 ? -11.138 -0.010 18.900 1.00 96.94 648 ILE A O 1
ATOM 5143 N N . GLY A 1 649 ? -8.913 0.211 19.061 1.00 93.12 649 GLY A N 1
ATOM 5144 C CA . GLY A 1 649 ? -8.700 -1.154 19.540 1.00 93.12 649 GLY A CA 1
ATOM 5145 C C . GLY A 1 649 ? -9.401 -1.445 20.865 1.00 93.12 649 GLY A C 1
ATOM 5146 O O . GLY A 1 649 ? -9.960 -2.526 21.038 1.00 93.12 649 GLY A O 1
ATOM 5147 N N . ARG A 1 650 ? -9.430 -0.475 21.784 1.00 89.88 650 ARG A N 1
ATOM 5148 C CA . ARG A 1 650 ? -10.120 -0.609 23.070 1.00 89.88 650 ARG A CA 1
ATOM 5149 C C . ARG A 1 650 ? -11.637 -0.685 22.902 1.00 89.88 650 ARG A C 1
ATOM 5151 O O . ARG A 1 650 ? -12.253 -1.570 23.487 1.00 89.88 650 ARG A O 1
ATOM 5158 N N . VAL A 1 651 ? -12.222 0.230 22.132 1.00 92.62 651 VAL A N 1
ATOM 5159 C CA . VAL A 1 651 ? -13.673 0.262 21.892 1.00 92.62 651 VAL A CA 1
ATOM 5160 C C . VAL A 1 651 ? -14.110 -0.968 21.098 1.00 92.62 651 VAL A C 1
ATOM 5162 O O . VAL A 1 651 ? -15.106 -1.592 21.446 1.00 92.62 651 VAL A O 1
ATOM 5165 N N . SER A 1 652 ? -13.322 -1.381 20.100 1.00 92.31 652 SER A N 1
ATOM 5166 C CA . SER A 1 652 ? -13.586 -2.601 19.327 1.00 92.31 652 SER A CA 1
ATOM 5167 C C . SER A 1 652 ? -13.617 -3.834 20.228 1.00 92.31 652 SER A C 1
ATOM 5169 O O . SER A 1 652 ? -14.551 -4.624 20.156 1.00 92.31 652 SER A O 1
ATOM 5171 N N . PHE A 1 653 ? -12.634 -3.985 21.122 1.00 88.44 653 PHE A N 1
ATOM 5172 C CA . PHE A 1 653 ? -12.607 -5.103 22.066 1.00 88.44 653 PHE A CA 1
ATOM 5173 C C . PHE A 1 653 ? -13.807 -5.079 23.023 1.00 88.44 653 PHE A C 1
ATOM 5175 O O . PHE A 1 653 ? -14.431 -6.115 23.249 1.00 88.44 653 PHE A O 1
ATOM 5182 N N . TRP A 1 654 ? -14.165 -3.897 23.540 1.00 87.25 654 TRP A N 1
ATOM 5183 C CA . TRP A 1 654 ? -15.338 -3.736 24.400 1.00 87.25 654 TRP A CA 1
ATOM 5184 C C . TRP A 1 654 ? -16.625 -4.147 23.677 1.00 87.25 654 TRP A C 1
ATOM 5186 O O . TRP A 1 654 ? -17.411 -4.907 24.243 1.00 87.25 654 TRP A O 1
ATOM 5196 N N . LEU A 1 655 ? -16.810 -3.715 22.422 1.00 86.31 655 LEU A N 1
ATOM 5197 C CA . LEU A 1 655 ? -17.967 -4.083 21.605 1.00 86.31 655 LEU A CA 1
ATOM 5198 C C . LEU A 1 655 ? -18.057 -5.598 21.434 1.00 86.31 655 LEU A C 1
ATOM 5200 O O . LEU A 1 655 ? -19.106 -6.163 21.702 1.00 86.31 655 LEU A O 1
ATOM 5204 N N . VAL A 1 656 ? -16.959 -6.278 21.090 1.00 85.56 656 VAL A N 1
ATOM 5205 C CA . VAL A 1 656 ? -16.954 -7.747 20.948 1.00 85.56 656 VAL A CA 1
ATOM 5206 C C . VAL A 1 656 ? -17.445 -8.451 22.210 1.00 85.56 656 VAL A C 1
ATOM 5208 O O . VAL A 1 656 ? -18.275 -9.354 22.139 1.00 85.56 656 VAL A O 1
ATOM 5211 N N . LYS A 1 657 ? -16.944 -8.039 23.377 1.00 82.62 657 LYS A N 1
ATOM 5212 C CA . LYS A 1 657 ? -17.256 -8.690 24.656 1.00 82.62 657 LYS A CA 1
ATOM 5213 C C . LYS A 1 657 ? -18.652 -8.362 25.181 1.00 82.62 657 LYS A C 1
ATOM 5215 O O . LYS A 1 657 ? -19.227 -9.161 25.916 1.00 82.62 657 LYS A O 1
ATOM 5220 N N . ASN A 1 658 ? -19.196 -7.203 24.815 1.00 79.00 658 ASN A N 1
ATOM 5221 C CA . ASN A 1 658 ? -20.460 -6.691 25.346 1.00 79.00 658 ASN A CA 1
ATOM 5222 C C . ASN A 1 658 ? -21.578 -6.639 24.295 1.00 79.00 658 ASN A C 1
ATOM 5224 O O . ASN A 1 658 ? -22.682 -6.217 24.617 1.00 79.00 658 ASN A O 1
ATOM 5228 N N . LEU A 1 659 ? -21.337 -7.137 23.080 1.00 68.94 659 LEU A N 1
ATOM 5229 C CA . LEU A 1 659 ? -22.314 -7.201 21.989 1.00 68.94 659 LEU A CA 1
ATOM 5230 C C . LEU A 1 659 ? -23.582 -7.973 22.361 1.00 68.94 659 LEU A C 1
ATOM 5232 O O . LEU A 1 659 ? -24.623 -7.660 21.823 1.00 68.94 659 LEU A O 1
ATOM 5236 N N . GLY A 1 660 ? -23.527 -8.939 23.287 1.00 59.44 660 GLY A N 1
ATOM 5237 C CA . GLY A 1 660 ? -24.728 -9.619 23.801 1.00 59.44 660 GLY A CA 1
ATOM 5238 C C . GLY A 1 660 ? -25.517 -8.825 24.854 1.00 59.44 660 GLY A C 1
ATOM 5239 O O . GLY A 1 660 ? -26.623 -9.224 25.206 1.00 59.44 660 GLY A O 1
ATOM 5240 N N . LYS A 1 661 ? -24.949 -7.734 25.391 1.00 53.31 661 LYS A N 1
ATOM 5241 C CA . LYS A 1 661 ? -25.636 -6.782 26.286 1.00 53.31 661 LYS A CA 1
ATOM 5242 C C . LYS A 1 661 ? -26.337 -5.668 25.508 1.00 53.31 661 LYS A C 1
ATOM 5244 O O . LYS A 1 661 ? -27.240 -5.038 26.045 1.00 53.31 661 LYS A O 1
ATOM 5249 N N . LEU A 1 662 ? -25.895 -5.424 24.279 1.00 50.62 662 LEU A N 1
ATOM 5250 C CA . LEU A 1 662 ? -26.576 -4.579 23.314 1.00 50.62 662 LEU A CA 1
ATOM 5251 C C . LEU A 1 662 ? -27.514 -5.506 22.533 1.00 50.62 662 LEU A C 1
ATOM 5253 O O . LEU A 1 662 ? -27.091 -6.563 22.071 1.00 50.62 662 LEU A O 1
ATOM 5257 N N . SER A 1 663 ? -28.795 -5.175 22.387 1.00 43.12 663 SER A N 1
ATOM 5258 C CA . SER A 1 663 ? -29.558 -5.754 21.275 1.00 43.12 663 SER A CA 1
ATOM 5259 C C . SER A 1 663 ? -28.749 -5.507 19.996 1.00 43.12 663 SER A C 1
ATOM 5261 O O . SER A 1 663 ? -28.067 -4.486 19.912 1.00 43.12 663 SER A O 1
ATOM 5263 N N . PHE A 1 664 ? -28.706 -6.475 19.072 1.00 45.44 664 PHE A N 1
ATOM 5264 C CA . PHE A 1 664 ? -27.964 -6.360 17.809 1.00 45.44 664 PHE A CA 1
ATOM 5265 C C . PHE A 1 664 ? -28.016 -4.926 17.282 1.00 45.44 664 PHE A C 1
ATOM 5267 O O . PHE A 1 664 ? -29.104 -4.376 17.208 1.00 45.44 664 PHE A O 1
ATOM 5274 N N . ILE A 1 665 ? -26.860 -4.335 16.963 1.00 53.41 665 ILE A N 1
ATOM 5275 C CA . ILE A 1 665 ? -26.781 -2.931 16.545 1.00 53.41 665 ILE A CA 1
ATOM 5276 C C . ILE A 1 665 ? -27.518 -2.786 15.204 1.00 53.41 665 ILE A C 1
ATOM 5278 O O . ILE A 1 665 ? -26.932 -2.979 14.136 1.00 53.41 665 ILE A O 1
ATOM 5282 N N . GLU A 1 666 ? -28.816 -2.506 15.267 1.00 56.81 666 GLU A N 1
ATOM 5283 C CA . GLU A 1 666 ? -29.620 -2.054 14.140 1.00 56.81 666 GLU A CA 1
ATOM 5284 C C . GLU A 1 666 ? -29.255 -0.592 13.825 1.00 56.81 666 GLU A C 1
ATOM 5286 O O . GLU A 1 666 ? -28.618 0.099 14.624 1.00 56.81 666 GLU A O 1
ATOM 5291 N N . LEU A 1 667 ? -29.619 -0.100 12.634 1.00 55.94 667 LEU A N 1
ATOM 5292 C CA . LEU A 1 667 ? -29.293 1.272 12.211 1.00 55.94 667 LEU A CA 1
ATOM 5293 C C . LEU A 1 667 ? -29.796 2.342 13.201 1.00 55.94 667 LEU A C 1
ATOM 5295 O O . LEU A 1 667 ? -29.121 3.354 13.411 1.00 55.94 667 LEU A O 1
ATOM 5299 N N . ASP A 1 668 ? -30.954 2.110 13.817 1.00 58.72 668 ASP A N 1
ATOM 5300 C CA . ASP A 1 668 ? -31.571 3.051 14.754 1.00 58.72 668 ASP A CA 1
ATOM 5301 C C . ASP A 1 668 ? -30.775 3.152 16.070 1.00 58.72 668 ASP A C 1
ATOM 5303 O O . ASP A 1 668 ? -30.619 4.246 16.622 1.00 58.72 668 ASP A O 1
ATOM 5307 N N . ASP A 1 669 ? -30.157 2.051 16.515 1.00 67.88 669 ASP A N 1
ATOM 5308 C CA . ASP A 1 669 ? -29.294 2.027 17.704 1.00 67.88 669 ASP A CA 1
ATOM 5309 C C . ASP A 1 669 ? -27.980 2.792 17.476 1.00 67.88 669 ASP A C 1
ATOM 5311 O O . ASP A 1 669 ? -27.472 3.456 18.384 1.00 67.88 669 ASP A O 1
ATOM 5315 N N . VAL A 1 670 ? -27.441 2.776 16.249 1.00 74.81 670 VAL A N 1
ATOM 5316 C CA . VAL A 1 670 ? -26.220 3.527 15.896 1.00 74.81 670 VAL A CA 1
ATOM 5317 C C . VAL A 1 670 ? -26.427 5.031 16.062 1.00 74.81 670 VAL A C 1
ATOM 5319 O O . VAL A 1 670 ? -25.564 5.703 16.630 1.00 74.81 670 VAL A O 1
ATOM 5322 N N . THR A 1 671 ? -27.559 5.560 15.589 1.00 80.81 671 THR A N 1
ATOM 5323 C CA . THR A 1 671 ? -27.867 6.999 15.682 1.00 80.81 671 THR A CA 1
ATOM 5324 C C . THR A 1 671 ? -28.005 7.424 17.140 1.00 80.81 671 THR A C 1
ATOM 5326 O O . THR A 1 671 ? -27.350 8.369 17.575 1.00 80.81 671 THR A O 1
ATOM 5329 N N . LYS A 1 672 ? -28.760 6.654 17.933 1.00 82.69 672 LYS A N 1
ATOM 5330 C CA . LYS A 1 672 ? -28.942 6.913 19.365 1.00 82.69 672 LYS A CA 1
ATOM 5331 C C . LYS A 1 672 ? -27.614 6.915 20.127 1.00 82.69 672 LYS A C 1
ATOM 5333 O O . LYS A 1 672 ? -27.364 7.809 20.936 1.00 82.69 672 LYS A O 1
ATOM 5338 N N . PHE A 1 673 ? -26.749 5.930 19.880 1.00 87.44 673 PHE A N 1
ATOM 5339 C CA . PHE A 1 673 ? -25.437 5.874 20.527 1.00 87.44 673 PHE A CA 1
ATOM 5340 C C . PHE A 1 673 ? -24.528 7.014 20.089 1.00 87.44 673 PHE A C 1
ATOM 5342 O O . PHE A 1 673 ? -23.812 7.561 20.926 1.00 87.44 673 PHE A O 1
ATOM 5349 N N . LYS A 1 674 ? -24.573 7.406 18.816 1.00 89.88 674 LYS A N 1
ATOM 5350 C CA . LYS A 1 674 ? -23.811 8.546 18.307 1.00 89.88 674 LYS A CA 1
ATOM 5351 C C . LYS A 1 674 ? -24.217 9.852 18.995 1.00 89.88 674 LYS A C 1
ATOM 5353 O O . LYS A 1 674 ? -23.341 10.543 19.510 1.00 89.88 674 LYS A O 1
ATOM 5358 N N . ASP A 1 675 ? -25.513 10.141 19.091 1.00 90.88 675 ASP A N 1
ATOM 5359 C CA . ASP A 1 675 ? -26.024 11.350 19.757 1.00 90.88 675 ASP A CA 1
ATOM 5360 C C . ASP A 1 675 ? -25.639 11.381 21.244 1.00 90.88 675 ASP A C 1
ATOM 5362 O O . ASP A 1 675 ? -25.257 12.416 21.798 1.00 90.88 675 ASP A O 1
ATOM 5366 N N . ALA A 1 676 ? -25.685 10.220 21.900 1.00 92.25 676 ALA A N 1
ATOM 5367 C CA . ALA A 1 676 ? -25.277 10.062 23.287 1.00 92.25 676 ALA A CA 1
ATOM 5368 C C . ALA A 1 676 ? -23.759 10.284 23.476 1.00 92.25 676 ALA A C 1
ATOM 5370 O O . ALA A 1 676 ? -23.342 11.005 24.386 1.00 92.25 676 ALA A O 1
ATOM 5371 N N . ILE A 1 677 ? -22.926 9.721 22.592 1.00 94.69 677 ILE A N 1
ATOM 5372 C CA . ILE A 1 677 ? -21.472 9.949 22.565 1.00 94.69 677 ILE A CA 1
ATOM 5373 C C . ILE A 1 677 ? -21.164 11.434 22.347 1.00 94.69 677 ILE A C 1
ATOM 5375 O O . ILE A 1 677 ? -20.308 11.982 23.044 1.00 94.69 677 ILE A O 1
ATOM 5379 N N . GLU A 1 678 ? -21.855 12.093 21.415 1.00 94.00 678 GLU A N 1
ATOM 5380 C CA . GLU A 1 678 ? -21.671 13.517 21.132 1.00 94.00 678 GLU A CA 1
ATOM 5381 C C . GLU A 1 678 ? -22.074 14.382 22.332 1.00 94.00 678 GLU A C 1
ATOM 5383 O O . GLU A 1 678 ? -21.302 15.247 22.753 1.00 94.00 678 GLU A O 1
ATOM 5388 N N . THR A 1 679 ? -23.221 14.088 22.949 1.00 94.75 679 THR A N 1
ATOM 5389 C CA . THR A 1 679 ? -23.691 14.765 24.167 1.00 94.75 679 THR A CA 1
ATOM 5390 C C . THR A 1 679 ? -22.659 14.654 25.289 1.00 94.75 679 THR A C 1
ATOM 5392 O O . THR A 1 679 ? -22.320 15.653 25.925 1.00 94.75 679 THR A O 1
ATOM 5395 N N . LEU A 1 680 ? -22.108 13.458 25.515 1.00 93.75 680 LEU A N 1
ATOM 5396 C CA . LEU A 1 680 ? -21.053 13.253 26.505 1.00 93.75 680 LEU A CA 1
ATOM 5397 C C . LEU A 1 680 ? -19.773 14.021 26.130 1.00 93.75 680 LEU A C 1
ATOM 5399 O O . LEU A 1 680 ? -19.181 14.674 26.985 1.00 93.75 680 LEU A O 1
ATOM 5403 N N . GLY A 1 681 ? -19.370 13.990 24.855 1.00 92.50 681 GLY A N 1
ATOM 5404 C CA . GLY A 1 681 ? -18.186 14.673 24.322 1.00 92.50 681 GLY A CA 1
ATOM 5405 C C . GLY A 1 681 ? -18.220 16.199 24.467 1.00 92.50 681 GLY A C 1
ATOM 5406 O O . GLY A 1 681 ? -17.195 16.821 24.759 1.00 92.50 681 GLY A O 1
ATOM 5407 N N . GLN A 1 682 ? -19.395 16.808 24.301 1.00 93.50 682 GLN A N 1
ATOM 5408 C CA . GLN A 1 682 ? -19.593 18.251 24.466 1.00 93.50 682 GLN A CA 1
ATOM 5409 C C . GLN A 1 682 ? -19.545 18.693 25.940 1.00 93.50 682 GLN A C 1
ATOM 5411 O O . GLN A 1 682 ? -19.182 19.835 26.209 1.00 93.50 682 GLN A O 1
ATOM 5416 N N . ASN A 1 683 ? -19.834 17.786 26.881 1.00 94.31 683 ASN A N 1
ATOM 5417 C CA . ASN A 1 683 ? -19.962 18.076 28.315 1.00 94.31 683 ASN A CA 1
ATOM 5418 C C . ASN A 1 683 ? -18.909 17.349 29.179 1.00 94.31 683 ASN A C 1
ATOM 5420 O O . ASN A 1 683 ? -19.107 17.161 30.378 1.00 94.31 683 ASN A O 1
ATOM 5424 N N . LEU A 1 684 ? -17.776 16.921 28.599 1.00 91.00 684 LEU A N 1
ATOM 5425 C CA . LEU A 1 684 ? -16.766 16.125 29.316 1.00 91.00 684 LEU A CA 1
ATOM 5426 C C . LEU A 1 684 ? -16.247 16.811 30.585 1.00 91.00 684 LEU A C 1
ATOM 5428 O O . LEU A 1 684 ? -16.080 16.155 31.609 1.00 91.00 684 LEU A O 1
ATOM 5432 N N . THR A 1 685 ? -16.001 18.122 30.539 1.00 89.31 685 THR A N 1
ATOM 5433 C CA . THR A 1 685 ? -15.462 18.870 31.687 1.00 89.31 685 THR A CA 1
ATOM 5434 C C . THR A 1 685 ? -16.419 18.931 32.870 1.00 89.31 685 THR A C 1
ATOM 5436 O O . THR A 1 685 ? -15.955 19.054 33.998 1.00 89.31 685 THR A O 1
ATOM 5439 N N . ASP A 1 686 ? -17.721 18.801 32.618 1.00 89.19 686 ASP A N 1
ATOM 5440 C CA . ASP A 1 686 ? -18.771 18.868 33.640 1.00 89.19 686 ASP A CA 1
ATOM 5441 C C . ASP A 1 686 ? -19.084 17.486 34.233 1.00 89.19 686 ASP A C 1
ATOM 5443 O O . ASP A 1 686 ? -19.782 17.364 35.240 1.00 89.19 686 ASP A O 1
ATOM 5447 N N . VAL A 1 687 ? -18.594 16.436 33.572 1.00 90.94 687 VAL A N 1
ATOM 5448 C CA . VAL A 1 687 ? -18.833 15.031 33.906 1.00 90.94 687 VAL A CA 1
ATOM 5449 C C . VAL A 1 687 ? -17.627 14.399 34.614 1.00 90.94 687 VAL A C 1
ATOM 5451 O O . VAL A 1 687 ? -17.791 13.456 35.386 1.00 90.94 687 VAL A O 1
ATOM 5454 N N . LEU A 1 688 ? -16.417 14.909 34.375 1.00 90.88 688 LEU A N 1
ATOM 5455 C CA . LEU A 1 688 ? -15.201 14.466 35.056 1.00 90.88 688 LEU A CA 1
ATOM 5456 C C . LEU A 1 688 ? -15.100 15.054 36.470 1.00 90.88 688 LEU A C 1
ATOM 5458 O O . LEU A 1 688 ? -15.327 16.244 36.672 1.00 90.88 688 LEU A O 1
ATOM 5462 N N . ASP A 1 689 ? -14.662 14.244 37.435 1.00 86.12 689 ASP A N 1
ATOM 5463 C CA . ASP A 1 689 ? -14.275 14.748 38.753 1.00 86.12 689 ASP A CA 1
ATOM 5464 C C . ASP A 1 689 ? -12.954 15.541 38.687 1.00 86.12 689 ASP A C 1
ATOM 5466 O O . ASP A 1 689 ? -12.197 15.464 37.713 1.00 86.12 689 ASP A O 1
ATOM 5470 N N . GLU A 1 690 ? -12.637 16.289 39.749 1.00 86.25 690 GLU A N 1
ATOM 5471 C CA . GLU A 1 690 ? -11.476 17.189 39.789 1.00 86.25 690 GLU A CA 1
ATOM 5472 C C . GLU A 1 690 ? -10.146 16.478 39.471 1.00 86.25 690 GLU A C 1
ATOM 5474 O O . GLU A 1 690 ? -9.269 17.049 38.810 1.00 86.25 690 GLU A O 1
ATOM 5479 N N . HIS A 1 691 ? -9.975 15.225 39.910 1.00 85.44 691 HIS A N 1
ATOM 5480 C CA . HIS A 1 691 ? -8.749 14.469 39.662 1.00 85.44 691 HIS A CA 1
ATOM 5481 C C . HIS A 1 691 ? -8.606 14.111 38.179 1.00 85.44 691 HIS A C 1
ATOM 5483 O O . HIS A 1 691 ? -7.560 14.370 37.571 1.00 85.44 691 HIS A O 1
ATOM 5489 N N . LEU A 1 692 ? -9.659 13.558 37.573 1.00 85.94 692 LEU A N 1
ATOM 5490 C CA . LEU A 1 692 ? -9.642 13.180 36.162 1.00 85.94 692 LEU A CA 1
ATOM 5491 C C . LEU A 1 692 ? -9.611 14.395 35.234 1.00 85.94 692 LEU A C 1
ATOM 5493 O O . LEU A 1 692 ? -8.930 14.345 34.209 1.00 85.94 692 LEU A O 1
ATOM 5497 N N . LEU A 1 693 ? -10.252 15.504 35.610 1.00 89.88 693 LEU A N 1
ATOM 5498 C CA . LEU A 1 693 ? -10.191 16.757 34.861 1.00 89.88 693 LEU A CA 1
ATOM 5499 C C . LEU A 1 693 ? -8.755 17.298 34.776 1.00 89.88 693 LEU A C 1
ATOM 5501 O O . LEU A 1 693 ? -8.334 17.759 33.710 1.00 89.88 693 LEU A O 1
ATOM 5505 N N . LYS A 1 694 ? -7.966 17.192 35.857 1.00 88.88 694 LY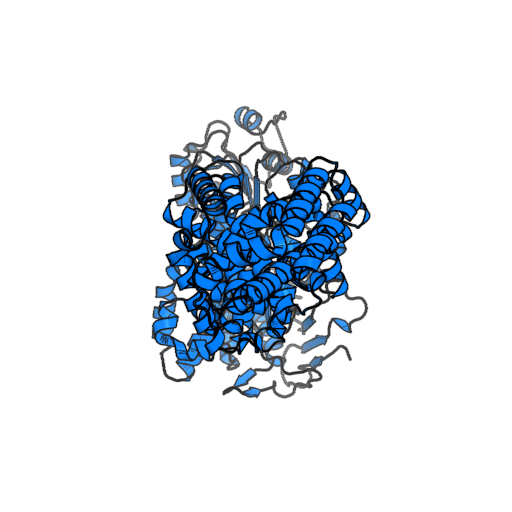S A N 1
ATOM 5506 C CA . LYS A 1 694 ? -6.534 17.552 35.851 1.00 88.88 694 LYS A CA 1
ATOM 5507 C C . LYS A 1 694 ? -5.727 16.660 34.906 1.00 88.88 694 LYS A C 1
ATOM 5509 O O . LYS A 1 694 ? -4.929 17.177 34.124 1.00 88.88 694 LYS A O 1
ATOM 5514 N N . ILE A 1 695 ? -5.953 15.343 34.934 1.00 86.25 695 ILE A N 1
ATOM 5515 C CA . ILE A 1 695 ? -5.275 14.385 34.040 1.00 86.25 695 ILE A CA 1
ATOM 5516 C C . ILE A 1 695 ? -5.623 14.667 32.575 1.00 86.25 695 ILE A C 1
ATOM 5518 O O . ILE A 1 695 ? -4.729 14.739 31.731 1.00 86.25 695 ILE A O 1
ATOM 5522 N N . TYR A 1 696 ? -6.908 14.863 32.278 1.00 89.44 696 TYR A N 1
ATOM 5523 C CA . TYR A 1 696 ? -7.396 15.207 30.946 1.00 89.44 696 TYR A CA 1
ATOM 5524 C C . TYR A 1 696 ? -6.782 16.524 30.442 1.00 89.44 696 TYR A C 1
ATOM 5526 O O . TYR A 1 696 ? -6.223 16.566 29.344 1.00 89.44 696 TYR A O 1
ATOM 5534 N N . SER A 1 697 ? -6.793 17.575 31.269 1.00 89.94 697 SER A N 1
ATOM 5535 C CA . SER A 1 697 ? -6.239 18.891 30.917 1.00 89.94 697 SER A CA 1
ATOM 5536 C C . SER A 1 697 ? -4.732 18.834 30.660 1.00 89.94 697 SER A C 1
ATOM 5538 O O . SER A 1 697 ? -4.234 19.443 29.708 1.00 89.94 697 SER A O 1
ATOM 5540 N N . HIS A 1 698 ? -3.995 18.064 31.467 1.00 88.81 698 HIS A N 1
ATOM 5541 C CA . HIS A 1 698 ? -2.571 17.830 31.244 1.00 88.81 698 HIS A CA 1
ATOM 5542 C C . HIS A 1 698 ? -2.322 17.078 29.930 1.00 88.81 698 HIS A C 1
ATOM 5544 O O . HIS A 1 698 ? -1.529 17.537 29.114 1.00 88.81 698 HIS A O 1
ATOM 5550 N N . GLY A 1 699 ? -3.054 15.987 29.670 1.00 87.44 699 GLY A N 1
ATOM 5551 C CA . GLY A 1 699 ? -2.941 15.228 28.420 1.00 87.44 699 GLY A CA 1
ATOM 5552 C C . GLY A 1 699 ? -3.239 16.070 27.176 1.00 87.44 699 GLY A C 1
ATOM 5553 O O . GLY A 1 699 ? -2.507 15.992 26.189 1.00 87.44 699 GLY A O 1
ATOM 5554 N N . SER A 1 700 ? -4.259 16.931 27.238 1.00 89.94 700 SER A N 1
ATOM 5555 C CA . SER A 1 700 ? -4.551 17.890 26.169 1.00 89.94 700 SER A CA 1
ATOM 5556 C C . SER A 1 700 ? -3.423 18.908 25.980 1.00 89.94 700 SER A C 1
ATOM 5558 O O . SER A 1 700 ? -3.125 19.266 24.843 1.00 89.94 700 SER A O 1
ATOM 5560 N N . THR A 1 701 ? -2.788 19.371 27.060 1.00 91.38 701 THR A N 1
ATOM 5561 C CA . THR A 1 701 ? -1.671 20.328 26.993 1.00 91.38 701 THR A CA 1
ATOM 5562 C C . THR A 1 701 ? -0.434 19.686 26.366 1.00 91.38 701 THR A C 1
ATOM 5564 O O . THR A 1 701 ? 0.129 20.251 25.433 1.00 91.38 701 THR A O 1
ATOM 5567 N N . SER A 1 702 ? -0.075 18.465 26.772 1.00 91.00 702 SER A N 1
ATOM 5568 C CA . SER A 1 702 ? 1.043 17.720 26.174 1.00 91.00 702 SER A CA 1
ATOM 5569 C C . SER A 1 702 ? 0.841 17.421 24.688 1.00 91.00 702 SER A C 1
ATOM 5571 O O . SER A 1 702 ? 1.806 17.317 23.940 1.00 91.00 702 SER A O 1
ATOM 5573 N N . LEU A 1 703 ? -0.406 17.289 24.223 1.00 90.75 703 LEU A N 1
ATOM 5574 C CA . LEU A 1 703 ? -0.683 17.166 22.791 1.00 90.75 703 LEU A CA 1
ATOM 5575 C C . LEU A 1 703 ? -0.426 18.478 22.042 1.00 90.75 703 LEU A C 1
ATOM 5577 O O . LEU A 1 703 ? 0.086 18.432 20.931 1.00 90.75 703 LEU A O 1
ATOM 5581 N N . VAL A 1 704 ? -0.715 19.640 22.636 1.00 91.88 704 VAL A N 1
ATOM 5582 C CA . VAL A 1 704 ? -0.394 20.950 22.034 1.00 91.88 704 VAL A CA 1
ATOM 5583 C C . VAL A 1 704 ? 1.120 21.143 21.887 1.00 91.88 704 VAL A C 1
ATOM 5585 O O . VAL A 1 704 ? 1.565 21.727 20.900 1.00 91.88 704 VAL A O 1
ATOM 5588 N N . GLU A 1 705 ? 1.917 20.591 22.806 1.00 92.00 705 GLU A N 1
ATOM 5589 C CA . GLU A 1 705 ? 3.389 20.604 22.738 1.00 92.00 705 GLU A CA 1
ATOM 5590 C C . GLU A 1 705 ? 3.948 19.846 21.515 1.00 92.00 705 GLU A C 1
ATOM 5592 O O . GLU A 1 705 ? 5.092 20.070 21.129 1.00 92.00 705 GLU A O 1
ATOM 5597 N N . LEU A 1 706 ? 3.136 19.019 20.839 1.00 90.44 706 LEU A N 1
ATOM 5598 C CA . LEU A 1 706 ? 3.487 18.354 19.574 1.00 90.44 706 LEU A CA 1
ATOM 5599 C C . LEU A 1 706 ? 3.315 19.257 18.335 1.00 90.44 706 LEU A C 1
ATOM 5601 O O . LEU A 1 706 ? 3.295 18.757 17.209 1.00 90.44 706 LEU A O 1
ATOM 5605 N N . ASN A 1 707 ? 3.171 20.573 18.521 1.00 89.69 707 ASN A N 1
ATOM 5606 C CA . ASN A 1 707 ? 2.957 21.567 17.461 1.00 89.69 707 ASN A CA 1
ATOM 5607 C C . ASN A 1 707 ? 1.681 21.338 16.630 1.00 89.69 707 ASN A C 1
ATOM 5609 O O . ASN A 1 707 ? 1.654 21.592 15.425 1.00 89.69 707 ASN A O 1
ATOM 5613 N N . ILE A 1 708 ? 0.601 20.887 17.273 1.00 93.12 708 ILE A N 1
ATOM 5614 C CA . ILE A 1 708 ? -0.729 20.784 16.653 1.00 93.12 708 ILE A CA 1
ATOM 5615 C C . ILE A 1 708 ? -1.686 21.836 17.214 1.00 93.12 708 ILE A C 1
ATOM 5617 O O . ILE A 1 708 ? -1.490 22.375 18.305 1.00 93.12 708 ILE A O 1
ATOM 5621 N N . ASN A 1 709 ? -2.749 22.143 16.468 1.00 93.31 709 ASN A N 1
ATOM 5622 C CA . ASN A 1 709 ? -3.736 23.116 16.925 1.00 93.31 709 ASN A CA 1
ATOM 5623 C C . ASN A 1 709 ? -4.532 22.599 18.145 1.00 93.31 709 ASN A C 1
ATOM 5625 O O . ASN A 1 709 ? -4.693 21.394 18.354 1.00 93.31 709 ASN A O 1
ATOM 5629 N N . LYS A 1 710 ? -5.049 23.535 18.954 1.00 93.00 710 LYS A N 1
ATOM 5630 C CA . LYS A 1 710 ? -5.760 23.223 20.206 1.00 93.00 710 LYS A CA 1
ATOM 5631 C C . LYS A 1 710 ? -7.034 22.400 19.992 1.00 93.00 710 LYS A C 1
ATOM 5633 O O . LYS A 1 710 ? -7.336 21.556 20.826 1.00 93.00 710 LYS A O 1
ATOM 5638 N N . ASP A 1 711 ? -7.759 22.624 18.894 1.00 93.19 711 ASP A N 1
ATOM 5639 C CA . ASP A 1 711 ? -8.979 21.866 18.569 1.00 93.19 711 ASP A CA 1
ATOM 5640 C C . ASP A 1 711 ? -8.668 20.380 18.351 1.00 93.19 711 ASP A C 1
ATOM 5642 O O . ASP A 1 711 ? -9.304 19.511 18.939 1.00 93.19 711 ASP A O 1
ATOM 5646 N N . LEU A 1 712 ? -7.639 20.077 17.561 1.00 94.69 712 LEU A N 1
ATOM 5647 C CA . LEU A 1 712 ? -7.214 18.711 17.293 1.00 94.69 712 LEU A CA 1
ATOM 5648 C C . LEU A 1 712 ? -6.626 18.050 18.542 1.00 94.69 712 LEU A C 1
ATOM 5650 O O . LEU A 1 712 ? -6.951 16.898 18.822 1.00 94.69 712 LEU A O 1
ATOM 5654 N N . ALA A 1 713 ? -5.815 18.777 19.318 1.00 94.69 713 ALA A N 1
ATOM 5655 C CA . ALA A 1 713 ? -5.308 18.291 20.600 1.00 94.69 713 ALA A CA 1
ATOM 5656 C C . ALA A 1 713 ? -6.454 17.914 21.551 1.00 94.69 713 ALA A C 1
ATOM 5658 O O . ALA A 1 713 ? -6.432 16.824 22.122 1.00 94.69 713 ALA A O 1
ATOM 5659 N N . LYS A 1 714 ? -7.486 18.767 21.648 1.00 93.19 714 LYS A N 1
ATOM 5660 C CA . LYS A 1 714 ? -8.704 18.489 22.415 1.00 93.19 714 LYS A CA 1
ATOM 5661 C C . LYS A 1 714 ? -9.402 17.234 21.895 1.00 93.19 714 LYS A C 1
ATOM 5663 O O . LYS A 1 714 ? -9.596 16.304 22.663 1.00 93.19 714 LYS A O 1
ATOM 5668 N N . LYS A 1 715 ? -9.700 17.146 20.594 1.00 93.75 715 LYS A N 1
ATOM 5669 C CA . LYS A 1 715 ? -10.383 15.976 20.007 1.00 93.75 715 LYS A CA 1
ATOM 5670 C C . LYS A 1 715 ? -9.645 14.661 20.265 1.00 93.75 715 LYS A C 1
ATOM 5672 O O . LYS A 1 715 ? -10.273 13.645 20.538 1.00 93.75 715 LYS A O 1
ATOM 5677 N N . VAL A 1 716 ? -8.313 14.661 20.193 1.00 95.12 716 VAL A N 1
ATOM 5678 C CA . VAL A 1 716 ? -7.500 13.469 20.489 1.00 95.12 716 VAL A CA 1
ATOM 5679 C C . VAL A 1 716 ? -7.488 13.161 21.991 1.00 95.12 716 VAL A C 1
ATOM 5681 O O . VAL A 1 716 ? -7.519 11.989 22.362 1.00 95.12 716 VAL A O 1
ATOM 5684 N N . ALA A 1 717 ? -7.470 14.178 22.860 1.00 93.94 717 ALA A N 1
ATOM 5685 C CA . ALA A 1 717 ? -7.586 14.000 24.308 1.00 93.94 717 ALA A CA 1
ATOM 5686 C C . ALA A 1 717 ? -8.969 13.464 24.719 1.00 93.94 717 ALA A C 1
ATOM 5688 O O . ALA A 1 717 ? -9.044 12.577 25.572 1.00 93.94 717 ALA A O 1
ATOM 5689 N N . ASP A 1 718 ? -10.039 13.936 24.069 1.00 94.62 718 ASP A N 1
ATOM 5690 C CA . ASP A 1 718 ? -11.426 13.510 24.293 1.00 94.62 718 ASP A CA 1
ATOM 5691 C C . ASP A 1 718 ? -11.556 11.983 24.143 1.00 94.62 718 ASP A C 1
ATOM 5693 O O . ASP A 1 718 ? -12.223 11.337 24.952 1.00 94.62 718 ASP A O 1
ATOM 5697 N N . LEU A 1 719 ? -10.837 11.364 23.192 1.00 94.56 719 LEU A N 1
ATOM 5698 C CA . LEU A 1 719 ? -10.844 9.907 22.980 1.00 94.56 719 LEU A CA 1
ATOM 5699 C C . LEU A 1 719 ? -10.461 9.098 24.231 1.00 94.56 719 LEU A C 1
ATOM 5701 O O . LEU A 1 719 ? -10.974 7.997 24.437 1.00 94.56 719 LEU A O 1
ATOM 5705 N N . CYS A 1 720 ? -9.582 9.618 25.094 1.00 88.62 720 CYS A N 1
ATOM 5706 C CA . CYS A 1 720 ? -9.195 8.930 26.330 1.00 88.62 720 CYS A CA 1
ATOM 5707 C C . CYS A 1 720 ? -10.389 8.723 27.273 1.00 88.62 720 CYS A C 1
ATOM 5709 O O . CYS A 1 720 ? -10.454 7.707 27.975 1.00 88.62 720 CYS A O 1
ATOM 5711 N N . VAL A 1 721 ? -11.328 9.671 27.261 1.00 91.00 721 VAL A N 1
ATOM 5712 C CA . VAL A 1 721 ? -12.534 9.678 28.093 1.00 91.00 721 VAL A CA 1
ATOM 5713 C C . VAL A 1 721 ? -13.698 9.013 27.358 1.00 91.00 721 VAL A C 1
ATOM 5715 O O . VAL A 1 721 ? -14.371 8.142 27.906 1.00 91.00 721 VAL A O 1
ATOM 5718 N N . LEU A 1 722 ? -13.870 9.318 26.073 1.00 94.62 722 LEU A N 1
ATOM 5719 C CA . LEU A 1 722 ? -14.908 8.741 25.218 1.00 94.62 722 LEU A CA 1
ATOM 5720 C C . LEU A 1 722 ? -14.766 7.222 25.019 1.00 94.62 722 LEU A C 1
ATOM 5722 O O . LEU A 1 722 ? -15.730 6.550 24.655 1.00 94.62 722 LEU A O 1
ATOM 5726 N N . ALA A 1 723 ? -13.606 6.643 25.344 1.00 92.19 723 ALA A N 1
ATOM 5727 C CA . ALA A 1 723 ? -13.416 5.194 25.416 1.00 92.19 723 ALA A CA 1
ATOM 5728 C C . ALA A 1 723 ? -14.300 4.490 26.466 1.00 92.19 723 ALA A C 1
ATOM 5730 O O . ALA A 1 723 ? -14.374 3.262 26.460 1.00 92.19 723 ALA A O 1
ATOM 5731 N N . TYR A 1 724 ? -14.908 5.239 27.392 1.00 92.12 724 TYR A N 1
ATOM 5732 C CA . TYR A 1 724 ? -15.871 4.738 28.379 1.00 92.12 724 TYR A CA 1
ATOM 5733 C C . TYR A 1 724 ? -17.330 5.022 27.975 1.00 92.12 724 TYR A C 1
ATOM 5735 O O . TYR A 1 724 ? -18.240 4.571 28.662 1.00 92.12 724 TYR A O 1
ATOM 5743 N N . ALA A 1 725 ? -17.571 5.737 26.867 1.00 93.38 725 ALA A N 1
ATOM 5744 C CA . ALA A 1 725 ? -18.899 6.237 26.511 1.00 93.38 725 ALA A CA 1
ATOM 5745 C C . ALA A 1 725 ? -19.938 5.118 26.353 1.00 93.38 725 ALA A C 1
ATOM 5747 O O . ALA A 1 725 ? -21.014 5.218 26.927 1.00 93.38 725 ALA A O 1
ATOM 5748 N N . LEU A 1 726 ? -19.607 4.026 25.653 1.00 90.94 726 LEU A N 1
ATOM 5749 C CA . LEU A 1 726 ? -20.538 2.904 25.469 1.00 90.94 726 LEU A CA 1
ATOM 5750 C C . LEU A 1 726 ? -20.913 2.212 26.788 1.00 90.94 726 LEU A C 1
ATOM 5752 O O . LEU A 1 726 ? -22.039 1.748 26.954 1.00 90.94 726 LEU A O 1
ATOM 5756 N N . ASP A 1 727 ? -19.986 2.181 27.745 1.00 90.00 727 ASP A N 1
ATOM 5757 C CA . ASP A 1 727 ? -20.252 1.624 29.068 1.00 90.00 727 ASP A CA 1
ATOM 5758 C C . ASP A 1 727 ? -21.189 2.534 29.870 1.00 90.00 727 ASP A C 1
ATOM 5760 O O . ASP A 1 727 ? -22.160 2.063 30.455 1.00 90.00 727 ASP A O 1
ATOM 5764 N N . ILE A 1 728 ? -20.953 3.849 29.819 1.00 93.00 728 ILE A N 1
ATOM 5765 C CA . ILE A 1 728 ? -21.809 4.869 30.442 1.00 93.00 728 ILE A CA 1
ATOM 5766 C C . ILE A 1 728 ? -23.211 4.864 29.822 1.00 93.00 728 ILE A C 1
ATOM 5768 O O . ILE A 1 728 ? -24.193 4.933 30.556 1.00 93.00 728 ILE A O 1
ATOM 5772 N N . ILE A 1 729 ? -23.319 4.732 28.497 1.00 91.50 729 ILE A N 1
ATOM 5773 C CA . ILE A 1 729 ? -24.602 4.588 27.795 1.00 91.50 729 ILE A CA 1
ATOM 5774 C C . ILE A 1 729 ? -25.356 3.373 28.335 1.00 91.50 729 ILE A C 1
ATOM 5776 O O . ILE A 1 729 ? -26.513 3.497 28.728 1.00 91.50 729 ILE A O 1
ATOM 5780 N N . SER A 1 730 ? -24.688 2.222 28.440 1.00 88.75 730 SER A N 1
ATOM 5781 C CA . SER A 1 730 ? -25.315 1.012 28.975 1.00 88.75 730 SER A CA 1
ATOM 5782 C C . SER A 1 730 ? -25.758 1.179 30.437 1.00 88.75 730 SER A C 1
ATOM 5784 O O . SER A 1 730 ? -26.835 0.714 30.815 1.00 88.75 730 SER A O 1
ATOM 5786 N N . VAL A 1 731 ? -24.970 1.876 31.268 1.00 90.81 731 VAL A N 1
ATOM 5787 C CA . VAL A 1 731 ? -25.355 2.216 32.650 1.00 90.81 731 VAL A CA 1
ATOM 5788 C C . VAL A 1 731 ? -26.585 3.128 32.668 1.00 90.81 731 VAL A C 1
ATOM 5790 O O . VAL A 1 731 ? -27.518 2.872 33.433 1.00 90.81 731 VAL A O 1
ATOM 5793 N N . ALA A 1 732 ? -26.613 4.165 31.828 1.00 91.19 732 ALA A N 1
ATOM 5794 C CA . ALA A 1 732 ? -27.724 5.107 31.733 1.00 91.19 732 ALA A CA 1
ATOM 5795 C C . ALA A 1 732 ? -29.024 4.393 31.329 1.00 91.19 732 ALA A C 1
ATOM 5797 O O . ALA A 1 732 ? -30.048 4.560 31.987 1.00 91.19 732 ALA A O 1
ATOM 5798 N N . GLU A 1 733 ? -28.970 3.505 30.333 1.00 88.12 733 GLU A N 1
ATOM 5799 C CA . GLU A 1 733 ? -30.126 2.715 29.892 1.00 88.12 733 GLU A CA 1
ATOM 5800 C C . GLU A 1 733 ? -30.652 1.775 30.988 1.00 88.12 733 GLU A C 1
ATOM 5802 O O . GLU A 1 733 ? -31.853 1.741 31.253 1.00 88.12 733 GLU A O 1
ATOM 5807 N N . GLN A 1 734 ? -29.770 1.058 31.694 1.00 88.94 734 GLN A N 1
ATOM 5808 C CA . GLN A 1 734 ? -30.169 0.116 32.753 1.00 88.94 734 GLN A CA 1
ATOM 5809 C C . GLN A 1 734 ? -30.709 0.779 34.028 1.00 88.94 734 GLN A C 1
ATOM 5811 O O . GLN A 1 734 ? -31.288 0.097 34.887 1.00 88.94 734 GLN A O 1
ATOM 5816 N N . THR A 1 735 ? -30.447 2.073 34.199 1.00 89.12 735 THR A N 1
ATOM 5817 C CA . THR A 1 735 ? -30.815 2.842 35.394 1.00 89.12 735 THR A CA 1
ATOM 5818 C C . THR A 1 735 ? -31.832 3.942 35.113 1.00 89.12 735 THR A C 1
ATOM 5820 O O . THR A 1 735 ? -32.360 4.514 36.060 1.00 89.12 735 THR A O 1
ATOM 5823 N N . SER A 1 736 ? -32.139 4.210 33.839 1.00 88.06 736 SER A N 1
ATOM 5824 C CA . SER A 1 736 ? -33.008 5.309 33.396 1.00 88.06 736 SER A CA 1
ATOM 5825 C C . SER A 1 736 ? -32.534 6.707 33.835 1.00 88.06 736 SER A C 1
ATOM 5827 O O . SER A 1 736 ? -33.338 7.634 33.904 1.00 88.06 736 SER A O 1
ATOM 5829 N N . LEU A 1 737 ? -31.238 6.874 34.127 1.00 90.12 737 LEU A N 1
ATOM 5830 C CA . LEU A 1 737 ? -30.628 8.186 34.369 1.00 90.12 737 LEU A CA 1
ATOM 5831 C C . LEU A 1 737 ? -30.269 8.896 33.059 1.00 90.12 737 LEU A C 1
ATOM 5833 O O . LEU A 1 737 ? -30.108 8.267 32.012 1.00 90.12 737 LEU A O 1
ATOM 5837 N N . SER A 1 738 ? -30.073 10.217 33.137 1.00 91.88 738 SER A N 1
ATOM 5838 C CA . SER A 1 738 ? -29.451 10.964 32.045 1.00 91.88 738 SER A CA 1
ATOM 5839 C C . SER A 1 738 ? -28.010 10.484 31.825 1.00 91.88 738 SER A C 1
ATOM 5841 O O . SER A 1 738 ? -27.326 10.067 32.765 1.00 91.88 738 SER A O 1
ATOM 5843 N N . ILE A 1 739 ? -27.515 10.570 30.587 1.00 93.19 739 ILE A N 1
ATOM 5844 C CA . ILE A 1 739 ? -26.136 10.172 30.272 1.00 93.19 739 ILE A CA 1
ATOM 5845 C C . ILE A 1 739 ? -25.091 10.981 31.053 1.00 93.19 739 ILE A C 1
ATOM 5847 O O . ILE A 1 739 ? -24.053 10.440 31.431 1.00 93.19 739 ILE A O 1
ATOM 5851 N N . LEU A 1 740 ? -25.370 12.259 31.327 1.00 94.12 740 LEU A N 1
ATOM 5852 C CA . LEU A 1 740 ? -24.456 13.131 32.062 1.00 94.12 740 LEU A CA 1
ATOM 5853 C C . LEU A 1 740 ? -24.387 12.735 33.540 1.00 94.12 740 LEU A C 1
ATOM 5855 O O . LEU A 1 740 ? -23.292 12.654 34.092 1.00 94.12 740 LEU A O 1
ATOM 5859 N N . ASP A 1 741 ? -25.524 12.420 34.165 1.00 91.31 741 ASP A N 1
ATOM 5860 C CA . ASP A 1 741 ? -25.559 11.994 35.570 1.00 91.31 741 ASP A CA 1
ATOM 5861 C C . ASP A 1 741 ? -24.958 10.597 35.749 1.00 91.31 741 ASP A C 1
ATOM 5863 O O . ASP A 1 741 ? -24.161 10.372 36.663 1.00 91.31 741 ASP A O 1
ATOM 5867 N N . ALA A 1 742 ? -25.264 9.671 34.833 1.00 92.75 742 ALA A N 1
ATOM 5868 C CA . ALA A 1 742 ? -24.618 8.363 34.791 1.00 92.75 742 ALA A CA 1
ATOM 5869 C C . ALA A 1 742 ? -23.097 8.501 34.614 1.00 92.75 742 ALA A C 1
ATOM 5871 O O . ALA A 1 742 ? -22.333 7.826 35.304 1.00 92.75 742 ALA A O 1
ATOM 5872 N N . GLY A 1 743 ? -22.653 9.410 33.739 1.00 93.38 743 GLY A N 1
ATOM 5873 C CA . GLY A 1 743 ? -21.243 9.727 33.530 1.00 93.38 743 GLY A CA 1
ATOM 5874 C C . GLY A 1 743 ? -20.562 10.256 34.792 1.00 93.38 743 GLY A C 1
ATOM 5875 O O . GLY A 1 743 ? -19.507 9.739 35.157 1.00 93.38 743 GLY A O 1
ATOM 5876 N N . LYS A 1 744 ? -21.172 11.227 35.487 1.00 92.31 744 LYS A N 1
ATOM 5877 C CA . LYS A 1 744 ? -20.627 11.808 36.729 1.00 92.31 744 LYS A CA 1
ATOM 5878 C C . LYS A 1 744 ? -20.383 10.730 37.777 1.00 92.31 744 LYS A C 1
ATOM 5880 O O . LYS A 1 744 ? -19.264 10.582 38.259 1.00 92.31 744 LYS A O 1
ATOM 5885 N N . ILE A 1 745 ? -21.399 9.908 38.042 1.00 91.44 745 ILE A N 1
ATOM 5886 C CA . ILE A 1 745 ? -21.312 8.801 39.004 1.00 91.44 745 ILE A CA 1
ATOM 5887 C C . ILE A 1 745 ? -20.248 7.787 38.568 1.00 91.44 745 ILE A C 1
ATOM 5889 O O . ILE A 1 745 ? -19.457 7.309 39.383 1.00 91.44 745 ILE A O 1
ATOM 5893 N N . TYR A 1 746 ? -20.194 7.466 37.273 1.00 93.00 746 TYR A N 1
ATOM 5894 C CA . TYR A 1 746 ? -19.212 6.536 36.728 1.00 93.00 746 TYR A CA 1
ATOM 5895 C C . TYR A 1 746 ? -17.774 7.025 36.954 1.00 93.00 746 TYR A C 1
ATOM 5897 O O . TYR A 1 746 ? -16.940 6.259 37.440 1.00 93.00 746 TYR A O 1
ATOM 5905 N N . PHE A 1 747 ? -17.467 8.286 36.640 1.00 92.69 747 PHE A N 1
ATOM 5906 C CA . PHE A 1 747 ? -16.130 8.859 36.821 1.00 92.69 747 PHE A CA 1
ATOM 5907 C C . PHE A 1 747 ? -15.778 9.124 38.287 1.00 92.69 747 PHE A C 1
ATOM 5909 O O . PHE A 1 747 ? -14.645 8.864 38.690 1.00 92.69 747 PHE A O 1
ATOM 5916 N N . GLU A 1 748 ? -16.739 9.514 39.117 1.00 91.31 748 GLU A N 1
ATOM 5917 C CA . GLU A 1 748 ? -16.518 9.670 40.554 1.00 91.31 748 GLU A CA 1
ATOM 5918 C C . GLU A 1 748 ? -16.129 8.332 41.209 1.00 91.31 748 GLU A C 1
ATOM 5920 O O . GLU A 1 748 ? -15.114 8.249 41.905 1.00 91.31 748 GLU A O 1
ATOM 5925 N N . LEU A 1 749 ? -16.836 7.237 40.891 1.00 91.12 749 LEU A N 1
ATOM 5926 C CA . LEU A 1 749 ? -16.458 5.885 41.335 1.00 91.12 749 LEU A CA 1
ATOM 5927 C C . LEU A 1 749 ? -15.077 5.466 40.818 1.00 91.12 749 LEU A C 1
ATOM 5929 O O . LEU A 1 749 ? -14.309 4.802 41.522 1.00 91.12 749 LEU A O 1
ATOM 5933 N N . LYS A 1 750 ? -14.748 5.859 39.584 1.00 91.50 750 LYS A N 1
ATOM 5934 C CA . LYS A 1 750 ? -13.451 5.589 38.957 1.00 91.50 750 LYS A CA 1
ATOM 5935 C C . LYS A 1 750 ? -12.303 6.207 39.755 1.00 91.50 750 LYS A C 1
ATOM 5937 O O . LYS A 1 750 ? -11.286 5.540 39.967 1.00 91.50 750 LYS A O 1
ATOM 5942 N N . SER A 1 751 ? -12.491 7.458 40.175 1.00 89.88 751 SER A N 1
ATOM 5943 C CA . SER A 1 751 ? -11.549 8.250 40.963 1.00 89.88 751 SER A CA 1
ATOM 5944 C C . SER A 1 751 ? -11.433 7.698 42.385 1.00 89.88 751 SER A C 1
ATOM 5946 O O . SER A 1 751 ? -10.340 7.311 42.807 1.00 89.88 751 SER A O 1
ATOM 5948 N N . LEU A 1 752 ? -12.572 7.507 43.066 1.00 89.38 752 LEU A N 1
ATOM 5949 C CA . LEU A 1 752 ? -12.655 7.000 44.440 1.00 89.38 752 LEU A CA 1
ATOM 5950 C C . LEU A 1 752 ? -11.944 5.650 44.625 1.00 89.38 752 LEU A C 1
ATOM 5952 O O . LEU A 1 752 ? -11.242 5.443 45.614 1.00 89.38 752 LEU A O 1
ATOM 5956 N N . LEU A 1 753 ? -12.100 4.734 43.664 1.00 91.31 753 LEU A N 1
ATOM 5957 C CA . LEU A 1 753 ? -11.516 3.388 43.717 1.00 91.31 753 LEU A CA 1
ATOM 5958 C C . LEU A 1 753 ? -10.212 3.243 42.914 1.00 91.31 753 LEU A C 1
ATOM 5960 O O . LEU A 1 753 ? -9.686 2.131 42.786 1.00 91.31 753 LEU A O 1
ATOM 5964 N N . ARG A 1 754 ? -9.667 4.353 42.393 1.00 91.38 754 ARG A N 1
ATOM 5965 C CA . ARG A 1 754 ? -8.372 4.438 41.689 1.00 91.38 754 ARG A CA 1
ATOM 5966 C C . ARG A 1 754 ? -8.237 3.475 40.507 1.00 91.38 754 ARG A C 1
ATOM 5968 O O . ARG A 1 754 ? -7.169 2.904 40.260 1.00 91.38 754 ARG A O 1
ATOM 5975 N N . PHE A 1 755 ? -9.299 3.331 39.717 1.00 91.12 755 PHE A N 1
ATOM 5976 C CA . PHE A 1 755 ? -9.308 2.462 38.534 1.00 91.12 755 PHE A CA 1
ATOM 5977 C C . PHE A 1 755 ? -8.194 2.811 37.530 1.00 91.12 755 PHE A C 1
ATOM 5979 O O . PHE A 1 755 ? -7.617 1.913 36.912 1.00 91.12 755 PHE A O 1
ATOM 5986 N N . ASP A 1 756 ? -7.846 4.093 37.369 1.00 86.50 756 ASP A N 1
ATOM 5987 C CA . ASP A 1 756 ? -6.768 4.518 36.459 1.00 86.50 756 ASP A CA 1
ATOM 5988 C C . ASP A 1 756 ? -5.383 4.073 36.901 1.00 86.50 756 ASP A C 1
ATOM 5990 O O . ASP A 1 756 ? -4.545 3.739 36.058 1.00 86.50 756 ASP A O 1
ATOM 5994 N N . LEU A 1 757 ? -5.144 3.995 38.210 1.00 89.31 757 LEU A N 1
ATOM 5995 C CA . LEU A 1 757 ? -3.890 3.470 38.728 1.00 89.31 757 LEU A CA 1
ATOM 5996 C C . LEU A 1 757 ? -3.743 1.989 38.377 1.00 89.31 757 LEU A C 1
ATOM 5998 O O . LEU A 1 757 ? -2.710 1.582 37.846 1.00 89.31 757 LEU A O 1
ATOM 6002 N N . ILE A 1 758 ? -4.792 1.196 38.606 1.00 91.44 758 ILE A N 1
ATOM 6003 C CA . ILE A 1 758 ? -4.805 -0.242 38.297 1.00 91.44 758 ILE A CA 1
ATOM 6004 C C . ILE A 1 758 ? -4.602 -0.459 36.801 1.00 91.44 758 ILE A C 1
ATOM 6006 O O . ILE A 1 758 ? -3.777 -1.277 36.388 1.00 91.44 758 ILE A O 1
ATOM 6010 N N . ARG A 1 759 ? -5.297 0.326 35.972 1.00 89.00 759 ARG A N 1
ATOM 6011 C CA . ARG A 1 759 ? -5.150 0.273 34.518 1.00 89.00 759 ARG A CA 1
ATOM 6012 C C . ARG A 1 759 ? -3.733 0.649 34.075 1.00 89.00 759 ARG A C 1
ATOM 6014 O O . ARG A 1 759 ? -3.169 -0.018 33.211 1.00 89.00 759 ARG A O 1
ATOM 6021 N N . THR A 1 760 ? -3.129 1.663 34.692 1.00 86.69 760 THR A N 1
ATOM 6022 C CA . THR A 1 760 ? -1.740 2.074 34.427 1.00 86.69 760 THR A CA 1
ATOM 6023 C C . THR A 1 760 ? -0.745 0.972 34.790 1.00 86.69 760 THR A C 1
ATOM 6025 O O . THR A 1 760 ? 0.180 0.703 34.021 1.00 86.69 760 THR A O 1
ATOM 6028 N N . ILE A 1 761 ? -0.947 0.300 35.926 1.00 87.94 761 ILE A N 1
ATOM 6029 C CA . ILE A 1 761 ? -0.144 -0.851 36.357 1.00 87.94 761 ILE A CA 1
ATOM 6030 C C . ILE A 1 761 ? -0.246 -1.984 35.334 1.00 87.94 761 ILE A C 1
ATOM 6032 O O . ILE A 1 761 ? 0.775 -2.441 34.821 1.00 87.94 761 ILE A O 1
ATOM 6036 N N . ALA A 1 762 ? -1.470 -2.374 34.975 1.00 88.38 762 ALA A N 1
ATOM 6037 C CA . ALA A 1 762 ? -1.732 -3.424 34.000 1.00 88.38 762 ALA A CA 1
ATOM 6038 C C . ALA A 1 762 ? -1.063 -3.129 32.645 1.00 88.38 762 ALA A C 1
ATOM 6040 O O . ALA A 1 762 ? -0.350 -3.972 32.103 1.00 88.38 762 ALA A O 1
ATOM 6041 N N . ILE A 1 763 ? -1.203 -1.907 32.118 1.00 83.81 763 ILE A N 1
ATOM 6042 C CA . ILE A 1 763 ? -0.586 -1.510 30.841 1.00 83.81 763 ILE A CA 1
ATOM 6043 C C . ILE A 1 763 ? 0.949 -1.571 30.909 1.00 83.81 763 ILE A C 1
ATOM 6045 O O . ILE A 1 763 ? 1.579 -2.056 29.967 1.00 83.81 763 ILE A O 1
ATOM 6049 N N . LYS A 1 764 ? 1.563 -1.115 32.011 1.00 82.88 764 LYS A N 1
ATOM 6050 C CA . LYS A 1 764 ? 3.023 -1.197 32.209 1.00 82.88 764 LYS A CA 1
ATOM 6051 C C . LYS A 1 764 ? 3.526 -2.637 32.312 1.00 82.88 764 LYS A C 1
ATOM 6053 O O . LYS A 1 764 ? 4.650 -2.910 31.906 1.00 82.88 764 LYS A O 1
ATOM 6058 N N . MET A 1 765 ? 2.721 -3.546 32.854 1.00 83.31 765 MET A N 1
ATOM 6059 C CA . MET A 1 765 ? 3.056 -4.971 32.887 1.00 83.31 765 MET A CA 1
ATOM 6060 C C . MET A 1 765 ? 2.963 -5.578 31.490 1.00 83.31 765 MET A C 1
ATOM 6062 O O . MET A 1 765 ? 3.913 -6.208 31.036 1.00 83.31 765 MET A O 1
ATOM 6066 N N . LYS A 1 766 ? 1.881 -5.281 30.758 1.00 76.81 766 LYS A N 1
ATOM 6067 C CA . LYS A 1 766 ? 1.661 -5.752 29.384 1.00 76.81 766 LYS A CA 1
ATOM 6068 C C . LYS A 1 766 ? 2.845 -5.457 28.456 1.00 76.81 766 LYS A C 1
ATOM 6070 O O . LYS A 1 766 ? 3.173 -6.282 27.614 1.00 76.81 766 LYS A O 1
ATOM 6075 N N . SER A 1 767 ? 3.504 -4.305 28.585 1.00 68.75 767 SER A N 1
ATOM 6076 C CA . SER A 1 767 ? 4.633 -3.949 27.710 1.00 68.75 767 SER A CA 1
ATOM 6077 C C . SER A 1 767 ? 5.910 -4.766 27.944 1.00 68.75 767 SER A C 1
ATOM 6079 O O . SER A 1 767 ? 6.815 -4.704 27.119 1.00 68.75 767 SER A O 1
ATOM 6081 N N . ARG A 1 768 ? 5.997 -5.527 29.042 1.00 68.50 768 ARG A N 1
ATOM 6082 C CA . ARG A 1 768 ? 7.174 -6.329 29.432 1.00 68.50 768 ARG A CA 1
ATOM 6083 C C . ARG A 1 768 ? 6.891 -7.833 29.470 1.00 68.50 768 ARG A C 1
ATOM 6085 O O . ARG A 1 768 ? 7.712 -8.601 29.961 1.00 68.50 768 ARG A O 1
ATOM 6092 N N . SER A 1 769 ? 5.713 -8.223 29.009 1.00 72.88 769 SER A N 1
ATOM 6093 C CA . SER A 1 769 ? 5.127 -9.543 29.198 1.00 72.88 769 SER A CA 1
ATOM 6094 C C . SER A 1 769 ? 5.180 -10.375 27.918 1.00 72.88 769 SER A C 1
ATOM 6096 O O . SER A 1 769 ? 5.100 -9.825 26.818 1.00 72.88 769 SER A O 1
ATOM 6098 N N . SER A 1 770 ? 5.251 -11.701 28.070 1.00 78.56 770 SER A N 1
ATOM 6099 C CA . SER A 1 770 ? 5.041 -12.650 26.966 1.00 78.56 770 SER A CA 1
ATOM 6100 C C . SER A 1 770 ? 3.638 -12.488 26.366 1.00 78.56 770 SER A C 1
ATOM 6102 O O . SER A 1 770 ? 2.759 -11.912 27.012 1.00 78.56 770 SER A O 1
ATOM 6104 N N . TYR A 1 771 ? 3.364 -13.006 25.163 1.00 75.12 771 TYR A N 1
ATOM 6105 C CA . TYR A 1 771 ? 2.004 -12.958 24.609 1.00 75.12 771 TYR A CA 1
ATOM 6106 C C . TYR A 1 771 ? 0.924 -13.467 25.572 1.00 75.12 771 TYR A C 1
ATOM 6108 O O . TYR A 1 771 ? -0.097 -12.801 25.737 1.00 75.12 771 TYR A O 1
ATOM 6116 N N . TRP A 1 772 ? 1.139 -14.611 26.224 1.00 78.81 772 TRP A N 1
ATOM 6117 C CA . TRP A 1 772 ? 0.128 -15.205 27.104 1.00 78.81 772 TRP A CA 1
ATOM 6118 C C . TRP A 1 772 ? -0.149 -14.327 28.321 1.00 78.81 772 TRP A C 1
ATOM 6120 O O . TRP A 1 772 ? -1.307 -14.086 28.660 1.00 78.81 772 TRP A O 1
ATOM 6130 N N . ASP A 1 773 ? 0.900 -13.751 28.903 1.00 83.12 773 ASP A N 1
ATOM 6131 C CA . ASP A 1 773 ? 0.758 -12.774 29.978 1.00 83.12 773 ASP A CA 1
ATOM 6132 C C . ASP A 1 773 ? 0.033 -11.510 29.486 1.00 83.12 773 ASP A C 1
ATOM 6134 O O . ASP A 1 773 ? -0.832 -10.979 30.180 1.00 83.12 773 ASP A O 1
ATOM 6138 N N . ARG A 1 774 ? 0.324 -11.033 28.263 1.00 82.56 774 ARG A N 1
ATOM 6139 C CA . ARG A 1 774 ? -0.381 -9.891 27.652 1.00 82.56 774 ARG A CA 1
ATOM 6140 C C . ARG A 1 774 ? -1.862 -10.183 27.433 1.00 82.56 774 ARG A C 1
ATOM 6142 O O . ARG A 1 774 ? -2.670 -9.270 27.608 1.00 82.56 774 ARG A O 1
ATOM 6149 N N . SER A 1 775 ? -2.205 -11.410 27.042 1.00 80.62 775 SER A N 1
ATOM 6150 C CA . SER A 1 775 ? -3.590 -11.865 26.906 1.00 80.62 775 SER A CA 1
ATOM 6151 C C . SER A 1 775 ? -4.291 -11.842 28.259 1.00 80.62 775 SER A C 1
ATOM 6153 O O . SER A 1 775 ? -5.321 -11.185 28.386 1.00 80.62 775 SER A O 1
ATOM 6155 N N . LEU A 1 776 ? -3.680 -12.429 29.297 1.00 84.56 776 LEU A N 1
ATOM 6156 C CA . LEU A 1 776 ? -4.263 -12.432 30.640 1.00 84.56 776 LEU A CA 1
ATOM 6157 C C . LEU A 1 776 ? -4.456 -11.013 31.186 1.00 84.56 776 LEU A C 1
ATOM 6159 O O . LEU A 1 776 ? -5.478 -10.711 31.793 1.00 84.56 776 LEU A O 1
ATOM 6163 N N . VAL A 1 777 ? -3.501 -10.111 30.947 1.00 87.31 777 VAL A N 1
ATOM 6164 C CA . VAL A 1 777 ? -3.651 -8.701 31.328 1.00 87.31 777 VAL A CA 1
ATOM 6165 C C . VAL A 1 777 ? -4.834 -8.039 30.608 1.00 87.31 777 VAL A C 1
ATOM 6167 O O . VAL A 1 777 ? -5.506 -7.206 31.215 1.00 87.31 777 VAL A O 1
ATOM 6170 N N . ASN A 1 778 ? -5.119 -8.382 29.347 1.00 83.69 778 ASN A N 1
ATOM 6171 C CA . ASN A 1 778 ? -6.299 -7.852 28.651 1.00 83.69 778 ASN A CA 1
ATOM 6172 C C . ASN A 1 778 ? -7.597 -8.370 29.267 1.00 83.69 778 ASN A C 1
ATOM 6174 O O . ASN A 1 778 ? -8.494 -7.564 29.496 1.00 83.69 778 ASN A O 1
ATOM 6178 N N . ASP A 1 779 ? -7.670 -9.665 29.580 1.00 84.69 779 ASP A N 1
ATOM 6179 C CA . ASP A 1 779 ? -8.841 -10.258 30.235 1.00 84.69 779 ASP A CA 1
ATOM 6180 C C . ASP A 1 779 ? -9.082 -9.622 31.611 1.00 84.69 779 ASP A C 1
ATOM 6182 O O . ASP A 1 779 ? -10.201 -9.264 31.959 1.00 84.69 779 ASP A O 1
ATOM 6186 N N . LEU A 1 780 ? -8.012 -9.372 32.368 1.00 90.12 780 LEU A N 1
ATOM 6187 C CA . LEU A 1 780 ? -8.073 -8.665 33.646 1.00 90.12 780 LEU A CA 1
ATOM 6188 C C . LEU A 1 780 ? -8.542 -7.208 33.501 1.00 90.12 780 LEU A C 1
ATOM 6190 O O . LEU A 1 780 ? -9.308 -6.711 34.326 1.00 90.12 780 LEU A O 1
ATOM 6194 N N . LEU A 1 781 ? -8.097 -6.507 32.457 1.00 88.62 781 LEU A N 1
ATOM 6195 C CA . LEU A 1 781 ? -8.568 -5.154 32.156 1.00 88.62 781 LEU A CA 1
ATOM 6196 C C . LEU A 1 781 ? -10.046 -5.120 31.748 1.00 88.62 781 LEU A C 1
ATOM 6198 O O . LEU A 1 781 ? -10.712 -4.122 32.027 1.00 88.62 781 LEU A O 1
ATOM 6202 N N . ASP A 1 782 ? -10.537 -6.172 31.096 1.00 85.38 782 ASP A N 1
ATOM 6203 C CA . ASP A 1 782 ? -11.947 -6.338 30.741 1.00 85.38 782 ASP A CA 1
ATOM 6204 C C . ASP A 1 782 ? -12.801 -6.620 31.982 1.00 85.38 782 ASP A C 1
ATOM 6206 O O . ASP A 1 782 ? -13.788 -5.929 32.229 1.00 85.38 782 ASP A O 1
ATOM 6210 N N . ASP A 1 783 ? -12.347 -7.539 32.838 1.00 89.69 783 ASP A N 1
ATOM 6211 C CA . ASP A 1 783 ? -12.932 -7.811 34.153 1.00 89.69 783 ASP A CA 1
ATOM 6212 C C . ASP A 1 783 ? -13.061 -6.527 34.979 1.00 89.69 783 ASP A C 1
ATOM 6214 O O . ASP A 1 783 ? -14.128 -6.227 35.515 1.00 89.69 783 ASP A O 1
ATOM 6218 N N . LEU A 1 784 ? -11.987 -5.734 35.040 1.00 91.62 784 LEU A N 1
ATOM 6219 C CA . LEU A 1 784 ? -11.974 -4.448 35.730 1.00 91.62 784 LEU A CA 1
ATOM 6220 C C . LEU A 1 784 ? -13.054 -3.503 35.178 1.00 91.62 784 LEU A C 1
ATOM 6222 O O . LEU A 1 784 ? -13.797 -2.910 35.959 1.00 91.62 784 LEU A O 1
ATOM 6226 N N . SER A 1 785 ? -13.170 -3.380 33.852 1.00 89.00 785 SER A N 1
ATOM 6227 C CA . SER A 1 785 ? -14.217 -2.572 33.214 1.00 89.00 785 SER A CA 1
ATOM 6228 C C . SER A 1 785 ? -15.625 -3.096 33.523 1.00 89.00 785 SER A C 1
ATOM 6230 O O . SER A 1 785 ? -16.502 -2.314 33.878 1.00 89.00 785 SER A O 1
ATOM 6232 N N . ASN A 1 786 ? -15.840 -4.410 33.490 1.00 88.75 786 ASN A N 1
ATOM 6233 C CA . ASN A 1 786 ? -17.129 -5.019 33.819 1.00 88.75 786 ASN A CA 1
ATOM 6234 C C . ASN A 1 786 ? -17.514 -4.830 35.299 1.00 88.75 786 ASN A C 1
ATOM 6236 O O . ASN A 1 786 ? -18.691 -4.648 35.612 1.00 88.75 786 ASN A O 1
ATOM 6240 N N . TYR A 1 787 ? -16.550 -4.855 36.226 1.00 92.31 787 TYR A N 1
ATOM 6241 C CA . TYR A 1 787 ? -16.821 -4.552 37.634 1.00 92.31 787 TYR A CA 1
ATOM 6242 C C . TYR A 1 787 ? -17.146 -3.076 37.852 1.00 92.31 787 TYR A C 1
ATOM 6244 O O . TYR A 1 787 ? -18.035 -2.779 38.645 1.00 92.31 787 TYR A O 1
ATOM 6252 N N . HIS A 1 788 ? -16.492 -2.164 37.127 1.00 92.94 788 HIS A N 1
ATOM 6253 C CA . HIS A 1 788 ? -16.835 -0.741 37.163 1.00 92.94 788 HIS A CA 1
ATOM 6254 C C . HIS A 1 788 ? -18.282 -0.510 36.711 1.00 92.94 788 HIS A C 1
ATOM 6256 O O . HIS A 1 788 ? -19.053 0.103 37.446 1.00 92.94 788 HIS A O 1
ATOM 6262 N N . HIS A 1 789 ? -18.672 -1.093 35.574 1.00 90.88 789 HIS A N 1
ATOM 6263 C CA . HIS A 1 789 ? -20.045 -1.067 35.067 1.00 90.88 789 HIS A CA 1
ATOM 6264 C C . HIS A 1 789 ? -21.064 -1.538 36.115 1.00 90.88 789 HIS A C 1
ATOM 6266 O O . HIS A 1 789 ? -22.001 -0.819 36.461 1.00 90.88 789 HIS A O 1
ATOM 6272 N N . LYS A 1 790 ? -20.871 -2.750 36.656 1.00 91.50 790 LYS A N 1
ATOM 6273 C CA . LYS A 1 790 ? -21.787 -3.343 37.645 1.00 91.50 790 LYS A CA 1
ATOM 6274 C C . LYS A 1 790 ? -21.895 -2.499 38.905 1.00 91.50 790 LYS A C 1
ATOM 6276 O O . LYS A 1 790 ? -22.993 -2.317 39.424 1.00 91.50 790 LYS A O 1
ATOM 6281 N N . LEU A 1 791 ? -20.764 -1.982 39.379 1.00 91.81 791 LEU A N 1
ATOM 6282 C CA . LEU A 1 791 ? -20.736 -1.130 40.554 1.00 91.81 791 LEU A CA 1
ATOM 6283 C C . LEU A 1 791 ? -21.489 0.179 40.306 1.00 91.81 791 LEU A C 1
ATOM 6285 O O . LEU A 1 791 ? -22.290 0.561 41.148 1.00 91.81 791 LEU A O 1
ATOM 6289 N N . ALA A 1 792 ? -21.311 0.819 39.147 1.00 92.31 792 ALA A N 1
ATOM 6290 C CA . ALA A 1 792 ? -22.054 2.027 38.797 1.00 92.31 792 ALA A CA 1
ATOM 6291 C C . ALA A 1 792 ? -23.572 1.778 38.812 1.00 92.31 792 ALA A C 1
ATOM 6293 O O . ALA A 1 792 ? -24.304 2.504 39.483 1.00 92.31 792 ALA A O 1
ATOM 6294 N N . VAL A 1 793 ? -24.047 0.699 38.175 1.00 91.31 793 VAL A N 1
ATOM 6295 C CA . VAL A 1 793 ? -25.472 0.316 38.203 1.00 91.31 793 VAL A CA 1
ATOM 6296 C C . VAL A 1 793 ? -25.959 0.056 39.634 1.00 91.31 793 VAL A C 1
ATOM 6298 O O . VAL A 1 793 ? -27.038 0.519 40.007 1.00 91.31 793 VAL A O 1
ATOM 6301 N N . LYS A 1 794 ? -25.171 -0.662 40.446 1.00 90.56 794 LYS A N 1
ATOM 6302 C CA . LYS A 1 794 ? -25.491 -0.974 41.849 1.00 90.56 794 LYS A CA 1
ATOM 6303 C C . LYS A 1 794 ? -25.611 0.294 42.696 1.00 90.56 794 LYS A C 1
ATOM 6305 O O . LYS A 1 794 ? -26.609 0.454 43.389 1.00 90.56 794 LYS A O 1
ATOM 6310 N N . VAL A 1 795 ? -24.638 1.201 42.608 1.00 89.94 795 VAL A N 1
ATOM 6311 C CA . VAL A 1 795 ? -24.610 2.467 43.359 1.00 89.94 795 VAL A CA 1
ATOM 6312 C C . VAL A 1 795 ? -25.777 3.366 42.963 1.00 89.94 795 VAL A C 1
ATOM 6314 O O . VAL A 1 795 ? -26.450 3.914 43.832 1.00 89.94 795 VAL A O 1
ATOM 6317 N N . I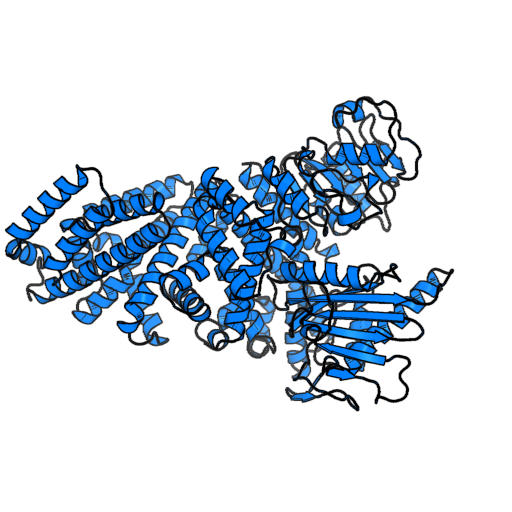LE A 1 796 ? -26.087 3.458 41.666 1.00 88.69 796 ILE A N 1
ATOM 6318 C CA . ILE A 1 796 ? -27.216 4.264 41.183 1.00 88.69 796 ILE A CA 1
ATOM 6319 C C . ILE A 1 796 ? -28.552 3.764 41.746 1.00 88.69 796 ILE A C 1
ATOM 6321 O O . ILE A 1 796 ? -29.394 4.586 42.114 1.00 88.69 796 ILE A O 1
ATOM 6325 N N . LYS A 1 797 ? -28.729 2.438 41.821 1.00 85.75 797 LYS A N 1
ATOM 6326 C CA . LYS A 1 797 ? -29.947 1.774 42.316 1.00 85.75 797 LYS A CA 1
ATOM 6327 C C . LYS A 1 797 ? -30.028 1.671 43.843 1.00 85.75 797 LYS A C 1
ATOM 6329 O O . LYS A 1 797 ? -31.076 1.297 44.355 1.00 85.75 797 LYS A O 1
ATOM 6334 N N . ALA A 1 798 ? -28.950 1.968 44.571 1.00 82.31 798 ALA A N 1
ATOM 6335 C CA . ALA A 1 798 ? -28.899 1.809 46.025 1.00 82.31 798 ALA A CA 1
ATOM 6336 C C . ALA A 1 798 ? -29.655 2.904 46.800 1.00 82.31 798 ALA A C 1
ATOM 6338 O O . ALA A 1 798 ? -29.991 2.700 47.964 1.00 82.31 798 ALA A O 1
ATOM 6339 N N . THR A 1 799 ? -29.908 4.065 46.189 1.00 71.19 799 THR A N 1
ATOM 6340 C CA . THR A 1 799 ? -30.620 5.182 46.825 1.00 71.19 799 THR A CA 1
ATOM 6341 C C . THR A 1 799 ? -31.392 5.995 45.794 1.00 71.19 799 THR A C 1
ATOM 6343 O O . THR A 1 799 ? -30.871 6.264 44.713 1.00 71.19 799 THR A O 1
ATOM 6346 N N . ASP A 1 800 ? -32.606 6.429 46.133 1.00 70.12 800 ASP A N 1
ATOM 6347 C CA . ASP A 1 800 ? -33.404 7.344 45.306 1.00 70.12 800 ASP A CA 1
ATOM 6348 C C . ASP A 1 800 ? -32.988 8.812 45.481 1.00 70.12 800 ASP A C 1
ATOM 6350 O O . ASP A 1 800 ? -33.408 9.654 44.688 1.00 70.12 800 ASP A O 1
ATOM 6354 N N . ASN A 1 801 ? -32.141 9.132 46.475 1.00 66.81 801 ASN A N 1
ATOM 6355 C CA . ASN A 1 801 ? -31.630 10.491 46.655 1.00 66.81 801 ASN A CA 1
ATOM 6356 C C . ASN A 1 801 ? -30.775 10.886 45.433 1.00 66.81 801 ASN A C 1
ATOM 6358 O O . ASN A 1 801 ? -29.775 10.211 45.158 1.00 66.81 801 ASN A O 1
ATOM 6362 N N . PRO A 1 802 ? -31.153 11.935 44.677 1.00 59.47 802 PRO A N 1
ATOM 6363 C CA . PRO A 1 802 ? -30.365 12.409 43.545 1.00 59.47 802 PRO A CA 1
ATOM 6364 C C . PRO A 1 802 ? -29.038 13.035 43.985 1.00 59.47 802 PRO A C 1
ATOM 6366 O O . PRO A 1 802 ? -28.068 12.987 43.232 1.00 59.47 802 PRO A O 1
ATOM 6369 N N . GLU A 1 803 ? -28.992 13.606 45.192 1.00 63.09 803 GLU A N 1
ATOM 6370 C CA . GLU A 1 803 ? -27.807 14.269 45.728 1.00 63.09 803 GLU A CA 1
ATOM 6371 C C . GLU A 1 803 ? -26.843 13.237 46.331 1.00 63.09 803 GLU A C 1
ATOM 6373 O O . GLU A 1 803 ? -27.194 12.459 47.218 1.00 63.09 803 GLU A O 1
ATOM 6378 N N . ASP A 1 804 ? -25.611 13.238 45.817 1.00 72.19 804 ASP A N 1
ATOM 6379 C CA . ASP A 1 804 ? -24.456 12.522 46.366 1.00 72.19 804 ASP A CA 1
ATOM 6380 C C . ASP A 1 804 ? -24.616 10.991 46.506 1.00 72.19 804 ASP A C 1
ATOM 6382 O O . ASP A 1 804 ? -24.273 10.374 47.523 1.00 72.19 804 ASP A O 1
ATOM 6386 N N . LYS A 1 805 ? -25.134 10.337 45.451 1.00 81.69 805 LYS A N 1
ATOM 6387 C CA . LYS A 1 805 ? -25.296 8.867 45.380 1.00 81.69 805 LYS A CA 1
ATOM 6388 C C . LYS A 1 805 ? -24.005 8.108 45.717 1.00 81.69 805 LYS A C 1
ATOM 6390 O O . LYS A 1 805 ? -24.053 7.106 46.432 1.00 81.69 805 LYS A O 1
ATOM 6395 N N . VAL A 1 806 ? -22.857 8.586 45.228 1.00 84.25 806 VAL A N 1
ATOM 6396 C CA . VAL A 1 806 ? -21.549 7.958 45.471 1.00 84.25 806 VAL A CA 1
ATOM 6397 C C . VAL A 1 806 ? -21.105 8.147 46.915 1.00 84.25 806 VAL A C 1
ATOM 6399 O O . VAL A 1 806 ? -20.730 7.159 47.541 1.00 84.25 806 VAL A O 1
ATOM 6402 N N . GLN A 1 807 ? -21.201 9.355 47.480 1.00 82.62 807 GLN A N 1
ATOM 6403 C CA . GLN A 1 807 ? -20.859 9.583 48.888 1.00 82.62 807 GLN A CA 1
ATOM 6404 C C . GLN A 1 807 ? -21.773 8.811 49.841 1.00 82.62 807 GLN A C 1
ATOM 6406 O O . GLN A 1 807 ? -21.293 8.220 50.806 1.00 82.62 807 GLN A O 1
ATOM 6411 N N . THR A 1 808 ? -23.075 8.749 49.554 1.00 83.00 808 THR A N 1
ATOM 6412 C CA . THR A 1 808 ? -24.037 7.977 50.355 1.00 83.00 808 THR A CA 1
ATOM 6413 C C . THR A 1 808 ? -23.658 6.497 50.386 1.00 83.00 808 THR A C 1
ATOM 6415 O O . THR A 1 808 ? -23.599 5.885 51.454 1.00 83.00 808 THR A O 1
ATOM 6418 N N . TRP A 1 809 ? -23.346 5.921 49.223 1.00 87.75 809 TRP A N 1
ATOM 6419 C CA . TRP A 1 809 ? -22.855 4.549 49.138 1.00 87.75 809 TRP A CA 1
ATOM 6420 C C . TRP A 1 809 ? -21.502 4.374 49.847 1.00 87.75 809 TRP A C 1
ATOM 6422 O O . TRP A 1 809 ? -21.338 3.449 50.643 1.00 87.75 809 TRP A O 1
ATOM 6432 N N . ALA A 1 810 ? -20.555 5.287 49.622 1.00 85.00 810 ALA A N 1
ATOM 6433 C CA . ALA A 1 810 ? -19.222 5.229 50.210 1.00 85.00 810 ALA A CA 1
ATOM 6434 C C . ALA A 1 810 ? -19.246 5.325 51.743 1.00 85.00 810 ALA A C 1
ATOM 6436 O O . ALA A 1 810 ? -18.433 4.682 52.401 1.00 85.00 810 ALA A O 1
ATOM 6437 N N . CYS A 1 811 ? -20.188 6.073 52.325 1.00 83.81 811 CYS A N 1
ATOM 6438 C CA . CYS A 1 811 ? -20.414 6.119 53.769 1.00 83.81 811 CYS A CA 1
ATOM 6439 C C . CYS A 1 811 ? -20.906 4.776 54.323 1.00 83.81 811 CYS A C 1
ATOM 6441 O O . CYS A 1 811 ? -20.444 4.354 55.383 1.00 83.81 811 CYS A O 1
ATOM 6443 N N . ASN A 1 812 ? -21.798 4.086 53.605 1.00 83.69 812 ASN A N 1
ATOM 6444 C CA . ASN A 1 812 ? -22.315 2.778 54.019 1.00 83.69 812 ASN A CA 1
ATOM 6445 C C . ASN A 1 812 ? -21.246 1.672 53.946 1.00 83.69 812 ASN A C 1
ATOM 6447 O O . ASN A 1 812 ? -21.244 0.776 54.785 1.00 83.69 812 ASN A O 1
ATOM 6451 N N . ASP A 1 813 ? -20.317 1.759 52.989 1.00 84.06 813 ASP A N 1
ATOM 6452 C CA . ASP A 1 813 ? -19.236 0.783 52.771 1.00 84.06 813 ASP A CA 1
ATOM 6453 C C . ASP A 1 813 ? -17.842 1.291 53.211 1.00 84.06 813 ASP A C 1
ATOM 6455 O O . ASP A 1 813 ? -16.805 0.744 52.811 1.00 84.06 813 ASP A O 1
ATOM 6459 N N . LYS A 1 814 ? -17.791 2.327 54.061 1.00 86.31 814 LYS A N 1
ATOM 6460 C CA . LYS A 1 814 ? -16.567 3.072 54.407 1.00 86.31 814 LYS A CA 1
ATOM 6461 C C . LYS A 1 814 ? -15.412 2.179 54.869 1.00 86.31 814 LYS A C 1
ATOM 6463 O O . LYS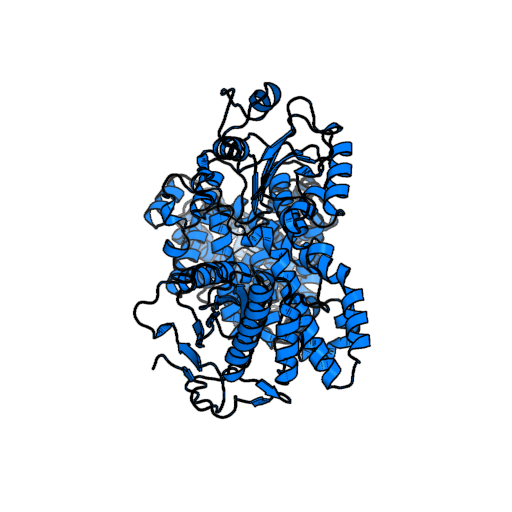 A 1 814 ? -14.320 2.244 54.303 1.00 86.31 814 LYS A O 1
ATOM 6468 N N . ASP A 1 815 ? -15.664 1.288 55.828 1.00 87.06 815 ASP A N 1
ATOM 6469 C CA . ASP A 1 815 ? -14.651 0.372 56.375 1.00 87.06 815 ASP A CA 1
ATOM 6470 C C . ASP A 1 815 ? -14.060 -0.558 55.306 1.00 87.06 815 ASP A C 1
ATOM 6472 O O . ASP A 1 815 ? -12.911 -1.003 55.393 1.00 87.06 815 ASP A O 1
ATOM 6476 N N . TYR A 1 816 ? -14.851 -0.933 54.297 1.00 87.94 816 TYR A N 1
ATOM 6477 C CA . TYR A 1 816 ? -14.346 -1.743 53.196 1.00 87.94 816 TYR A CA 1
ATOM 6478 C C . TYR A 1 816 ? -13.479 -0.905 52.255 1.00 87.94 816 TYR A C 1
ATOM 6480 O O . TYR A 1 816 ? -12.390 -1.352 51.892 1.00 87.94 816 TYR A O 1
ATOM 6488 N N . ILE A 1 817 ? -13.930 0.296 51.881 1.00 89.50 817 ILE A N 1
ATOM 6489 C CA . ILE A 1 817 ? -13.202 1.194 50.971 1.00 89.50 817 ILE A CA 1
ATOM 6490 C C . ILE A 1 817 ? -11.845 1.591 51.566 1.00 89.50 817 ILE A C 1
ATOM 6492 O O . ILE A 1 817 ? -10.833 1.530 50.867 1.00 89.50 817 ILE A O 1
ATOM 6496 N N . GLU A 1 818 ? -11.786 1.917 52.859 1.00 90.25 818 GLU A N 1
ATOM 6497 C CA . GLU A 1 818 ? -10.530 2.239 53.549 1.00 90.25 818 GLU A CA 1
ATOM 6498 C C . GLU A 1 818 ? -9.559 1.050 53.542 1.00 90.25 818 GLU A C 1
ATOM 6500 O O . GLU A 1 818 ? -8.407 1.195 53.126 1.00 90.25 818 GLU A O 1
ATOM 6505 N N . ARG A 1 819 ? -10.032 -0.158 53.890 1.00 89.94 819 ARG A N 1
ATOM 6506 C CA . ARG A 1 819 ? -9.213 -1.384 53.823 1.00 89.94 819 ARG A CA 1
ATOM 6507 C C . ARG A 1 819 ? -8.739 -1.694 52.406 1.00 89.94 819 ARG A C 1
ATOM 6509 O O . ARG A 1 819 ? -7.605 -2.137 52.231 1.00 89.94 819 ARG A O 1
ATOM 6516 N N . TYR A 1 820 ? -9.587 -1.481 51.401 1.00 92.50 820 TYR A N 1
ATOM 6517 C CA . TYR A 1 820 ? -9.224 -1.649 49.996 1.00 92.50 820 TYR A CA 1
ATOM 6518 C C . TYR A 1 820 ? -8.126 -0.664 49.577 1.00 92.50 820 TYR A C 1
ATOM 6520 O O . TYR A 1 820 ? -7.152 -1.084 48.953 1.00 92.50 820 TYR A O 1
ATOM 6528 N N . ASN A 1 821 ? -8.239 0.611 49.955 1.00 91.06 821 ASN A N 1
ATOM 6529 C CA . ASN A 1 821 ? -7.236 1.623 49.636 1.00 91.06 821 ASN A CA 1
ATOM 6530 C C . ASN A 1 821 ? -5.897 1.333 50.327 1.00 91.06 821 ASN A C 1
ATOM 6532 O O . ASN A 1 821 ? -4.869 1.338 49.653 1.00 91.06 821 ASN A O 1
ATOM 6536 N N . SER A 1 822 ? -5.901 0.970 51.617 1.00 91.94 822 SER A N 1
ATOM 6537 C CA . SER A 1 822 ? -4.678 0.544 52.317 1.00 91.94 822 SER A CA 1
ATOM 6538 C C . SER A 1 822 ? -4.033 -0.682 51.662 1.00 91.94 822 SER A C 1
ATOM 6540 O O . SER A 1 822 ? -2.821 -0.711 51.462 1.00 91.94 822 SER A O 1
ATOM 6542 N N . PHE A 1 823 ? -4.841 -1.671 51.268 1.00 92.12 823 PHE A N 1
ATOM 6543 C CA . PHE A 1 823 ? -4.367 -2.842 50.528 1.00 92.12 823 PHE A CA 1
ATOM 6544 C C . PHE A 1 823 ? -3.756 -2.462 49.171 1.00 92.12 823 PHE A C 1
ATOM 6546 O O . PHE A 1 823 ? -2.716 -2.996 48.784 1.00 92.12 823 PHE A O 1
ATOM 6553 N N . LEU A 1 824 ? -4.391 -1.550 48.428 1.00 92.19 824 LEU A N 1
ATOM 6554 C CA . LEU A 1 824 ? -3.883 -1.094 47.139 1.00 92.19 824 LEU A CA 1
ATOM 6555 C C . LEU A 1 824 ? -2.549 -0.356 47.305 1.00 92.19 824 LEU A C 1
ATOM 6557 O O . LEU A 1 824 ? -1.629 -0.602 46.527 1.00 92.19 824 LEU A O 1
ATOM 6561 N N . ASP A 1 825 ? -2.415 0.492 48.325 1.00 92.19 825 ASP A N 1
ATOM 6562 C CA . ASP A 1 825 ? -1.164 1.195 48.624 1.00 92.19 825 ASP A CA 1
ATOM 6563 C C . ASP A 1 825 ? -0.034 0.234 49.005 1.00 92.19 825 ASP A C 1
ATOM 6565 O O . ASP A 1 825 ? 1.072 0.358 48.475 1.00 92.19 825 ASP A O 1
ATOM 6569 N N . GLU A 1 826 ? -0.315 -0.782 49.826 1.00 90.12 826 GLU A N 1
ATOM 6570 C CA . GLU A 1 826 ? 0.646 -1.842 50.152 1.00 90.12 826 GLU A CA 1
ATOM 6571 C C . GLU A 1 826 ? 1.100 -2.599 48.892 1.00 90.12 826 GLU A C 1
ATOM 6573 O O . GLU A 1 826 ? 2.297 -2.810 48.663 1.00 90.12 826 GLU A O 1
ATOM 6578 N N . MET A 1 827 ? 0.152 -2.965 48.024 1.00 87.88 827 MET A N 1
ATOM 6579 C CA . MET A 1 827 ? 0.460 -3.666 46.778 1.00 87.88 827 MET A CA 1
ATOM 6580 C C . MET A 1 827 ? 1.329 -2.818 45.851 1.00 87.88 827 MET A C 1
ATOM 6582 O O . MET A 1 827 ? 2.306 -3.333 45.305 1.00 87.88 827 MET A O 1
ATOM 6586 N N . VAL A 1 828 ? 1.012 -1.530 45.700 1.00 86.81 828 VAL A N 1
ATOM 6587 C CA . VAL A 1 828 ? 1.734 -0.598 44.821 1.00 86.81 828 VAL A CA 1
ATOM 6588 C C . VAL A 1 828 ? 3.117 -0.237 45.365 1.00 86.81 828 VAL A C 1
ATOM 6590 O O . VAL A 1 828 ? 4.037 -0.036 44.572 1.00 86.81 828 VAL A O 1
ATOM 6593 N N . ALA A 1 829 ? 3.297 -0.207 46.687 1.00 87.56 829 ALA A N 1
ATOM 6594 C CA . ALA A 1 829 ? 4.604 -0.018 47.319 1.00 87.56 829 ALA A CA 1
ATOM 6595 C C . ALA A 1 829 ? 5.549 -1.219 47.108 1.00 87.56 829 ALA A C 1
ATOM 6597 O O . ALA A 1 829 ? 6.770 -1.089 47.211 1.00 87.56 829 ALA A O 1
ATOM 6598 N N . SER A 1 830 ? 4.998 -2.394 46.799 1.00 85.50 830 SER A N 1
ATOM 6599 C CA . SER A 1 830 ? 5.752 -3.625 46.570 1.00 85.50 830 SER A CA 1
ATOM 6600 C C . SER A 1 830 ? 6.050 -3.878 45.082 1.00 85.50 830 SER A C 1
ATOM 6602 O O . SER A 1 830 ? 5.452 -3.282 44.187 1.00 85.50 830 SER A O 1
ATOM 6604 N N . LYS A 1 831 ? 6.959 -4.818 44.772 1.00 84.75 831 LYS A N 1
ATOM 6605 C CA . LYS A 1 831 ? 7.181 -5.253 43.380 1.00 84.75 831 LYS A CA 1
ATOM 6606 C C . LYS A 1 831 ? 5.901 -5.889 42.825 1.00 84.75 831 LYS A C 1
ATOM 6608 O O . LYS A 1 831 ? 5.477 -6.934 43.320 1.00 84.75 831 LYS A O 1
ATOM 6613 N N . LEU A 1 832 ? 5.312 -5.264 41.810 1.00 83.94 832 LEU A N 1
ATOM 6614 C CA . LEU A 1 832 ? 4.080 -5.719 41.163 1.00 83.94 832 LEU A CA 1
ATOM 6615 C C . LEU A 1 832 ? 4.349 -6.881 40.196 1.00 83.94 832 LEU A C 1
ATOM 6617 O O . LEU A 1 832 ? 5.325 -6.865 39.444 1.00 83.94 832 LEU A O 1
ATOM 6621 N N . ASP A 1 833 ? 3.458 -7.870 40.216 1.00 86.19 833 ASP A N 1
ATOM 6622 C CA . ASP A 1 833 ? 3.437 -9.027 39.322 1.00 86.19 833 ASP A CA 1
ATOM 6623 C C . ASP A 1 833 ? 1.990 -9.392 38.938 1.00 86.19 833 ASP A C 1
ATOM 6625 O O . ASP A 1 833 ? 1.024 -8.769 39.394 1.00 86.19 833 ASP A O 1
ATOM 6629 N N . LEU A 1 834 ? 1.840 -10.380 38.051 1.00 86.19 834 LEU A N 1
ATOM 6630 C CA . LEU A 1 834 ? 0.547 -10.799 37.502 1.00 86.19 834 LEU A CA 1
ATOM 6631 C C . LEU A 1 834 ? -0.405 -11.311 38.590 1.00 86.19 834 LEU A C 1
ATOM 6633 O O . LEU A 1 834 ? -1.589 -10.979 38.579 1.00 86.19 834 LEU A O 1
ATOM 6637 N N . SER A 1 835 ? 0.122 -12.033 39.578 1.00 88.62 835 SER A N 1
ATOM 6638 C CA . SER A 1 835 ? -0.640 -12.524 40.727 1.00 88.62 835 SER A CA 1
ATOM 6639 C C . SER A 1 835 ? -1.229 -11.373 41.540 1.00 88.62 835 SER A C 1
ATOM 6641 O O . SER A 1 835 ? -2.413 -11.396 41.877 1.00 88.62 835 SER A O 1
ATOM 6643 N N . LYS A 1 836 ? -0.444 -10.326 41.813 1.00 89.44 836 LYS A N 1
ATOM 6644 C CA . LYS A 1 836 ? -0.918 -9.134 42.532 1.00 89.44 836 LYS A CA 1
ATOM 6645 C C . LYS A 1 836 ? -1.980 -8.372 41.753 1.00 89.44 836 LYS A C 1
ATOM 6647 O O . LYS A 1 836 ? -2.975 -7.965 42.348 1.00 89.44 836 LYS A O 1
ATOM 6652 N N . LEU A 1 837 ? -1.825 -8.234 40.434 1.00 90.50 837 LEU A N 1
ATOM 6653 C CA . LEU A 1 837 ? -2.854 -7.615 39.593 1.00 90.50 837 LEU A CA 1
ATOM 6654 C C . LEU A 1 837 ? -4.184 -8.385 39.676 1.00 90.50 837 LEU A C 1
ATOM 6656 O O . LEU A 1 837 ? -5.238 -7.770 39.848 1.00 90.50 837 LEU A O 1
ATOM 6660 N N . ILE A 1 838 ? -4.133 -9.722 39.643 1.00 91.62 838 ILE A N 1
ATOM 6661 C CA . ILE A 1 838 ? -5.311 -10.582 39.837 1.00 91.62 838 ILE A CA 1
ATOM 6662 C C . ILE A 1 838 ? -5.953 -10.325 41.209 1.00 91.62 838 ILE A C 1
ATOM 6664 O O . ILE A 1 838 ? -7.173 -10.180 41.297 1.00 91.62 838 ILE A O 1
ATOM 6668 N N . PHE A 1 839 ? -5.163 -10.248 42.286 1.00 91.06 839 PHE A N 1
ATOM 6669 C CA . PHE A 1 839 ? -5.688 -9.980 43.630 1.00 91.06 839 PHE A CA 1
ATOM 6670 C C . PHE A 1 839 ? -6.350 -8.604 43.746 1.00 91.06 839 PHE A C 1
ATOM 6672 O O . PHE A 1 839 ? -7.439 -8.512 44.315 1.00 91.06 839 PHE A O 1
ATOM 6679 N N . ILE A 1 840 ? -5.736 -7.561 43.182 1.00 91.12 840 ILE A N 1
ATOM 6680 C CA . ILE A 1 840 ? -6.300 -6.205 43.152 1.00 91.12 840 ILE A CA 1
ATOM 6681 C C . ILE A 1 840 ? -7.676 -6.212 42.479 1.00 91.12 840 ILE A C 1
ATOM 6683 O O . ILE A 1 840 ? -8.657 -5.749 43.059 1.00 91.12 840 ILE A O 1
ATOM 6687 N N . ILE A 1 841 ? -7.780 -6.816 41.295 1.00 91.62 841 ILE A N 1
ATOM 6688 C CA . ILE A 1 841 ? -9.035 -6.856 40.531 1.00 91.62 841 ILE A CA 1
ATOM 6689 C C . ILE A 1 841 ? -10.097 -7.709 41.242 1.00 91.62 841 ILE A C 1
ATOM 6691 O O . ILE A 1 841 ? -11.270 -7.335 41.292 1.00 91.62 841 ILE A O 1
ATOM 6695 N N . ARG A 1 842 ? -9.701 -8.811 41.892 1.00 90.31 842 ARG A N 1
ATOM 6696 C CA . ARG A 1 842 ? -10.614 -9.619 42.719 1.00 90.31 842 ARG A CA 1
ATOM 6697 C C . ARG A 1 842 ? -11.172 -8.858 43.924 1.00 90.31 842 ARG A C 1
ATOM 6699 O O . ARG A 1 842 ? -12.305 -9.125 44.311 1.00 90.31 842 ARG A O 1
ATOM 6706 N N . ARG A 1 843 ? -10.429 -7.919 44.520 1.00 89.44 843 ARG A N 1
ATOM 6707 C CA . ARG A 1 843 ? -10.950 -7.084 45.621 1.00 89.44 843 ARG A CA 1
ATOM 6708 C C . ARG A 1 843 ? -12.037 -6.117 45.154 1.00 89.44 843 ARG A C 1
ATOM 6710 O O . ARG A 1 843 ? -12.985 -5.898 45.905 1.00 89.44 843 ARG A O 1
ATOM 6717 N N . ILE A 1 844 ? -11.941 -5.620 43.920 1.00 89.69 844 ILE A N 1
ATOM 6718 C CA . ILE A 1 844 ? -12.995 -4.809 43.289 1.00 89.69 844 ILE A CA 1
ATOM 6719 C C . ILE A 1 844 ? -14.225 -5.662 42.978 1.00 89.69 844 ILE A C 1
ATOM 6721 O O . ILE A 1 844 ? -15.346 -5.223 43.223 1.00 89.69 844 ILE A O 1
ATOM 6725 N N . LYS A 1 845 ? -14.041 -6.904 42.505 1.00 90.44 845 LYS A N 1
ATOM 6726 C CA . LYS A 1 845 ? -15.158 -7.831 42.257 1.00 90.44 845 LYS A CA 1
ATOM 6727 C C . LYS A 1 845 ? -16.095 -7.951 43.461 1.00 90.44 845 LYS A C 1
ATOM 6729 O O . LYS A 1 845 ? -17.302 -8.011 43.268 1.00 90.44 845 LYS A O 1
ATOM 6734 N N . VAL A 1 846 ? -15.553 -7.994 44.679 1.00 86.75 846 VAL A N 1
ATOM 6735 C CA . VAL A 1 846 ? -16.346 -8.111 45.915 1.00 86.75 846 VAL A CA 1
ATOM 6736 C C . VAL A 1 846 ? -17.237 -6.885 46.144 1.00 86.75 846 VAL A C 1
ATOM 6738 O O . VAL A 1 846 ? -18.364 -7.058 46.580 1.00 86.75 846 VAL A O 1
ATOM 6741 N N . LEU A 1 847 ? -16.780 -5.676 45.799 1.00 84.12 847 LEU A N 1
ATOM 6742 C CA . LEU A 1 847 ? -17.608 -4.459 45.860 1.00 84.12 847 LEU A CA 1
ATOM 6743 C C . LEU A 1 847 ? -18.727 -4.470 44.809 1.00 84.12 847 LEU A C 1
ATOM 6745 O O . LEU A 1 847 ? -19.846 -4.027 45.072 1.00 84.12 847 LEU A O 1
ATOM 6749 N N . ALA A 1 848 ? -18.407 -4.973 43.614 1.00 82.94 848 ALA A N 1
ATOM 6750 C CA . ALA A 1 848 ? -19.307 -5.017 42.463 1.00 82.94 848 ALA A CA 1
ATOM 6751 C C . ALA A 1 848 ? -20.301 -6.195 42.477 1.00 82.94 848 ALA A C 1
ATOM 6753 O O . ALA A 1 848 ? -21.229 -6.202 41.667 1.00 82.94 848 ALA A O 1
ATOM 6754 N N . SER A 1 849 ? -20.077 -7.196 43.336 1.00 79.12 849 SER A N 1
ATOM 6755 C CA . SER A 1 849 ? -21.004 -8.314 43.592 1.00 79.12 849 SER A CA 1
ATOM 6756 C C . SER A 1 849 ? -22.047 -7.899 44.620 1.00 79.12 849 SER A C 1
ATOM 6758 O O . SER A 1 849 ? -23.168 -8.434 44.539 1.00 79.12 849 SER A O 1
#

Foldseek 3Di:
DFWFKWLPQPPDAQKIWTKGCQVPDPPDDPPGARIWIWIDHPFKTKIKGHNDLQEEEAEAADPCVPCVVVVQVVQQVVQQLLCLLFQGGGMYMYMYTPDDDPDPVVVLVSVLVVVLSSLVSRVQQAWAADPNDTHGHPRMHGPDDHRLDAAYEHDHSCLAPLVSSLVVCVVVVGLLRSLNYAPYPLHFPCLVLLLLLLLLVLLVQLLCLQVVHGPQAQWEEEEEDWLLFSNRVSNLQPHLNYDHQWYDYPWKIWGALGADSNLVNVQSVVQNPDPPHGQVPGDPVRRDPQTDMGTLPDQKDAHDPSNCVQQVNDDRIDRSLVSLLSSQLTQTQEYEYSYDAAQEEAPPDQLVNLVGPSCNSNHDALLSHNHQEYGQSDANNHDLRSQQNVVVNNHHYAHNSLSRSLVVLLSSQRSLLSSLVSVCVVVVNDDPVVSSVVNVVCNVVSSCCSRQVASNLSSLLLSLCQVCFLLCQVLLVLLVVVLVVVVLDDCVVLVHDDPVRSVVCNVVSHGDGNHNLSSSLSSLLSVQLVVQLPDCLCVPPPCVLCQQLSSHGPSCCVRRVVSSVVRPSSSSSSSSSLSSVCCSLQNSSLLVVLCVLQVDDSNLLSVLLVLLCLLLVVVVLVVLLSVCVSVFRSVLSSVLSVLVNVLSSLLSNLCSVCVVVDDNDDVVNSVVSSVQLVVCLVCVCVLADPVVNVVLVVQLVVNVVRVGDSVSSSSSSSSVLSSCRVLLVSLCVLLVHRSSLSSNLLNVVCVLLVVVVLVVLLVVQLSVDDPVSVSLSVVLNSLLSVLSSLLSSVLSPVDPDSPPSPVVVCVVCVVLSVVLVVLVVVQVVDDDDSVSSVVNSVSSNVSSD

Radius of gyration: 30.52 Å; chains: 1; bounding box: 76×58×98 Å

Organism: Trichonephila clavata (NCBI:txid2740835)